Protein AF-0000000080250698 (afdb_homodimer)

InterPro domains:
  IPR013587 Nitrate/nitrite sensing protein [PF08376] (139-347)

Organism: Ramazzottius varieornatus (NCBI:txid947166)

Sequence (798 aa):
MVRGHASPRGQSTAQSSLSVGHATAREFLQLVQDSPSIRKKRFLKLVLVLCVPMTVLFFQCGLIMYTALNAKQIAKSTAAAVAASVQVGEVVTRLQRERGMTRCVPLLGCFISTRNIYHSSCCSLFLSSNNSNVTWNNLIKLRASTEQGISAVNLWPGKPDDVEWLSTSANFRNRLLRHRIDRKSNHTSIEEVVWYTRLIEGALKLMNRDVKLSGDIGGELWKNLFALELFTNTKEAFGIQRALGSAYFSKGYSTPDEHDMFFDVYVKSKTFFEICFDHSEDSRSLYKKILTGKENLTSLLFERMRPIILANVPQSADVARGLLWFGNMTTYMDSISALEGNLVTTVNGALHLQVRDFICVTLLITPQDNEIVLRFVSTFFLVFRSVQRKPSSLELWLCMVRGHASPRGQSTAQSSLSVGHATAREFLQLVQDSPSIRKKRFLKLVLVLCVPMTVLFFQCGLIMYTALNAKQIAKSTAAAVAASVQVGEVVTRLQRERGMTRCVPLLGCFISTRNIYHSSCCSLFLSSNNSNVTWNNLIKLRASTEQGISAVNLWPGKPDDVEWLSTSANFRNRLLRHRIDRKSNHTSIEEVVWYTRLIEGALKLMNRDVKLSGDIGGELWKNLFALELFTNTKEAFGIQRALGSAYFSKGYSTPDEHDMFFDVYVKSKTFFEICFDHSEDSRSLYKKILTGKENLTSLLFERMRPIILANVPQSADVARGLLWFGNMTTYMDSISALEGNLVTTVNGALHLQVRDFICVTLLITPQDNEIVLRFVSTFFLVFRSVQRKPSSLELWLC

Nearest PDB structures (foldseek):
  7jh5-assembly2_B  TM=2.246E-01  e=1.075E+00  synthetic construct
  7rtw-assembly1_B  TM=1.622E-01  e=1.470E+00  Mus musculus
  8to0-assembly1_Aa  TM=2.411E-01  e=9.612E+00  Mus musculus
  7jh5-assembly2_B  TM=3.428E-01  e=1.209E+00  synthetic construct
  7n6g-assembly1_3T  TM=1.867E-01  e=2.834E+00  Chlamydomonas reinhardtii

pLDDT: mean 70.34, std 22.22, range [22.53, 97.25]

Radius of gyration: 37.85 Å; Cα contacts (8 Å, |Δi|>4): 794; chains: 2; bounding box: 110×112×73 Å

Solvent-accessible surface area (backbone atoms only — not comparable to full-atom values): 41509 Å² total; per-residue (Å²): 138,85,82,79,80,80,78,84,74,80,73,62,74,68,57,58,65,54,48,55,53,49,50,54,50,50,55,53,54,53,19,46,78,35,57,74,70,44,29,52,52,41,48,50,50,50,49,50,61,55,44,49,56,49,50,49,49,50,51,47,51,49,50,52,48,51,53,50,52,49,49,43,51,49,50,50,52,48,44,52,28,47,52,25,24,53,35,44,48,49,28,44,54,34,45,55,52,34,47,60,43,54,50,45,44,65,40,51,62,65,64,68,76,80,86,73,90,70,86,40,30,72,17,58,73,61,41,54,90,90,30,50,64,54,52,50,54,49,42,52,52,34,50,50,50,28,52,50,32,55,67,63,38,81,57,64,68,41,42,85,88,42,62,69,50,54,25,39,62,64,40,35,49,49,52,53,51,49,57,72,59,52,69,82,62,77,58,49,56,65,52,48,50,51,51,48,48,53,54,45,52,55,50,54,63,42,38,43,47,55,42,64,68,60,38,73,47,52,30,56,62,46,45,47,54,48,38,42,50,34,51,54,51,26,46,52,25,46,51,52,39,33,54,51,49,21,46,24,32,26,60,12,48,58,56,71,66,55,43,50,49,40,52,44,31,52,43,44,30,51,47,33,50,52,55,36,40,73,65,28,61,66,58,38,54,54,49,48,51,51,49,71,34,89,62,30,58,41,53,51,50,47,65,60,49,47,57,54,59,73,65,55,63,75,48,75,58,31,31,70,59,8,36,50,48,32,52,37,44,50,55,50,47,49,55,52,48,52,51,43,50,52,42,51,51,51,51,53,52,53,48,54,50,55,55,49,51,46,51,49,50,52,61,55,50,51,60,52,52,50,50,46,51,46,50,47,51,50,52,51,47,51,54,48,51,49,60,66,67,51,46,62,58,23,8,42,64,34,40,137,83,82,78,80,81,76,85,75,80,75,63,72,67,59,57,66,55,49,56,56,49,52,54,47,50,52,53,55,52,19,49,76,34,56,74,67,44,28,53,52,41,47,50,49,50,49,49,60,56,44,50,56,48,50,50,48,48,50,49,50,51,48,50,48,49,52,49,53,50,49,45,52,49,51,50,52,48,44,51,28,46,51,24,24,53,35,44,47,48,26,42,52,34,46,54,53,35,47,60,44,55,48,43,45,66,37,52,62,66,65,69,77,81,87,72,90,72,82,42,27,71,15,57,76,61,41,52,89,90,31,50,62,54,53,51,51,49,41,52,51,34,50,50,50,28,51,52,33,56,68,64,39,82,56,64,67,40,42,86,87,42,62,69,49,55,26,39,61,65,38,35,51,50,52,54,52,50,56,72,60,52,71,81,63,77,57,50,54,66,52,49,49,52,51,46,48,52,54,43,53,55,50,55,63,42,38,44,46,54,43,63,69,61,35,72,49,52,30,55,61,46,46,47,54,48,40,42,52,32,51,53,51,27,45,52,26,46,52,52,38,30,55,52,48,20,46,23,32,28,60,11,48,58,54,72,66,55,43,51,50,40,51,44,31,53,43,42,31,52,48,33,51,52,55,35,38,73,68,27,61,66,58,39,54,53,49,49,51,51,48,72,36,88,62,31,57,41,54,51,50,48,65,61,49,48,58,55,59,72,66,56,64,76,50,74,57,31,29,69,59,9,36,50,46,33,51,36,45,48,55,50,47,48,54,53,48,51,51,44,51,52,41,50,50,51,52,54,49,52,48,53,49,54,54,48,52,46,51,49,51,51,60,55,50,51,59,52,51,50,50,46,50,46,51,49,50,50,51,49,48,51,54,47,51,50,58,66,66,48,43,64,56,20,9,42,62,33,40

Secondary structure (DSSP, 8-state):
---------TTTHHHHHHHHHHHHHHHHHHHHHS-HHHHHHHHHHHHHHHHHHHHHHHHHHHHHHHHHHHHHHHHHHHHHHHHHHHHHHHHHHHHHHHHHHHHHSHHHHTTTS-SS----TTTTTT-STT-HHHHHHHHHHHHHHHHHHHHH-SS----TTS-HHHHSHHHHHHHHHHHHH--S----HHHHHHHHHHHHHHHHHHTTHHHHHH----HHHHHHHHHHHHHHHHHHHHHHHHHHHHHHHHHS---HHHHHHHHHHHHHHHHHHHHHHHH-HHHHHHHHHHHHSTTHHHHHHHHHHHHHHHHT------HHHHHHHHHHHHHHHHHHHHHHHHHHHHHHHHHHHHHHHHHHHHHHHHHHHHHHHHHHHHHHHHHHHHHHS-HHHHHHHH-/---------GGGHHHHHHHHHHHHHHHHHHHHHS-HHHHHHHHHHHHHHHHHHHHHHHHHHHHHHHHHHHHHHHHHHHHHHHHHHHHHHHHHHHHHHHHHHHTTSHHHHTTTS-SS----TTTTTT-STT-HHHHHHHHHHHHHHHHHHHHH-SS----TTS-HHHHSHHHHHHHHHHHHH--S----HHHHHHHHHHHHHHHHHHTTHHHHHH----HHHHHHHHHHHHHHHHHHHHHHHHHHHHHHHHHS---HHHHHHHHHHHHHHHHHHHHHHHH-HHHHHHHHHHHHSTTHHHHHHHHHHHHHHHHT------HHHHHHHHHHHHHHHHHHHHHHHHHHHHHHHHHHHHHHHHHHHHHHHHHHHHHHHHHHHHHHHHHHHHHHS-HHHHHHHH-

Structure (mmCIF, N/CA/C/O backbone):
data_AF-0000000080250698-model_v1
#
loop_
_entity.id
_entity.type
_entity.pdbx_description
1 polymer 'Nitrate/nitrite sensing protein domain-containing protein'
#
loop_
_atom_site.group_PDB
_atom_site.id
_atom_site.type_symbol
_atom_site.label_atom_id
_atom_site.label_alt_id
_atom_site.label_comp_id
_atom_site.label_asym_id
_atom_site.label_entity_id
_atom_site.label_seq_id
_atom_site.pdbx_PDB_ins_code
_atom_site.Cartn_x
_atom_site.Cartn_y
_atom_site.Cartn_z
_atom_site.occupancy
_atom_site.B_iso_or_equiv
_atom_site.auth_seq_id
_atom_site.auth_comp_id
_atom_site.auth_asym_id
_atom_site.auth_atom_id
_atom_site.pdbx_PDB_model_num
ATOM 1 N N . MET A 1 1 ? 55 32.25 37.219 1 22.53 1 MET A N 1
ATOM 2 C CA . MET A 1 1 ? 53.656 31.875 37.625 1 22.53 1 MET A CA 1
ATOM 3 C C . MET A 1 1 ? 52.688 33 37.344 1 22.53 1 MET A C 1
ATOM 5 O O . MET A 1 1 ? 52.562 33.938 38.125 1 22.53 1 MET A O 1
ATOM 9 N N . VAL A 1 2 ? 52.531 33.438 36.094 1 27.39 2 VAL A N 1
ATOM 10 C CA . VAL A 1 2 ? 51.875 34.625 35.531 1 27.39 2 VAL A CA 1
ATOM 11 C C . VAL A 1 2 ? 50.344 34.469 35.594 1 27.39 2 VAL A C 1
ATOM 13 O O . VAL A 1 2 ? 49.812 33.469 35.062 1 27.39 2 VAL A O 1
ATOM 16 N N . ARG A 1 3 ? 49.625 35.031 36.656 1 28.41 3 ARG A N 1
ATOM 17 C CA . ARG A 1 3 ? 48.219 35.031 37.031 1 28.41 3 ARG A CA 1
ATOM 18 C C . ARG A 1 3 ? 47.406 35.844 36.031 1 28.41 3 ARG A C 1
ATOM 20 O O . ARG A 1 3 ? 47.625 37.031 35.844 1 28.41 3 ARG A O 1
ATOM 27 N N . GLY A 1 4 ? 47.125 35.281 34.844 1 26.22 4 GLY A N 1
ATOM 28 C CA . GLY A 1 4 ? 46.344 35.938 33.781 1 26.22 4 GLY A CA 1
ATOM 29 C C . GLY A 1 4 ? 44.906 36.219 34.188 1 26.22 4 GLY A C 1
ATOM 30 O O . GLY A 1 4 ? 44.188 35.312 34.594 1 26.22 4 GLY A O 1
ATOM 31 N N . HIS A 1 5 ? 44.562 37.406 34.781 1 27.92 5 HIS A N 1
ATOM 32 C CA . HIS A 1 5 ? 43.281 37.875 35.25 1 27.92 5 HIS A CA 1
ATOM 33 C C . HIS A 1 5 ? 42.312 38.031 34.094 1 27.92 5 HIS A C 1
ATOM 35 O O . HIS A 1 5 ? 42.594 38.75 33.125 1 27.92 5 HIS A O 1
ATOM 41 N N . ALA A 1 6 ? 41.469 37.031 33.688 1 33.88 6 ALA A N 1
ATOM 42 C CA . ALA A 1 6 ? 40.438 37.062 32.656 1 33.88 6 ALA A CA 1
ATOM 43 C C . ALA A 1 6 ? 39.312 38 33.031 1 33.88 6 ALA A C 1
ATOM 45 O O . ALA A 1 6 ? 38.75 37.906 34.125 1 33.88 6 ALA A O 1
ATOM 46 N N . SER A 1 7 ? 39.406 39.25 32.594 1 29.95 7 SER A N 1
ATOM 47 C CA . SER A 1 7 ? 38.375 40.25 32.781 1 29.95 7 SER A CA 1
ATOM 48 C C . SER A 1 7 ? 37.031 39.812 32.188 1 29.95 7 SER A C 1
ATOM 50 O O . SER A 1 7 ? 37 39.25 31.094 1 29.95 7 SER A O 1
ATOM 52 N N . PRO A 1 8 ? 36 39.531 33.031 1 31.31 8 PRO A N 1
ATOM 53 C CA . PRO A 1 8 ? 34.688 39.031 32.625 1 31.31 8 PRO A CA 1
ATOM 54 C C . PRO A 1 8 ? 33.906 40.062 31.797 1 31.31 8 PRO A C 1
ATOM 56 O O . PRO A 1 8 ? 33.656 41.188 32.281 1 31.31 8 PRO A O 1
ATOM 59 N N . ARG A 1 9 ? 34.031 40.219 30.453 1 33.66 9 ARG A N 1
ATOM 60 C CA . ARG A 1 9 ? 33.406 41.156 29.516 1 33.66 9 ARG A CA 1
ATOM 61 C C . ARG A 1 9 ? 31.922 40.906 29.375 1 33.66 9 ARG A C 1
ATOM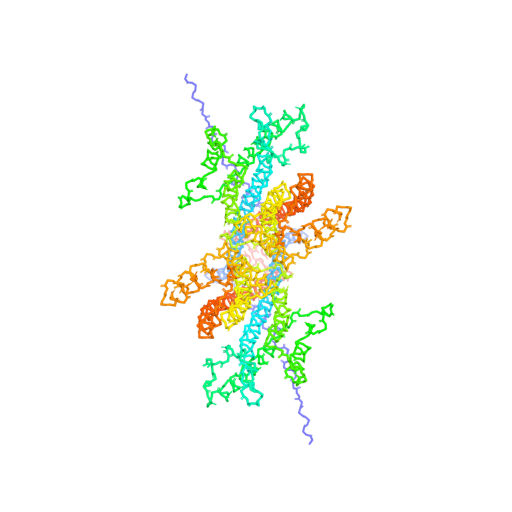 63 O O . ARG A 1 9 ? 31.25 41.531 28.562 1 33.66 9 ARG A O 1
ATOM 70 N N . GLY A 1 10 ? 31.359 39.906 30.094 1 29.58 10 GLY A N 1
ATOM 71 C CA . GLY A 1 10 ? 30.078 39.531 29.531 1 29.58 10 GLY A CA 1
ATOM 72 C C . GLY A 1 10 ? 28.969 40.5 29.859 1 29.58 10 GLY A C 1
ATOM 73 O O . GLY A 1 10 ? 27.797 40.219 29.625 1 29.58 10 GLY A O 1
ATOM 74 N N . GLN A 1 11 ? 29.203 41.719 30.609 1 27.41 11 GLN A N 1
ATOM 75 C CA . GLN A 1 11 ? 28.047 42.406 31.188 1 27.41 11 GLN A CA 1
ATOM 76 C C . GLN A 1 11 ? 27.406 43.344 30.172 1 27.41 11 GLN A C 1
ATOM 78 O O . GLN A 1 11 ? 26.438 44.031 30.484 1 27.41 11 GLN A O 1
ATOM 83 N N . SER A 1 12 ? 27.766 43.5 28.875 1 32.62 12 SER A N 1
ATOM 84 C CA . SER A 1 12 ? 27.438 44.688 28.109 1 32.62 12 SER A CA 1
ATOM 85 C C . SER A 1 12 ? 26.047 44.594 27.484 1 32.62 12 SER A C 1
ATOM 87 O O . SER A 1 12 ? 25.469 45.594 27.078 1 32.62 12 SER A O 1
ATOM 89 N N . THR A 1 13 ? 25.453 43.469 27.391 1 33.19 13 THR A N 1
ATOM 90 C CA . THR A 1 13 ? 24.328 43.438 26.453 1 33.19 13 THR A CA 1
ATOM 91 C C . THR A 1 13 ? 23.062 43.969 27.125 1 33.19 13 THR A C 1
ATOM 93 O O . THR A 1 13 ? 22.109 44.344 26.453 1 33.19 13 THR A O 1
ATOM 96 N N . ALA A 1 14 ? 22.953 44.062 28.453 1 37.16 14 ALA A N 1
ATOM 97 C CA . ALA A 1 14 ? 21.766 44.531 29.156 1 37.16 14 ALA A CA 1
ATOM 98 C C . ALA A 1 14 ? 21.625 46.031 29.094 1 37.16 14 ALA A C 1
ATOM 100 O O . ALA A 1 14 ? 20.516 46.562 29.109 1 37.16 14 ALA A O 1
ATOM 101 N N . GLN A 1 15 ? 22.797 46.781 28.891 1 35.12 15 GLN A N 1
ATOM 102 C CA . GLN A 1 15 ? 22.734 48.25 28.953 1 35.12 15 GLN A CA 1
ATOM 103 C C . GLN A 1 15 ? 22.078 48.844 27.719 1 35.12 15 GLN A C 1
ATOM 105 O O . GLN A 1 15 ? 21.375 49.844 27.797 1 35.12 15 GLN A O 1
ATOM 110 N N . SER A 1 16 ? 22.141 48.156 26.578 1 35.38 16 SER A N 1
ATOM 111 C CA . SER A 1 16 ? 21.672 48.75 25.328 1 35.38 16 SER A CA 1
ATOM 112 C C . SER A 1 16 ? 20.156 48.781 25.25 1 35.38 16 SER A C 1
ATOM 114 O O . SER A 1 16 ? 19.562 49.719 24.75 1 35.38 16 SER A O 1
ATOM 116 N N . SER A 1 17 ? 19.547 47.812 25.812 1 33.5 17 SER A N 1
ATOM 117 C CA . SER A 1 17 ? 18.094 47.781 25.688 1 33.5 17 SER A CA 1
ATOM 118 C C . SER A 1 17 ? 17.438 48.812 26.609 1 33.5 17 SER A C 1
ATOM 120 O O . SER A 1 17 ? 16.422 49.406 26.234 1 33.5 17 SER A O 1
ATOM 122 N N . LEU A 1 18 ? 18.109 49.188 27.703 1 35.09 18 LEU A N 1
ATOM 123 C CA . LEU A 1 18 ? 17.609 50.188 28.641 1 35.09 18 LEU A CA 1
ATOM 124 C C . LEU A 1 18 ? 17.812 51.594 28.078 1 35.09 18 LEU A C 1
ATOM 126 O O . LEU A 1 18 ? 16.984 52.469 28.312 1 35.09 18 LEU A O 1
ATOM 130 N N . SER A 1 19 ? 18.828 51.75 27.219 1 37.41 19 SER A N 1
ATOM 131 C CA . SER A 1 19 ? 19.125 53.062 26.672 1 37.41 19 SER A CA 1
ATOM 132 C C . SER A 1 19 ? 18.062 53.5 25.672 1 37.41 19 SER A C 1
ATOM 134 O O . SER A 1 19 ? 17.688 54.656 25.625 1 37.41 19 SER A O 1
ATOM 136 N N . VAL A 1 20 ? 17.531 52.562 24.953 1 38.94 20 VAL A N 1
ATOM 137 C CA . VAL A 1 20 ? 16.547 52.938 23.938 1 38.94 20 VAL A CA 1
ATOM 138 C C . VAL A 1 20 ? 15.242 53.312 24.609 1 38.94 20 VAL A C 1
ATOM 140 O O . VAL A 1 20 ? 14.586 54.281 24.188 1 38.94 20 VAL A O 1
ATOM 143 N N . GLY A 1 21 ? 14.969 52.75 25.703 1 35.12 21 GLY A N 1
ATOM 144 C CA . GLY A 1 21 ? 13.805 53.188 26.469 1 35.12 21 GLY A CA 1
ATOM 145 C C . GLY A 1 21 ? 13.945 54.562 27.078 1 35.12 21 GLY A C 1
ATOM 146 O O . GLY A 1 21 ? 12.992 55.344 27.062 1 35.12 21 GLY A O 1
ATOM 147 N N . HIS A 1 22 ? 15.117 54.875 27.531 1 39.66 22 HIS A N 1
ATOM 148 C CA . HIS A 1 22 ? 15.383 56.188 28.125 1 39.66 22 HIS A CA 1
ATOM 149 C C . HIS A 1 22 ? 15.352 57.281 27.062 1 39.66 22 HIS A C 1
ATOM 151 O O . HIS A 1 22 ? 14.836 58.375 27.328 1 39.66 22 HIS A O 1
ATOM 157 N N . ALA A 1 23 ? 15.938 56.969 25.906 1 41.38 23 ALA A N 1
ATOM 158 C CA . ALA A 1 23 ? 15.969 57.969 24.844 1 41.38 23 ALA A CA 1
ATOM 159 C C . ALA A 1 23 ? 14.562 58.312 24.375 1 41.38 23 ALA A C 1
ATOM 161 O O . ALA A 1 23 ? 14.234 59.5 24.172 1 41.38 23 ALA A O 1
ATOM 162 N N . THR A 1 24 ? 13.766 57.312 24.266 1 41.06 24 THR A N 1
ATOM 163 C CA . THR A 1 24 ? 12.406 57.562 23.797 1 41.06 24 THR A CA 1
ATOM 164 C C . THR A 1 24 ? 11.609 58.312 24.859 1 41.06 24 THR A C 1
ATOM 166 O O . THR A 1 24 ? 10.828 59.219 24.531 1 41.06 24 THR A O 1
ATOM 169 N N . ALA A 1 25 ? 11.984 58.062 26.062 1 38.12 25 ALA A N 1
ATOM 170 C CA . ALA A 1 25 ? 11.336 58.75 27.156 1 38.12 25 ALA A CA 1
ATOM 171 C C . ALA A 1 25 ? 11.789 60.219 27.203 1 38.12 25 ALA A C 1
ATOM 173 O O . ALA A 1 25 ? 10.969 61.125 27.406 1 38.12 25 ALA A O 1
ATOM 174 N N . ARG A 1 26 ? 13.07 60.5 27.062 1 43.19 26 ARG A N 1
ATOM 175 C CA . ARG A 1 26 ? 13.594 61.844 27.031 1 43.19 26 ARG A CA 1
ATOM 176 C C . ARG A 1 26 ? 13 62.656 25.859 1 43.19 26 ARG A C 1
ATOM 178 O O . ARG A 1 26 ? 12.664 63.812 26.016 1 43.19 26 ARG A O 1
ATOM 185 N N . GLU A 1 27 ? 12.977 62 24.734 1 42.25 27 GLU A N 1
ATOM 186 C CA . GLU A 1 27 ? 12.414 62.719 23.578 1 42.25 27 GLU A CA 1
ATOM 187 C C . GLU A 1 27 ? 10.93 63 23.766 1 42.25 27 GLU A C 1
ATOM 189 O O . GLU A 1 27 ? 10.453 64.062 23.391 1 42.25 27 GLU A O 1
ATOM 194 N N . PHE A 1 28 ? 10.32 62.125 24.484 1 38.91 28 PHE A N 1
ATOM 195 C CA . PHE A 1 28 ? 8.914 62.375 24.797 1 38.91 28 PHE A CA 1
ATOM 196 C C . PHE A 1 28 ? 8.781 63.531 25.766 1 38.91 28 PHE A C 1
ATOM 198 O O . PHE A 1 28 ? 7.887 64.375 25.609 1 38.91 28 PHE A O 1
ATOM 205 N N . LEU A 1 29 ? 9.727 63.656 26.703 1 37.91 29 LEU A N 1
ATOM 206 C CA . LEU A 1 29 ? 9.711 64.75 27.672 1 37.91 29 LEU A CA 1
ATOM 207 C C . LEU A 1 29 ? 10.008 66.062 27 1 37.91 29 LEU A C 1
ATOM 209 O O . LEU A 1 29 ? 9.453 67.125 27.391 1 37.91 29 LEU A O 1
ATOM 213 N N . GLN A 1 30 ? 10.922 66.062 26.141 1 43.88 30 GLN A N 1
ATOM 214 C CA . GLN A 1 30 ? 11.234 67.312 25.469 1 43.88 30 GLN A CA 1
ATOM 215 C C . GLN A 1 30 ? 10.062 67.75 24.609 1 43.88 30 GLN A C 1
ATOM 217 O O . GLN A 1 30 ? 9.984 68.938 24.234 1 43.88 30 GLN A O 1
ATOM 222 N N . LEU A 1 31 ? 9.133 66.938 24.438 1 41.66 31 LEU A N 1
ATOM 223 C CA . LEU A 1 31 ? 7.957 67.25 23.641 1 41.66 31 LEU A CA 1
ATOM 224 C C . LEU A 1 31 ? 7.086 68.312 24.359 1 41.66 31 LEU A C 1
ATOM 226 O O . LEU A 1 31 ? 6.477 69.188 23.719 1 41.66 31 LEU A O 1
ATOM 230 N N . VAL A 1 32 ? 7.012 68.25 25.766 1 37.41 32 VAL A N 1
ATOM 231 C CA . VAL A 1 32 ? 6.105 69.125 26.484 1 37.41 32 VAL A CA 1
ATOM 232 C C . VAL A 1 32 ? 6.625 70.562 26.422 1 37.41 32 VAL A C 1
ATOM 234 O O . VAL A 1 32 ? 5.84 71.5 26.422 1 37.41 32 VAL A O 1
ATOM 237 N N . GLN A 1 33 ? 7.828 70.688 26.531 1 41.44 33 GLN A N 1
ATOM 238 C CA . GLN A 1 33 ? 8.312 72.062 26.562 1 41.44 33 GLN A CA 1
ATOM 239 C C . GLN A 1 33 ? 8.375 72.625 25.141 1 41.44 33 GLN A C 1
ATOM 241 O O . GLN A 1 33 ? 8.703 73.812 24.969 1 41.44 33 GLN A O 1
ATOM 246 N N . ASP A 1 34 ? 8.273 71.688 24.234 1 44.12 34 ASP A N 1
ATOM 247 C CA . ASP A 1 34 ? 8.648 72.25 22.953 1 44.12 34 ASP A CA 1
ATOM 248 C C . ASP A 1 34 ? 7.469 73 22.297 1 44.12 34 ASP A C 1
ATOM 250 O O . ASP A 1 34 ? 6.316 72.75 22.672 1 44.12 34 ASP A O 1
ATOM 254 N N . SER A 1 35 ? 7.637 73.938 21.531 1 50.59 35 SER A N 1
ATOM 255 C CA . SER A 1 35 ? 6.742 74.688 20.641 1 50.59 35 SER A CA 1
ATOM 256 C C . SER A 1 35 ? 5.727 73.75 19.984 1 50.59 35 SER A C 1
ATOM 258 O O . SER A 1 35 ? 5.953 72.562 19.859 1 50.59 35 SER A O 1
ATOM 260 N N . PRO A 1 36 ? 4.391 74.188 20 1 53.66 36 PRO A N 1
ATOM 261 C CA . PRO A 1 36 ? 3.303 73.438 19.422 1 53.66 36 PRO A CA 1
ATOM 262 C C . PRO A 1 36 ? 3.756 72.625 18.219 1 53.66 36 PRO A C 1
ATOM 264 O O . PRO A 1 36 ? 3.309 71.438 18.031 1 53.66 36 PRO A O 1
ATOM 267 N N . SER A 1 37 ? 4.57 73.062 17.438 1 55.53 37 SER A N 1
ATOM 268 C CA . SER A 1 37 ? 5.039 72.375 16.266 1 55.53 37 SER A CA 1
ATOM 269 C C . SER A 1 37 ? 5.863 71.125 16.656 1 55.53 37 SER A C 1
ATOM 271 O O . SER A 1 37 ? 5.742 70.062 16.047 1 55.53 37 SER A O 1
ATOM 273 N N . ILE A 1 38 ? 6.602 71.25 17.75 1 55.25 38 ILE A N 1
ATOM 274 C CA . ILE A 1 38 ? 7.492 70.188 18.203 1 55.25 38 ILE A CA 1
ATOM 275 C C . ILE A 1 38 ? 6.684 69.125 18.922 1 55.25 38 ILE A C 1
ATOM 277 O O . ILE A 1 38 ? 6.969 67.938 18.781 1 55.25 38 ILE A O 1
ATOM 281 N N . ARG A 1 39 ? 5.578 69.625 19.484 1 54.47 39 ARG A N 1
ATOM 282 C CA . ARG A 1 39 ? 4.695 68.688 20.156 1 54.47 39 ARG A CA 1
ATOM 283 C C . ARG A 1 39 ? 3.996 67.75 19.156 1 54.47 39 ARG A C 1
ATOM 285 O O . ARG A 1 39 ? 3.857 66.562 19.406 1 54.47 39 ARG A O 1
ATOM 292 N N . LYS A 1 40 ? 3.488 68.312 18.109 1 55.88 40 LYS A N 1
ATOM 293 C CA . LYS A 1 40 ? 2.842 67.562 17.062 1 55.88 40 LYS A CA 1
ATOM 294 C C . LYS A 1 40 ? 3.807 66.5 16.484 1 55.88 40 LYS A C 1
ATOM 296 O O . LYS A 1 40 ? 3.422 65.375 16.219 1 55.88 40 LYS A O 1
ATOM 301 N N . LYS A 1 41 ? 4.992 66.938 16.266 1 57.28 41 LYS A N 1
ATOM 302 C CA . LYS A 1 41 ? 5.984 66.062 15.695 1 57.28 41 LYS A CA 1
ATOM 303 C C . LYS A 1 41 ? 6.309 64.938 16.656 1 57.28 41 LYS A C 1
ATOM 305 O O . LYS A 1 41 ? 6.465 63.75 16.234 1 57.28 41 LYS A O 1
ATOM 310 N N . ARG A 1 42 ? 6.336 65.312 17.844 1 51.31 42 ARG A N 1
ATOM 311 C CA . ARG A 1 42 ? 6.66 64.25 18.828 1 51.31 42 ARG A CA 1
ATOM 312 C C . ARG A 1 42 ? 5.5 63.312 19 1 51.31 42 ARG A C 1
ATOM 314 O O . ARG A 1 42 ? 5.711 62.094 19.156 1 51.31 42 ARG A O 1
ATOM 321 N N . PHE A 1 43 ? 4.344 63.875 18.953 1 54.31 43 PHE A N 1
ATOM 322 C CA . PHE A 1 43 ? 3.154 63.031 19.016 1 54.31 43 PHE A CA 1
ATOM 323 C C . PHE A 1 43 ? 3.107 62.094 17.828 1 54.31 43 PHE A C 1
ATOM 325 O O . PHE A 1 43 ? 2.797 60.906 18 1 54.31 43 PHE A O 1
ATOM 332 N N . LEU A 1 44 ? 3.357 62.562 16.734 1 55.53 44 LEU A N 1
ATOM 333 C CA . LEU A 1 44 ? 3.361 61.75 15.539 1 55.53 44 LEU A CA 1
ATOM 334 C C . LEU A 1 44 ? 4.395 60.625 15.648 1 55.53 44 LEU A C 1
ATOM 336 O O . LEU A 1 44 ? 4.148 59.5 15.211 1 55.53 44 LEU A O 1
ATOM 340 N N . LYS A 1 45 ? 5.445 61.031 16.328 1 53.78 45 LYS A N 1
ATOM 341 C CA . LYS A 1 45 ? 6.488 60.031 16.516 1 53.78 45 LYS A CA 1
ATOM 342 C C . LYS A 1 45 ? 6.039 58.938 17.469 1 53.78 45 LYS A C 1
ATOM 344 O O . LYS A 1 45 ? 6.316 57.75 17.25 1 53.78 45 LYS A O 1
ATOM 349 N N . LEU A 1 46 ? 5.305 59.344 18.422 1 51.84 46 LEU A N 1
ATOM 350 C CA . LEU A 1 46 ? 4.816 58.406 19.391 1 51.84 46 LEU A CA 1
ATOM 351 C C . LEU A 1 46 ? 3.752 57.5 18.781 1 51.84 46 LEU A C 1
ATOM 353 O O . LEU A 1 46 ? 3.746 56.281 19.031 1 51.84 46 LEU A O 1
ATOM 357 N N . VAL A 1 47 ? 2.902 58.094 18.016 1 53.66 47 VAL A N 1
ATOM 358 C CA . VAL A 1 47 ? 1.847 57.344 17.359 1 53.66 47 VAL A CA 1
ATOM 359 C C . VAL A 1 47 ? 2.461 56.344 16.375 1 53.66 47 VAL A C 1
ATOM 361 O O . VAL A 1 47 ? 2.014 55.219 16.266 1 53.66 47 VAL A O 1
ATOM 364 N N . LEU A 1 48 ? 3.484 56.781 15.805 1 54.69 48 LEU A N 1
ATOM 365 C CA . LEU A 1 48 ? 4.133 55.938 14.828 1 54.69 48 LEU A CA 1
ATOM 366 C C . LEU A 1 48 ? 4.809 54.75 15.516 1 54.69 48 LEU A C 1
ATOM 368 O O . LEU A 1 48 ? 4.777 53.625 15 1 54.69 48 LEU A O 1
ATOM 372 N N . VAL A 1 49 ? 5.312 55.031 16.672 1 54 49 VAL A N 1
ATOM 373 C CA . VAL A 1 49 ? 6.004 54 17.406 1 54 49 VAL A CA 1
ATOM 374 C C . VAL A 1 49 ? 4.996 52.969 17.922 1 54 49 VAL A C 1
ATOM 376 O O . VAL A 1 49 ? 5.266 51.75 17.906 1 54 49 VAL A O 1
ATOM 379 N N . LEU A 1 50 ? 3.854 53.469 18.25 1 52.72 50 LEU A N 1
ATOM 380 C CA . LEU A 1 50 ? 2.834 52.562 18.766 1 52.72 50 LEU A CA 1
ATOM 381 C C . LEU A 1 50 ? 2.1 51.844 17.641 1 52.72 50 LEU A C 1
ATOM 383 O O . LEU A 1 50 ? 1.646 50.719 17.797 1 52.72 50 LEU A O 1
ATOM 387 N N . CYS A 1 51 ? 2.018 52.531 16.516 1 55.75 51 CYS A N 1
ATOM 388 C CA . CYS A 1 51 ? 1.242 52 15.398 1 55.75 51 CYS A CA 1
ATOM 389 C C . CYS A 1 51 ? 1.99 50.875 14.695 1 55.75 51 CYS A C 1
ATOM 391 O O . CYS A 1 51 ? 1.374 49.938 14.203 1 55.75 51 CYS A O 1
ATOM 393 N N . VAL A 1 52 ? 3.271 50.812 14.789 1 56.84 52 VAL A N 1
ATOM 394 C CA . VAL A 1 52 ? 4.039 49.844 14.031 1 56.84 52 VAL A CA 1
ATOM 395 C C . VAL A 1 52 ? 3.834 48.438 14.633 1 56.84 52 VAL A C 1
ATOM 397 O O . VAL A 1 52 ? 3.443 47.5 13.938 1 56.84 52 VAL A O 1
ATOM 400 N N . PRO A 1 53 ? 3.945 48.344 15.961 1 54.31 53 PRO A N 1
ATOM 401 C CA . PRO A 1 53 ? 3.701 47 16.516 1 54.31 53 PRO A CA 1
ATOM 402 C C . PRO A 1 53 ? 2.246 46.562 16.375 1 54.31 53 PRO A C 1
ATOM 404 O O . PRO A 1 53 ? 1.972 45.375 16.172 1 54.31 53 PRO A O 1
ATOM 407 N N . MET A 1 54 ? 1.424 47.562 16.344 1 55.97 54 MET A N 1
ATOM 408 C CA . MET A 1 54 ? 0.009 47.219 16.203 1 55.97 54 MET A CA 1
ATOM 409 C C . MET A 1 54 ? -0.304 46.75 14.789 1 55.97 54 MET A C 1
ATOM 411 O O . MET A 1 54 ? -1.088 45.812 14.609 1 55.97 54 MET A O 1
ATOM 415 N N . THR A 1 55 ? 0.281 47.344 13.828 1 57.97 55 THR A N 1
ATOM 416 C CA . THR A 1 55 ? 0.079 46.906 12.445 1 57.97 55 THR A CA 1
ATOM 417 C C . THR A 1 55 ? 0.685 45.531 12.211 1 57.97 55 THR A C 1
ATOM 419 O O . THR A 1 55 ? 0.092 44.688 11.516 1 57.97 55 THR A O 1
ATOM 422 N N . VAL A 1 56 ? 1.745 45.312 12.844 1 57.66 56 VAL A N 1
ATOM 423 C CA . VAL A 1 56 ? 2.385 44 12.719 1 57.66 56 VAL A CA 1
ATOM 424 C C . VAL A 1 56 ? 1.526 42.938 13.391 1 57.66 56 VAL A C 1
ATOM 426 O O . VAL A 1 56 ? 1.337 41.844 12.844 1 57.66 56 VAL A O 1
ATOM 429 N N . LEU A 1 57 ? 0.955 43.312 14.516 1 58.03 57 LEU A N 1
ATOM 430 C CA . LEU A 1 57 ? 0.089 42.375 15.227 1 58.03 57 LEU A CA 1
ATOM 431 C C . LEU A 1 57 ? -1.173 42.094 14.422 1 58.03 57 LEU A C 1
ATOM 433 O O . LEU A 1 57 ? -1.632 40.938 14.367 1 58.03 57 LEU A O 1
ATOM 437 N N . PHE A 1 58 ? -1.597 43.125 13.805 1 58.75 58 PHE A N 1
ATOM 438 C CA . PHE A 1 58 ? -2.785 42.969 12.969 1 58.75 58 PHE A CA 1
ATOM 439 C C . PHE A 1 58 ? -2.49 42.094 11.766 1 58.75 58 PHE A C 1
ATOM 441 O O . PHE A 1 58 ? -3.285 41.219 11.43 1 58.75 58 PHE A O 1
ATOM 448 N N . PHE A 1 59 ? -1.396 42.281 11.234 1 61.31 59 PHE A N 1
ATOM 449 C CA . PHE A 1 59 ? -1 41.5 10.078 1 61.31 59 PHE A CA 1
ATOM 450 C C . PHE A 1 59 ? -0.767 40.031 10.477 1 61.31 59 PHE A C 1
ATOM 452 O O . PHE A 1 59 ? -1.193 39.125 9.773 1 61.31 59 PHE A O 1
ATOM 459 N N . GLN A 1 60 ? -0.214 39.844 11.656 1 60.09 60 GLN A N 1
ATOM 460 C CA . GLN A 1 60 ? 0.022 38.469 12.141 1 60.09 60 GLN A CA 1
ATOM 461 C C . GLN A 1 60 ? -1.292 37.781 12.477 1 60.09 60 GLN A C 1
ATOM 463 O O . GLN A 1 60 ? -1.462 36.594 12.188 1 60.09 60 GLN A O 1
ATOM 468 N N . CYS A 1 61 ? -2.148 38.531 13.086 1 57.88 61 CYS A N 1
ATOM 469 C CA . CYS A 1 61 ? -3.457 37.969 13.383 1 57.88 61 CYS A CA 1
ATOM 470 C C . CYS A 1 61 ? -4.191 37.594 12.102 1 57.88 61 CYS A C 1
ATOM 472 O O . CYS A 1 61 ? -4.832 36.531 12.039 1 57.88 61 CYS A O 1
ATOM 474 N N . GLY A 1 62 ? -4.031 38.469 11.172 1 58.59 62 GLY A N 1
ATOM 475 C CA . GLY A 1 62 ? -4.641 38.188 9.891 1 58.59 62 GLY A CA 1
ATOM 476 C C . GLY A 1 62 ? -4.07 36.938 9.227 1 58.59 62 GLY A C 1
ATOM 477 O O . GLY A 1 62 ? -4.812 36.125 8.695 1 58.59 62 GLY A O 1
ATOM 478 N N . LEU A 1 63 ? -2.791 36.812 9.406 1 62.59 63 LEU A N 1
ATOM 479 C CA . LEU A 1 63 ? -2.131 35.656 8.805 1 62.59 63 LEU A CA 1
ATOM 480 C C . LEU A 1 63 ? -2.512 34.375 9.539 1 62.59 63 LEU A C 1
ATOM 482 O O . LEU A 1 63 ? -2.74 33.312 8.914 1 62.59 63 LEU A O 1
ATOM 486 N N . ILE A 1 64 ? -2.621 34.438 10.805 1 59.81 64 ILE A N 1
ATOM 487 C CA . ILE A 1 64 ? -3.008 33.281 11.609 1 59.81 64 ILE A CA 1
ATOM 488 C C . ILE A 1 64 ? -4.445 32.875 11.273 1 59.81 64 ILE A C 1
ATOM 490 O O . ILE A 1 64 ? -4.742 31.688 11.125 1 59.81 64 ILE A O 1
ATOM 494 N N . MET A 1 65 ? -5.207 33.906 11.102 1 60.38 65 MET A N 1
ATOM 495 C CA . MET A 1 65 ? -6.605 33.656 10.773 1 60.38 65 MET A CA 1
ATOM 496 C C . MET A 1 65 ? -6.727 33.031 9.391 1 60.38 65 MET A C 1
ATOM 498 O O . MET A 1 65 ? -7.512 32.094 9.188 1 60.38 65 MET A O 1
ATOM 502 N N . TYR A 1 66 ? -5.961 33.531 8.578 1 63.91 66 TYR A N 1
ATOM 503 C CA . TYR A 1 66 ? -5.977 33.031 7.219 1 63.91 66 TYR A CA 1
ATOM 504 C C . TYR A 1 66 ? -5.531 31.562 7.191 1 63.91 66 TYR A C 1
ATOM 506 O O . TYR A 1 66 ? -6.18 30.719 6.562 1 63.91 66 TYR A O 1
ATOM 514 N N . THR A 1 67 ? -4.504 31.25 7.859 1 63.59 67 THR A N 1
ATOM 515 C CA . THR A 1 67 ? -3.994 29.875 7.918 1 63.59 67 THR A CA 1
ATOM 516 C C . THR A 1 67 ? -4.988 28.969 8.625 1 63.59 67 THR A C 1
ATOM 518 O O . THR A 1 67 ? -5.176 27.812 8.219 1 63.59 67 THR A O 1
ATOM 521 N N . ALA A 1 68 ? -5.59 29.516 9.625 1 61.91 68 ALA A N 1
ATOM 522 C CA . ALA A 1 68 ? -6.562 28.734 10.367 1 61.91 68 ALA A CA 1
ATOM 523 C C . ALA A 1 68 ? -7.789 28.422 9.516 1 61.91 68 ALA A C 1
ATOM 525 O O . ALA A 1 68 ? -8.312 27.297 9.555 1 61.91 68 ALA A O 1
ATOM 526 N N . LEU A 1 69 ? -8.172 29.406 8.781 1 67.19 69 LEU A N 1
ATOM 527 C CA . LEU A 1 69 ? -9.344 29.219 7.926 1 67.19 69 LEU A CA 1
ATOM 528 C C . LEU A 1 69 ? -9.031 28.25 6.793 1 67.19 69 LEU A C 1
ATOM 530 O O . LEU A 1 69 ? -9.859 27.406 6.434 1 67.19 69 LEU A O 1
ATOM 534 N N . ASN A 1 70 ? -7.891 28.359 6.285 1 69.69 70 ASN A N 1
ATOM 535 C CA . ASN A 1 70 ? -7.473 27.438 5.238 1 69.69 70 ASN A CA 1
ATOM 536 C C . ASN A 1 70 ? -7.34 26.016 5.77 1 69.69 70 ASN A C 1
ATOM 538 O O . ASN A 1 70 ? -7.746 25.062 5.102 1 69.69 70 ASN A O 1
ATOM 542 N N . ALA A 1 71 ? -6.816 25.938 6.914 1 67.75 71 ALA A N 1
ATOM 543 C CA . ALA A 1 71 ? -6.684 24.625 7.551 1 67.75 71 ALA A CA 1
ATOM 544 C C . ALA A 1 71 ? -8.055 24 7.812 1 67.75 71 ALA A C 1
ATOM 546 O O . ALA A 1 71 ? -8.227 22.797 7.684 1 67.75 71 ALA A O 1
ATOM 547 N N . LYS A 1 72 ? -8.992 24.859 8.156 1 70.88 72 LYS A N 1
ATOM 548 C CA . LYS A 1 72 ? -10.352 24.391 8.391 1 70.88 72 LYS A CA 1
ATOM 549 C C . LYS A 1 72 ? -10.977 23.859 7.109 1 70.88 72 LYS A C 1
ATOM 551 O O . LYS A 1 72 ? -11.625 22.797 7.121 1 70.88 72 LYS A O 1
ATOM 556 N N . GLN A 1 73 ? -10.75 24.578 6.102 1 75.44 73 GLN A N 1
ATOM 557 C CA . GLN A 1 73 ? -11.305 24.156 4.824 1 75.44 73 GLN A CA 1
ATOM 558 C C . GLN A 1 73 ? -10.68 22.844 4.352 1 75.44 73 GLN A C 1
ATOM 560 O O . GLN A 1 73 ? -11.367 21.969 3.842 1 75.44 73 GLN A O 1
ATOM 565 N N . ILE A 1 74 ? -9.477 22.75 4.562 1 73.25 74 ILE A N 1
ATOM 566 C CA . ILE A 1 74 ? -8.758 21.547 4.184 1 73.25 74 ILE A CA 1
ATOM 567 C C . ILE A 1 74 ? -9.234 20.375 5.035 1 73.25 74 ILE A C 1
ATOM 569 O O . ILE A 1 74 ? -9.461 19.266 4.523 1 73.25 74 ILE A O 1
ATOM 573 N N . ALA A 1 75 ? -9.43 20.641 6.262 1 73.62 75 ALA A N 1
ATOM 574 C CA . ALA A 1 75 ? -9.891 19.594 7.168 1 73.62 75 ALA A CA 1
ATOM 575 C C . ALA A 1 75 ? -11.289 19.125 6.789 1 73.62 75 ALA A C 1
ATOM 577 O O . ALA A 1 75 ? -11.57 17.922 6.832 1 73.62 75 ALA A O 1
ATOM 578 N N . LYS A 1 76 ? -12.125 20.016 6.395 1 78.62 76 LYS A N 1
ATOM 579 C CA . LYS A 1 76 ? -13.484 19.656 6.004 1 78.62 76 LYS A CA 1
ATOM 580 C C . LYS A 1 76 ? -13.492 18.844 4.711 1 78.62 76 LYS A C 1
ATOM 582 O O . LYS A 1 76 ? -14.219 17.859 4.598 1 78.62 76 LYS A O 1
ATOM 587 N N . SER A 1 77 ? -12.75 19.328 3.828 1 81.81 77 SER A N 1
ATOM 588 C CA . SER A 1 77 ? -12.672 18.625 2.557 1 81.81 77 SER A CA 1
ATOM 589 C C . SER A 1 77 ? -12.078 17.219 2.738 1 81.81 77 SER A C 1
ATOM 591 O O . SER A 1 77 ? -12.539 16.266 2.113 1 81.81 77 SER A O 1
ATOM 593 N N . THR A 1 78 ? -11.133 17.156 3.562 1 80.38 78 THR A N 1
ATOM 594 C CA . THR A 1 78 ? -10.523 15.859 3.848 1 80.38 78 THR A CA 1
ATOM 595 C C . THR A 1 78 ? -11.508 14.938 4.555 1 80.38 78 THR A C 1
ATOM 597 O O . THR A 1 78 ? -11.594 13.75 4.242 1 80.38 78 THR A O 1
ATOM 600 N N . ALA A 1 79 ? -12.234 15.523 5.445 1 83.12 79 ALA A N 1
ATOM 601 C CA . ALA A 1 79 ? -13.227 14.734 6.168 1 83.12 79 ALA A CA 1
ATOM 602 C C . ALA A 1 79 ? -14.297 14.195 5.219 1 83.12 79 ALA A C 1
ATOM 604 O O . ALA A 1 79 ? -14.719 13.039 5.34 1 83.12 79 ALA A O 1
ATOM 605 N N . ALA A 1 80 ? -14.68 15 4.344 1 86 80 ALA A N 1
ATOM 606 C CA . ALA A 1 80 ? -15.68 14.578 3.371 1 86 80 ALA A CA 1
ATOM 607 C C . ALA A 1 80 ? -15.141 13.477 2.461 1 86 80 ALA A C 1
ATOM 609 O O . ALA A 1 80 ? -15.852 12.523 2.141 1 86 80 ALA A O 1
ATOM 610 N N . ALA A 1 81 ? -13.945 13.641 2.057 1 87.81 81 ALA A N 1
ATOM 611 C CA . ALA A 1 81 ? -13.312 12.648 1.197 1 87.81 81 ALA A CA 1
ATOM 612 C C . ALA A 1 81 ? -13.156 11.312 1.926 1 87.81 81 ALA A C 1
ATOM 614 O O . ALA A 1 81 ? -13.375 10.25 1.342 1 87.81 81 ALA A O 1
ATOM 615 N N . VAL A 1 82 ? -12.758 11.375 3.154 1 88.62 82 VAL A N 1
ATOM 616 C CA . VAL A 1 82 ? -12.586 10.164 3.955 1 88.62 82 VAL A CA 1
ATOM 617 C C . VAL A 1 82 ? -13.938 9.492 4.18 1 88.62 82 VAL A C 1
ATOM 619 O O . VAL A 1 82 ? -14.047 8.266 4.062 1 88.62 82 VAL A O 1
ATOM 622 N N . ALA A 1 83 ? -14.922 10.289 4.5 1 88.5 83 ALA A N 1
ATOM 623 C CA . ALA A 1 83 ? -16.266 9.742 4.688 1 88.5 83 ALA A CA 1
ATOM 624 C C . ALA A 1 83 ? -16.75 9.039 3.424 1 88.5 83 ALA A C 1
ATOM 626 O O . ALA A 1 83 ? -17.328 7.957 3.492 1 88.5 83 ALA A O 1
ATOM 627 N N . ALA A 1 84 ? -16.547 9.633 2.35 1 91.56 84 ALA A N 1
ATOM 628 C CA . ALA A 1 84 ? -16.922 9.031 1.07 1 91.56 84 ALA A CA 1
ATOM 629 C C . ALA A 1 84 ? -16.188 7.711 0.852 1 91.56 84 ALA A C 1
ATOM 631 O O . ALA A 1 84 ? -16.781 6.746 0.355 1 91.56 84 ALA A O 1
ATOM 632 N N . SER A 1 85 ? -14.945 7.684 1.145 1 92.25 85 SER A N 1
ATOM 633 C CA . SER A 1 85 ? -14.156 6.469 0.997 1 92.25 85 SER A CA 1
ATOM 634 C C . SER A 1 85 ? -14.719 5.332 1.839 1 92.25 85 SER A C 1
ATOM 636 O O . SER A 1 85 ? -14.852 4.203 1.361 1 92.25 85 SER A O 1
ATOM 638 N N . VAL A 1 86 ? -15.078 5.66 3.045 1 91.69 86 VAL A N 1
ATOM 639 C CA . VAL A 1 86 ? -15.633 4.66 3.951 1 91.69 86 VAL A CA 1
ATOM 640 C C . VAL A 1 86 ? -16.969 4.168 3.416 1 91.69 86 VAL A C 1
ATOM 642 O O . VAL A 1 86 ? -17.266 2.967 3.445 1 91.69 86 VAL A O 1
ATOM 645 N N . GLN A 1 87 ? -17.734 5.027 2.945 1 94 87 GLN A N 1
ATOM 646 C CA . GLN A 1 87 ? -19.047 4.664 2.412 1 94 87 GLN A CA 1
ATOM 647 C C . GLN A 1 87 ? -18.906 3.801 1.161 1 94 87 GLN A C 1
ATOM 649 O O . GLN A 1 87 ? -19.656 2.834 0.983 1 94 87 GLN A O 1
ATOM 654 N N . VAL A 1 88 ? -18.047 4.133 0.28 1 95.25 88 VAL A N 1
ATOM 655 C CA . VAL A 1 88 ? -17.797 3.311 -0.896 1 95.25 88 VAL A CA 1
ATOM 656 C C . VAL A 1 88 ? -17.297 1.93 -0.463 1 95.25 88 VAL A C 1
ATOM 658 O O . VAL A 1 88 ? -17.688 0.916 -1.052 1 95.25 88 VAL A O 1
ATOM 661 N N . GLY A 1 89 ? -16.391 1.915 0.548 1 93.75 89 GLY A N 1
ATOM 662 C CA . GLY A 1 89 ? -15.969 0.646 1.117 1 93.75 89 GLY A CA 1
ATOM 663 C C . GLY A 1 89 ? -17.125 -0.205 1.607 1 93.75 89 GLY A C 1
ATOM 664 O O . GLY A 1 89 ? -17.125 -1.427 1.44 1 93.75 89 GLY A O 1
ATOM 665 N N . GLU A 1 90 ? -18.078 0.422 2.178 1 92.81 90 GLU A N 1
ATOM 666 C CA . GLU A 1 90 ? -19.266 -0.289 2.639 1 92.81 90 GLU A CA 1
ATOM 667 C C . GLU A 1 90 ? -20.062 -0.869 1.467 1 92.81 90 GLU A C 1
ATOM 669 O O . GLU A 1 90 ? -20.594 -1.979 1.555 1 92.81 90 GLU A O 1
ATOM 674 N N . VAL A 1 91 ? -20.203 -0.132 0.437 1 96.06 91 VAL A N 1
ATOM 675 C CA . VAL A 1 91 ? -20.859 -0.627 -0.768 1 96.06 91 VAL A CA 1
ATOM 676 C C . VAL A 1 91 ? -20.141 -1.878 -1.271 1 96.06 91 VAL A C 1
ATOM 678 O O . VAL A 1 91 ? -20.781 -2.873 -1.616 1 96.06 91 VAL A O 1
ATOM 681 N N . VAL A 1 92 ? -18.812 -1.815 -1.322 1 95.56 92 VAL A N 1
ATOM 682 C CA . VAL A 1 92 ? -18 -2.945 -1.776 1 95.56 92 VAL A CA 1
ATOM 683 C C . VAL A 1 92 ? -18.281 -4.16 -0.894 1 95.56 92 VAL A C 1
ATOM 685 O O . VAL A 1 92 ? -18.5 -5.262 -1.398 1 95.56 92 VAL A O 1
ATOM 688 N N . THR A 1 93 ? -18.297 -3.967 0.379 1 92.19 93 THR A N 1
ATOM 689 C CA . THR A 1 93 ? -18.531 -5.055 1.321 1 92.19 93 THR A CA 1
ATOM 690 C C . THR A 1 93 ? -19.922 -5.668 1.091 1 92.19 93 THR A C 1
ATOM 692 O O . THR A 1 93 ? -20.062 -6.895 1.104 1 92.19 93 THR A O 1
ATOM 695 N N . ARG A 1 94 ? -20.875 -4.883 0.869 1 92.19 94 ARG A N 1
ATOM 696 C CA . ARG A 1 94 ? -22.219 -5.367 0.622 1 92.19 94 ARG A CA 1
ATOM 697 C C . ARG A 1 94 ? -22.312 -6.109 -0.708 1 92.19 94 ARG A C 1
ATOM 699 O O . ARG A 1 94 ? -22.984 -7.133 -0.813 1 92.19 94 ARG A O 1
ATOM 706 N N . LEU A 1 95 ? -21.625 -5.621 -1.707 1 94.88 95 LEU A N 1
ATOM 707 C CA . LEU A 1 95 ? -21.578 -6.301 -2.998 1 94.88 95 LEU A CA 1
ATOM 708 C C . LEU A 1 95 ? -20.875 -7.652 -2.871 1 94.88 95 LEU A C 1
ATOM 710 O O . LEU A 1 95 ? -21.297 -8.625 -3.516 1 94.88 95 LEU A O 1
ATOM 714 N N . GLN A 1 96 ? -19.844 -7.711 -2.076 1 91.31 96 GLN A N 1
ATOM 715 C CA . GLN A 1 96 ? -19.125 -8.961 -1.848 1 91.31 96 GLN A CA 1
ATOM 716 C C . GLN A 1 96 ? -20.047 -10.016 -1.231 1 91.31 96 GLN A C 1
ATOM 718 O O . GLN A 1 96 ? -20 -11.188 -1.602 1 91.31 96 GLN A O 1
ATOM 723 N N . ARG A 1 97 ? -20.875 -9.555 -0.35 1 88.5 97 ARG A N 1
ATOM 724 C CA . ARG A 1 97 ? -21.844 -10.461 0.27 1 88.5 97 ARG A CA 1
ATOM 725 C C . ARG A 1 97 ? -22.922 -10.883 -0.726 1 88.5 97 ARG A C 1
ATOM 727 O O . ARG A 1 97 ? -23.297 -12.055 -0.776 1 88.5 97 ARG A O 1
ATOM 734 N N . GLU A 1 98 ? -23.391 -9.938 -1.464 1 89.06 98 GLU A N 1
ATOM 735 C CA . GLU A 1 98 ? -24.391 -10.227 -2.482 1 89.06 98 GLU A CA 1
ATOM 736 C C . GLU A 1 98 ? -23.859 -11.219 -3.512 1 89.06 98 GLU A C 1
ATOM 738 O O . GLU A 1 98 ? -24.562 -12.156 -3.902 1 89.06 98 GLU A O 1
ATOM 743 N N . ARG A 1 99 ? -22.672 -11.039 -3.992 1 87.81 99 ARG A N 1
ATOM 744 C CA . ARG A 1 99 ? -22.047 -11.961 -4.941 1 87.81 99 ARG A CA 1
ATOM 745 C C . ARG A 1 99 ? -21.984 -13.375 -4.375 1 87.81 99 ARG A C 1
ATOM 747 O O . ARG A 1 99 ? -22.281 -14.336 -5.074 1 87.81 99 ARG A O 1
ATOM 754 N N . GLY A 1 100 ? -21.578 -13.477 -3.102 1 81.94 100 GLY A N 1
ATOM 755 C CA . GLY A 1 100 ? -21.5 -14.781 -2.463 1 81.94 100 GLY A CA 1
ATOM 756 C C . GLY A 1 100 ? -22.828 -15.516 -2.428 1 81.94 100 GLY A C 1
ATOM 757 O O . GLY A 1 100 ? -22.875 -16.734 -2.639 1 81.94 100 GLY A O 1
ATOM 758 N N . MET A 1 101 ? -23.906 -14.75 -2.256 1 79.44 101 MET A N 1
ATOM 759 C CA . MET A 1 101 ? -25.234 -15.344 -2.162 1 79.44 101 MET A CA 1
ATOM 760 C C . MET A 1 101 ? -25.781 -15.664 -3.547 1 79.44 101 MET A C 1
ATOM 762 O O . MET A 1 101 ? -26.516 -16.641 -3.717 1 79.44 101 MET A O 1
ATOM 766 N N . THR A 1 102 ? -25.5 -14.805 -4.535 1 77.38 102 THR A N 1
ATOM 767 C CA . THR A 1 102 ? -25.953 -15.023 -5.902 1 77.38 102 THR A CA 1
ATOM 768 C C . THR A 1 102 ? -25.406 -16.328 -6.453 1 77.38 102 THR A C 1
ATOM 770 O O . THR A 1 102 ? -26.078 -17.016 -7.242 1 77.38 102 THR A O 1
ATOM 773 N N . ARG A 1 103 ? -24.234 -16.719 -6.152 1 65.94 103 ARG A N 1
ATOM 774 C CA . ARG A 1 103 ? -23.625 -17.969 -6.574 1 65.94 103 ARG A CA 1
ATOM 775 C C . ARG A 1 103 ? -24.391 -19.156 -6.004 1 65.94 103 ARG A C 1
ATOM 777 O O . ARG A 1 103 ? -24.453 -20.219 -6.629 1 65.94 103 ARG A O 1
ATOM 784 N N . CYS A 1 104 ? -24.984 -18.812 -4.926 1 58.34 104 CYS A N 1
ATOM 785 C CA . CYS A 1 104 ? -25.641 -19.922 -4.227 1 58.34 104 CYS A CA 1
ATOM 786 C C . CYS A 1 104 ? -27.031 -20.172 -4.785 1 58.34 104 CYS A C 1
ATOM 788 O O . CYS A 1 104 ? -27.578 -21.266 -4.633 1 58.34 104 CYS A O 1
ATOM 790 N N . VAL A 1 105 ? -27.688 -19.188 -5.73 1 47.91 105 VAL A N 1
ATOM 791 C CA . VAL A 1 105 ? -29.078 -19.281 -6.188 1 47.91 105 VAL A CA 1
ATOM 792 C C . VAL A 1 105 ? -29.172 -20.312 -7.305 1 47.91 105 VAL A C 1
ATOM 794 O O . VAL A 1 105 ? -30.062 -21.172 -7.285 1 47.91 105 VAL A O 1
ATOM 797 N N . PRO A 1 106 ? -28.609 -20.062 -8.625 1 43.97 106 PRO A N 1
ATOM 798 C CA . PRO A 1 106 ? -28.828 -21.094 -9.648 1 43.97 106 PRO A CA 1
ATOM 799 C C . PRO A 1 106 ? -28.594 -22.5 -9.125 1 43.97 106 PRO A C 1
ATOM 801 O O . PRO A 1 106 ? -29.156 -23.469 -9.664 1 43.97 106 PRO A O 1
ATOM 804 N N . LEU A 1 107 ? -27.812 -22.656 -8.273 1 39.56 107 LEU A N 1
ATOM 805 C CA . LEU A 1 107 ? -27.625 -24 -7.742 1 39.56 107 LEU A CA 1
ATOM 806 C C . LEU A 1 107 ? -28.922 -24.547 -7.148 1 39.56 107 LEU A C 1
ATOM 808 O O . LEU A 1 107 ? -29.094 -25.766 -7.016 1 39.56 107 LEU A O 1
ATOM 812 N N . LEU A 1 108 ? -29.969 -23.609 -7.012 1 36.56 108 LEU A N 1
ATOM 813 C CA . LEU A 1 108 ? -31.297 -24.016 -6.539 1 36.56 108 LEU A CA 1
ATOM 814 C C . LEU A 1 108 ? -32.188 -24.438 -7.707 1 36.56 108 LEU A C 1
ATOM 816 O O . LEU A 1 108 ? -32.969 -25.375 -7.594 1 36.56 108 LEU A O 1
ATOM 820 N N . GLY A 1 109 ? -32.375 -23.75 -8.789 1 33.34 109 GLY A N 1
ATOM 821 C CA . GLY A 1 109 ? -33.25 -24.141 -9.867 1 33.34 109 GLY A CA 1
ATOM 822 C C . GLY A 1 109 ? -32.844 -25.422 -10.547 1 33.34 109 GLY A C 1
ATOM 823 O O . GLY A 1 109 ? -33.625 -26.016 -11.297 1 33.34 109 GLY A O 1
ATOM 824 N N . CYS A 1 110 ? -31.641 -25.719 -10.789 1 31.81 110 CYS A N 1
ATOM 825 C CA . CYS A 1 110 ? -31.359 -26.984 -11.445 1 31.81 110 CYS A CA 1
ATOM 826 C C . CYS A 1 110 ? -31.922 -28.156 -10.641 1 31.81 110 CYS A C 1
ATOM 828 O O . CYS A 1 110 ? -31.812 -29.312 -11.047 1 31.81 110 CYS A O 1
ATOM 830 N N . PHE A 1 111 ? -32.5 -28.031 -9.461 1 30.92 111 PHE A N 1
ATOM 831 C CA . PHE A 1 111 ? -33.188 -29.234 -8.992 1 30.92 111 PHE A CA 1
ATOM 832 C C . PHE A 1 111 ? -34.438 -29.516 -9.836 1 30.92 111 PHE A C 1
ATOM 834 O O . PHE A 1 111 ? -35.062 -30.547 -9.68 1 30.92 111 PHE A O 1
ATOM 841 N N . ILE A 1 112 ? -35.25 -28.609 -10.336 1 28.84 112 ILE A N 1
ATOM 842 C CA . ILE A 1 112 ? -36.5 -29.172 -10.844 1 28.84 112 ILE A CA 1
ATOM 843 C C . ILE A 1 112 ? -36.188 -30.047 -12.062 1 28.84 112 ILE A C 1
ATOM 845 O O . ILE A 1 112 ? -36.719 -31.156 -12.172 1 28.84 112 ILE A O 1
ATOM 849 N N . SER A 1 113 ? -36.219 -29.625 -13.367 1 26.97 113 SER A N 1
ATOM 850 C CA . SER A 1 113 ? -36.5 -30.547 -14.469 1 26.97 113 SER A CA 1
ATOM 851 C C . SER A 1 113 ? -35.312 -31.516 -14.68 1 26.97 113 SER A C 1
ATOM 853 O O . SER A 1 113 ? -35.531 -32.719 -14.844 1 26.97 113 SER A O 1
ATOM 855 N N . THR A 1 114 ? -34.312 -31.156 -15.625 1 27.52 114 THR A N 1
ATOM 856 C CA . THR A 1 114 ? -33.594 -32.219 -16.344 1 27.52 114 THR A CA 1
ATOM 857 C C . THR A 1 114 ? -32.688 -32.969 -15.375 1 27.52 114 THR A C 1
ATOM 859 O O . THR A 1 114 ? -32.219 -32.438 -14.383 1 27.52 114 THR A O 1
ATOM 862 N N . ARG A 1 115 ? -32.656 -34.469 -15.383 1 30 115 ARG A N 1
ATOM 863 C CA . ARG A 1 115 ? -31.969 -35.656 -14.867 1 30 115 ARG A CA 1
ATOM 864 C C . ARG A 1 115 ? -30.516 -35.344 -14.492 1 30 115 ARG A C 1
ATOM 866 O O . ARG A 1 115 ? -30.047 -35.719 -13.422 1 30 115 ARG A O 1
ATOM 873 N N . ASN A 1 116 ? -29.516 -35.375 -15.484 1 25.89 116 ASN A N 1
ATOM 874 C CA . ASN A 1 116 ? -28.094 -35.75 -15.367 1 25.89 116 ASN A CA 1
ATOM 875 C C . ASN A 1 116 ? -27.312 -34.688 -14.586 1 25.89 116 ASN A C 1
ATOM 877 O O . ASN A 1 116 ? -26.328 -35 -13.93 1 25.89 116 ASN A O 1
ATOM 881 N N . ILE A 1 117 ? -27.172 -33.469 -15.117 1 27.52 117 ILE A N 1
ATOM 882 C CA . ILE A 1 117 ? -25.875 -32.906 -14.805 1 27.52 117 ILE A CA 1
ATOM 883 C C . ILE A 1 117 ? -25.859 -32.406 -13.352 1 27.52 117 ILE A C 1
ATOM 885 O O . ILE A 1 117 ? -26.656 -31.562 -12.977 1 27.52 117 ILE A O 1
ATOM 889 N N . TYR A 1 118 ? -25.422 -33.156 -12.18 1 27.55 118 TYR A N 1
ATOM 890 C CA . TYR A 1 118 ? -24.844 -33.188 -10.844 1 27.55 118 TYR A CA 1
ATOM 891 C C . TYR A 1 118 ? -24.156 -31.859 -10.5 1 27.55 118 TYR A C 1
ATOM 893 O O . TYR A 1 118 ? -23.5 -31.75 -9.469 1 27.55 118 TYR A O 1
ATOM 901 N N . HIS A 1 119 ? -23.734 -31.094 -11.359 1 31.14 119 HIS A N 1
ATOM 902 C CA . HIS A 1 119 ? -22.609 -30.25 -10.93 1 31.14 119 HIS A CA 1
ATOM 903 C C . HIS A 1 119 ? -23.031 -29.281 -9.836 1 31.14 119 HIS A C 1
ATOM 905 O O . HIS A 1 119 ? -23.094 -28.078 -10.055 1 31.14 119 HIS A O 1
ATOM 911 N N . SER A 1 120 ? -24.094 -29.594 -9 1 32.66 120 SER A N 1
ATOM 912 C CA . SER A 1 120 ? -24.844 -28.844 -8 1 32.66 120 SER A CA 1
ATOM 913 C C . SER A 1 120 ? -23.984 -28.5 -6.789 1 32.66 120 SER A C 1
ATOM 915 O O . SER A 1 120 ? -24.5 -28.203 -5.715 1 32.66 120 SER A O 1
ATOM 917 N N . SER A 1 121 ? -22.781 -28.922 -6.625 1 30.92 121 SER A N 1
ATOM 918 C CA . SER A 1 121 ? -22.188 -29.094 -5.305 1 30.92 121 SER A CA 1
ATOM 919 C C . SER A 1 121 ? -22.391 -27.875 -4.43 1 30.92 121 SER A C 1
ATOM 921 O O . SER A 1 121 ? -22.297 -27.953 -3.203 1 30.92 121 SER A O 1
ATOM 923 N N . CYS A 1 122 ? -22.172 -26.812 -4.902 1 32.59 122 CYS A N 1
ATOM 924 C CA . CYS A 1 122 ? -22.188 -25.703 -3.949 1 32.59 122 CYS A CA 1
ATOM 925 C C . CYS A 1 122 ? -23.562 -25.547 -3.312 1 32.59 122 CYS A C 1
ATOM 927 O O . CYS A 1 122 ? -23.672 -25.078 -2.176 1 32.59 122 CYS A O 1
ATOM 929 N N . CYS A 1 123 ? -24.641 -25.844 -4.047 1 32.72 123 CYS A N 1
ATOM 930 C CA . CYS A 1 123 ? -26.047 -25.625 -3.691 1 32.72 123 CYS A CA 1
ATOM 931 C C . CYS A 1 123 ? -26.5 -26.594 -2.607 1 32.72 123 CYS A C 1
ATOM 933 O O . CYS A 1 123 ? -27.625 -26.5 -2.111 1 32.72 123 CYS A O 1
ATOM 935 N N . SER A 1 124 ? -26.062 -27.828 -2.559 1 32.19 124 SER A N 1
ATOM 936 C CA . SER A 1 124 ? -26.609 -28.781 -1.6 1 32.19 124 SER A CA 1
ATOM 937 C C . SER A 1 124 ? -26.625 -28.203 -0.19 1 32.19 124 SER A C 1
ATOM 939 O O . SER A 1 124 ? -27.406 -28.641 0.66 1 32.19 124 SER A O 1
ATOM 941 N N . LEU A 1 125 ? -25.578 -27.547 0.124 1 34.19 125 LEU A N 1
ATOM 942 C CA . LEU A 1 125 ? -25.562 -27.234 1.551 1 34.19 125 LEU A CA 1
ATOM 943 C C . LEU A 1 125 ? -26.766 -26.359 1.934 1 34.19 125 LEU A C 1
ATOM 945 O O . LEU A 1 125 ? -27.281 -26.469 3.047 1 34.19 125 LEU A O 1
ATOM 949 N N . PHE A 1 126 ? -26.984 -25.234 1.106 1 35.22 126 PHE A N 1
ATOM 950 C CA . PHE A 1 126 ? -28.156 -24.484 1.513 1 35.22 126 PHE A CA 1
ATOM 951 C C . PHE A 1 126 ? -29.438 -25.156 1.021 1 35.22 126 PHE A C 1
ATOM 953 O O . PHE A 1 126 ? -30.531 -24.672 1.265 1 35.22 126 PHE A O 1
ATOM 960 N N . LEU A 1 127 ? -29.375 -26.141 0.065 1 33.31 127 LEU A N 1
ATOM 961 C CA . LEU A 1 127 ? -30.562 -26.703 -0.552 1 33.31 127 LEU A CA 1
ATOM 962 C C . LEU A 1 127 ? -31.234 -27.719 0.381 1 33.31 127 LEU A C 1
ATOM 964 O O . LEU A 1 127 ? -31.953 -28.609 -0.073 1 33.31 127 LEU A O 1
ATOM 968 N N . SER A 1 128 ? -31.156 -27.938 1.449 1 32.38 128 SER A N 1
ATOM 969 C CA . SER A 1 128 ? -32.312 -28.781 1.816 1 32.38 128 SER A CA 1
ATOM 970 C C . SER A 1 128 ? -33.594 -28.266 1.167 1 32.38 128 SER A C 1
ATOM 972 O O . SER A 1 128 ? -33.719 -27.078 0.865 1 32.38 128 SER A O 1
ATOM 974 N N . SER A 1 129 ? -34.688 -29.094 0.592 1 38.34 129 SER A N 1
ATOM 975 C CA . SER A 1 129 ? -36 -28.938 -0.029 1 38.34 129 SER A CA 1
ATOM 976 C C . SER A 1 129 ? -36.625 -27.594 0.333 1 38.34 129 SER A C 1
ATOM 978 O O . SER A 1 129 ? -37.125 -26.875 -0.536 1 38.34 129 SER A O 1
ATOM 980 N N . ASN A 1 130 ? -37.031 -27.297 1.552 1 40.16 130 ASN A N 1
ATOM 981 C CA . ASN A 1 130 ? -37.781 -26.219 2.211 1 40.16 130 ASN A CA 1
ATOM 982 C C . ASN A 1 130 ? -36.969 -24.922 2.252 1 40.16 130 ASN A C 1
ATOM 984 O O . ASN A 1 130 ? -37.469 -23.891 2.701 1 40.16 130 ASN A O 1
ATOM 988 N N . ASN A 1 131 ? -35.531 -24.766 1.736 1 48 131 ASN A N 1
ATOM 989 C CA . ASN A 1 131 ? -34.469 -23.828 2.066 1 48 131 ASN A CA 1
ATOM 990 C C . ASN A 1 131 ? -34.156 -22.906 0.891 1 48 131 ASN A C 1
ATOM 992 O O . ASN A 1 131 ? -33.375 -21.969 1.024 1 48 131 ASN A O 1
ATOM 996 N N . SER A 1 132 ? -34.656 -23.172 -0.331 1 56 132 SER A N 1
ATOM 997 C CA . SER A 1 132 ? -34.5 -22.281 -1.479 1 56 132 SER A CA 1
ATOM 998 C C . SER A 1 132 ? -35.156 -20.922 -1.207 1 56 132 SER A C 1
ATOM 1000 O O . SER A 1 132 ? -34.594 -19.891 -1.544 1 56 132 SER A O 1
ATOM 1002 N N . ASN A 1 133 ? -36.344 -21.062 -0.553 1 60.22 133 ASN A N 1
ATOM 1003 C CA . ASN A 1 133 ? -37 -19.812 -0.261 1 60.22 133 ASN A CA 1
ATOM 1004 C C . ASN A 1 133 ? -36.188 -18.938 0.676 1 60.22 133 ASN A C 1
ATOM 1006 O O . ASN A 1 133 ? -36.156 -17.703 0.522 1 60.22 133 ASN A O 1
ATOM 1010 N N . VAL A 1 134 ? -35.531 -19.609 1.499 1 64.94 134 VAL A N 1
ATOM 1011 C CA . VAL A 1 134 ? -34.719 -18.859 2.467 1 64.94 134 VAL A CA 1
ATOM 1012 C C . VAL A 1 134 ? -33.562 -18.203 1.763 1 64.94 134 VAL A C 1
ATOM 1014 O O . VAL A 1 134 ? -33.219 -17.031 2.023 1 64.94 134 VAL A O 1
ATOM 1017 N N . THR A 1 135 ? -32.938 -18.922 0.808 1 69 135 THR A N 1
ATOM 1018 C CA . THR A 1 135 ? -31.781 -18.375 0.082 1 69 135 THR A CA 1
ATOM 1019 C C . THR A 1 135 ? -32.219 -17.203 -0.793 1 69 135 THR A C 1
ATOM 1021 O O . THR A 1 135 ? -31.5 -16.188 -0.874 1 69 135 THR A O 1
ATOM 1024 N N . TRP A 1 136 ? -33.344 -17.438 -1.381 1 75.12 136 TRP A N 1
ATOM 1025 C CA . TRP A 1 136 ? -33.844 -16.359 -2.229 1 75.12 136 TRP A CA 1
ATOM 1026 C C . TRP A 1 136 ? -34.188 -15.125 -1.398 1 75.12 136 TRP A C 1
ATOM 1028 O O . TRP A 1 136 ? -33.875 -14 -1.775 1 75.12 136 TRP A O 1
ATOM 1038 N N . ASN A 1 137 ? -34.844 -15.32 -0.295 1 77.56 137 ASN A N 1
ATOM 1039 C CA . ASN A 1 137 ? -35.188 -14.211 0.592 1 77.56 137 ASN A CA 1
ATOM 1040 C C . ASN A 1 137 ? -33.906 -13.523 1.118 1 77.56 137 ASN A C 1
ATOM 1042 O O . ASN A 1 137 ? -33.875 -12.297 1.247 1 77.56 137 ASN A O 1
ATOM 1046 N N . ASN A 1 138 ? -32.938 -14.273 1.382 1 78.69 138 ASN A N 1
ATOM 1047 C CA . ASN A 1 138 ? -31.672 -13.688 1.84 1 78.69 138 ASN A CA 1
ATOM 1048 C C . ASN A 1 138 ? -31 -12.859 0.745 1 78.69 138 ASN A C 1
ATOM 1050 O O . ASN A 1 138 ? -30.438 -11.805 1.02 1 78.69 138 ASN A O 1
ATOM 1054 N N . LEU A 1 139 ? -31.094 -13.367 -0.478 1 83.56 139 LEU A N 1
ATOM 1055 C CA . LEU A 1 139 ? -30.516 -12.625 -1.599 1 83.56 139 LEU A CA 1
ATOM 1056 C C . LEU A 1 139 ? -31.234 -11.289 -1.785 1 83.56 139 LEU A C 1
ATOM 1058 O O . LEU A 1 139 ? -30.578 -10.266 -2.012 1 83.56 139 LEU A O 1
ATOM 1062 N N . ILE A 1 140 ? -32.531 -11.352 -1.643 1 86.12 140 ILE A N 1
ATOM 1063 C CA . ILE A 1 140 ? -33.312 -10.133 -1.798 1 86.12 140 ILE A CA 1
ATOM 1064 C C . ILE A 1 140 ? -32.938 -9.133 -0.704 1 86.12 140 ILE A C 1
ATOM 1066 O O . ILE A 1 140 ? -32.812 -7.938 -0.965 1 86.12 140 ILE A O 1
ATOM 1070 N N . LYS A 1 141 ? -32.75 -9.633 0.452 1 87.62 141 LYS A N 1
ATOM 1071 C CA . LYS A 1 141 ? -32.344 -8.766 1.558 1 87.62 141 LYS A CA 1
ATOM 1072 C C . LYS A 1 141 ? -30.953 -8.164 1.304 1 87.62 141 LYS A C 1
ATOM 1074 O O . LYS A 1 141 ? -30.719 -6.992 1.6 1 87.62 141 LYS A O 1
ATOM 1079 N N . LEU A 1 142 ? -30.062 -8.93 0.799 1 89.62 142 LEU A N 1
ATOM 1080 C CA . LEU A 1 142 ? -28.719 -8.445 0.516 1 89.62 142 LEU A CA 1
ATOM 1081 C C . LEU A 1 142 ? -28.734 -7.426 -0.619 1 89.62 142 LEU A C 1
ATOM 1083 O O . LEU A 1 142 ? -28 -6.434 -0.579 1 89.62 142 LEU A O 1
ATOM 1087 N N . ARG A 1 143 ? -29.578 -7.68 -1.599 1 91.69 143 ARG A N 1
ATOM 1088 C CA . ARG A 1 143 ? -29.703 -6.73 -2.699 1 91.69 143 ARG A CA 1
ATOM 1089 C C . ARG A 1 143 ? -30.234 -5.391 -2.209 1 91.69 143 ARG A C 1
ATOM 1091 O O . ARG A 1 143 ? -29.75 -4.332 -2.631 1 91.69 143 ARG A O 1
ATOM 1098 N N . ALA A 1 144 ? -31.188 -5.441 -1.326 1 92.75 144 ALA A N 1
ATOM 1099 C CA . ALA A 1 144 ? -31.719 -4.219 -0.731 1 92.75 144 ALA A CA 1
ATOM 1100 C C . ALA A 1 144 ? -30.641 -3.494 0.078 1 92.75 144 ALA A C 1
ATOM 1102 O O . ALA A 1 144 ? -30.562 -2.264 0.054 1 92.75 144 ALA A O 1
ATOM 1103 N N . SER A 1 145 ? -29.922 -4.246 0.795 1 92.94 145 SER A N 1
ATOM 1104 C CA . SER A 1 145 ? -28.828 -3.676 1.572 1 92.94 145 SER A CA 1
ATOM 1105 C C . SER A 1 145 ? -27.812 -2.98 0.67 1 92.94 145 SER A C 1
ATOM 1107 O O . SER A 1 145 ? -27.312 -1.911 1.009 1 92.94 145 SER A O 1
ATOM 1109 N N . THR A 1 146 ? -27.469 -3.611 -0.423 1 95.81 146 THR A N 1
ATOM 1110 C CA . THR A 1 146 ? -26.547 -3.021 -1.387 1 95.81 146 THR A CA 1
ATOM 1111 C C . THR A 1 146 ? -27.109 -1.713 -1.938 1 95.81 146 THR A C 1
ATOM 1113 O O . THR A 1 146 ? -26.375 -0.724 -2.061 1 95.81 146 THR A O 1
ATOM 1116 N N . GLU A 1 147 ? -28.406 -1.718 -2.23 1 95.69 147 GLU A N 1
ATOM 1117 C CA . GLU A 1 147 ? -29.047 -0.496 -2.713 1 95.69 147 GLU A CA 1
ATOM 1118 C C . GLU A 1 147 ? -28.969 0.615 -1.669 1 95.69 147 GLU A C 1
ATOM 1120 O O . GLU A 1 147 ? -28.734 1.776 -2.008 1 95.69 147 GLU A O 1
ATOM 1125 N N . GLN A 1 148 ? -29.234 0.246 -0.491 1 94.62 148 GLN A N 1
ATOM 1126 C CA . GLN A 1 148 ? -29.125 1.215 0.595 1 94.62 148 GLN A CA 1
ATOM 1127 C C . GLN A 1 148 ? -27.703 1.76 0.714 1 94.62 148 GLN A C 1
ATOM 1129 O O . GLN A 1 148 ? -27.516 2.949 0.976 1 94.62 148 GLN A O 1
ATOM 1134 N N . GLY A 1 149 ? -26.75 0.911 0.587 1 95.44 149 GLY A N 1
ATOM 1135 C CA . GLY A 1 149 ? -25.359 1.338 0.633 1 95.44 149 GLY A CA 1
ATOM 1136 C C . GLY A 1 149 ? -25 2.326 -0.462 1 95.44 149 GLY A C 1
ATOM 1137 O O . GLY A 1 149 ? -24.328 3.328 -0.206 1 95.44 149 GLY A O 1
ATOM 1138 N N . ILE A 1 150 ? -25.438 2.064 -1.661 1 96.75 150 ILE A N 1
ATOM 1139 C CA . ILE A 1 150 ? -25.156 2.936 -2.795 1 96.75 150 ILE A CA 1
ATOM 1140 C C . ILE A 1 150 ? -25.812 4.301 -2.572 1 96.75 150 ILE A C 1
ATOM 1142 O O . ILE A 1 150 ? -25.188 5.336 -2.82 1 96.75 150 ILE A O 1
ATOM 1146 N N . SER A 1 151 ? -26.969 4.32 -2.002 1 94.06 151 SER A N 1
ATOM 1147 C CA . SER A 1 151 ? -27.719 5.559 -1.773 1 94.06 151 SER A CA 1
ATOM 1148 C C . SER A 1 151 ? -27.109 6.363 -0.628 1 94.06 151 SER A C 1
ATOM 1150 O O . SER A 1 151 ? -27.281 7.582 -0.562 1 94.06 151 SER A O 1
ATOM 1152 N N . ALA A 1 152 ? -26.422 5.715 0.226 1 92.69 152 ALA A N 1
ATOM 1153 C CA . ALA A 1 152 ? -25.859 6.359 1.412 1 92.69 152 ALA A CA 1
ATOM 1154 C C . ALA A 1 152 ? -24.578 7.117 1.074 1 92.69 152 ALA A C 1
ATOM 1156 O O . ALA A 1 152 ? -24.109 7.938 1.866 1 92.69 152 ALA A O 1
ATOM 1157 N N . VAL A 1 153 ? -24.047 6.848 -0.094 1 94.69 153 VAL A N 1
ATOM 1158 C CA . VAL A 1 153 ? -22.812 7.547 -0.469 1 94.69 153 VAL A CA 1
ATOM 1159 C C . VAL A 1 153 ? -23.141 9 -0.799 1 94.69 153 VAL A C 1
ATOM 1161 O O . VAL A 1 153 ? -23.828 9.289 -1.778 1 94.69 153 VAL A O 1
ATOM 1164 N N . ASN A 1 154 ? -22.656 9.875 -0.014 1 89.56 154 ASN A N 1
ATOM 1165 C CA . ASN A 1 154 ? -22.953 11.289 -0.183 1 89.56 154 ASN A CA 1
ATOM 1166 C C . ASN A 1 154 ? -22.172 11.891 -1.353 1 89.56 154 ASN A C 1
ATOM 1168 O O . ASN A 1 154 ? -22.734 12.633 -2.158 1 89.56 154 ASN A O 1
ATOM 1172 N N . LEU A 1 155 ? -20.922 11.594 -1.399 1 91 155 LEU A N 1
ATOM 1173 C CA . LEU A 1 155 ? -20.062 12.102 -2.463 1 91 155 LEU A CA 1
ATOM 1174 C C . LEU A 1 155 ? -19.406 10.945 -3.23 1 91 155 LEU A C 1
ATOM 1176 O O . LEU A 1 155 ? -18.375 10.43 -2.824 1 91 155 LEU A O 1
ATOM 1180 N N . TRP A 1 156 ? -20.031 10.578 -4.336 1 94.12 156 TRP A N 1
ATOM 1181 C CA . TRP A 1 156 ? -19.484 9.516 -5.172 1 94.12 156 TRP A CA 1
ATOM 1182 C C . TRP A 1 156 ? -18.203 9.969 -5.859 1 94.12 156 TRP A C 1
ATOM 1184 O O . TRP A 1 156 ? -18.172 11.008 -6.516 1 94.12 156 TRP A O 1
ATOM 1194 N N . PRO A 1 157 ? -17.172 9.234 -5.754 1 93.31 157 PRO A N 1
ATOM 1195 C CA . PRO A 1 157 ? -15.875 9.695 -6.246 1 93.31 157 PRO A CA 1
ATOM 1196 C C . PRO A 1 157 ? -15.734 9.562 -7.762 1 93.31 157 PRO A C 1
ATOM 1198 O O . PRO A 1 157 ? -14.727 9.992 -8.328 1 93.31 157 PRO A O 1
ATOM 1201 N N . GLY A 1 158 ? -16.641 9.031 -8.477 1 92.38 158 GLY A N 1
ATOM 1202 C CA . GLY A 1 158 ? -16.562 8.891 -9.922 1 92.38 158 GLY A CA 1
ATOM 1203 C C . GLY A 1 158 ? -16.422 10.211 -10.648 1 92.38 158 GLY A C 1
ATOM 1204 O O . GLY A 1 158 ? -16.859 11.25 -10.141 1 92.38 158 GLY A O 1
ATOM 1205 N N . LYS A 1 159 ? -15.727 10.055 -11.859 1 90.31 159 LYS A N 1
ATOM 1206 C CA . LYS A 1 159 ? -15.531 11.219 -12.719 1 90.31 159 LYS A CA 1
ATOM 1207 C C . LYS A 1 159 ? -16.125 10.984 -14.109 1 90.31 159 LYS A C 1
ATOM 1209 O O . LYS A 1 159 ? -16.359 9.844 -14.508 1 90.31 159 LYS A O 1
ATOM 1214 N N . PRO A 1 160 ? -16.312 12.055 -14.852 1 85.44 160 PRO A N 1
ATOM 1215 C CA . PRO A 1 160 ? -16.906 11.922 -16.188 1 85.44 160 PRO A CA 1
ATOM 1216 C C . PRO A 1 160 ? -16 11.156 -17.156 1 85.44 160 PRO A C 1
ATOM 1218 O O . PRO A 1 160 ? -16.484 10.523 -18.094 1 85.44 160 PRO A O 1
ATOM 1221 N N . ASP A 1 161 ? -14.75 11.164 -16.891 1 87.69 161 ASP A N 1
ATOM 1222 C CA . ASP A 1 161 ? -13.805 10.492 -17.781 1 87.69 161 ASP A CA 1
ATOM 1223 C C . ASP A 1 161 ? -13.727 9 -17.484 1 87.69 161 ASP A C 1
ATOM 1225 O O . ASP A 1 161 ? -13.133 8.234 -18.25 1 87.69 161 ASP A O 1
ATOM 1229 N N . ASP A 1 162 ? -14.336 8.641 -16.406 1 90.56 162 ASP A N 1
ATOM 1230 C CA . ASP A 1 162 ? -14.383 7.215 -16.078 1 90.56 162 ASP A CA 1
ATOM 1231 C C . ASP A 1 162 ? -15.352 6.473 -17.016 1 90.56 162 ASP A C 1
ATOM 1233 O O . ASP A 1 162 ? -16.062 7.098 -17.797 1 90.56 162 ASP A O 1
ATOM 1237 N N . VAL A 1 163 ? -15.25 5.129 -17 1 91.88 163 VAL A N 1
ATOM 1238 C CA . VAL A 1 163 ? -16.25 4.332 -17.703 1 91.88 163 VAL A CA 1
ATOM 1239 C C . VAL A 1 163 ? -17.656 4.742 -17.234 1 91.88 163 VAL A C 1
ATOM 1241 O O . VAL A 1 163 ? -17.859 5.039 -16.062 1 91.88 163 VAL A O 1
ATOM 1244 N N . GLU A 1 164 ? -18.609 4.684 -18.047 1 92.19 164 GLU A N 1
ATOM 1245 C CA . GLU A 1 164 ? -19.938 5.234 -17.844 1 92.19 164 GLU A CA 1
ATOM 1246 C C . GLU A 1 164 ? -20.562 4.707 -16.547 1 92.19 164 GLU A C 1
ATOM 1248 O O . GLU A 1 164 ? -21.109 5.477 -15.758 1 92.19 164 GLU A O 1
ATOM 1253 N N . TRP A 1 165 ? -20.453 3.502 -16.297 1 93.38 165 TRP A N 1
ATOM 1254 C CA . TRP A 1 165 ? -21.156 2.904 -15.172 1 93.38 165 TRP A CA 1
ATOM 1255 C C . TRP A 1 165 ? -20.484 3.248 -13.852 1 93.38 165 TRP A C 1
ATOM 1257 O O . TRP A 1 165 ? -21.047 3.027 -12.773 1 93.38 165 TRP A O 1
ATOM 1267 N N . LEU A 1 166 ? -19.297 3.861 -13.859 1 95.12 166 LEU A N 1
ATOM 1268 C CA . LEU A 1 166 ? -18.578 4.246 -12.656 1 95.12 166 LEU A CA 1
ATOM 1269 C C . LEU A 1 166 ? -18.656 5.754 -12.43 1 95.12 166 LEU A C 1
ATOM 1271 O O . LEU A 1 166 ? -18.25 6.25 -11.375 1 95.12 166 LEU A O 1
ATOM 1275 N N . SER A 1 167 ? -19.172 6.477 -13.359 1 95.12 167 SER A N 1
ATOM 1276 C CA . SER A 1 167 ? -19.094 7.934 -13.359 1 95.12 167 SER A CA 1
ATOM 1277 C C . SER A 1 167 ? -19.969 8.523 -12.258 1 95.12 167 SER A C 1
ATOM 1279 O O . SER A 1 167 ? -19.578 9.492 -11.602 1 95.12 167 SER A O 1
ATOM 1281 N N . THR A 1 168 ? -21.172 7.973 -12.094 1 94.75 168 THR A N 1
ATOM 1282 C CA . THR A 1 168 ? -22.094 8.43 -11.047 1 94.75 168 THR A CA 1
ATOM 1283 C C . THR A 1 168 ? -22.656 7.242 -10.273 1 94.75 168 THR A C 1
ATOM 1285 O O . THR A 1 168 ? -22.625 6.109 -10.75 1 94.75 168 THR A O 1
ATOM 1288 N N . SER A 1 169 ? -23.109 7.582 -9.07 1 95.69 169 SER A N 1
ATOM 1289 C CA . SER A 1 169 ? -23.719 6.531 -8.266 1 95.69 169 SER A CA 1
ATOM 1290 C C . SER A 1 169 ? -24.969 5.977 -8.945 1 95.69 169 SER A C 1
ATOM 1292 O O . SER A 1 169 ? -25.266 4.781 -8.844 1 95.69 169 SER A O 1
ATOM 1294 N N . ALA A 1 170 ? -25.641 6.816 -9.648 1 94.94 170 ALA A N 1
ATOM 1295 C CA . ALA A 1 170 ? -26.844 6.406 -10.367 1 94.94 170 ALA A CA 1
ATOM 1296 C C . ALA A 1 170 ? -26.516 5.434 -11.492 1 94.94 170 ALA A C 1
ATOM 1298 O O . ALA A 1 170 ? -27.203 4.434 -11.68 1 94.94 170 ALA A O 1
ATOM 1299 N N . ASN A 1 171 ? -25.516 5.746 -12.258 1 96.31 171 ASN A N 1
ATOM 1300 C CA . ASN A 1 171 ? -25.094 4.852 -13.328 1 96.31 171 ASN A CA 1
ATOM 1301 C C . ASN A 1 171 ? -24.641 3.5 -12.789 1 96.31 171 ASN A C 1
ATOM 1303 O O . ASN A 1 171 ? -24.922 2.459 -13.391 1 96.31 171 ASN A O 1
ATOM 1307 N N . PHE A 1 172 ? -23.953 3.588 -11.703 1 97.19 172 PHE A N 1
ATOM 1308 C CA . PHE A 1 172 ? -23.484 2.365 -11.055 1 97.19 172 PHE A CA 1
ATOM 1309 C C . PHE A 1 172 ? -24.672 1.505 -10.625 1 97.19 172 PHE A C 1
ATOM 1311 O O . PHE A 1 172 ? -24.703 0.3 -10.883 1 97.19 172 PHE A O 1
ATOM 1318 N N . ARG A 1 173 ? -25.641 2.098 -9.992 1 95.81 173 ARG A N 1
ATOM 1319 C CA . ARG A 1 173 ? -26.859 1.435 -9.547 1 95.81 173 ARG A CA 1
ATOM 1320 C C . ARG A 1 173 ? -27.625 0.848 -10.727 1 95.81 173 ARG A C 1
ATOM 1322 O O . ARG A 1 173 ? -28.109 -0.284 -10.664 1 95.81 173 ARG A O 1
ATOM 1329 N N . ASN A 1 174 ? -27.703 1.582 -11.742 1 94.88 174 ASN A N 1
ATOM 1330 C CA . ASN A 1 174 ? -28.422 1.137 -12.922 1 94.88 174 ASN A CA 1
ATOM 1331 C C . ASN A 1 174 ? -27.766 -0.087 -13.555 1 94.88 174 ASN A C 1
ATOM 1333 O O . ASN A 1 174 ? -28.469 -0.991 -14.031 1 94.88 174 ASN A O 1
ATOM 1337 N N . ARG A 1 175 ? -26.5 -0.082 -13.625 1 95 175 ARG A N 1
ATOM 1338 C CA . ARG A 1 175 ? -25.797 -1.238 -14.164 1 95 175 ARG A CA 1
ATOM 1339 C C . ARG A 1 175 ? -26.078 -2.488 -13.344 1 95 175 ARG A C 1
ATOM 1341 O O . ARG A 1 175 ? -26.297 -3.566 -13.898 1 95 175 ARG A O 1
ATOM 1348 N N . LEU A 1 176 ? -26.016 -2.336 -12.031 1 95.06 176 LEU A N 1
ATOM 1349 C CA . LEU A 1 176 ? -26.297 -3.447 -11.133 1 95.06 176 LEU A CA 1
ATOM 1350 C C . LEU A 1 176 ? -27.734 -3.938 -11.305 1 95.06 176 LEU A C 1
ATOM 1352 O O . LEU A 1 176 ? -27.969 -5.141 -11.43 1 95.06 176 LEU A O 1
ATOM 1356 N N . LEU A 1 177 ? -28.688 -3.041 -11.406 1 92.94 177 LEU A N 1
ATOM 1357 C CA . LEU A 1 177 ? -30.109 -3.379 -11.531 1 92.94 177 LEU A CA 1
ATOM 1358 C C . LEU A 1 177 ? -30.391 -4.059 -12.867 1 92.94 177 LEU A C 1
ATOM 1360 O O . LEU A 1 177 ? -31.141 -5.031 -12.93 1 92.94 177 LEU A O 1
ATOM 1364 N N . ARG A 1 178 ? -29.781 -3.613 -13.883 1 91.12 178 ARG A N 1
ATOM 1365 C CA . ARG A 1 178 ? -29.969 -4.211 -15.203 1 91.12 178 ARG A CA 1
ATOM 1366 C C . ARG A 1 178 ? -29.469 -5.652 -15.227 1 91.12 178 ARG A C 1
ATOM 1368 O O . ARG A 1 178 ? -30.109 -6.523 -15.82 1 91.12 178 ARG A O 1
ATOM 1375 N N . HIS A 1 179 ? -28.359 -5.832 -14.586 1 90.19 179 HIS A N 1
ATOM 1376 C CA . HIS A 1 179 ? -27.812 -7.184 -14.547 1 90.19 179 HIS A CA 1
ATOM 1377 C C . HIS A 1 179 ? -28.703 -8.125 -13.75 1 90.19 179 HIS A C 1
ATOM 1379 O O . HIS A 1 179 ? -28.859 -9.289 -14.109 1 90.19 179 HIS A O 1
ATOM 1385 N N . ARG A 1 180 ? -29.281 -7.617 -12.648 1 85.88 180 ARG A N 1
ATOM 1386 C CA . ARG A 1 180 ? -30.141 -8.422 -11.797 1 85.88 180 ARG A CA 1
ATOM 1387 C C . ARG A 1 180 ? -31.406 -8.859 -12.547 1 85.88 180 ARG A C 1
ATOM 1389 O O . ARG A 1 180 ? -31.906 -9.961 -12.32 1 85.88 180 ARG A O 1
ATOM 1396 N N . ILE A 1 181 ? -31.844 -8.016 -13.43 1 83.31 181 ILE A N 1
ATOM 1397 C CA . ILE A 1 181 ? -33.125 -8.25 -14.109 1 83.31 181 ILE A CA 1
ATOM 1398 C C . ILE A 1 181 ? -32.875 -9.078 -15.375 1 83.31 181 ILE A C 1
ATOM 1400 O O . ILE A 1 181 ? -33.75 -9.852 -15.797 1 83.31 181 ILE A O 1
ATOM 1404 N N . ASP A 1 182 ? -31.75 -8.789 -15.961 1 71.06 182 ASP A N 1
ATOM 1405 C CA . ASP A 1 182 ? -31.453 -9.492 -17.203 1 71.06 182 ASP A CA 1
ATOM 1406 C C . ASP A 1 182 ? -31.547 -11.008 -17.016 1 71.06 182 ASP A C 1
ATOM 1408 O O . ASP A 1 182 ? -30.734 -11.586 -16.281 1 71.06 182 ASP A O 1
ATOM 1412 N N . ARG A 1 183 ? -32.75 -11.617 -17.141 1 54.28 183 ARG A N 1
ATOM 1413 C CA . ARG A 1 183 ? -33.25 -12.984 -17.062 1 54.28 183 ARG A CA 1
ATOM 1414 C C . ARG A 1 183 ? -32.5 -13.891 -18.047 1 54.28 183 ARG A C 1
ATOM 1416 O O . ARG A 1 183 ? -32.406 -15.094 -17.828 1 54.28 183 ARG A O 1
ATOM 1423 N N . LYS A 1 184 ? -32.312 -13.344 -19.156 1 48.97 184 LYS A N 1
ATOM 1424 C CA . LYS A 1 184 ? -31.844 -14.156 -20.266 1 48.97 184 LYS A CA 1
ATOM 1425 C C . LYS A 1 184 ? -30.5 -14.797 -19.938 1 48.97 184 LYS A C 1
ATOM 1427 O O . LYS A 1 184 ? -30.078 -15.75 -20.594 1 48.97 184 LYS A O 1
ATOM 1432 N N . SER A 1 185 ? -29.766 -14.141 -18.906 1 48.84 185 SER A N 1
ATOM 1433 C CA . SER A 1 185 ? -28.375 -14.578 -18.922 1 48.84 185 SER A CA 1
ATOM 1434 C C . SER A 1 185 ? -28.172 -15.836 -18.094 1 48.84 185 SER A C 1
ATOM 1436 O O . SER A 1 185 ? -28.391 -15.828 -16.875 1 48.84 185 SER A O 1
ATOM 1438 N N . ASN A 1 186 ? -28.859 -16.812 -18.562 1 52.31 186 ASN A N 1
ATOM 1439 C CA . ASN A 1 186 ? -28.453 -18.125 -18.062 1 52.31 186 ASN A CA 1
ATOM 1440 C C . ASN A 1 186 ? -26.969 -18.156 -17.734 1 52.31 186 ASN A C 1
ATOM 1442 O O . ASN A 1 186 ? -26.234 -19.016 -18.25 1 52.31 186 ASN A O 1
ATOM 1446 N N . HIS A 1 187 ? -26.578 -17.234 -16.875 1 59.88 187 HIS A N 1
ATOM 1447 C CA . HIS A 1 187 ? -25.156 -17.234 -16.547 1 59.88 187 HIS A CA 1
ATOM 1448 C C . HIS A 1 187 ? -24.812 -18.406 -15.625 1 59.88 187 HIS A C 1
ATOM 1450 O O . HIS A 1 187 ? -25.609 -18.75 -14.734 1 59.88 187 HIS A O 1
ATOM 1456 N N . THR A 1 188 ? -23.828 -19.047 -16.047 1 64.31 188 THR A N 1
ATOM 1457 C CA . THR A 1 188 ? -23.281 -20.047 -15.141 1 64.31 188 THR A CA 1
ATOM 1458 C C . THR A 1 188 ? -22.828 -19.391 -13.836 1 64.31 188 THR A C 1
ATOM 1460 O O . THR A 1 188 ? -22.688 -18.172 -13.758 1 64.31 188 THR A O 1
ATOM 1463 N N . SER A 1 189 ? -22.781 -20.094 -12.812 1 68.56 189 SER A N 1
ATOM 1464 C CA . SER A 1 189 ? -22.359 -19.609 -11.5 1 68.56 189 SER A CA 1
ATOM 1465 C C . SER A 1 189 ? -21.016 -18.875 -11.586 1 68.56 189 SER A C 1
ATOM 1467 O O . SER A 1 189 ? -20.844 -17.828 -10.977 1 68.56 189 SER A O 1
ATOM 1469 N N . ILE A 1 190 ? -20.109 -19.406 -12.398 1 68.19 190 ILE A N 1
ATOM 1470 C CA . ILE A 1 190 ? -18.797 -18.812 -12.492 1 68.19 190 ILE A CA 1
ATOM 1471 C C . ILE A 1 190 ? -18.875 -17.484 -13.25 1 68.19 190 ILE A C 1
ATOM 1473 O O . ILE A 1 190 ? -18.156 -16.531 -12.922 1 68.19 190 ILE A O 1
ATOM 1477 N N . GLU A 1 191 ? -19.734 -17.438 -14.211 1 75.75 191 GLU A N 1
ATOM 1478 C CA . GLU A 1 191 ? -19.906 -16.203 -14.969 1 75.75 191 GLU A CA 1
ATOM 1479 C C . GLU A 1 191 ? -20.453 -15.086 -14.078 1 75.75 191 GLU A C 1
ATOM 1481 O O . GLU A 1 191 ? -20.062 -13.93 -14.227 1 75.75 191 GLU A O 1
ATOM 1486 N N . GLU A 1 192 ? -21.375 -15.469 -13.219 1 80.69 192 GLU A N 1
ATOM 1487 C CA . GLU A 1 192 ? -21.906 -14.5 -12.273 1 80.69 192 GLU A CA 1
ATOM 1488 C C . GLU A 1 192 ? -20.812 -13.977 -11.344 1 80.69 192 GLU A C 1
ATOM 1490 O O . GLU A 1 192 ? -20.75 -12.781 -11.055 1 80.69 192 GLU A O 1
ATOM 1495 N N . VAL A 1 193 ? -19.984 -14.875 -10.906 1 80.38 193 VAL A N 1
ATOM 1496 C CA . VAL A 1 193 ? -18.891 -14.492 -10.023 1 80.38 193 VAL A CA 1
ATOM 1497 C C . VAL A 1 193 ? -17.953 -13.523 -10.742 1 80.38 193 VAL A C 1
ATOM 1499 O O . VAL A 1 193 ? -17.547 -12.508 -10.172 1 80.38 193 VAL A O 1
ATOM 1502 N N . VAL A 1 194 ? -17.719 -13.82 -11.969 1 83.38 194 VAL A N 1
ATOM 1503 C CA . VAL A 1 194 ? -16.797 -12.992 -12.75 1 83.38 194 VAL A CA 1
ATOM 1504 C C . VAL A 1 194 ? -17.422 -11.609 -12.961 1 83.38 194 VAL A C 1
ATOM 1506 O O . VAL A 1 194 ? -16.719 -10.594 -12.867 1 83.38 194 VAL A O 1
ATOM 1509 N N . TRP A 1 195 ? -18.672 -11.617 -13.258 1 88.38 195 TRP A N 1
ATOM 1510 C CA . TRP A 1 195 ? -19.344 -10.344 -13.5 1 88.38 195 TRP A CA 1
ATOM 1511 C C . TRP A 1 195 ? -19.297 -9.469 -12.25 1 88.38 195 TRP A C 1
ATOM 1513 O O . TRP A 1 195 ? -18.906 -8.297 -12.32 1 88.38 195 TRP A O 1
ATOM 1523 N N . TYR A 1 196 ? -19.719 -9.961 -11.086 1 91.06 196 TYR A N 1
ATOM 1524 C CA . TYR A 1 196 ? -19.688 -9.211 -9.836 1 91.06 196 TYR A CA 1
ATOM 1525 C C . TYR A 1 196 ? -18.281 -8.781 -9.492 1 91.06 196 TYR A C 1
ATOM 1527 O O . TYR A 1 196 ? -18.062 -7.691 -8.953 1 91.06 196 TYR A O 1
ATOM 1535 N N . THR A 1 197 ? -17.344 -9.656 -9.758 1 91.25 197 THR A N 1
ATOM 1536 C CA . THR A 1 197 ? -15.953 -9.344 -9.477 1 91.25 197 THR A CA 1
ATOM 1537 C C . THR A 1 197 ? -15.508 -8.102 -10.234 1 91.25 197 THR A C 1
ATOM 1539 O O . THR A 1 197 ? -14.836 -7.23 -9.672 1 91.25 197 THR A O 1
ATOM 1542 N N . ARG A 1 198 ? -15.953 -8 -11.453 1 91.56 198 ARG A N 1
ATOM 1543 C CA . ARG A 1 198 ? -15.609 -6.832 -12.25 1 91.56 198 ARG A CA 1
ATOM 1544 C C . ARG A 1 198 ? -16.25 -5.57 -11.68 1 91.56 198 ARG A C 1
ATOM 1546 O O . ARG A 1 198 ? -15.609 -4.512 -11.633 1 91.56 198 ARG A O 1
ATOM 1553 N N . LEU A 1 199 ? -17.484 -5.699 -11.336 1 94.5 199 LEU A N 1
ATOM 1554 C CA . LEU A 1 199 ? -18.188 -4.574 -10.734 1 94.5 199 LEU A CA 1
ATOM 1555 C C . LEU A 1 199 ? -17.516 -4.137 -9.438 1 94.5 199 LEU A C 1
ATOM 1557 O O . LEU A 1 199 ? -17.328 -2.939 -9.211 1 94.5 199 LEU A O 1
ATOM 1561 N N . ILE A 1 200 ? -17.172 -5.066 -8.586 1 95.31 200 ILE A N 1
ATOM 1562 C CA . ILE A 1 200 ? -16.547 -4.816 -7.293 1 95.31 200 ILE A CA 1
ATOM 1563 C C . ILE A 1 200 ? -15.164 -4.191 -7.492 1 95.31 200 ILE A C 1
ATOM 1565 O O . ILE A 1 200 ? -14.797 -3.246 -6.789 1 95.31 200 ILE A O 1
ATOM 1569 N N . GLU A 1 201 ? -14.422 -4.672 -8.445 1 92.81 201 GLU A N 1
ATOM 1570 C CA . GLU A 1 201 ? -13.109 -4.109 -8.758 1 92.81 201 GLU A CA 1
ATOM 1571 C C . GLU A 1 201 ? -13.219 -2.641 -9.156 1 92.81 201 GLU A C 1
ATOM 1573 O O . GLU A 1 201 ? -12.367 -1.827 -8.797 1 92.81 201 GLU A O 1
ATOM 1578 N N . GLY A 1 202 ? -14.203 -2.346 -9.961 1 92.94 202 GLY A N 1
ATOM 1579 C CA . GLY A 1 202 ? -14.438 -0.956 -10.32 1 92.94 202 GLY A CA 1
ATOM 1580 C C . GLY A 1 202 ? -14.703 -0.069 -9.117 1 92.94 202 GLY A C 1
ATOM 1581 O O . GLY A 1 202 ? -14.156 1.031 -9.016 1 92.94 202 GLY A O 1
ATOM 1582 N N . ALA A 1 203 ? -15.578 -0.525 -8.211 1 94.75 203 ALA A N 1
ATOM 1583 C CA . ALA A 1 203 ? -15.883 0.238 -7.008 1 94.75 203 ALA A CA 1
ATOM 1584 C C . ALA A 1 203 ? -14.656 0.388 -6.121 1 94.75 203 ALA A C 1
ATOM 1586 O O . ALA A 1 203 ? -14.461 1.431 -5.488 1 94.75 203 ALA A O 1
ATOM 1587 N N . LEU A 1 204 ? -13.812 -0.63 -6.059 1 94.25 204 LEU A N 1
ATOM 1588 C CA . LEU A 1 204 ? -12.586 -0.597 -5.27 1 94.25 204 LEU A CA 1
ATOM 1589 C C . LEU A 1 204 ? -11.633 0.471 -5.797 1 94.25 204 LEU A C 1
ATOM 1591 O O . LEU A 1 204 ? -10.938 1.123 -5.016 1 94.25 204 LEU A O 1
ATOM 1595 N N . LYS A 1 205 ? -11.648 0.688 -7.062 1 89.81 205 LYS A N 1
ATOM 1596 C CA . LYS A 1 205 ? -10.797 1.711 -7.66 1 89.81 205 LYS A CA 1
ATOM 1597 C C . LYS A 1 205 ? -11.242 3.109 -7.25 1 89.81 205 LYS A C 1
ATOM 1599 O O . LYS A 1 205 ? -10.438 4.043 -7.215 1 89.81 205 LYS A O 1
ATOM 1604 N N . LEU A 1 206 ? -12.492 3.215 -6.953 1 92.69 206 LEU A N 1
ATOM 1605 C CA . LEU A 1 206 ? -13.023 4.512 -6.547 1 92.69 206 LEU A CA 1
ATOM 1606 C C . LEU A 1 206 ? -12.742 4.773 -5.07 1 92.69 206 LEU A C 1
ATOM 1608 O O . LEU A 1 206 ? -12.734 5.922 -4.629 1 92.69 206 LEU A O 1
ATOM 1612 N N . MET A 1 207 ? -12.531 3.652 -4.383 1 91.19 207 MET A N 1
ATOM 1613 C CA . MET A 1 207 ? -12.273 3.781 -2.949 1 91.19 207 MET A CA 1
ATOM 1614 C C . MET A 1 207 ? -11.016 4.609 -2.697 1 91.19 207 MET A C 1
ATOM 1616 O O . MET A 1 207 ? -9.984 4.391 -3.33 1 91.19 207 MET A O 1
ATOM 1620 N N . ASN A 1 208 ? -10.961 5.613 -1.89 1 86.25 208 ASN A N 1
ATOM 1621 C CA . ASN A 1 208 ? -9.883 6.488 -1.439 1 86.25 208 ASN A CA 1
ATOM 1622 C C . ASN A 1 208 ? -9.406 7.41 -2.557 1 86.25 208 ASN A C 1
ATOM 1624 O O . ASN A 1 208 ? -8.383 8.086 -2.42 1 86.25 208 ASN A O 1
ATOM 1628 N N . ARG A 1 209 ? -10.07 7.434 -3.709 1 87.69 209 ARG A N 1
ATOM 1629 C CA . ARG A 1 209 ? -9.617 8.25 -4.832 1 87.69 209 ARG A CA 1
ATOM 1630 C C . ARG A 1 209 ? -9.516 9.719 -4.434 1 87.69 209 ARG A C 1
ATOM 1632 O O . ARG A 1 209 ? -8.477 10.352 -4.641 1 87.69 209 ARG A O 1
ATOM 1639 N N . ASP A 1 210 ? -10.531 10.234 -3.738 1 84.44 210 ASP A N 1
ATOM 1640 C CA . ASP A 1 210 ? -10.547 11.648 -3.369 1 84.44 210 ASP A CA 1
ATOM 1641 C C . ASP A 1 210 ? -9.562 11.93 -2.234 1 84.44 210 ASP A C 1
ATOM 1643 O O . ASP A 1 210 ? -8.992 13.016 -2.154 1 84.44 210 ASP A O 1
ATOM 1647 N N . VAL A 1 211 ? -9.383 11 -1.415 1 83.75 211 VAL A N 1
ATOM 1648 C CA . VAL A 1 211 ? -8.445 11.156 -0.31 1 83.75 211 VAL A CA 1
ATOM 1649 C C . VAL A 1 211 ? -7.023 11.258 -0.853 1 83.75 211 VAL A C 1
ATOM 1651 O O . VAL A 1 211 ? -6.23 12.078 -0.39 1 83.75 211 VAL A O 1
ATOM 1654 N N . LYS A 1 212 ? -6.727 10.43 -1.824 1 77.94 212 LYS A N 1
ATOM 1655 C CA . LYS A 1 212 ? -5.406 10.398 -2.441 1 77.94 212 LYS A CA 1
ATOM 1656 C C . LYS A 1 212 ? -5.102 11.711 -3.156 1 77.94 212 LYS A C 1
ATOM 1658 O O . LYS A 1 212 ? -3.951 12.148 -3.201 1 77.94 212 LYS A O 1
ATOM 1663 N N . LEU A 1 213 ? -6.094 12.422 -3.541 1 71.06 213 LEU A N 1
ATOM 1664 C CA . LEU A 1 213 ? -5.934 13.68 -4.266 1 71.06 213 LEU A CA 1
ATOM 1665 C C . LEU A 1 213 ? -5.82 14.852 -3.303 1 71.06 213 LEU A C 1
ATOM 1667 O O . LEU A 1 213 ? -5.246 15.891 -3.643 1 71.06 213 LEU A O 1
ATOM 1671 N N . SER A 1 214 ? -6.402 14.758 -2.096 1 67.69 214 SER A N 1
ATOM 1672 C CA . SER A 1 214 ? -6.422 15.867 -1.138 1 67.69 214 SER A CA 1
ATOM 1673 C C . SER A 1 214 ? -5.051 16.062 -0.493 1 67.69 214 SER A C 1
ATOM 1675 O O . SER A 1 214 ? -4.695 17.172 -0.109 1 67.69 214 SER A O 1
ATOM 1677 N N . GLY A 1 215 ? -4.09 15.273 -0.604 1 60.31 215 GLY A N 1
ATOM 1678 C CA . GLY A 1 215 ? -2.705 15.359 -0.163 1 60.31 215 GLY A CA 1
ATOM 1679 C C . GLY A 1 215 ? -2.566 15.75 1.297 1 60.31 215 GLY A C 1
ATOM 1680 O O . GLY A 1 215 ? -1.465 15.719 1.851 1 60.31 215 GLY A O 1
ATOM 1681 N N . ASP A 1 216 ? -3.547 16.266 2.039 1 63.78 216 ASP A N 1
ATOM 1682 C CA . ASP A 1 216 ? -3.367 16.844 3.363 1 63.78 216 ASP A CA 1
ATOM 1683 C C . ASP A 1 216 ? -3.842 15.898 4.457 1 63.78 216 ASP A C 1
ATOM 1685 O O . ASP A 1 216 ? -4.031 16.297 5.605 1 63.78 216 ASP A O 1
ATOM 1689 N N . ILE A 1 217 ? -3.873 14.75 4.164 1 72.25 217 ILE A N 1
ATOM 1690 C CA . ILE A 1 217 ? -4.352 13.82 5.184 1 72.25 217 ILE A CA 1
ATOM 1691 C C . ILE A 1 217 ? -3.209 13.453 6.125 1 72.25 217 ILE A C 1
ATOM 1693 O O . ILE A 1 217 ? -2.064 13.305 5.691 1 72.25 217 ILE A O 1
ATOM 1697 N N . GLY A 1 218 ? -3.475 13.516 7.418 1 70.25 218 GLY A N 1
ATOM 1698 C CA . GLY A 1 218 ? -2.482 13.078 8.391 1 70.25 218 GLY A CA 1
ATOM 1699 C C . GLY A 1 218 ? -2.041 11.641 8.188 1 70.25 218 GLY A C 1
ATOM 1700 O O . GLY A 1 218 ? -2.816 10.812 7.707 1 70.25 218 GLY A O 1
ATOM 1701 N N . GLY A 1 219 ? -0.889 11.336 8.602 1 72.19 219 GLY A N 1
ATOM 1702 C CA . GLY A 1 219 ? -0.284 10.031 8.406 1 72.19 219 GLY A CA 1
ATOM 1703 C C . GLY A 1 219 ? -1.06 8.906 9.062 1 72.19 219 GLY A C 1
ATOM 1704 O O . GLY A 1 219 ? -1.252 7.844 8.461 1 72.19 219 GLY A O 1
ATOM 1705 N N . GLU A 1 220 ? -1.555 9.141 10.289 1 75.19 220 GLU A N 1
ATOM 1706 C CA . GLU A 1 220 ? -2.264 8.086 11.016 1 75.19 220 GLU A CA 1
ATOM 1707 C C . GLU A 1 220 ? -3.598 7.762 10.352 1 75.19 220 GLU A C 1
ATOM 1709 O O . GLU A 1 220 ? -3.971 6.594 10.234 1 75.19 220 GLU A O 1
ATOM 1714 N N . LEU A 1 221 ? -4.332 8.812 10.023 1 79.94 221 LEU A N 1
ATOM 1715 C CA . LEU A 1 221 ? -5.605 8.609 9.344 1 79.94 221 LEU A CA 1
ATOM 1716 C C . LEU A 1 221 ? -5.402 7.891 8.016 1 79.94 221 LEU A C 1
ATOM 1718 O O . LEU A 1 221 ? -6.168 6.988 7.668 1 79.94 221 LEU A O 1
ATOM 1722 N N . TRP A 1 222 ? -4.422 8.25 7.348 1 80.94 222 TRP A N 1
ATOM 1723 C CA . TRP A 1 222 ? -4.113 7.598 6.078 1 80.94 222 TRP A CA 1
ATOM 1724 C C . TRP A 1 222 ? -3.789 6.121 6.281 1 80.94 222 TRP A C 1
ATOM 1726 O O . TRP A 1 222 ? -4.242 5.266 5.52 1 80.94 222 TRP A O 1
ATOM 1736 N N . LYS A 1 223 ? -2.975 5.797 7.266 1 82.25 223 LYS A N 1
ATOM 1737 C CA . LYS A 1 223 ? -2.592 4.418 7.559 1 82.25 223 LYS A CA 1
ATOM 1738 C C . LYS A 1 223 ? -3.822 3.543 7.785 1 82.25 223 LYS A C 1
ATOM 1740 O O . LYS A 1 223 ? -3.893 2.42 7.285 1 82.25 223 LYS A O 1
ATOM 1745 N N . ASN A 1 224 ? -4.777 4.07 8.516 1 85.12 224 ASN A N 1
ATOM 1746 C CA . ASN A 1 224 ? -5.988 3.309 8.812 1 85.12 224 ASN A CA 1
ATOM 1747 C C . ASN A 1 224 ? -6.863 3.15 7.57 1 85.12 224 ASN A C 1
ATOM 1749 O O . ASN A 1 224 ? -7.449 2.09 7.352 1 85.12 224 ASN A O 1
ATOM 1753 N N . LEU A 1 225 ? -6.953 4.254 6.836 1 87.5 225 LEU A N 1
ATOM 1754 C CA . LEU A 1 225 ? -7.734 4.188 5.605 1 87.5 225 LEU A CA 1
ATOM 1755 C C . LEU A 1 225 ? -7.102 3.215 4.613 1 87.5 225 LEU A C 1
ATOM 1757 O O . LEU A 1 225 ? -7.812 2.482 3.92 1 87.5 225 LEU A O 1
ATOM 1761 N N . PHE A 1 226 ? -5.84 3.201 4.594 1 88.75 226 PHE A N 1
ATOM 1762 C CA . PHE A 1 226 ? -5.102 2.305 3.713 1 88.75 226 PHE A CA 1
ATOM 1763 C C . PHE A 1 226 ? -5.266 0.855 4.152 1 88.75 226 PHE A C 1
ATOM 1765 O O . PHE A 1 226 ? -5.445 -0.036 3.32 1 88.75 226 PHE A O 1
ATOM 1772 N N . ALA A 1 227 ? -5.125 0.619 5.359 1 91.31 227 ALA A N 1
ATOM 1773 C CA . ALA A 1 227 ? -5.363 -0.723 5.883 1 91.31 227 ALA A CA 1
ATOM 1774 C C . ALA A 1 227 ? -6.762 -1.212 5.523 1 91.31 227 ALA A C 1
ATOM 1776 O O . ALA A 1 227 ? -6.941 -2.369 5.133 1 91.31 227 ALA A O 1
ATOM 1777 N N . LEU A 1 228 ? -7.723 -0.303 5.711 1 92.06 228 LEU A N 1
ATOM 1778 C CA . LEU A 1 228 ? -9.094 -0.636 5.355 1 92.06 228 LEU A CA 1
ATOM 1779 C C . LEU A 1 228 ? -9.195 -1.04 3.887 1 92.06 228 LEU A C 1
ATOM 1781 O O . LEU A 1 228 ? -9.867 -2.02 3.551 1 92.06 228 LEU A O 1
ATOM 1785 N N . GLU A 1 229 ? -8.609 -0.342 3.025 1 93.62 229 GLU A N 1
ATOM 1786 C CA . GLU A 1 229 ? -8.602 -0.653 1.599 1 93.62 229 GLU A CA 1
ATOM 1787 C C . GLU A 1 229 ? -7.969 -2.016 1.335 1 93.62 229 GLU A C 1
ATOM 1789 O O . GLU A 1 229 ? -8.484 -2.801 0.535 1 93.62 229 GLU A O 1
ATOM 1794 N N . LEU A 1 230 ? -6.844 -2.316 1.974 1 94.06 230 LEU A N 1
ATOM 1795 C CA . LEU A 1 230 ? -6.145 -3.582 1.777 1 94.06 230 LEU A CA 1
ATOM 1796 C C . LEU A 1 230 ? -6.984 -4.75 2.279 1 94.06 230 LEU A C 1
ATOM 1798 O O . LEU A 1 230 ? -7.043 -5.801 1.636 1 94.06 230 LEU A O 1
ATOM 1802 N N . PHE A 1 231 ? -7.664 -4.57 3.4 1 93.69 231 PHE A N 1
ATOM 1803 C CA . PHE A 1 231 ? -8.539 -5.621 3.906 1 93.69 231 PHE A CA 1
ATOM 1804 C C . PHE A 1 231 ? -9.703 -5.863 2.955 1 93.69 231 PHE A C 1
ATOM 1806 O O . PHE A 1 231 ? -10.094 -7.008 2.723 1 93.69 231 PHE A O 1
ATOM 1813 N N . THR A 1 232 ? -10.242 -4.812 2.457 1 94.62 232 THR A N 1
ATOM 1814 C CA . THR A 1 232 ? -11.344 -4.938 1.512 1 94.62 232 THR A CA 1
ATOM 1815 C C . THR A 1 232 ? -10.898 -5.676 0.254 1 94.62 232 THR A C 1
ATOM 1817 O O . THR A 1 232 ? -11.617 -6.543 -0.254 1 94.62 232 THR A O 1
ATOM 1820 N N . ASN A 1 233 ? -9.719 -5.375 -0.252 1 95.12 233 ASN A N 1
ATOM 1821 C CA . ASN A 1 233 ? -9.141 -6.086 -1.391 1 95.12 233 ASN A CA 1
ATOM 1822 C C . ASN A 1 233 ? -8.867 -7.547 -1.058 1 95.12 233 ASN A C 1
ATOM 1824 O O . ASN A 1 233 ? -9.039 -8.422 -1.906 1 95.12 233 ASN A O 1
ATOM 1828 N N . THR A 1 234 ? -8.406 -7.746 0.135 1 94.75 234 THR A N 1
ATOM 1829 C CA . THR A 1 234 ? -8.148 -9.109 0.574 1 94.75 234 THR A CA 1
ATOM 1830 C C . THR A 1 234 ? -9.43 -9.93 0.585 1 94.75 234 THR A C 1
ATOM 1832 O O . THR A 1 234 ? -9.445 -11.086 0.149 1 94.75 234 THR A O 1
ATOM 1835 N N . LYS A 1 235 ? -10.484 -9.391 1.063 1 93 235 LYS A N 1
ATOM 1836 C CA . LYS A 1 235 ? -11.766 -10.086 1.087 1 93 235 LYS A CA 1
ATOM 1837 C C . LYS A 1 235 ? -12.25 -10.391 -0.328 1 93 235 LYS A C 1
ATOM 1839 O O . LYS A 1 235 ? -12.867 -11.43 -0.567 1 93 235 LYS A O 1
ATOM 1844 N N . GLU A 1 236 ? -11.961 -9.445 -1.219 1 93.62 236 GLU A N 1
ATOM 1845 C CA . GLU A 1 236 ? -12.289 -9.711 -2.615 1 93.62 236 GLU A CA 1
ATOM 1846 C C . GLU A 1 236 ? -11.539 -10.93 -3.143 1 93.62 236 GLU A C 1
ATOM 1848 O O . GLU A 1 236 ? -12.125 -11.797 -3.787 1 93.62 236 GLU A O 1
ATOM 1853 N N . ALA A 1 237 ? -10.281 -10.945 -2.852 1 94.06 237 ALA A N 1
ATOM 1854 C CA . ALA A 1 237 ? -9.477 -12.094 -3.256 1 94.06 237 ALA A CA 1
ATOM 1855 C C . ALA A 1 237 ? -9.977 -13.375 -2.602 1 94.06 237 ALA A C 1
ATOM 1857 O O . ALA A 1 237 ? -10.031 -14.43 -3.246 1 94.06 237 ALA A O 1
ATOM 1858 N N . PHE A 1 238 ? -10.383 -13.32 -1.374 1 92 238 PHE A N 1
ATOM 1859 C CA . PHE A 1 238 ? -10.906 -14.484 -0.662 1 92 238 PHE A CA 1
ATOM 1860 C C . PHE A 1 238 ? -12.234 -14.93 -1.266 1 92 238 PHE A C 1
ATOM 1862 O O . PHE A 1 238 ? -12.531 -16.125 -1.302 1 92 238 PHE A O 1
ATOM 1869 N N . GLY A 1 239 ? -13.031 -13.984 -1.64 1 88.69 239 GLY A N 1
ATOM 1870 C CA . GLY A 1 239 ? -14.281 -14.336 -2.291 1 88.69 239 GLY A CA 1
ATOM 1871 C C . GLY A 1 239 ? -14.086 -15.164 -3.547 1 88.69 239 GLY A C 1
ATOM 1872 O O . GLY A 1 239 ? -14.812 -16.125 -3.781 1 88.69 239 GLY A O 1
ATOM 1873 N N . ILE A 1 240 ? -13.141 -14.812 -4.301 1 89.94 240 ILE A N 1
ATOM 1874 C CA . ILE A 1 240 ? -12.836 -15.562 -5.52 1 89.94 240 ILE A CA 1
ATOM 1875 C C . ILE A 1 240 ? -12.258 -16.922 -5.152 1 89.94 240 ILE A C 1
ATOM 1877 O O . ILE A 1 240 ? -12.633 -17.938 -5.746 1 89.94 240 ILE A O 1
ATOM 1881 N N . GLN A 1 241 ? -11.383 -16.953 -4.145 1 92 241 GLN A N 1
ATOM 1882 C CA . GLN A 1 241 ? -10.852 -18.234 -3.662 1 92 241 GLN A CA 1
ATOM 1883 C C . GLN A 1 241 ? -11.977 -19.141 -3.182 1 92 241 GLN A C 1
ATOM 1885 O O . GLN A 1 241 ? -11.953 -20.359 -3.439 1 92 241 GLN A O 1
ATOM 1890 N N . ARG A 1 242 ? -12.844 -18.531 -2.48 1 87.94 242 ARG A N 1
ATOM 1891 C CA . ARG A 1 242 ? -13.969 -19.281 -1.934 1 87.94 242 ARG A CA 1
ATOM 1892 C C . ARG A 1 242 ? -14.773 -19.953 -3.043 1 87.94 242 ARG A C 1
ATOM 1894 O O . ARG A 1 242 ? -15.086 -21.141 -2.955 1 87.94 242 ARG A O 1
ATOM 1901 N N . ALA A 1 243 ? -15.055 -19.219 -4.113 1 84.44 243 ALA A N 1
ATOM 1902 C CA . ALA A 1 243 ? -15.836 -19.75 -5.234 1 84.44 243 ALA A CA 1
ATOM 1903 C C . ALA A 1 243 ? -15.07 -20.844 -5.977 1 84.44 243 ALA A C 1
ATOM 1905 O O . ALA A 1 243 ? -15.609 -21.906 -6.246 1 84.44 243 ALA A O 1
ATOM 1906 N N . LEU A 1 244 ? -13.836 -20.625 -6.246 1 87.56 244 LEU A N 1
ATOM 1907 C CA . LEU A 1 244 ? -13.039 -21.547 -7.055 1 87.56 244 LEU A CA 1
ATOM 1908 C C . LEU A 1 244 ? -12.688 -22.797 -6.258 1 87.56 244 LEU A C 1
ATOM 1910 O O . LEU A 1 244 ? -12.664 -23.906 -6.805 1 87.56 244 LEU A O 1
ATOM 1914 N N . GLY A 1 245 ? -12.352 -22.594 -4.957 1 90.06 245 GLY A N 1
ATOM 1915 C CA . GLY A 1 245 ? -12.062 -23.75 -4.121 1 90.06 245 GLY A CA 1
ATOM 1916 C C . GLY A 1 245 ? -13.258 -24.672 -3.947 1 90.06 245 GLY A C 1
ATOM 1917 O O . GLY A 1 245 ? -13.117 -25.891 -3.984 1 90.06 245 GLY A O 1
ATOM 1918 N N . SER A 1 246 ? -14.367 -24.062 -3.74 1 86.5 246 SER A N 1
ATOM 1919 C CA . SER A 1 246 ? -15.586 -24.844 -3.633 1 86.5 246 SER A CA 1
ATOM 1920 C C . SER A 1 246 ? -15.852 -25.625 -4.914 1 86.5 246 SER A C 1
ATOM 1922 O O . SER A 1 246 ? -16.25 -26.797 -4.863 1 86.5 246 SER A O 1
ATOM 1924 N N . ALA A 1 247 ? -15.648 -25 -6.066 1 82.81 247 ALA A N 1
ATOM 1925 C CA . ALA A 1 247 ? -15.836 -25.656 -7.352 1 82.81 247 ALA A CA 1
ATOM 1926 C C . ALA A 1 247 ? -14.844 -26.812 -7.527 1 82.81 247 ALA A C 1
ATOM 1928 O O . ALA A 1 247 ? -15.203 -27.875 -8.039 1 82.81 247 ALA A O 1
ATOM 1929 N N . TYR A 1 248 ? -13.672 -26.672 -7.109 1 88.88 248 TYR A N 1
ATOM 1930 C CA . TYR A 1 248 ? -12.641 -27.703 -7.219 1 88.88 248 TYR A CA 1
ATOM 1931 C C . TYR A 1 248 ? -13.055 -28.969 -6.461 1 88.88 248 TYR A C 1
ATOM 1933 O O . TYR A 1 248 ? -13.031 -30.062 -7.016 1 88.88 248 TYR A O 1
ATOM 1941 N N . PHE A 1 249 ? -13.398 -28.812 -5.211 1 89.38 249 PHE A N 1
ATOM 1942 C CA . PHE A 1 249 ? -13.75 -29.953 -4.391 1 89.38 249 PHE A CA 1
ATOM 1943 C C . PHE A 1 249 ? -15.039 -30.609 -4.891 1 89.38 249 PHE A C 1
ATOM 1945 O O . PHE A 1 249 ? -15.164 -31.828 -4.867 1 89.38 249 PHE A O 1
ATOM 1952 N N . SER A 1 250 ? -15.945 -29.797 -5.402 1 82.88 250 SER A N 1
ATOM 1953 C CA . SER A 1 250 ? -17.234 -30.328 -5.84 1 82.88 250 SER A CA 1
ATOM 1954 C C . SER A 1 250 ? -17.109 -31.094 -7.145 1 82.88 250 SER A C 1
ATOM 1956 O O . SER A 1 250 ? -17.812 -32.094 -7.355 1 82.88 250 SER A O 1
ATOM 1958 N N . LYS A 1 251 ? -16.25 -30.609 -8.039 1 83.81 251 LYS A N 1
ATOM 1959 C CA . LYS A 1 251 ? -16.047 -31.234 -9.336 1 83.81 251 LYS A CA 1
ATOM 1960 C C . LYS A 1 251 ? -14.953 -32.281 -9.273 1 83.81 251 LYS A C 1
ATOM 1962 O O . LYS A 1 251 ? -14.938 -33.25 -10.062 1 83.81 251 LYS A O 1
ATOM 1967 N N . GLY A 1 252 ? -14.023 -32.062 -8.422 1 89.94 252 GLY A N 1
ATOM 1968 C CA . GLY A 1 252 ? -12.883 -32.938 -8.281 1 89.94 252 GLY A CA 1
ATOM 1969 C C . GLY A 1 252 ? -11.664 -32.5 -9.062 1 89.94 252 GLY A C 1
ATOM 1970 O O . GLY A 1 252 ? -10.609 -33.125 -9.008 1 89.94 252 GLY A O 1
ATOM 1971 N N . TYR A 1 253 ? -11.82 -31.406 -9.82 1 89.31 253 TYR A N 1
ATOM 1972 C CA . TYR A 1 253 ? -10.688 -30.875 -10.562 1 89.31 253 TYR A CA 1
ATOM 1973 C C . TYR A 1 253 ? -10.906 -29.406 -10.914 1 89.31 253 TYR A C 1
ATOM 1975 O O . TYR A 1 253 ? -12.031 -28.906 -10.852 1 89.31 253 TYR A O 1
ATOM 1983 N N . SER A 1 254 ? -9.797 -28.734 -11.203 1 89.06 254 SER A N 1
ATOM 1984 C CA . SER A 1 254 ? -9.836 -27.375 -11.75 1 89.06 254 SER A CA 1
ATOM 1985 C C . SER A 1 254 ? -9.211 -27.328 -13.141 1 89.06 254 SER A C 1
ATOM 1987 O O . SER A 1 254 ? -8.211 -28 -13.406 1 89.06 254 SER A O 1
ATOM 1989 N N . THR A 1 255 ? -9.938 -26.625 -14.055 1 86.31 255 THR A N 1
ATOM 1990 C CA . THR A 1 255 ? -9.281 -26.359 -15.328 1 86.31 255 THR A CA 1
ATOM 1991 C C . THR A 1 255 ? -8 -25.562 -15.117 1 86.31 255 THR A C 1
ATOM 1993 O O . THR A 1 255 ? -7.812 -24.938 -14.07 1 86.31 255 THR A O 1
ATOM 1996 N N . PRO A 1 256 ? -7.094 -25.594 -16.047 1 86.25 256 PRO A N 1
ATOM 1997 C CA . PRO A 1 256 ? -5.867 -24.797 -15.906 1 86.25 256 PRO A CA 1
ATOM 1998 C C . PRO A 1 256 ? -6.141 -23.312 -15.648 1 86.25 256 PRO A C 1
ATOM 2000 O O . PRO A 1 256 ? -5.473 -22.703 -14.82 1 86.25 256 PRO A O 1
ATOM 2003 N N . ASP A 1 257 ? -7.156 -22.797 -16.266 1 84.12 257 ASP A N 1
ATOM 2004 C CA . ASP A 1 257 ? -7.5 -21.391 -16.078 1 84.12 257 ASP A CA 1
ATOM 2005 C C . ASP A 1 257 ? -8.016 -21.141 -14.664 1 84.12 257 ASP A C 1
ATOM 2007 O O . ASP A 1 257 ? -7.66 -20.141 -14.039 1 84.12 257 ASP A O 1
ATOM 2011 N N . GLU A 1 258 ? -8.859 -22.062 -14.211 1 85.62 258 GLU A N 1
ATOM 2012 C CA . GLU A 1 258 ? -9.383 -21.938 -12.852 1 85.62 258 GLU A CA 1
ATOM 2013 C C . GLU A 1 258 ? -8.273 -22.031 -11.812 1 85.62 258 GLU A C 1
ATOM 2015 O O . GLU A 1 258 ? -8.273 -21.312 -10.828 1 85.62 258 GLU A O 1
ATOM 2020 N N . HIS A 1 259 ? -7.43 -22.969 -12.07 1 90.94 259 HIS A N 1
ATOM 2021 C CA . HIS A 1 259 ? -6.301 -23.156 -11.164 1 90.94 259 HIS A CA 1
ATOM 2022 C C . HIS A 1 259 ? -5.418 -21.906 -11.125 1 90.94 259 HIS A C 1
ATOM 2024 O O . HIS A 1 259 ? -5.023 -21.453 -10.055 1 90.94 259 HIS A O 1
ATOM 2030 N N . ASP A 1 260 ? -5.09 -21.328 -12.281 1 88.62 260 ASP A N 1
ATOM 2031 C CA . ASP A 1 260 ? -4.277 -20.125 -12.352 1 88.62 260 ASP A CA 1
ATOM 2032 C C . ASP A 1 260 ? -4.957 -18.953 -11.641 1 88.62 260 ASP A C 1
ATOM 2034 O O . ASP A 1 260 ? -4.301 -18.172 -10.945 1 88.62 260 ASP A O 1
ATOM 2038 N N . MET A 1 261 ? -6.207 -18.906 -11.844 1 89.19 261 MET A N 1
ATOM 2039 C CA . MET A 1 261 ? -6.965 -17.844 -11.203 1 89.19 261 MET A CA 1
ATOM 2040 C C . MET A 1 261 ? -6.922 -17.984 -9.68 1 89.19 261 MET A C 1
ATOM 2042 O O . MET A 1 261 ? -6.754 -16.984 -8.969 1 89.19 261 MET A O 1
ATOM 2046 N N . PHE A 1 262 ? -7.105 -19.219 -9.195 1 91.56 262 PHE A N 1
ATOM 2047 C CA . PHE A 1 262 ? -7.035 -19.484 -7.766 1 91.56 262 PHE A CA 1
ATOM 2048 C C . PHE A 1 262 ? -5.668 -19.094 -7.211 1 91.56 262 PHE A C 1
ATOM 2050 O O . PHE A 1 262 ? -5.578 -18.422 -6.184 1 91.56 262 PHE A O 1
ATOM 2057 N N . PHE A 1 263 ? -4.684 -19.484 -7.949 1 92.69 263 PHE A N 1
ATOM 2058 C CA . PHE A 1 263 ? -3.32 -19.203 -7.523 1 92.69 263 PHE A CA 1
ATOM 2059 C C . PHE A 1 263 ? -3.059 -17.703 -7.516 1 92.69 263 PHE A C 1
ATOM 2061 O O . PHE A 1 263 ? -2.426 -17.172 -6.598 1 92.69 263 PHE A O 1
ATOM 2068 N N . ASP A 1 264 ? -3.539 -17.016 -8.461 1 92.62 264 ASP A N 1
ATOM 2069 C CA . ASP A 1 264 ? -3.379 -15.578 -8.586 1 92.62 264 ASP A CA 1
ATOM 2070 C C . ASP A 1 264 ? -3.971 -14.852 -7.375 1 92.62 264 ASP A C 1
ATOM 2072 O O . ASP A 1 264 ? -3.289 -14.055 -6.727 1 92.62 264 ASP A O 1
ATOM 2076 N N . VAL A 1 265 ? -5.16 -15.172 -7.059 1 94.31 265 VAL A N 1
ATOM 2077 C CA . VAL A 1 265 ? -5.84 -14.445 -5.992 1 94.31 265 VAL A CA 1
ATOM 2078 C C . VAL A 1 265 ? -5.301 -14.906 -4.637 1 94.31 265 VAL A C 1
ATOM 2080 O O . VAL A 1 265 ? -5.289 -14.133 -3.674 1 94.31 265 VAL A O 1
ATOM 2083 N N . TYR A 1 266 ? -4.859 -16.141 -4.566 1 94.12 266 TYR A N 1
ATOM 2084 C CA . TYR A 1 266 ? -4.195 -16.594 -3.35 1 94.12 266 TYR A CA 1
ATOM 2085 C C . TYR A 1 266 ? -2.969 -15.742 -3.045 1 94.12 266 TYR A C 1
ATOM 2087 O O . TYR A 1 266 ? -2.826 -15.219 -1.937 1 94.12 266 TYR A O 1
ATOM 2095 N N . VAL A 1 267 ? -2.121 -15.547 -4.039 1 94.88 267 VAL A N 1
ATOM 2096 C CA . VAL A 1 267 ? -0.892 -14.781 -3.861 1 94.88 267 VAL A CA 1
ATOM 2097 C C . VAL A 1 267 ? -1.229 -13.312 -3.605 1 94.88 267 VAL A C 1
ATOM 2099 O O . VAL A 1 267 ? -0.607 -12.672 -2.76 1 94.88 267 VAL A O 1
ATOM 2102 N N . LYS A 1 268 ? -2.195 -12.797 -4.309 1 94.44 268 LYS A N 1
ATOM 2103 C CA . LYS A 1 268 ? -2.631 -11.422 -4.098 1 94.44 268 LYS A CA 1
ATOM 2104 C C . LYS A 1 268 ? -3.061 -11.195 -2.652 1 94.44 268 LYS A C 1
ATOM 2106 O O . LYS A 1 268 ? -2.684 -10.195 -2.035 1 94.44 268 LYS A O 1
ATOM 2111 N N . SER A 1 269 ? -3.902 -12.117 -2.143 1 94.5 269 SER A N 1
ATOM 2112 C CA . SER A 1 269 ? -4.387 -11.969 -0.773 1 94.5 269 SER A CA 1
ATOM 2113 C C . SER A 1 269 ? -3.234 -11.961 0.225 1 94.5 269 SER A C 1
ATOM 2115 O O . SER A 1 269 ? -3.225 -11.164 1.167 1 94.5 269 SER A O 1
ATOM 2117 N N . LYS A 1 270 ? -2.254 -12.766 0.007 1 92.31 270 LYS A N 1
ATOM 2118 C CA . LYS A 1 270 ? -1.08 -12.812 0.874 1 92.31 270 LYS A CA 1
ATOM 2119 C C . LYS A 1 270 ? -0.284 -11.508 0.791 1 92.31 270 LYS A C 1
ATOM 2121 O O . LYS A 1 270 ? 0.21 -11.016 1.805 1 92.31 270 LYS A O 1
ATOM 2126 N N . THR A 1 271 ? -0.178 -11.055 -0.414 1 94.25 271 THR A N 1
ATOM 2127 C CA . THR A 1 271 ? 0.57 -9.828 -0.641 1 94.25 271 THR A CA 1
ATOM 2128 C C . THR A 1 271 ? -0.12 -8.641 0.03 1 94.25 271 THR A C 1
ATOM 2130 O O . THR A 1 271 ? 0.538 -7.801 0.645 1 94.25 271 THR A O 1
ATOM 2133 N N . PHE A 1 272 ? -1.452 -8.578 -0.073 1 95.06 272 PHE A N 1
ATOM 2134 C CA . PHE A 1 272 ? -2.205 -7.52 0.587 1 95.06 272 PHE A CA 1
ATOM 2135 C C . PHE A 1 272 ? -1.99 -7.562 2.096 1 95.06 272 PHE A C 1
ATOM 2137 O O . PHE A 1 272 ? -1.766 -6.523 2.725 1 95.06 272 PHE A O 1
ATOM 2144 N N . PHE A 1 273 ? -1.987 -8.734 2.668 1 91.56 273 PHE A N 1
ATOM 2145 C CA . PHE A 1 273 ? -1.76 -8.883 4.102 1 91.56 273 PHE A CA 1
ATOM 2146 C C . PHE A 1 273 ? -0.354 -8.43 4.477 1 91.56 273 PHE A C 1
ATOM 2148 O O . PHE A 1 273 ? -0.165 -7.75 5.484 1 91.56 273 PHE A O 1
ATOM 2155 N N . GLU A 1 274 ? 0.543 -8.812 3.674 1 89.75 274 GLU A N 1
ATOM 2156 C CA . GLU A 1 274 ? 1.93 -8.445 3.951 1 89.75 274 GLU A CA 1
ATOM 2157 C C . GLU A 1 274 ? 2.105 -6.93 3.977 1 89.75 274 GLU A C 1
ATOM 2159 O O . GLU A 1 274 ? 2.717 -6.387 4.898 1 89.75 274 GLU A O 1
ATOM 2164 N N . ILE A 1 275 ? 1.566 -6.309 2.994 1 90.81 275 ILE A N 1
ATOM 2165 C CA . ILE A 1 275 ? 1.675 -4.855 2.91 1 90.81 275 ILE A CA 1
ATOM 2166 C C . ILE A 1 275 ? 0.924 -4.215 4.074 1 90.81 275 ILE A C 1
ATOM 2168 O O . ILE A 1 275 ? 1.432 -3.293 4.719 1 90.81 275 ILE A O 1
ATOM 2172 N N . CYS A 1 276 ? -0.254 -4.707 4.363 1 91.62 276 CYS A N 1
ATOM 2173 C CA . CYS A 1 276 ? -1.073 -4.164 5.441 1 91.62 276 CYS A CA 1
ATOM 2174 C C . CYS A 1 276 ? -0.348 -4.258 6.781 1 91.62 276 CYS A C 1
ATOM 2176 O O . CYS A 1 276 ? -0.246 -3.268 7.508 1 91.62 276 CYS A O 1
ATOM 2178 N N . PHE A 1 277 ? 0.21 -5.352 7.066 1 88.19 277 PHE A N 1
ATOM 2179 C CA . PHE A 1 277 ? 0.812 -5.609 8.367 1 88.19 277 PHE A CA 1
ATOM 2180 C C . PHE A 1 277 ? 2.143 -4.879 8.5 1 88.19 277 PHE A C 1
ATOM 2182 O O . PHE A 1 277 ? 2.537 -4.496 9.609 1 88.19 277 PHE A O 1
ATOM 2189 N N . ASP A 1 278 ? 2.748 -4.641 7.414 1 84.56 278 ASP A N 1
ATOM 2190 C CA . ASP A 1 278 ? 3.996 -3.885 7.434 1 84.56 278 ASP A CA 1
ATOM 2191 C C . ASP A 1 278 ? 3.74 -2.412 7.746 1 84.56 278 ASP A C 1
ATOM 2193 O O . ASP A 1 278 ? 4.602 -1.731 8.312 1 84.56 278 ASP A O 1
ATOM 2197 N N . HIS A 1 279 ? 2.586 -1.952 7.434 1 83.44 279 HIS A N 1
ATOM 2198 C CA . HIS A 1 279 ? 2.314 -0.527 7.578 1 83.44 279 HIS A CA 1
ATOM 2199 C C . HIS A 1 279 ? 1.438 -0.254 8.797 1 83.44 279 HIS A C 1
ATOM 2201 O O . HIS A 1 279 ? 1.324 0.891 9.234 1 83.44 279 HIS A O 1
ATOM 2207 N N . SER A 1 280 ? 0.808 -1.256 9.273 1 82.25 280 SER A N 1
ATOM 2208 C CA . SER A 1 280 ? -0.071 -1.073 10.422 1 82.25 280 SER A CA 1
ATOM 2209 C C . SER A 1 280 ? 0.123 -2.184 11.445 1 82.25 280 SER A C 1
ATOM 2211 O O . SER A 1 280 ? -0.518 -3.234 11.367 1 82.25 280 SER A O 1
ATOM 2213 N N . GLU A 1 281 ? 0.836 -1.918 12.445 1 78.44 281 GLU A N 1
ATOM 2214 C CA . GLU A 1 281 ? 1.057 -2.9 13.5 1 78.44 281 GLU A CA 1
ATOM 2215 C C . GLU A 1 281 ? -0.239 -3.207 14.242 1 78.44 281 GLU A C 1
ATOM 2217 O O . GLU A 1 281 ? -0.449 -4.336 14.695 1 78.44 281 GLU A O 1
ATOM 2222 N N . ASP A 1 282 ? -1.123 -2.213 14.328 1 79.81 282 ASP A N 1
ATOM 2223 C CA . ASP A 1 282 ? -2.416 -2.404 14.977 1 79.81 282 ASP A CA 1
ATOM 2224 C C . ASP A 1 282 ? -3.256 -3.441 14.234 1 79.81 282 ASP A C 1
ATOM 2226 O O . ASP A 1 282 ? -3.9 -4.289 14.852 1 79.81 282 ASP A O 1
ATOM 2230 N N . SER A 1 283 ? -3.178 -3.309 12.93 1 85.88 283 SER A N 1
ATOM 2231 C CA . SER A 1 283 ? -3.924 -4.273 12.125 1 85.88 283 SER A CA 1
ATOM 2232 C C . SER A 1 283 ? -3.363 -5.68 12.297 1 85.88 283 SER A C 1
ATOM 2234 O O . SER A 1 283 ? -4.121 -6.652 12.336 1 85.88 283 SER A O 1
ATOM 2236 N N . ARG A 1 284 ? -2.057 -5.738 12.406 1 86.06 284 ARG A N 1
ATOM 2237 C CA . ARG A 1 284 ? -1.414 -7.031 12.617 1 86.06 284 ARG A CA 1
ATOM 2238 C C . ARG A 1 284 ? -1.847 -7.645 13.945 1 86.06 284 ARG A C 1
ATOM 2240 O O . ARG A 1 284 ? -2.164 -8.836 14.016 1 86.06 284 ARG A O 1
ATOM 2247 N N . SER A 1 285 ? -1.799 -6.816 14.945 1 85.12 285 SER A N 1
ATOM 2248 C CA . SER A 1 285 ? -2.158 -7.281 16.281 1 85.12 285 SER A CA 1
ATOM 2249 C C . SER A 1 285 ? -3.615 -7.727 16.344 1 85.12 285 SER A C 1
ATOM 2251 O O . SER A 1 285 ? -3.936 -8.75 16.953 1 85.12 285 SER A O 1
ATOM 2253 N N . LEU A 1 286 ? -4.438 -6.984 15.727 1 81.69 286 LEU A N 1
ATOM 2254 C CA . LEU A 1 286 ? -5.855 -7.328 15.703 1 81.69 286 LEU A CA 1
ATOM 2255 C C . LEU A 1 286 ? -6.086 -8.617 14.922 1 81.69 286 LEU A C 1
ATOM 2257 O O . LEU A 1 286 ? -6.91 -9.445 15.32 1 81.69 286 LEU A O 1
ATOM 2261 N N . TYR A 1 287 ? -5.402 -8.797 13.836 1 85.06 287 TYR A N 1
ATOM 2262 C CA . TYR A 1 287 ? -5.488 -10.008 13.023 1 85.06 287 TYR A CA 1
ATOM 2263 C C . TYR A 1 287 ? -5.02 -11.227 13.812 1 85.06 287 TYR A C 1
ATOM 2265 O O . TYR A 1 287 ? -5.645 -12.289 13.75 1 85.06 287 TYR A O 1
ATOM 2273 N N . LYS A 1 288 ? -3.928 -11.031 14.469 1 82.69 288 LYS A N 1
ATOM 2274 C CA . LYS A 1 288 ? -3.398 -12.117 15.289 1 82.69 288 LYS A CA 1
ATOM 2275 C C . LYS A 1 288 ? -4.395 -12.531 16.375 1 82.69 288 LYS A C 1
ATOM 2277 O O . LYS A 1 288 ? -4.516 -13.711 16.688 1 82.69 288 LYS A O 1
ATOM 2282 N N . LYS A 1 289 ? -5.062 -11.617 16.922 1 78.44 289 LYS A N 1
ATOM 2283 C CA . LYS A 1 289 ? -6.074 -11.891 17.938 1 78.44 289 LYS A CA 1
ATOM 2284 C C . LYS A 1 289 ? -7.227 -12.711 17.344 1 78.44 289 LYS A C 1
ATOM 2286 O O . LYS A 1 289 ? -7.773 -13.586 18.031 1 78.44 289 LYS A O 1
ATOM 2291 N N . ILE A 1 290 ? -7.508 -12.438 16.156 1 71.69 290 ILE A N 1
ATOM 2292 C CA . ILE A 1 290 ? -8.586 -13.148 15.484 1 71.69 290 ILE A CA 1
ATOM 2293 C C . ILE A 1 290 ? -8.164 -14.594 15.219 1 71.69 290 ILE A C 1
ATOM 2295 O O . ILE A 1 290 ? -8.961 -15.523 15.359 1 71.69 290 ILE A O 1
ATOM 2299 N N . LEU A 1 291 ? -6.91 -14.75 14.82 1 72 291 LEU A N 1
ATOM 2300 C CA . LEU A 1 291 ? -6.406 -16.094 14.523 1 72 291 LEU A CA 1
ATOM 2301 C C . LEU A 1 291 ? -6.273 -16.906 15.805 1 72 291 LEU A C 1
ATOM 2303 O O . LEU A 1 291 ? -6.453 -18.125 15.781 1 72 291 LEU A O 1
ATOM 2307 N N . THR A 1 292 ? -5.758 -16.312 16.812 1 65.62 292 THR A N 1
ATOM 2308 C CA . THR A 1 292 ? -5.562 -17.047 18.062 1 65.62 292 THR A CA 1
ATOM 2309 C C . THR A 1 292 ? -6.898 -17.312 18.75 1 65.62 292 THR A C 1
ATOM 2311 O O . THR A 1 292 ? -7.012 -18.234 19.547 1 65.62 292 THR A O 1
ATOM 2314 N N . GLY A 1 293 ? -7.793 -16.594 18.531 1 56.53 293 GLY A N 1
ATOM 2315 C CA . GLY A 1 293 ? -9.086 -16.844 19.156 1 56.53 293 GLY A CA 1
ATOM 2316 C C . GLY A 1 293 ? -9.82 -18.016 18.547 1 56.53 293 GLY A C 1
ATOM 2317 O O . GLY A 1 293 ? -9.289 -18.703 17.672 1 56.53 293 GLY A O 1
ATOM 2318 N N . LYS A 1 294 ? -10.938 -18.516 19.062 1 51.38 294 LYS A N 1
ATOM 2319 C CA . LYS A 1 294 ? -11.828 -19.641 18.797 1 51.38 294 LYS A CA 1
ATOM 2320 C C . LYS A 1 294 ? -11.938 -19.922 17.312 1 51.38 294 LYS A C 1
ATOM 2322 O O . LYS A 1 294 ? -12.055 -21.078 16.891 1 51.38 294 LYS A O 1
ATOM 2327 N N . GLU A 1 295 ? -11.953 -18.875 16.422 1 52.72 295 GLU A N 1
ATOM 2328 C CA . GLU A 1 295 ? -12.164 -19.016 14.977 1 52.72 295 GLU A CA 1
ATOM 2329 C C . GLU A 1 295 ? -10.93 -19.625 14.305 1 52.72 295 GLU A C 1
ATOM 2331 O O . GLU A 1 295 ? -10.859 -19.703 13.078 1 52.72 295 GLU A O 1
ATOM 2336 N N . ASN A 1 296 ? -9.969 -20.156 15.102 1 59.47 296 ASN A N 1
ATOM 2337 C CA . ASN A 1 296 ? -8.68 -20.734 14.75 1 59.47 296 ASN A CA 1
ATOM 2338 C C . ASN A 1 296 ? -8.836 -22.062 14.016 1 59.47 296 ASN A C 1
ATOM 2340 O O . ASN A 1 296 ? -8.023 -22.391 13.156 1 59.47 296 ASN A O 1
ATOM 2344 N N . LEU A 1 297 ? -10.023 -22.562 14.273 1 59.88 297 LEU A N 1
ATOM 2345 C CA . LEU A 1 297 ? -10.258 -23.797 13.531 1 59.88 297 LEU A CA 1
ATOM 2346 C C . LEU A 1 297 ? -10.438 -23.516 12.047 1 59.88 297 LEU A C 1
ATOM 2348 O O . LEU A 1 297 ? -9.969 -24.266 11.203 1 59.88 297 LEU A O 1
ATOM 2352 N N . THR A 1 298 ? -11.016 -22.406 11.875 1 66.69 298 THR A N 1
ATOM 2353 C CA . THR A 1 298 ? -11.266 -22 10.492 1 66.69 298 THR A CA 1
ATOM 2354 C C . THR A 1 298 ? -9.961 -21.734 9.758 1 66.69 298 THR A C 1
ATOM 2356 O O . THR A 1 298 ? -9.789 -22.141 8.609 1 66.69 298 THR A O 1
ATOM 2359 N N . SER A 1 299 ? -9.078 -21.203 10.469 1 70.5 299 SER A N 1
ATOM 2360 C CA . SER A 1 299 ? -7.793 -20.906 9.859 1 70.5 299 SER A CA 1
ATOM 2361 C C . SER A 1 299 ? -6.984 -22.172 9.609 1 70.5 299 SER A C 1
ATOM 2363 O O . SER A 1 299 ? -6.312 -22.297 8.586 1 70.5 299 SER A O 1
ATOM 2365 N N . LEU A 1 300 ? -7.125 -23.047 10.477 1 70.31 300 LEU A N 1
ATOM 2366 C CA . LEU A 1 300 ? -6.398 -24.312 10.336 1 70.31 300 LEU A CA 1
ATOM 2367 C C . LEU A 1 300 ? -6.934 -25.109 9.156 1 70.31 300 LEU A C 1
ATOM 2369 O O . LEU A 1 300 ? -6.16 -25.703 8.391 1 70.31 300 LEU A O 1
ATOM 2373 N N . LEU A 1 301 ? -8.227 -25.109 9.102 1 73.62 301 LEU A N 1
ATOM 2374 C CA . LEU A 1 301 ? -8.828 -25.859 8.008 1 73.62 301 LEU A CA 1
ATOM 2375 C C . LEU A 1 301 ? -8.477 -25.25 6.664 1 73.62 301 LEU A C 1
ATOM 2377 O O . LEU A 1 301 ? -8.211 -25.969 5.695 1 73.62 301 LEU A O 1
ATOM 2381 N N . PHE A 1 302 ? -8.469 -24 6.691 1 80.19 302 PHE A N 1
ATOM 2382 C CA . PHE A 1 302 ? -8.086 -23.266 5.488 1 80.19 302 PHE A CA 1
ATOM 2383 C C . PHE A 1 302 ? -6.652 -23.594 5.09 1 80.19 302 PHE A C 1
ATOM 2385 O O . PHE A 1 302 ? -6.371 -23.844 3.916 1 80.19 302 PHE A O 1
ATOM 2392 N N . GLU A 1 303 ? -5.793 -23.688 6.051 1 79 303 GLU A N 1
ATOM 2393 C CA . GLU A 1 303 ? -4.379 -23.922 5.781 1 79 303 GLU A CA 1
ATOM 2394 C C . GLU A 1 303 ? -4.141 -25.375 5.344 1 79 303 GLU A C 1
ATOM 2396 O O . GLU A 1 303 ? -3.17 -25.656 4.641 1 79 303 GLU A O 1
ATOM 2401 N N . ARG A 1 304 ? -5.117 -26.219 5.668 1 85.38 304 ARG A N 1
ATOM 2402 C CA . ARG A 1 304 ? -4.973 -27.625 5.297 1 85.38 304 ARG A CA 1
ATOM 2403 C C . ARG A 1 304 ? -5.566 -27.875 3.914 1 85.38 304 ARG A C 1
ATOM 2405 O O . ARG A 1 304 ? -5.059 -28.719 3.164 1 85.38 304 ARG A O 1
ATOM 2412 N N . MET A 1 305 ? -6.602 -27.172 3.639 1 91 305 MET A N 1
ATOM 2413 C CA . MET A 1 305 ? -7.336 -27.453 2.408 1 91 305 MET A CA 1
ATOM 2414 C C . MET A 1 305 ? -6.738 -26.688 1.232 1 91 305 MET A C 1
ATOM 2416 O O . MET A 1 305 ? -6.785 -27.156 0.095 1 91 305 MET A O 1
ATOM 2420 N N . ARG A 1 306 ? -6.172 -25.609 1.509 1 91.31 306 ARG A N 1
ATOM 2421 C CA . ARG A 1 306 ? -5.691 -24.719 0.45 1 91.31 306 ARG A CA 1
ATOM 2422 C C . ARG A 1 306 ? -4.59 -25.406 -0.364 1 91.31 306 ARG A C 1
ATOM 2424 O O . ARG A 1 306 ? -4.609 -25.359 -1.596 1 91.31 306 ARG A O 1
ATOM 2431 N N . PRO A 1 307 ? -3.65 -26.109 0.281 1 91.06 307 PRO A N 1
ATOM 2432 C CA . PRO A 1 307 ? -2.607 -26.766 -0.51 1 91.06 307 PRO A CA 1
ATOM 2433 C C . PRO A 1 307 ? -3.166 -27.812 -1.464 1 91.06 307 PRO A C 1
ATOM 2435 O O . PRO A 1 307 ? -2.596 -28.047 -2.533 1 91.06 307 PRO A O 1
ATOM 2438 N N . ILE A 1 308 ? -4.289 -28.422 -1.113 1 92.94 308 ILE A N 1
ATOM 2439 C CA . ILE A 1 308 ? -4.918 -29.422 -1.958 1 92.94 308 ILE A CA 1
ATOM 2440 C C . ILE A 1 308 ? -5.422 -28.781 -3.248 1 92.94 308 ILE A C 1
ATOM 2442 O O . ILE A 1 308 ? -5.238 -29.328 -4.336 1 92.94 308 ILE A O 1
ATOM 2446 N N . ILE A 1 309 ? -6.004 -27.641 -3.074 1 93.31 309 ILE A N 1
ATOM 2447 C CA . ILE A 1 309 ? -6.523 -26.906 -4.23 1 93.31 309 ILE A CA 1
ATOM 2448 C C . ILE A 1 309 ? -5.363 -26.438 -5.105 1 93.31 309 ILE A C 1
ATOM 2450 O O . ILE A 1 309 ? -5.418 -26.547 -6.332 1 93.31 309 ILE A O 1
ATOM 2454 N N . LEU A 1 310 ? -4.297 -25.984 -4.488 1 92.25 310 LEU A N 1
ATOM 2455 C CA . LEU A 1 310 ? -3.143 -25.453 -5.199 1 92.25 310 LEU A CA 1
ATOM 2456 C C . LEU A 1 310 ? -2.406 -26.547 -5.957 1 92.25 310 LEU A C 1
ATOM 2458 O O . LEU A 1 310 ? -1.857 -26.297 -7.035 1 92.25 310 LEU A O 1
ATOM 2462 N N . ALA A 1 311 ? -2.42 -27.703 -5.457 1 90.38 311 ALA A N 1
ATOM 2463 C CA . ALA A 1 311 ? -1.76 -28.828 -6.121 1 90.38 311 ALA A CA 1
ATOM 2464 C C . ALA A 1 311 ? -2.535 -29.266 -7.359 1 90.38 311 ALA A C 1
ATOM 2466 O O . ALA A 1 311 ? -1.949 -29.781 -8.32 1 90.38 311 ALA A O 1
ATOM 2467 N N . ASN A 1 312 ? -3.83 -29.062 -7.348 1 90.5 312 ASN A N 1
ATOM 2468 C CA . ASN A 1 312 ? -4.746 -29.359 -8.445 1 90.5 312 ASN A CA 1
ATOM 2469 C C . ASN A 1 312 ? -4.633 -30.797 -8.906 1 90.5 312 ASN A C 1
ATOM 2471 O O . ASN A 1 312 ? -4.656 -31.078 -10.102 1 90.5 312 ASN A O 1
ATOM 2475 N N . VAL A 1 313 ? -4.438 -31.75 -8.023 1 90.44 313 VAL A N 1
ATOM 2476 C CA . VAL A 1 313 ? -4.461 -33.188 -8.352 1 90.44 313 VAL A CA 1
ATOM 2477 C C . VAL A 1 313 ? -5.906 -33.656 -8.484 1 90.44 313 VAL A C 1
ATOM 2479 O O . VAL A 1 313 ? -6.723 -33.438 -7.582 1 90.44 313 VAL A O 1
ATOM 2482 N N . PRO A 1 314 ? -6.207 -34.188 -9.664 1 92.69 314 PRO A N 1
ATOM 2483 C CA . PRO A 1 314 ? -7.582 -34.656 -9.828 1 92.69 314 PRO A CA 1
ATOM 2484 C C . PRO A 1 314 ? -7.996 -35.656 -8.75 1 92.69 314 PRO A C 1
ATOM 2486 O O . PRO A 1 314 ? -7.188 -36.5 -8.336 1 92.69 314 PRO A O 1
ATOM 2489 N N . GLN A 1 315 ? -9.164 -35.469 -8.242 1 93.44 315 GLN A N 1
ATOM 2490 C CA . GLN A 1 315 ? -9.742 -36.344 -7.223 1 93.44 315 GLN A CA 1
ATOM 2491 C C . GLN A 1 315 ? -11.227 -36.594 -7.48 1 93.44 315 GLN A C 1
ATOM 2493 O O . GLN A 1 315 ? -11.789 -36.062 -8.445 1 93.44 315 GLN A O 1
ATOM 2498 N N . SER A 1 316 ? -11.805 -37.469 -6.715 1 93.38 316 SER A N 1
ATOM 2499 C CA . SER A 1 316 ? -13.242 -37.719 -6.844 1 93.38 316 SER A CA 1
ATOM 2500 C C . SER A 1 316 ? -14.062 -36.5 -6.43 1 93.38 316 SER A C 1
ATOM 2502 O O . SER A 1 316 ? -13.711 -35.812 -5.469 1 93.38 316 SER A O 1
ATOM 2504 N N . ALA A 1 317 ? -15.031 -36.25 -7.156 1 88 317 ALA A N 1
ATOM 2505 C CA . ALA A 1 317 ? -15.953 -35.188 -6.824 1 88 317 ALA A CA 1
ATOM 2506 C C . ALA A 1 317 ? -16.516 -35.344 -5.414 1 88 317 ALA A C 1
ATOM 2508 O O . ALA A 1 317 ? -16.938 -36.438 -5.035 1 88 317 ALA A O 1
ATOM 2509 N N . ASP A 1 318 ? -16.438 -34.312 -4.594 1 87.56 318 ASP A N 1
ATOM 2510 C CA . ASP A 1 318 ? -16.891 -34.312 -3.211 1 87.56 318 ASP A CA 1
ATOM 2511 C C . ASP A 1 318 ? -17.609 -33 -2.867 1 87.56 318 ASP A C 1
ATOM 2513 O O . ASP A 1 318 ? -16.969 -32.062 -2.402 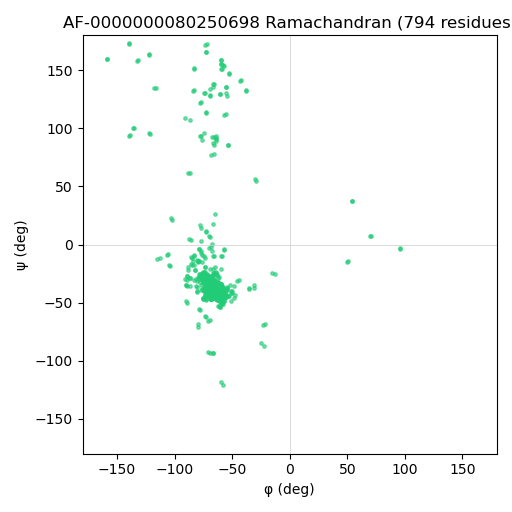1 87.56 318 ASP A O 1
ATOM 2517 N N . VAL A 1 319 ? -18.797 -33 -2.973 1 80.12 319 VAL A N 1
ATOM 2518 C CA . VAL A 1 319 ? -19.609 -31.797 -2.768 1 80.12 319 VAL A CA 1
ATOM 2519 C C . VAL A 1 319 ? -19.562 -31.391 -1.296 1 80.12 319 VAL A C 1
ATOM 2521 O O . VAL A 1 319 ? -19.547 -30.188 -0.975 1 80.12 319 VAL A O 1
ATOM 2524 N N . ALA A 1 320 ? -19.578 -32.312 -0.44 1 81.94 320 ALA A N 1
ATOM 2525 C CA . ALA A 1 320 ? -19.531 -32.031 0.991 1 81.94 320 ALA A CA 1
ATOM 2526 C C . ALA A 1 320 ? -18.25 -31.266 1.358 1 81.94 320 ALA A C 1
ATOM 2528 O O . ALA A 1 320 ? -18.281 -30.328 2.152 1 81.94 320 ALA A O 1
ATOM 2529 N N . ARG A 1 321 ? -17.188 -31.672 0.791 1 87.06 321 ARG A N 1
ATOM 2530 C CA . ARG A 1 321 ? -15.922 -30.984 1.037 1 87.06 321 ARG A CA 1
ATOM 2531 C C . ARG A 1 321 ? -15.93 -29.578 0.44 1 87.06 321 ARG A C 1
ATOM 2533 O O . ARG A 1 321 ? -15.32 -28.672 0.992 1 87.06 321 ARG A O 1
ATOM 2540 N N . GLY A 1 322 ? -16.516 -29.453 -0.736 1 86.62 322 GLY A N 1
ATOM 2541 C CA . GLY A 1 322 ? -16.672 -28.125 -1.322 1 86.62 322 GLY A CA 1
ATOM 2542 C C . GLY A 1 322 ? -17.453 -27.172 -0.438 1 86.62 322 GLY A C 1
ATOM 2543 O O . GLY A 1 322 ? -17.062 -26.016 -0.287 1 86.62 322 GLY A O 1
ATOM 2544 N N . LEU A 1 323 ? -18.422 -27.672 0.213 1 79.94 323 LEU A N 1
ATOM 2545 C CA . LEU A 1 323 ? -19.234 -26.875 1.112 1 79.94 323 LEU A CA 1
ATOM 2546 C C . LEU A 1 323 ? -18.484 -26.531 2.391 1 79.94 323 LEU A C 1
ATOM 2548 O O . LEU A 1 323 ? -18.641 -25.453 2.947 1 79.94 323 LEU A O 1
ATOM 2552 N N . LEU A 1 324 ? -17.812 -27.453 2.803 1 84.31 324 LEU A N 1
ATOM 2553 C CA . LEU A 1 324 ? -16.984 -27.219 3.979 1 84.31 324 LEU A CA 1
ATOM 2554 C C . LEU A 1 324 ? -15.992 -26.078 3.729 1 84.31 324 LEU A C 1
ATOM 2556 O O . LEU A 1 324 ? -15.82 -25.203 4.578 1 84.31 324 LEU A O 1
ATOM 2560 N N . TRP A 1 325 ? -15.375 -26.125 2.57 1 89.06 325 TRP A N 1
ATOM 2561 C CA . TRP A 1 325 ? -14.469 -25.047 2.184 1 89.06 325 TRP A CA 1
ATOM 2562 C C . TRP A 1 325 ? -15.203 -23.719 2.115 1 89.06 325 TRP A C 1
ATOM 2564 O O . TRP A 1 325 ? -14.734 -22.719 2.66 1 89.06 325 TRP A O 1
ATOM 2574 N N . PHE A 1 326 ? -16.266 -23.719 1.506 1 84.69 326 PHE A N 1
ATOM 2575 C CA . PHE A 1 326 ? -17.062 -22.516 1.339 1 84.69 326 PHE A CA 1
ATOM 2576 C C . PHE A 1 326 ? -17.438 -21.922 2.691 1 84.69 326 PHE A C 1
ATOM 2578 O O . PHE A 1 326 ? -17.281 -20.734 2.928 1 84.69 326 PHE A O 1
ATOM 2585 N N . GLY A 1 327 ? -17.969 -22.719 3.537 1 82.44 327 GLY A N 1
ATOM 2586 C CA . GLY A 1 327 ? -18.375 -22.281 4.863 1 82.44 327 GLY A CA 1
ATOM 2587 C C . GLY A 1 327 ? -17.234 -21.75 5.695 1 82.44 327 GLY A C 1
ATOM 2588 O O . GLY A 1 327 ? -17.359 -20.719 6.355 1 82.44 327 GLY A O 1
ATOM 2589 N N . ASN A 1 328 ? -16.203 -22.438 5.637 1 84.19 328 ASN A N 1
ATOM 2590 C CA . ASN A 1 328 ? -15.023 -22.016 6.391 1 84.19 328 ASN A CA 1
ATOM 2591 C C . ASN A 1 328 ? -14.492 -20.672 5.902 1 84.19 328 ASN A C 1
ATOM 2593 O O . ASN A 1 328 ? -14.117 -19.828 6.707 1 84.19 328 ASN A O 1
ATOM 2597 N N . MET A 1 329 ? -14.453 -20.547 4.574 1 86.5 329 MET A N 1
ATOM 2598 C CA . MET A 1 329 ? -13.977 -19.281 4.004 1 86.5 329 MET A CA 1
ATOM 2599 C C . MET A 1 329 ? -14.922 -18.141 4.344 1 86.5 329 MET A C 1
ATOM 2601 O O . MET A 1 329 ? -14.484 -17 4.543 1 86.5 329 MET A O 1
ATOM 2605 N N . THR A 1 330 ? -16.172 -18.422 4.41 1 83 330 THR A N 1
ATOM 2606 C CA . THR A 1 330 ? -17.156 -17.406 4.773 1 83 330 THR A CA 1
ATOM 2607 C C . THR A 1 330 ? -16.938 -16.922 6.207 1 83 330 THR A C 1
ATOM 2609 O O . THR A 1 330 ? -16.938 -15.727 6.473 1 83 330 THR A O 1
ATOM 2612 N N . THR A 1 331 ? -16.766 -17.844 7.039 1 83.56 331 THR A N 1
ATOM 2613 C CA . THR A 1 331 ? -16.516 -17.5 8.438 1 83.56 331 THR A CA 1
ATOM 2614 C C . THR A 1 331 ? -15.234 -16.688 8.578 1 83.56 331 THR A C 1
ATOM 2616 O O . THR A 1 331 ? -15.188 -15.727 9.352 1 83.56 331 THR A O 1
ATOM 2619 N N . TYR A 1 332 ? -14.25 -17.094 7.852 1 85 332 TYR A N 1
ATOM 2620 C CA . TYR A 1 332 ? -12.984 -16.359 7.879 1 85 332 TYR A CA 1
ATOM 2621 C C . TYR A 1 332 ? -13.156 -14.953 7.344 1 85 332 TYR A C 1
ATOM 2623 O O . TYR A 1 332 ? -12.625 -13.992 7.918 1 85 332 TYR A O 1
ATOM 2631 N N . MET A 1 333 ? -13.82 -14.789 6.277 1 86.12 333 MET A N 1
ATOM 2632 C CA . MET A 1 333 ? -14.094 -13.477 5.688 1 86.12 333 MET A CA 1
ATOM 2633 C C . MET A 1 333 ? -14.875 -12.594 6.656 1 86.12 333 MET A C 1
ATOM 2635 O O . MET A 1 333 ? -14.656 -11.383 6.711 1 86.12 333 MET A O 1
ATOM 2639 N N . ASP A 1 334 ? -15.727 -13.203 7.43 1 83.81 334 ASP A N 1
ATOM 2640 C CA . ASP A 1 334 ? -16.484 -12.461 8.43 1 83.81 334 ASP A CA 1
ATOM 2641 C C . ASP A 1 334 ? -15.562 -11.914 9.516 1 83.81 334 ASP A C 1
ATOM 2643 O O . ASP A 1 334 ? -15.789 -10.82 10.039 1 83.81 334 ASP A O 1
ATOM 2647 N N . SER A 1 335 ? -14.641 -12.703 9.82 1 84.19 335 SER A N 1
ATOM 2648 C CA . SER A 1 335 ? -13.672 -12.227 10.805 1 84.19 335 SER A CA 1
ATOM 2649 C C . SER A 1 335 ? -12.898 -11.023 10.281 1 84.19 335 SER A C 1
ATOM 2651 O O . SER A 1 335 ? -12.617 -10.086 11.039 1 84.19 335 SER A O 1
ATOM 2653 N N . ILE A 1 336 ? -12.562 -11.062 9 1 88.25 336 ILE A N 1
ATOM 2654 C CA . ILE A 1 336 ? -11.875 -9.93 8.398 1 88.25 336 ILE A CA 1
ATOM 2655 C C . ILE A 1 336 ? -12.805 -8.727 8.344 1 88.25 336 ILE A C 1
ATOM 2657 O O . ILE A 1 336 ? -12.375 -7.586 8.523 1 88.25 336 ILE A O 1
ATOM 2661 N N . SER A 1 337 ? -14.086 -8.961 8.133 1 87.94 337 SER A N 1
ATOM 2662 C CA . SER A 1 337 ? -15.086 -7.895 8.125 1 87.94 337 SER A CA 1
ATOM 2663 C C . SER A 1 337 ? -15.172 -7.207 9.484 1 87.94 337 SER A C 1
ATOM 2665 O O . SER A 1 337 ? -15.398 -6 9.562 1 87.94 337 SER A O 1
ATOM 2667 N N . ALA A 1 338 ? -15.039 -7.988 10.477 1 84.81 338 ALA A N 1
ATOM 2668 C CA . ALA A 1 338 ? -15.055 -7.41 11.82 1 84.81 338 ALA A CA 1
ATOM 2669 C C . ALA A 1 338 ? -13.859 -6.48 12.023 1 84.81 338 ALA A C 1
ATOM 2671 O O . ALA A 1 338 ? -13.984 -5.434 12.664 1 84.81 338 ALA A O 1
ATOM 2672 N N . LEU A 1 339 ? -12.766 -6.875 11.508 1 87 339 LEU A N 1
ATOM 2673 C CA . LEU A 1 339 ? -11.586 -6.02 11.562 1 87 339 LEU A CA 1
ATOM 2674 C C . LEU A 1 339 ? -11.812 -4.723 10.797 1 87 339 LEU A C 1
ATOM 2676 O O . LEU A 1 339 ? -11.438 -3.646 11.258 1 87 339 LEU A O 1
ATOM 2680 N N . GLU A 1 340 ? -12.414 -4.848 9.625 1 90.31 340 GLU A N 1
ATOM 2681 C CA . GLU A 1 340 ? -12.773 -3.674 8.836 1 90.31 340 GLU A CA 1
ATOM 2682 C C . GLU A 1 340 ? -13.688 -2.738 9.625 1 90.31 340 GLU A C 1
ATOM 2684 O O . GLU A 1 340 ? -13.523 -1.518 9.578 1 90.31 340 GLU A O 1
ATOM 2689 N N . GLY A 1 341 ? -14.633 -3.342 10.328 1 87.94 341 GLY A N 1
ATOM 2690 C CA . GLY A 1 341 ? -15.547 -2.545 11.141 1 87.94 341 GLY A CA 1
ATOM 2691 C C . GLY A 1 341 ? -14.836 -1.742 12.219 1 87.94 341 GLY A C 1
ATOM 2692 O O . GLY A 1 341 ? -15.164 -0.574 12.438 1 87.94 341 GLY A O 1
ATOM 2693 N N . ASN A 1 342 ? -13.883 -2.346 12.836 1 87.19 342 ASN A N 1
ATOM 2694 C CA . ASN A 1 342 ? -13.086 -1.652 13.844 1 87.19 342 ASN A CA 1
ATOM 2695 C C . ASN A 1 342 ? -12.305 -0.492 13.234 1 87.19 342 ASN A C 1
ATOM 2697 O O . ASN A 1 342 ? -12.195 0.577 13.836 1 87.19 342 ASN A O 1
ATOM 2701 N N . LEU A 1 343 ? -11.781 -0.738 12.07 1 89.56 343 LEU A N 1
ATOM 2702 C CA . LEU A 1 343 ? -11.023 0.307 11.398 1 89.56 343 LEU A CA 1
ATOM 2703 C C . LEU A 1 343 ? -11.93 1.462 10.984 1 89.56 343 LEU A C 1
ATOM 2705 O O . LEU A 1 343 ? -11.547 2.629 11.086 1 89.56 343 LEU A O 1
ATOM 2709 N N . VAL A 1 344 ? -13.109 1.125 10.531 1 90.06 344 VAL A N 1
ATOM 2710 C CA . VAL A 1 344 ? -14.086 2.148 10.156 1 90.06 344 VAL A CA 1
ATOM 2711 C C . VAL A 1 344 ? -14.414 3.016 11.367 1 90.06 344 VAL A C 1
ATOM 2713 O O . VAL A 1 344 ? -14.461 4.246 11.266 1 90.06 344 VAL A O 1
ATOM 2716 N N . THR A 1 345 ? -14.562 2.412 12.523 1 88.94 345 THR A N 1
ATOM 2717 C CA . THR A 1 345 ? -14.852 3.137 13.758 1 88.94 345 THR A CA 1
ATOM 2718 C C . THR A 1 345 ? -13.672 4.035 14.141 1 88.94 345 THR A C 1
ATOM 2720 O O . THR A 1 345 ? -13.875 5.176 14.555 1 88.94 345 THR A O 1
ATOM 2723 N N . THR A 1 346 ? -12.523 3.486 13.992 1 86.69 346 THR A N 1
ATOM 2724 C CA . THR A 1 346 ? -11.32 4.25 14.297 1 86.69 346 THR A CA 1
ATOM 2725 C C . THR A 1 346 ? -11.188 5.457 13.375 1 86.69 346 THR A C 1
ATOM 2727 O O . THR A 1 346 ? -10.883 6.562 13.828 1 86.69 346 THR A O 1
ATOM 2730 N N . VAL A 1 347 ? -11.398 5.281 12.062 1 87.5 347 VAL A N 1
ATOM 2731 C CA . VAL A 1 347 ? -11.305 6.348 11.07 1 87.5 347 VAL A CA 1
ATOM 2732 C C . VAL A 1 347 ? -12.367 7.406 11.344 1 87.5 347 VAL A C 1
ATOM 2734 O O . VAL A 1 347 ? -12.07 8.602 11.344 1 87.5 347 VAL A O 1
ATOM 2737 N N . ASN A 1 348 ? -13.562 6.984 11.641 1 84.31 348 ASN A N 1
ATOM 2738 C CA . ASN A 1 348 ? -14.648 7.914 11.93 1 84.31 348 ASN A CA 1
ATOM 2739 C C . ASN A 1 348 ? -14.391 8.695 13.219 1 84.31 348 ASN A C 1
ATOM 2741 O O . ASN A 1 348 ? -14.711 9.883 13.305 1 84.31 348 ASN A O 1
ATOM 2745 N N . GLY A 1 349 ? -13.844 8 14.195 1 82.88 349 GLY A N 1
ATOM 2746 C CA . GLY A 1 349 ? -13.477 8.68 15.43 1 82.88 349 GLY A CA 1
ATOM 2747 C C . GLY A 1 349 ? -12.422 9.75 15.227 1 82.88 349 GLY A C 1
ATOM 2748 O O . GLY A 1 349 ? -12.523 10.844 15.781 1 82.88 349 GLY A O 1
ATOM 2749 N N . ALA A 1 350 ? -11.445 9.414 14.445 1 77.94 350 ALA A N 1
ATOM 2750 C CA . ALA A 1 350 ? -10.375 10.367 14.148 1 77.94 350 ALA A CA 1
ATOM 2751 C C . ALA A 1 350 ? -10.906 11.57 13.375 1 77.94 350 ALA A C 1
ATOM 2753 O O . ALA A 1 350 ? -10.453 12.695 13.586 1 77.94 350 ALA A O 1
ATOM 2754 N N . LEU A 1 351 ? -11.82 11.367 12.5 1 76.88 351 LEU A N 1
ATOM 2755 C CA . LEU A 1 351 ? -12.438 12.438 11.727 1 76.88 351 LEU A CA 1
ATOM 2756 C C . LEU A 1 351 ? -13.211 13.383 12.641 1 76.88 351 LEU A C 1
ATOM 2758 O O . LEU A 1 351 ? -13.141 14.609 12.484 1 76.88 351 LEU A O 1
ATOM 2762 N N . HIS A 1 352 ? -13.859 12.875 13.578 1 75 352 HIS A N 1
ATOM 2763 C CA . HIS A 1 352 ? -14.641 13.68 14.508 1 75 352 HIS A CA 1
ATOM 2764 C C . HIS A 1 352 ? -13.742 14.531 15.398 1 75 352 HIS A C 1
ATOM 2766 O O . HI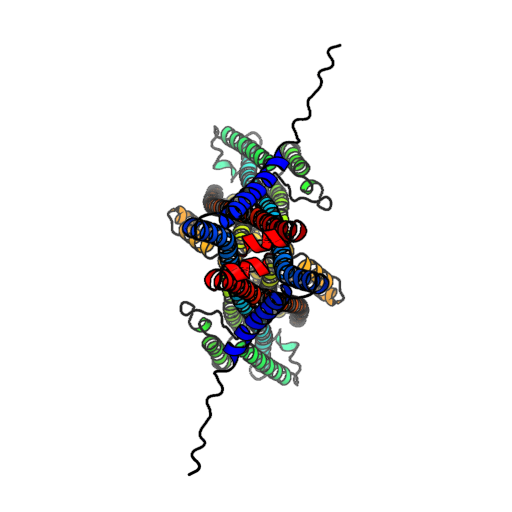S A 1 352 ? -14.062 15.688 15.68 1 75 352 HIS A O 1
ATOM 2772 N N . LEU A 1 353 ? -12.648 13.961 15.734 1 71.06 353 LEU A N 1
ATOM 2773 C CA . LEU A 1 353 ? -11.711 14.695 16.578 1 71.06 353 LEU A CA 1
ATOM 2774 C C . LEU A 1 353 ? -11.047 15.828 15.812 1 71.06 353 LEU A C 1
ATOM 2776 O O . LEU A 1 353 ? -10.859 16.922 16.344 1 71.06 353 LEU A O 1
ATOM 2780 N N . GLN A 1 354 ? -10.719 15.602 14.609 1 67.44 354 GLN A N 1
ATOM 2781 C CA . GLN A 1 354 ? -10.086 16.625 13.781 1 67.44 354 GLN A CA 1
ATOM 2782 C C . GLN A 1 354 ? -11.039 17.797 13.531 1 67.44 354 GLN A C 1
ATOM 2784 O O . GLN A 1 354 ? -10.633 18.953 13.586 1 67.44 354 GLN A O 1
ATOM 2789 N N . VAL A 1 355 ? -12.266 17.516 13.312 1 63.91 355 VAL A N 1
ATOM 2790 C CA . VAL A 1 355 ? -13.266 18.547 13.055 1 63.91 355 VAL A CA 1
ATOM 2791 C C . VAL A 1 355 ? -13.547 19.344 14.328 1 63.91 355 VAL A C 1
ATOM 2793 O O . VAL A 1 355 ? -13.672 20.562 14.297 1 63.91 355 VAL A O 1
ATOM 2796 N N . ARG A 1 356 ? -13.516 18.672 15.406 1 60.22 356 ARG A N 1
ATOM 2797 C CA . ARG A 1 356 ? -13.766 19.312 16.688 1 60.22 356 ARG A CA 1
ATOM 2798 C C . ARG A 1 356 ? -12.641 20.281 17.047 1 60.22 356 ARG A C 1
ATOM 2800 O O . ARG A 1 356 ? -12.891 21.406 17.5 1 60.22 356 ARG A O 1
ATOM 2807 N N . ASP A 1 357 ? -11.406 19.844 16.906 1 60.22 357 ASP A N 1
ATOM 2808 C CA . ASP A 1 357 ? -10.25 20.688 17.219 1 60.22 357 ASP A CA 1
ATOM 2809 C C . ASP A 1 357 ? -10.234 21.953 16.359 1 60.22 357 ASP A C 1
ATOM 2811 O O . ASP A 1 357 ? -9.898 23.031 16.859 1 60.22 357 ASP A O 1
ATOM 2815 N N . PHE A 1 358 ? -10.648 21.828 15.156 1 58.34 358 PHE A N 1
ATOM 2816 C CA . PHE A 1 358 ? -10.672 23 14.289 1 58.34 358 PHE A CA 1
ATOM 2817 C C . PHE A 1 358 ? -11.734 23.984 14.75 1 58.34 358 PHE A C 1
ATOM 2819 O O . PHE A 1 358 ? -11.516 25.203 14.719 1 58.34 358 PHE A O 1
ATOM 2826 N N . ILE A 1 359 ? -12.805 23.484 15.219 1 53.09 359 ILE A N 1
ATOM 2827 C CA . ILE A 1 359 ? -13.883 24.344 15.711 1 53.09 359 ILE A CA 1
ATOM 2828 C C . ILE A 1 359 ? -13.422 25.094 16.953 1 53.09 359 ILE A C 1
ATOM 2830 O O . ILE A 1 359 ? -13.672 26.297 17.094 1 53.09 359 ILE A O 1
ATOM 2834 N N . CYS A 1 360 ? -12.625 24.391 17.672 1 52 360 CYS A N 1
ATOM 2835 C CA . CYS A 1 360 ? -12.164 25 18.922 1 52 360 CYS A CA 1
ATOM 2836 C C . CYS A 1 360 ? -11.141 26.094 18.641 1 52 360 CYS A C 1
ATOM 2838 O O . CYS A 1 360 ? -11.211 27.172 19.234 1 52 360 CYS A O 1
ATOM 2840 N N . VAL A 1 361 ? -10.266 25.812 17.781 1 54.72 361 VAL A N 1
ATOM 2841 C CA . VAL A 1 361 ? -9.242 26.797 17.469 1 54.72 361 VAL A CA 1
ATOM 2842 C C . VAL A 1 361 ? -9.891 28.016 16.812 1 54.72 361 VAL A C 1
ATOM 2844 O O . VAL A 1 361 ? -9.523 29.156 17.125 1 54.72 361 VAL A O 1
ATOM 2847 N N . THR A 1 362 ? -10.867 27.781 15.945 1 54.12 362 THR A N 1
ATOM 2848 C CA . THR A 1 362 ? -11.547 28.891 15.281 1 54.12 362 THR A CA 1
ATOM 2849 C C . THR A 1 362 ? -12.367 29.703 16.281 1 54.12 362 THR A C 1
ATOM 2851 O O . THR A 1 362 ? -12.422 30.938 16.188 1 54.12 362 THR A O 1
ATOM 2854 N N . LEU A 1 363 ? -12.938 29.047 17.234 1 50.81 363 LEU A N 1
ATOM 2855 C CA . LEU A 1 363 ? -13.727 29.734 18.25 1 50.81 363 LEU A CA 1
ATOM 2856 C C . LEU A 1 363 ? -12.836 30.547 19.188 1 50.81 363 LEU A C 1
ATOM 2858 O O . LEU A 1 363 ? -13.242 31.594 19.688 1 50.81 363 LEU A O 1
ATOM 2862 N N . LEU A 1 364 ? -11.633 30.031 19.344 1 49.25 364 LEU A N 1
ATOM 2863 C CA . LEU A 1 364 ? -10.711 30.719 20.234 1 49.25 364 LEU A CA 1
ATOM 2864 C C . LEU A 1 364 ? -10.055 31.906 19.531 1 49.25 364 LEU A C 1
ATOM 2866 O O . LEU A 1 364 ? -9.844 32.969 20.141 1 49.25 364 LEU A O 1
ATOM 2870 N N . ILE A 1 365 ? -9.688 31.75 18.312 1 49.91 365 ILE A N 1
ATOM 2871 C CA . ILE A 1 365 ? -8.922 32.781 17.625 1 49.91 365 ILE A CA 1
ATOM 2872 C C . ILE A 1 365 ? -9.844 33.938 17.219 1 49.91 365 ILE A C 1
ATOM 2874 O O . ILE A 1 365 ? -9.477 35.094 17.328 1 49.91 365 ILE A O 1
ATOM 2878 N N . THR A 1 366 ? -11.109 33.719 16.766 1 51.16 366 THR A N 1
ATOM 2879 C CA . THR A 1 366 ? -11.875 34.781 16.109 1 51.16 366 THR A CA 1
ATOM 2880 C C . THR A 1 366 ? -12.336 35.812 17.125 1 51.16 366 THR A C 1
ATOM 2882 O O . THR A 1 366 ? -12.164 37.031 16.922 1 51.16 366 THR A O 1
ATOM 2885 N N . PRO A 1 367 ? -13.094 35.531 18.078 1 45.97 367 PRO A N 1
ATOM 2886 C CA . PRO A 1 367 ? -13.625 36.625 18.875 1 45.97 367 PRO A CA 1
ATOM 2887 C C . PRO A 1 367 ? -12.555 37.344 19.703 1 45.97 367 PRO A C 1
ATOM 2889 O O . PRO A 1 367 ? -12.602 38.562 19.875 1 45.97 367 PRO A O 1
ATOM 2892 N N . GLN A 1 368 ? -11.648 36.656 20.125 1 46.28 368 GLN A N 1
ATOM 2893 C CA . GLN A 1 368 ? -10.664 37.219 21.031 1 46.28 368 GLN A CA 1
ATOM 2894 C C . GLN A 1 368 ? -9.695 38.125 20.281 1 46.28 368 GLN A C 1
ATOM 2896 O O . GLN A 1 368 ? -9.352 39.219 20.766 1 46.28 368 GLN A O 1
ATOM 2901 N N . ASP A 1 369 ? -9.328 37.75 19.109 1 49.38 369 ASP A N 1
ATOM 2902 C CA . ASP A 1 369 ? -8.414 38.594 18.344 1 49.38 369 ASP A CA 1
ATOM 2903 C C . ASP A 1 369 ? -9.102 39.875 17.891 1 49.38 369 ASP A C 1
ATOM 2905 O O . ASP A 1 369 ? -8.5 40.938 17.938 1 49.38 369 ASP A O 1
ATOM 2909 N N . ASN A 1 370 ? -10.383 39.688 17.562 1 49.84 370 ASN A N 1
ATOM 2910 C CA . ASN A 1 370 ? -11.133 40.875 17.156 1 49.84 370 ASN A CA 1
ATOM 2911 C C . ASN A 1 370 ? -11.305 41.844 18.328 1 49.84 370 ASN A C 1
ATOM 2913 O O . ASN A 1 370 ? -11.195 43.062 18.156 1 49.84 370 ASN A O 1
ATOM 2917 N N . GLU A 1 371 ? -11.594 41.281 19.422 1 49.84 371 GLU A N 1
ATOM 2918 C CA . GLU A 1 371 ? -11.781 42.156 20.578 1 49.84 371 GLU A CA 1
ATOM 2919 C C . GLU A 1 371 ? -10.477 42.844 20.984 1 49.84 371 GLU A C 1
ATOM 2921 O O . GLU A 1 371 ? -10.477 44 21.344 1 49.84 371 GLU A O 1
ATOM 2926 N N . ILE A 1 372 ? -9.484 42.156 20.766 1 49.62 372 ILE A N 1
ATOM 2927 C CA . ILE A 1 372 ? -8.188 42.719 21.125 1 49.62 372 ILE A CA 1
ATOM 2928 C C . ILE A 1 372 ? -7.816 43.812 20.156 1 49.62 372 ILE A C 1
ATOM 2930 O O . ILE A 1 372 ? -7.336 44.875 20.562 1 49.62 372 ILE A O 1
ATOM 2934 N N . VAL A 1 373 ? -8.086 43.562 18.906 1 50.12 373 VAL A N 1
ATOM 2935 C CA . VAL A 1 373 ? -7.801 44.594 17.906 1 50.12 373 VAL A CA 1
ATOM 2936 C C . VAL A 1 373 ? -8.688 45.812 18.141 1 50.12 373 VAL A C 1
ATOM 2938 O O . VAL A 1 373 ? -8.219 46.938 18.078 1 50.12 373 VAL A O 1
ATOM 2941 N N . LEU A 1 374 ? -9.891 45.469 18.484 1 47.19 374 LEU A N 1
ATOM 2942 C CA . LEU A 1 374 ? -10.812 46.594 18.688 1 47.19 374 LEU A CA 1
ATOM 2943 C C . LEU A 1 374 ? -10.43 47.406 19.938 1 47.19 374 LEU A C 1
ATOM 2945 O O . LEU A 1 374 ? -10.484 48.625 19.922 1 47.19 374 LEU A O 1
ATOM 2949 N N . ARG A 1 375 ? -10.094 46.688 20.875 1 48.06 375 ARG A N 1
ATOM 2950 C CA . ARG A 1 375 ? -9.719 47.375 22.094 1 48.06 375 ARG A CA 1
ATOM 2951 C C . ARG A 1 375 ? -8.438 48.188 21.906 1 48.06 375 ARG A C 1
ATOM 2953 O O . ARG A 1 375 ? -8.312 49.281 22.422 1 48.06 375 ARG A O 1
ATOM 2960 N N . PHE A 1 376 ? -7.707 47.594 21.047 1 48.84 376 PHE A N 1
ATOM 2961 C CA . PHE A 1 376 ? -6.469 48.312 20.766 1 48.84 376 PHE A CA 1
ATOM 2962 C C . PHE A 1 376 ? -6.75 49.594 19.938 1 48.84 376 PHE A C 1
ATOM 2964 O O . PHE A 1 376 ? -6.188 50.656 20.203 1 48.84 376 PHE A O 1
ATOM 2971 N N . VAL A 1 377 ? -7.609 49.406 19 1 47.84 377 VAL A N 1
ATOM 2972 C CA . VAL A 1 377 ? -7.961 50.562 18.141 1 47.84 377 VAL A CA 1
ATOM 2973 C C . VAL A 1 377 ? -8.68 51.625 18.969 1 47.84 377 VAL A C 1
ATOM 2975 O O . VAL A 1 377 ? -8.398 52.812 18.828 1 47.84 377 VAL A O 1
ATOM 2978 N N . SER A 1 378 ? -9.492 51.125 19.828 1 46.97 378 SER A N 1
ATOM 2979 C CA . SER A 1 378 ? -10.227 52.062 20.656 1 46.97 378 SER A CA 1
ATOM 2980 C C . SER A 1 378 ? -9.297 52.812 21.594 1 46.97 378 SER A C 1
ATOM 2982 O O . SER A 1 378 ? -9.453 54.031 21.797 1 46.97 378 SER A O 1
ATOM 2984 N N . THR A 1 379 ? -8.414 52.094 22.094 1 47.22 379 THR A N 1
ATOM 2985 C CA . THR A 1 379 ? -7.461 52.719 23 1 47.22 379 THR A CA 1
ATOM 2986 C C . THR A 1 379 ? -6.586 53.719 22.25 1 47.22 379 THR A C 1
ATOM 2988 O O . THR A 1 379 ? -6.305 54.812 22.75 1 47.22 379 THR A O 1
ATOM 2991 N N . PHE A 1 380 ? -6.293 53.375 21.078 1 47.88 380 PHE A N 1
ATOM 2992 C CA . PHE A 1 380 ? -5.492 54.25 20.25 1 47.88 380 PHE A CA 1
ATOM 2993 C C . PHE A 1 380 ? -6.266 55.531 19.906 1 47.88 380 PHE A C 1
ATOM 2995 O O . PHE A 1 380 ? -5.719 56.625 19.969 1 47.88 380 PHE A O 1
ATOM 3002 N N . PHE A 1 381 ? -7.469 55.406 19.609 1 47.72 381 PHE A N 1
ATOM 3003 C CA . PHE A 1 381 ? -8.289 56.531 19.25 1 47.72 381 PHE A CA 1
ATOM 3004 C C . PHE A 1 381 ? -8.508 57.438 20.453 1 47.72 381 PHE A C 1
ATOM 3006 O O . PHE A 1 381 ? -8.516 58.688 20.328 1 47.72 381 PHE A O 1
ATOM 3013 N N . LEU A 1 382 ? -8.625 56.875 21.578 1 45.62 382 LEU A N 1
ATOM 3014 C CA . LEU A 1 382 ? -8.828 57.656 22.781 1 45.62 382 LEU A CA 1
ATOM 3015 C C . LEU A 1 382 ? -7.586 58.469 23.125 1 45.62 382 LEU A C 1
ATOM 3017 O O . LEU A 1 382 ? -7.688 59.625 23.5 1 45.62 382 LEU A O 1
ATOM 3021 N N . VAL A 1 383 ? -6.629 57.75 22.812 1 46.62 383 VAL A N 1
ATOM 3022 C CA . VAL A 1 383 ? -5.379 58.469 23.062 1 46.62 383 VAL A CA 1
ATOM 3023 C C . VAL A 1 383 ? -5.223 59.594 22.047 1 46.62 383 VAL A C 1
ATOM 3025 O O . VAL A 1 383 ? -4.84 60.719 22.406 1 46.62 383 VAL A O 1
ATOM 3028 N N . PHE A 1 384 ? -5.734 59.406 20.891 1 47.75 384 PHE A N 1
ATOM 3029 C CA . PHE A 1 384 ? -5.625 60.406 19.812 1 47.75 384 PHE A CA 1
ATOM 3030 C C . PHE A 1 384 ? -6.555 61.562 20.047 1 47.75 384 PHE A C 1
ATOM 3032 O O . PHE A 1 384 ? -6.164 62.719 19.859 1 47.75 384 PHE A O 1
ATOM 3039 N N . ARG A 1 385 ? -7.703 61.312 20.375 1 46.31 385 ARG A N 1
ATOM 3040 C CA . ARG A 1 385 ? -8.688 62.375 20.594 1 46.31 385 ARG A CA 1
ATOM 3041 C C . ARG A 1 385 ? -8.312 63.219 21.797 1 46.31 385 ARG A C 1
ATOM 3043 O O . ARG A 1 385 ? -8.539 64.438 21.797 1 46.31 385 ARG A O 1
ATOM 3050 N N . SER A 1 386 ? -7.855 62.562 22.719 1 44.56 386 SER A N 1
ATOM 3051 C CA . SER A 1 386 ? -7.465 63.312 23.922 1 44.56 386 SER A CA 1
ATOM 3052 C C . SER A 1 386 ? -6.273 64.25 23.641 1 44.56 386 SER A C 1
ATOM 3054 O O . SER A 1 386 ? -6.16 65.312 24.234 1 44.56 386 SER A O 1
ATOM 3056 N N . VAL A 1 387 ? -5.543 63.781 22.641 1 45.84 387 VAL A N 1
ATOM 3057 C CA . VAL A 1 387 ? -4.402 64.625 22.25 1 45.84 387 VAL A CA 1
ATOM 3058 C C . VAL A 1 387 ? -4.883 65.812 21.453 1 45.84 387 VAL A C 1
ATOM 3060 O O . VAL A 1 387 ? -4.301 66.938 21.547 1 45.84 387 VAL A O 1
ATOM 3063 N N . GLN A 1 388 ? -5.93 65.75 20.719 1 43.88 388 GLN A N 1
ATOM 3064 C CA . GLN A 1 388 ? -6.418 66.812 19.875 1 43.88 388 GLN A CA 1
ATOM 3065 C C . GLN A 1 388 ? -7.168 67.875 20.688 1 43.88 388 GLN A C 1
ATOM 3067 O O . GLN A 1 388 ? -7.145 69.062 20.359 1 43.88 388 GLN A O 1
ATOM 3072 N N . ARG A 1 389 ? -8.156 67.562 21.438 1 45.03 389 ARG A N 1
ATOM 3073 C CA . ARG A 1 389 ? -8.961 68.625 22.047 1 45.03 389 ARG A CA 1
ATOM 3074 C C . ARG A 1 389 ? -8.102 69.5 22.938 1 45.03 389 ARG A C 1
ATOM 3076 O O . ARG A 1 389 ? -8.195 70.75 22.844 1 45.03 389 ARG A O 1
ATOM 3083 N N . LYS A 1 390 ? -8.07 69.812 24.203 1 43.66 390 LYS A N 1
ATOM 3084 C CA . LYS A 1 390 ? -7.316 70.75 25.031 1 43.66 390 LYS A CA 1
ATOM 3085 C C . LYS A 1 390 ? -6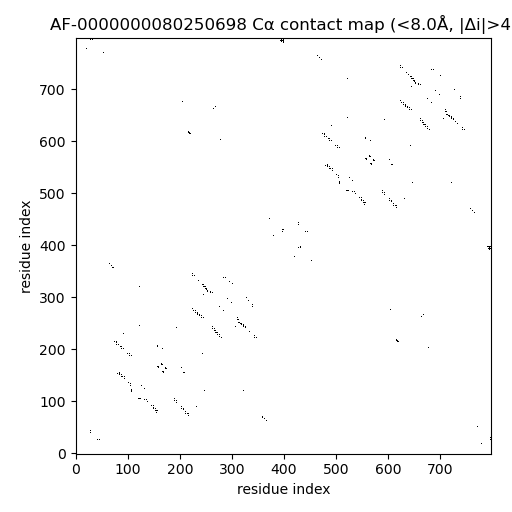.043 70.062 25.562 1 43.66 390 LYS A C 1
ATOM 3087 O O . LYS A 1 390 ? -6.102 69.062 26.312 1 43.66 390 LYS A O 1
ATOM 3092 N N . PRO A 1 391 ? -4.953 70.562 24.969 1 39.38 391 PRO A N 1
ATOM 3093 C CA . PRO A 1 391 ? -3.6 70.188 25.344 1 39.38 391 PRO A CA 1
ATOM 3094 C C . PRO A 1 391 ? -3.35 70.25 26.859 1 39.38 391 PRO A C 1
ATOM 3096 O O . PRO A 1 391 ? -2.551 69.5 27.391 1 39.38 391 PRO A O 1
ATOM 3099 N N . SER A 1 392 ? -3.996 71.25 27.5 1 37.56 392 SER A N 1
ATOM 3100 C CA . SER A 1 392 ? -3.934 71.562 28.938 1 37.56 392 SER A CA 1
ATOM 3101 C C . SER A 1 392 ? -4.539 70.438 29.75 1 37.56 392 SER A C 1
ATOM 3103 O O . SER A 1 392 ? -4.082 70.125 30.859 1 37.56 392 SER A O 1
ATOM 3105 N N . SER A 1 393 ? -5.605 69.938 29.375 1 32.44 393 SER A N 1
ATOM 3106 C CA . SER A 1 393 ? -6.344 68.875 30.094 1 32.44 393 SER A CA 1
ATOM 3107 C C . SER A 1 393 ? -5.672 67.5 29.953 1 32.44 393 SER A C 1
ATOM 3109 O O . SER A 1 393 ? -5.918 66.625 30.766 1 32.44 393 SER A O 1
ATOM 3111 N N . LEU A 1 394 ? -5.051 67.25 29 1 34.25 394 LEU A N 1
ATOM 3112 C CA . LEU A 1 394 ? -4.168 66.125 28.984 1 34.25 394 LEU A CA 1
ATOM 3113 C C . LEU A 1 394 ? -2.99 66.312 29.938 1 34.25 394 LEU A C 1
ATOM 3115 O O . LEU A 1 394 ? -2.418 65.312 30.438 1 34.25 394 LEU A O 1
ATOM 3119 N N . GLU A 1 395 ? -2.553 67.562 30.156 1 32.97 395 GLU A N 1
ATOM 3120 C CA . GLU A 1 395 ? -1.675 68 31.25 1 32.97 395 GLU A CA 1
ATOM 3121 C C . GLU A 1 395 ? -2.221 67.562 32.594 1 32.97 395 GLU A C 1
ATOM 3123 O O . GLU A 1 395 ? -1.456 67.125 33.469 1 32.97 395 GLU A O 1
ATOM 3128 N N . LEU A 1 396 ? -3.488 67.688 32.875 1 29.92 396 LEU A N 1
ATOM 3129 C CA . LEU A 1 396 ? -4.152 67.312 34.125 1 29.92 396 LEU A CA 1
ATOM 3130 C C . LEU A 1 396 ? -4.285 65.75 34.156 1 29.92 396 LEU A C 1
ATOM 3132 O O . LEU A 1 396 ? -4.285 65.188 35.25 1 29.92 396 LEU A O 1
ATOM 3136 N N . TRP A 1 397 ? -4.441 65.125 33.094 1 30.55 397 TRP A N 1
ATOM 3137 C CA . TRP A 1 397 ? -4.605 63.656 33.094 1 30.55 397 TRP A CA 1
ATOM 3138 C C . TRP A 1 397 ? -3.26 62.969 33.219 1 30.55 397 TRP A C 1
ATOM 3140 O O . TRP A 1 397 ? -3.168 61.875 33.812 1 30.55 397 TRP A O 1
ATOM 3150 N N . LEU A 1 398 ? -2.195 63.594 32.688 1 30.03 398 LEU A N 1
ATOM 3151 C CA . LEU A 1 398 ? -0.864 63.062 32.906 1 30.03 398 LEU A CA 1
ATOM 3152 C C . LEU A 1 398 ? -0.245 63.625 34.188 1 30.03 398 LEU A C 1
ATOM 3154 O O . LEU A 1 398 ? 0.827 63.219 34.625 1 30.03 398 LEU A O 1
ATOM 3158 N N . CYS A 1 399 ? -0.753 64.875 34.719 1 27.02 399 CYS A N 1
ATOM 3159 C CA . CYS A 1 399 ? -0.362 65.312 36.031 1 27.02 399 CYS A CA 1
ATOM 3160 C C . CYS A 1 399 ? -1.211 64.688 37.125 1 27.02 399 CYS A C 1
ATOM 3162 O O . CYS A 1 399 ? -2.428 64.562 36.969 1 27.02 399 CYS A O 1
ATOM 3164 N N . MET B 1 1 ? -57.594 45.469 5.664 1 23.58 1 MET B N 1
ATOM 3165 C CA . MET B 1 1 ? -56.438 45.719 4.832 1 23.58 1 MET B CA 1
ATOM 3166 C C . MET B 1 1 ? -55.312 46.312 5.656 1 23.58 1 MET B C 1
ATOM 3168 O O . MET B 1 1 ? -55.25 47.531 5.844 1 23.58 1 MET B O 1
ATOM 3172 N N . VAL B 1 2 ? -54.875 45.656 6.809 1 28.86 2 VAL B N 1
ATOM 3173 C CA . VAL B 1 2 ? -54.094 46.094 7.965 1 28.86 2 VAL B CA 1
ATOM 3174 C C . VAL B 1 2 ? -52.625 46.156 7.582 1 28.86 2 VAL B C 1
ATOM 3176 O O . VAL B 1 2 ? -52.031 45.156 7.148 1 28.86 2 VAL B O 1
ATOM 3179 N N . ARG B 1 3 ? -52.125 47.406 7.121 1 28.98 3 ARG B N 1
ATOM 3180 C CA . ARG B 1 3 ? -50.781 47.781 6.668 1 28.98 3 ARG B CA 1
ATOM 3181 C C . ARG B 1 3 ? -49.781 47.688 7.801 1 28.98 3 ARG B C 1
ATOM 3183 O O . ARG B 1 3 ? -49.906 48.375 8.82 1 28.98 3 ARG B O 1
ATOM 3190 N N . GLY B 1 4 ? -49.312 46.469 8.164 1 26.33 4 GLY B N 1
ATOM 3191 C CA . GLY B 1 4 ? -48.375 46.188 9.234 1 26.33 4 GLY B CA 1
ATOM 3192 C C . GLY B 1 4 ? -47.031 46.781 9.008 1 26.33 4 GLY B C 1
ATOM 3193 O O . GLY B 1 4 ? -46.375 46.531 7.98 1 26.33 4 GLY B O 1
ATOM 3194 N N . HIS B 1 5 ? -46.75 48.062 9.445 1 29.06 5 HIS B N 1
ATOM 3195 C CA . HIS B 1 5 ? -45.5 48.844 9.32 1 29.06 5 HIS B CA 1
ATOM 3196 C C . HIS B 1 5 ? -44.375 48.188 10.078 1 29.06 5 HIS B C 1
ATOM 3198 O O . HIS B 1 5 ? -44.469 47.906 11.281 1 29.06 5 HIS B O 1
ATOM 3204 N N . ALA B 1 6 ? -43.5 47.312 9.484 1 34.75 6 ALA B N 1
ATOM 3205 C CA . ALA B 1 6 ? -42.344 46.625 10.055 1 34.75 6 ALA B CA 1
ATOM 3206 C C . ALA B 1 6 ? -41.219 47.625 10.414 1 34.75 6 ALA B C 1
ATOM 3208 O O . ALA B 1 6 ? -40.812 48.438 9.578 1 34.75 6 ALA B O 1
ATOM 3209 N N . SER B 1 7 ? -41.219 48.094 11.648 1 30.72 7 SER B N 1
ATOM 3210 C CA . SER B 1 7 ? -40.188 48.969 12.195 1 30.72 7 SER B CA 1
ATOM 3211 C C . SER B 1 7 ? -38.781 48.375 12.078 1 30.72 7 SER B C 1
ATOM 3213 O O . SER B 1 7 ? -38.625 47.188 12.328 1 30.72 7 SER B O 1
ATOM 3215 N N . PRO B 1 8 ? -37.875 48.938 11.25 1 31.73 8 PRO B N 1
ATOM 3216 C CA . PRO B 1 8 ? -36.531 48.406 10.992 1 31.73 8 PRO B CA 1
ATOM 3217 C C . PRO B 1 8 ? -35.625 48.469 12.227 1 31.73 8 PRO B C 1
ATOM 3219 O O . PRO B 1 8 ? -35.406 49.562 12.781 1 31.73 8 PRO B O 1
ATOM 3222 N N . ARG B 1 9 ? -35.562 47.5 13.164 1 36.47 9 ARG B N 1
ATOM 3223 C CA . ARG B 1 9 ? -34.812 47.375 14.422 1 36.47 9 ARG B CA 1
ATOM 3224 C C . ARG B 1 9 ? -33.344 47.219 14.172 1 36.47 9 ARG B C 1
ATOM 3226 O O . ARG B 1 9 ? -32.562 46.969 15.102 1 36.47 9 ARG B O 1
ATOM 3233 N N . GLY B 1 10 ? -32.875 47.344 12.883 1 30.56 10 GLY B N 1
ATOM 3234 C CA . GLY B 1 10 ? -31.531 46.781 12.773 1 30.56 10 GLY B CA 1
ATOM 3235 C C . GLY B 1 10 ? -30.438 47.656 13.336 1 30.56 10 GLY B C 1
ATOM 3236 O O . GLY B 1 10 ? -29.25 47.344 13.219 1 30.56 10 GLY B O 1
ATOM 3237 N N . GLN B 1 11 ? -30.703 49 13.828 1 28.09 11 GLN B N 1
ATOM 3238 C CA . GLN B 1 11 ? -29.547 49.906 13.922 1 28.09 11 GLN B CA 1
ATOM 3239 C C . GLN B 1 11 ? -28.844 49.75 15.266 1 28.09 11 GLN B C 1
ATOM 3241 O O . GLN B 1 11 ? -27.906 50.469 15.562 1 28.09 11 GLN B O 1
ATOM 3246 N N . SER B 1 12 ? -29.141 48.844 16.219 1 32.56 12 SER B N 1
ATOM 3247 C CA . SER B 1 12 ? -28.766 49 17.609 1 32.56 12 SER B CA 1
ATOM 3248 C C . SER B 1 12 ? -27.344 48.531 17.875 1 32.56 12 SER B C 1
ATOM 3250 O O . SER B 1 12 ? -26.75 48.844 18.922 1 32.56 12 SER B O 1
ATOM 3252 N N . THR B 1 13 ? -26.734 47.812 16.984 1 33.84 13 THR B N 1
ATOM 3253 C CA . THR B 1 13 ? -25.562 47.094 17.516 1 33.84 13 THR B CA 1
ATOM 3254 C C . THR B 1 13 ? -24.328 48 17.484 1 33.84 13 THR B C 1
ATOM 3256 O O . THR B 1 13 ? -23.344 47.719 18.156 1 33.84 13 THR B O 1
ATOM 3259 N N . ALA B 1 14 ? -24.281 49.094 16.734 1 38.19 14 ALA B N 1
ATOM 3260 C CA . ALA B 1 14 ? -23.094 49.969 16.609 1 38.19 14 ALA B CA 1
ATOM 3261 C C . ALA B 1 14 ? -22.953 50.875 17.812 1 38.19 14 ALA B C 1
ATOM 3263 O O . ALA B 1 14 ? -21.844 51.219 18.219 1 38.19 14 ALA B O 1
ATOM 3264 N N . GLN B 1 15 ? -24.109 51.188 18.531 1 35.34 15 GLN B N 1
ATOM 3265 C CA . GLN B 1 15 ? -24.062 52.156 19.625 1 35.34 15 GLN B CA 1
ATOM 3266 C C . GLN B 1 15 ? -23.344 51.594 20.844 1 35.34 15 GLN B C 1
ATOM 3268 O O . GLN B 1 15 ? -22.672 52.312 21.578 1 35.34 15 GLN B O 1
ATOM 3273 N N . SER B 1 16 ? -23.359 50.25 21.016 1 35.31 16 SER B N 1
ATOM 3274 C CA . SER B 1 16 ? -22.875 49.688 22.266 1 35.31 16 SER B CA 1
ATOM 3275 C C . SER B 1 16 ? -21.359 49.656 22.297 1 35.31 16 SER B C 1
ATOM 3277 O O . SER B 1 16 ? -20.766 49.875 23.359 1 35.31 16 SER B O 1
ATOM 3279 N N . SER B 1 17 ? -20.734 49.562 21.188 1 33.75 17 SER B N 1
ATOM 3280 C CA . SER B 1 17 ? -19.281 49.469 21.203 1 33.75 17 SER B CA 1
ATOM 3281 C C . SER B 1 17 ? -18.656 50.844 21.453 1 33.75 17 SER B C 1
ATOM 3283 O O . SER B 1 17 ? -17.641 50.969 22.156 1 33.75 17 SER B O 1
ATOM 3285 N N . LEU B 1 18 ? -19.344 51.938 21.062 1 34.06 18 LEU B N 1
ATOM 3286 C CA . LEU B 1 18 ? -18.875 53.312 21.266 1 34.06 18 LEU B CA 1
ATOM 3287 C C . LEU B 1 18 ? -19.078 53.75 22.719 1 34.06 18 LEU B C 1
ATOM 3289 O O . LEU B 1 18 ? -18.25 54.469 23.266 1 34.06 18 LEU B O 1
ATOM 3293 N N . SER B 1 19 ? -20.094 53.156 23.391 1 37.12 19 SER B N 1
ATOM 3294 C CA . SER B 1 19 ? -20.406 53.562 24.75 1 37.12 19 SER B CA 1
ATOM 3295 C C . SER B 1 19 ? -19.328 53.062 25.719 1 37.12 19 SER B C 1
ATOM 3297 O O . SER B 1 19 ? -18.969 53.781 26.672 1 37.12 19 SER B O 1
ATOM 3299 N N . VAL B 1 20 ? -18.766 51.938 25.453 1 38.53 20 VAL B N 1
ATOM 3300 C CA . VAL B 1 20 ? -17.766 51.375 26.375 1 38.53 20 VAL B CA 1
ATOM 3301 C C . VAL B 1 20 ? -16.469 52.156 26.266 1 38.53 20 VAL B C 1
ATOM 3303 O O . VAL B 1 20 ? -15.82 52.438 27.266 1 38.53 20 VAL B O 1
ATOM 3306 N N . GLY B 1 21 ? -16.234 52.719 25.141 1 34.72 21 GLY B N 1
ATOM 3307 C CA . GLY B 1 21 ? -15.07 53.562 24.984 1 34.72 21 GLY B CA 1
ATOM 3308 C C . GLY B 1 21 ? -15.219 54.906 25.688 1 34.72 21 GLY B C 1
ATOM 3309 O O . GLY B 1 21 ? -14.266 55.406 26.312 1 34.72 21 GLY B O 1
ATOM 3310 N N . HIS B 1 22 ? -16.406 55.469 25.688 1 39.22 22 HIS B N 1
ATOM 3311 C CA . HIS B 1 22 ? -16.688 56.75 26.328 1 39.22 22 HIS B CA 1
ATOM 3312 C C . HIS B 1 22 ? -16.641 56.594 27.859 1 39.22 22 HIS B C 1
ATOM 3314 O O . HIS B 1 22 ? -16.141 57.469 28.547 1 39.22 22 HIS B O 1
ATOM 3320 N N . ALA B 1 23 ? -17.234 55.469 28.328 1 40.22 23 ALA B N 1
ATOM 3321 C CA . ALA B 1 23 ? -17.266 55.281 29.781 1 40.22 23 ALA B CA 1
ATOM 3322 C C . ALA B 1 23 ? -15.844 55.125 30.328 1 40.22 23 ALA B C 1
ATOM 3324 O O . ALA B 1 23 ? -15.516 55.688 31.375 1 40.22 23 ALA B O 1
ATOM 3325 N N . THR B 1 24 ? -15.055 54.438 29.609 1 40.34 24 THR B N 1
ATOM 3326 C CA . THR B 1 24 ? -13.688 54.25 30.094 1 40.34 24 THR B CA 1
ATOM 3327 C C . THR B 1 24 ? -12.898 55.531 30.031 1 40.34 24 THR B C 1
ATOM 3329 O O . THR B 1 24 ? -12.125 55.844 30.938 1 40.34 24 THR B O 1
ATOM 3332 N N . ALA B 1 25 ? -13.266 56.312 29.062 1 37.78 25 ALA B N 1
ATOM 3333 C CA . ALA B 1 25 ? -12.617 57.625 28.938 1 37.78 25 ALA B CA 1
ATOM 3334 C C . ALA B 1 25 ? -13.078 58.562 30.047 1 37.78 25 ALA B C 1
ATOM 3336 O O . ALA B 1 25 ? -12.273 59.281 30.641 1 37.78 25 ALA B O 1
ATOM 3337 N N . ARG B 1 26 ? -14.383 58.625 30.359 1 42.88 26 ARG B N 1
ATOM 3338 C CA . ARG B 1 26 ? -14.914 59.438 31.438 1 42.88 26 ARG B CA 1
ATOM 3339 C C . ARG B 1 26 ? -14.32 59.031 32.781 1 42.88 26 ARG B C 1
ATOM 3341 O O . ARG B 1 26 ? -13.992 59.875 33.594 1 42.88 26 ARG B O 1
ATOM 3348 N N . GLU B 1 27 ? -14.258 57.75 33 1 41.84 27 GLU B N 1
ATOM 3349 C CA . GLU B 1 27 ? -13.688 57.281 34.25 1 41.84 27 GLU B CA 1
ATOM 3350 C C . GLU B 1 27 ? -12.211 57.625 34.375 1 41.84 27 GLU B C 1
ATOM 3352 O O . GLU B 1 27 ? -11.742 58 35.438 1 41.84 27 GLU B O 1
ATOM 3357 N N . PHE B 1 28 ? -11.602 57.656 33.219 1 38.59 28 PHE B N 1
ATOM 3358 C CA . PHE B 1 28 ? -10.203 58.062 33.219 1 38.59 28 PHE B CA 1
ATOM 3359 C C . PHE B 1 28 ? -10.086 59.562 33.562 1 38.59 28 PHE B C 1
ATOM 3361 O O . PHE B 1 28 ? -9.195 59.969 34.312 1 38.59 28 PHE B O 1
ATOM 3368 N N . LEU B 1 29 ? -11.023 60.344 33.062 1 37.94 29 LEU B N 1
ATOM 3369 C CA . LEU B 1 29 ? -11.031 61.781 33.312 1 37.94 29 LEU B CA 1
ATOM 3370 C C . LEU B 1 29 ? -11.352 62.094 34.75 1 37.94 29 LEU B C 1
ATOM 3372 O O . LEU B 1 29 ? -10.812 63.031 35.344 1 37.94 29 LEU B O 1
ATOM 3376 N N . GLN B 1 30 ? -12.273 61.375 35.281 1 43.5 30 GLN B N 1
ATOM 3377 C CA . GLN B 1 30 ? -12.602 61.625 36.688 1 43.5 30 GLN B CA 1
ATOM 3378 C C . GLN B 1 30 ? -11.438 61.25 37.594 1 43.5 30 GLN B C 1
ATOM 3380 O O . GLN B 1 30 ? -11.391 61.656 38.75 1 43.5 30 GLN B O 1
ATOM 3385 N N . LEU B 1 31 ? -10.492 60.625 37.062 1 41.47 31 LEU B N 1
ATOM 3386 C CA . LEU B 1 31 ? -9.32 60.219 37.812 1 41.47 31 LEU B CA 1
ATOM 3387 C C . LEU B 1 31 ? -8.477 61.406 38.188 1 41.47 31 LEU B C 1
ATOM 3389 O O . LEU B 1 31 ? -7.883 61.438 39.281 1 41.47 31 LEU B O 1
ATOM 3393 N N . VAL B 1 32 ? -8.414 62.469 37.281 1 37.34 32 VAL B N 1
ATOM 3394 C CA . VAL B 1 32 ? -7.531 63.594 37.562 1 37.34 32 VAL B CA 1
ATOM 3395 C C . VAL B 1 32 ? -8.086 64.438 38.75 1 37.34 32 VAL B C 1
ATOM 3397 O O . VAL B 1 32 ? -7.324 65.062 39.5 1 37.34 32 VAL B O 1
ATOM 3400 N N . GLN B 1 33 ? -9.305 64.625 38.719 1 41.47 33 GLN B N 1
ATOM 3401 C CA . GLN B 1 33 ? -9.82 65.438 39.781 1 41.47 33 GLN B CA 1
ATOM 3402 C C . GLN B 1 33 ? -9.914 64.688 41.125 1 41.47 33 GLN B C 1
ATOM 3404 O O . GLN B 1 33 ? -10.281 65.25 42.156 1 41.47 33 GLN B O 1
ATOM 3409 N N . ASP B 1 34 ? -9.805 63.406 40.938 1 43.91 34 ASP B N 1
ATOM 3410 C CA . ASP B 1 34 ? -10.203 62.719 42.156 1 43.91 34 ASP B CA 1
ATOM 3411 C C . ASP B 1 34 ? -9.039 62.656 43.156 1 43.91 34 ASP B C 1
ATOM 3413 O O . ASP B 1 34 ? -7.879 62.844 42.781 1 43.91 34 ASP B O 1
ATOM 3417 N N . SER B 1 35 ? -9.234 62.625 44.375 1 50.31 35 SER B N 1
ATOM 3418 C CA . SER B 1 35 ? -8.352 62.406 45.531 1 50.31 35 SER B CA 1
ATOM 3419 C C . SER B 1 35 ? -7.309 61.344 45.219 1 50.31 35 SER B C 1
ATOM 3421 O O . SER B 1 35 ? -7.504 60.5 44.344 1 50.31 35 SER B O 1
ATOM 3423 N N . PRO B 1 36 ? -5.973 61.688 45.562 1 53.78 36 PRO B N 1
ATOM 3424 C CA . PRO B 1 36 ? -4.867 60.75 45.312 1 53.78 36 PRO B CA 1
ATOM 3425 C C . PRO B 1 36 ? -5.297 59.281 45.406 1 53.78 36 PRO B C 1
ATOM 3427 O O . PRO B 1 36 ? -4.828 58.469 44.625 1 53.78 36 PRO B O 1
ATOM 3430 N N . SER B 1 37 ? -6.133 58.938 46.188 1 55.69 37 SER B N 1
ATOM 3431 C CA . SER B 1 37 ? -6.578 57.562 46.344 1 55.69 37 SER B CA 1
ATOM 3432 C C . SER B 1 37 ? -7.375 57.125 45.125 1 55.69 37 SER B C 1
ATOM 3434 O O . SER B 1 37 ? -7.23 56 44.656 1 55.69 37 SER B O 1
ATOM 3436 N N . ILE B 1 38 ? -8.109 58.062 44.562 1 54.97 38 ILE B N 1
ATOM 3437 C CA . ILE B 1 38 ? -8.984 57.75 43.438 1 54.97 38 ILE B CA 1
ATOM 3438 C C . ILE B 1 38 ? -8.156 57.656 42.156 1 54.97 38 ILE B C 1
ATOM 3440 O O . ILE B 1 38 ? -8.422 56.812 41.281 1 54.97 38 ILE B O 1
ATOM 3444 N N . ARG B 1 39 ? -7.082 58.438 42.188 1 54.66 39 ARG B N 1
ATOM 3445 C CA . ARG B 1 39 ? -6.184 58.406 41.031 1 54.66 39 ARG B CA 1
ATOM 3446 C C . ARG B 1 39 ? -5.457 57.062 40.938 1 54.66 39 ARG B C 1
ATOM 3448 O O . ARG B 1 39 ? -5.293 56.531 39.844 1 54.66 39 ARG B O 1
ATOM 3455 N N . LYS B 1 40 ? -4.938 56.594 42.062 1 55.72 40 LYS B N 1
ATOM 3456 C CA . LYS B 1 40 ? -4.27 55.312 42.094 1 55.72 40 LYS B CA 1
ATOM 3457 C C . LYS B 1 40 ? -5.207 54.188 41.625 1 55.72 40 LYS B C 1
ATOM 3459 O O . LYS B 1 40 ? -4.797 53.312 40.875 1 55.72 40 LYS B O 1
ATOM 3464 N N . LYS B 1 41 ? -6.41 54.312 42.062 1 57.31 41 LYS B N 1
ATOM 3465 C CA . LYS B 1 41 ? -7.379 53.281 41.719 1 57.31 41 LYS B CA 1
ATOM 3466 C C . LYS B 1 41 ? -7.688 53.312 40.219 1 57.31 41 LYS B C 1
ATOM 3468 O O . LYS B 1 41 ? -7.812 52.25 39.562 1 57.31 41 LYS B O 1
ATOM 3473 N N . ARG B 1 42 ? -7.738 54.469 39.781 1 51.34 42 ARG B N 1
ATOM 3474 C CA . ARG B 1 42 ? -8.047 54.625 38.375 1 51.34 42 ARG B CA 1
ATOM 3475 C C . ARG B 1 42 ? -6.867 54.188 37.5 1 51.34 42 ARG B C 1
ATOM 3477 O O . ARG B 1 42 ? -7.055 53.562 36.469 1 51.34 42 ARG B O 1
ATOM 3484 N N . PHE B 1 43 ? -5.719 54.5 37.969 1 54.16 43 PHE B N 1
ATOM 3485 C CA . PHE B 1 43 ? -4.512 54.062 37.312 1 54.16 43 PHE B CA 1
ATOM 3486 C C . PHE B 1 43 ? -4.434 52.531 37.281 1 54.16 43 PHE B C 1
ATOM 3488 O O . PHE B 1 43 ? -4.098 51.938 36.25 1 54.16 43 PHE B O 1
ATOM 3495 N N . LEU B 1 44 ? -4.695 52 38.344 1 55.34 44 LEU B N 1
ATOM 3496 C CA . LEU B 1 44 ? -4.668 50.531 38.438 1 55.34 44 LEU B CA 1
ATOM 3497 C C . LEU B 1 44 ? -5.676 49.906 37.469 1 55.34 44 LEU B C 1
ATOM 3499 O O . LEU B 1 44 ? -5.398 48.875 36.875 1 55.34 44 LEU B O 1
ATOM 3503 N N . LYS B 1 45 ? -6.742 50.656 37.344 1 53.81 45 LYS B N 1
ATOM 3504 C CA . LYS B 1 45 ? -7.766 50.156 36.438 1 53.81 45 LYS B CA 1
ATOM 3505 C C . LYS B 1 45 ? -7.297 50.25 35 1 53.81 45 LYS B C 1
ATOM 3507 O O . LYS B 1 45 ? -7.543 49.312 34.188 1 53.81 45 LYS B O 1
ATOM 3512 N N . LEU B 1 46 ? -6.582 51.281 34.75 1 51.66 46 LEU B N 1
ATOM 3513 C CA . LEU B 1 46 ? -6.078 51.469 33.375 1 51.66 46 LEU B CA 1
ATOM 3514 C C . LEU B 1 46 ? -4.988 50.438 33.062 1 51.66 46 LEU B C 1
ATOM 3516 O O . LEU B 1 46 ? -4.949 49.875 31.969 1 51.66 46 LEU B O 1
ATOM 3520 N N . VAL B 1 47 ? -4.141 50.25 34.062 1 53.69 47 VAL B N 1
ATOM 3521 C CA . VAL B 1 47 ? -3.062 49.28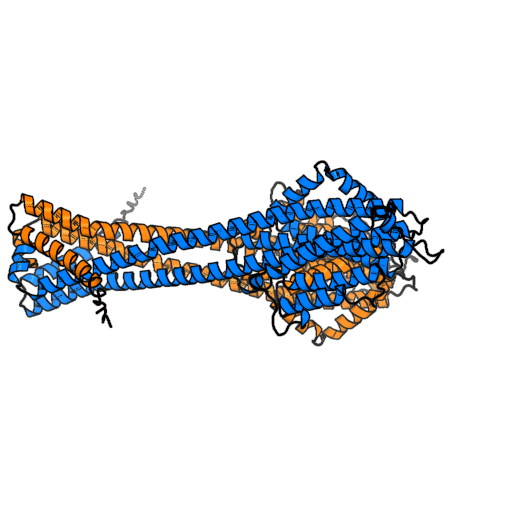1 33.875 1 53.69 47 VAL B CA 1
ATOM 3522 C C . VAL B 1 47 ? -3.648 47.875 33.688 1 53.69 47 VAL B C 1
ATOM 3524 O O . VAL B 1 47 ? -3.17 47.094 32.875 1 53.69 47 VAL B O 1
ATOM 3527 N N . LEU B 1 48 ? -4.676 47.688 34.375 1 54.66 48 LEU B N 1
ATOM 3528 C CA . LEU B 1 48 ? -5.293 46.375 34.312 1 54.66 48 LEU B CA 1
ATOM 3529 C C . LEU B 1 48 ? -5.945 46.156 32.938 1 54.66 48 LEU B C 1
ATOM 3531 O O . LEU B 1 48 ? -5.883 45.062 32.375 1 54.66 48 LEU B O 1
ATOM 3535 N N . VAL B 1 49 ? -6.477 47.25 32.438 1 54.09 49 VAL B N 1
ATOM 3536 C CA . VAL B 1 49 ? -7.152 47.156 31.156 1 54.09 49 VAL B CA 1
ATOM 3537 C C . VAL B 1 49 ? -6.121 46.938 30.047 1 54.09 49 VAL B C 1
ATOM 3539 O O . VAL B 1 49 ? -6.355 46.188 29.109 1 54.09 49 VAL B O 1
ATOM 3542 N N . LEU B 1 50 ? -4.992 47.531 30.25 1 52.69 50 LEU B N 1
ATOM 3543 C CA . LEU B 1 50 ? -3.953 47.406 29.219 1 52.69 50 LEU B CA 1
ATOM 3544 C C . LEU B 1 50 ? -3.189 46.094 29.391 1 52.69 50 LEU B C 1
ATOM 3546 O O . LEU B 1 50 ? -2.713 45.531 28.406 1 52.69 50 LEU B O 1
ATOM 3550 N N . CYS B 1 51 ? -3.104 45.656 30.625 1 55.75 51 CYS B N 1
ATOM 3551 C CA . CYS B 1 51 ? -2.301 44.5 30.922 1 55.75 51 CYS B CA 1
ATOM 3552 C C . CYS B 1 51 ? -3.012 43.219 30.453 1 55.75 51 CYS B C 1
ATOM 3554 O O . CYS B 1 51 ? -2.365 42.25 30.031 1 55.75 51 CYS B O 1
ATOM 3556 N N . VAL B 1 52 ? -4.293 43.219 30.328 1 56.62 52 VAL B N 1
ATOM 3557 C CA . VAL B 1 52 ? -5.027 42 30.016 1 56.62 52 VAL B CA 1
ATOM 3558 C C . VAL B 1 52 ? -4.793 41.625 28.562 1 56.62 52 VAL B C 1
ATOM 3560 O O . VAL B 1 52 ? -4.371 40.5 28.266 1 56.62 52 VAL B O 1
ATOM 3563 N N . PRO B 1 53 ? -4.93 42.594 27.641 1 54.22 53 PRO B N 1
ATOM 3564 C CA . PRO B 1 53 ? -4.656 42.188 26.25 1 54.22 53 PRO B CA 1
ATOM 3565 C C . PRO B 1 53 ? -3.188 41.844 26.016 1 54.22 53 PRO B C 1
ATOM 3567 O O . PRO B 1 53 ? -2.879 40.969 25.219 1 54.22 53 PRO B O 1
ATOM 3570 N N . MET B 1 54 ? -2.387 42.469 26.828 1 55.81 54 MET B N 1
ATOM 3571 C CA . MET B 1 54 ? -0.962 42.188 26.672 1 55.81 54 MET B CA 1
ATOM 3572 C C . MET B 1 54 ? -0.617 40.781 27.172 1 55.81 54 MET B C 1
ATOM 3574 O O . MET B 1 54 ? 0.193 40.094 26.562 1 55.81 54 MET B O 1
ATOM 3578 N N . THR B 1 55 ? -1.21 40.406 28.234 1 57.84 55 THR B N 1
ATOM 3579 C CA . THR B 1 55 ? -0.982 39.062 28.781 1 57.84 55 THR B CA 1
ATOM 3580 C C . THR B 1 55 ? -1.548 38 27.844 1 57.84 55 THR B C 1
ATOM 3582 O O . THR B 1 55 ? -0.926 36.969 27.625 1 57.84 55 THR B O 1
ATOM 3585 N N . VAL B 1 56 ? -2.611 38.344 27.25 1 57.5 56 VAL B N 1
ATOM 3586 C CA . VAL B 1 56 ? -3.215 37.406 26.297 1 57.5 56 VAL B CA 1
ATOM 3587 C C . VAL B 1 56 ? -2.338 37.281 25.062 1 57.5 56 VAL B C 1
ATOM 3589 O O . VAL B 1 56 ? -2.109 36.188 24.562 1 57.5 56 VAL B O 1
ATOM 3592 N N . LEU B 1 57 ? -1.802 38.406 24.656 1 57.94 57 LEU B N 1
ATOM 3593 C CA . LEU B 1 57 ? -0.921 38.406 23.5 1 57.94 57 LEU B CA 1
ATOM 3594 C C . LEU B 1 57 ? 0.358 37.625 23.781 1 57.94 57 LEU B C 1
ATOM 3596 O O . LEU B 1 57 ? 0.85 36.875 22.938 1 57.94 57 LEU B O 1
ATOM 3600 N N . PHE B 1 58 ? 0.763 37.812 24.984 1 58.78 58 PHE B N 1
ATOM 3601 C CA . PHE B 1 58 ? 1.964 37.094 25.406 1 58.78 58 PHE B CA 1
ATOM 3602 C C . PHE B 1 58 ? 1.707 35.594 25.469 1 58.78 58 PHE B C 1
ATOM 3604 O O . PHE B 1 58 ? 2.527 34.812 25 1 58.78 58 PHE B O 1
ATOM 3611 N N . PHE B 1 59 ? 0.62 35.281 25.938 1 61.16 59 PHE B N 1
ATOM 3612 C CA . PHE B 1 59 ? 0.261 33.875 26.031 1 61.16 59 PHE B CA 1
ATOM 3613 C C . PHE B 1 59 ? 0.056 33.25 24.641 1 61.16 59 PHE B C 1
ATOM 3615 O O . PHE B 1 59 ? 0.509 32.156 24.375 1 61.16 59 PHE B O 1
ATOM 3622 N N . GLN B 1 60 ? -0.509 34.031 23.75 1 60 60 GLN B N 1
ATOM 3623 C CA . GLN B 1 60 ? -0.717 33.562 22.375 1 60 60 GLN B CA 1
ATOM 3624 C C . GLN B 1 60 ? 0.61 33.406 21.641 1 60 60 GLN B C 1
ATOM 3626 O O . GLN B 1 60 ? 0.811 32.469 20.891 1 60 60 GLN B O 1
ATOM 3631 N N . CYS B 1 61 ? 1.436 34.406 21.859 1 58 61 CYS B N 1
ATOM 3632 C CA . CYS B 1 61 ? 2.754 34.281 21.25 1 58 61 CYS B CA 1
ATOM 3633 C C . CYS B 1 61 ? 3.508 33.062 21.766 1 58 61 CYS B C 1
ATOM 3635 O O . CYS B 1 61 ? 4.176 32.375 21 1 58 61 CYS B O 1
ATOM 3637 N N . GLY B 1 62 ? 3.332 32.906 23.031 1 58.72 62 GLY B N 1
ATOM 3638 C CA . GLY B 1 62 ? 3.959 31.719 23.625 1 58.72 62 GLY B CA 1
ATOM 3639 C C . GLY B 1 62 ? 3.426 30.422 23.062 1 58.72 62 GLY B C 1
ATOM 3640 O O . GLY B 1 62 ? 4.195 29.5 22.766 1 58.72 62 GLY B O 1
ATOM 3641 N N . LEU B 1 63 ? 2.152 30.438 22.828 1 62.25 63 LEU B N 1
ATOM 3642 C CA . LEU B 1 63 ? 1.529 29.234 22.281 1 62.25 63 LEU B CA 1
ATOM 3643 C C . LEU B 1 63 ? 1.938 29.016 20.828 1 62.25 63 LEU B C 1
ATOM 3645 O O . LEU B 1 63 ? 2.197 27.891 20.422 1 62.25 63 LEU B O 1
ATOM 3649 N N . ILE B 1 64 ? 2.027 30.047 20.094 1 59.88 64 ILE B N 1
ATOM 3650 C CA . ILE B 1 64 ? 2.438 29.953 18.688 1 59.88 64 ILE B CA 1
ATOM 3651 C C . ILE B 1 64 ? 3.885 29.484 18.609 1 59.88 64 ILE B C 1
ATOM 3653 O O . ILE B 1 64 ? 4.219 28.625 17.781 1 59.88 64 ILE B O 1
ATOM 3657 N N . MET B 1 65 ? 4.629 30.016 19.547 1 60.41 65 MET B N 1
ATOM 3658 C CA . MET B 1 65 ? 6.035 29.625 19.562 1 60.41 65 MET B CA 1
ATOM 3659 C C . MET B 1 65 ? 6.191 28.156 19.938 1 60.41 65 MET B C 1
ATOM 3661 O O . MET B 1 65 ? 7 27.438 19.344 1 60.41 65 MET B O 1
ATOM 3665 N N . TYR B 1 66 ? 5.406 27.828 20.844 1 64.12 66 TYR B N 1
ATOM 3666 C CA . TYR B 1 66 ? 5.449 26.438 21.281 1 64.12 66 TYR B CA 1
ATOM 3667 C C . TYR B 1 66 ? 5.039 25.484 20.156 1 64.12 66 TYR B C 1
ATOM 3669 O O . TYR B 1 66 ? 5.715 24.484 19.906 1 64.12 66 TYR B O 1
ATOM 3677 N N . THR B 1 67 ? 4.023 25.781 19.484 1 63.38 67 THR B N 1
ATOM 3678 C CA . THR B 1 67 ? 3.549 24.969 18.391 1 63.38 67 THR B CA 1
ATOM 3679 C C . THR B 1 67 ? 4.555 24.969 17.234 1 63.38 67 THR B C 1
ATOM 3681 O O . THR B 1 67 ? 4.777 23.938 16.594 1 63.38 67 THR B O 1
ATOM 3684 N N . ALA B 1 68 ? 5.129 26.125 17.047 1 61.81 68 ALA B N 1
ATOM 3685 C CA . ALA B 1 68 ? 6.113 26.234 15.977 1 61.81 68 ALA B CA 1
ATOM 3686 C C . ALA B 1 68 ? 7.355 25.406 16.281 1 61.81 68 ALA B C 1
ATOM 3688 O O . ALA B 1 68 ? 7.902 24.734 15.391 1 61.81 68 ALA B O 1
ATOM 3689 N N . LEU B 1 69 ? 7.727 25.453 17.516 1 67.12 69 LEU B N 1
ATOM 3690 C CA . LEU B 1 69 ? 8.906 24.688 17.922 1 67.12 69 LEU B CA 1
ATOM 3691 C C . LEU B 1 69 ? 8.625 23.188 17.859 1 67.12 69 LEU B C 1
ATOM 3693 O O . LEU B 1 69 ? 9.484 22.406 17.453 1 67.12 69 LEU B O 1
ATOM 3697 N N . ASN B 1 70 ? 7.5 22.844 18.266 1 69.62 70 ASN B N 1
ATOM 3698 C CA . ASN B 1 70 ? 7.117 21.438 18.188 1 69.62 70 ASN B CA 1
ATOM 3699 C C . ASN B 1 70 ? 7.012 20.969 16.75 1 69.62 70 ASN B C 1
ATOM 3701 O O . ASN B 1 70 ? 7.449 19.859 16.422 1 69.62 70 ASN B O 1
ATOM 3705 N N . ALA B 1 71 ? 6.473 21.797 15.969 1 67.69 71 ALA B N 1
ATOM 3706 C CA . ALA B 1 71 ? 6.367 21.469 14.547 1 67.69 71 ALA B CA 1
ATOM 3707 C C . ALA B 1 71 ? 7.746 21.328 13.914 1 67.69 71 ALA B C 1
ATOM 3709 O O . ALA B 1 71 ? 7.949 20.469 13.047 1 67.69 71 ALA B O 1
ATOM 3710 N N . LYS B 1 72 ? 8.656 22.156 14.367 1 70.88 72 LYS B N 1
ATOM 3711 C CA . LYS B 1 72 ? 10.023 22.078 13.867 1 70.88 72 LYS B CA 1
ATOM 3712 C C . LYS B 1 72 ? 10.68 20.75 14.258 1 70.88 72 LYS B C 1
ATOM 3714 O O . LYS B 1 72 ? 11.352 20.125 13.445 1 70.88 72 LYS B O 1
ATOM 3719 N N . GLN B 1 73 ? 10.445 20.422 15.461 1 75.44 73 GLN B N 1
ATOM 3720 C CA . GLN B 1 73 ? 11.031 19.172 15.93 1 75.44 73 GLN B CA 1
ATOM 3721 C C . GLN B 1 73 ? 10.438 17.969 15.203 1 75.44 73 GLN B C 1
ATOM 3723 O O . GLN B 1 73 ? 11.164 17.031 14.844 1 75.44 73 GLN B O 1
ATOM 3728 N N . ILE B 1 74 ? 9.242 18.047 14.977 1 73.31 74 ILE B N 1
ATOM 3729 C CA . ILE B 1 74 ? 8.562 16.984 14.258 1 73.31 74 ILE B CA 1
ATOM 3730 C C . ILE B 1 74 ? 9.062 16.922 12.82 1 73.31 74 ILE B C 1
ATOM 3732 O O . ILE B 1 74 ? 9.32 15.844 12.281 1 73.31 74 ILE B O 1
ATOM 3736 N N . ALA B 1 75 ? 9.219 18.062 12.258 1 73.69 75 ALA B N 1
ATOM 3737 C CA . ALA B 1 75 ? 9.695 18.125 10.883 1 73.69 75 ALA B CA 1
ATOM 3738 C C . ALA B 1 75 ? 11.109 17.562 10.758 1 73.69 75 ALA B C 1
ATOM 3740 O O . ALA B 1 75 ? 11.43 16.859 9.805 1 73.69 75 ALA B O 1
ATOM 3741 N N . LYS B 1 76 ? 11.93 17.828 11.719 1 78.62 76 LYS B N 1
ATOM 3742 C CA . LYS B 1 76 ? 13.305 17.344 11.703 1 78.62 76 LYS B CA 1
ATOM 3743 C C . LYS B 1 76 ? 13.352 15.82 11.875 1 78.62 76 LYS B C 1
ATOM 3745 O O . LYS B 1 76 ? 14.102 15.133 11.188 1 78.62 76 LYS B O 1
ATOM 3750 N N . SER B 1 77 ? 12.609 15.414 12.805 1 81.81 77 SER B N 1
ATOM 3751 C CA . SER B 1 77 ? 12.555 13.977 13.047 1 81.81 77 SER B CA 1
ATOM 3752 C C . SER B 1 77 ? 12 13.234 11.836 1 81.81 77 SER B C 1
ATOM 3754 O O . SER B 1 77 ? 12.492 12.156 11.484 1 81.81 77 SER B O 1
ATOM 3756 N N . THR B 1 78 ? 11.039 13.812 11.25 1 80.44 78 THR B N 1
ATOM 3757 C CA . THR B 1 78 ? 10.461 13.211 10.055 1 80.44 78 THR B CA 1
ATOM 3758 C C . THR B 1 78 ? 11.461 13.211 8.906 1 80.44 78 THR B C 1
ATOM 3760 O O . THR B 1 78 ? 11.586 12.227 8.172 1 80.44 78 THR B O 1
ATOM 3763 N N . ALA B 1 79 ? 12.164 14.289 8.812 1 83.12 79 ALA B N 1
ATOM 3764 C CA . ALA B 1 79 ? 13.172 14.383 7.762 1 83.12 79 ALA B CA 1
ATOM 3765 C C . ALA B 1 79 ? 14.258 13.336 7.945 1 83.12 79 ALA B C 1
ATOM 3767 O O . ALA B 1 79 ? 14.711 12.719 6.977 1 83.12 79 ALA B O 1
ATOM 3768 N N . ALA B 1 80 ? 14.633 13.172 9.133 1 85.94 80 ALA B N 1
ATOM 3769 C CA . ALA B 1 80 ? 15.664 12.172 9.422 1 85.94 80 ALA B CA 1
ATOM 3770 C C . ALA B 1 80 ? 15.156 10.766 9.133 1 85.94 80 ALA B C 1
ATOM 3772 O O . ALA B 1 80 ? 15.898 9.93 8.594 1 85.94 80 ALA B O 1
ATOM 3773 N N . ALA B 1 81 ? 13.977 10.523 9.492 1 87.94 81 ALA B N 1
ATOM 3774 C CA . ALA B 1 81 ? 13.375 9.211 9.242 1 87.94 81 ALA B CA 1
ATOM 3775 C C . ALA B 1 81 ? 13.25 8.945 7.746 1 87.94 81 ALA B C 1
ATOM 3777 O O . ALA B 1 81 ? 13.5 7.832 7.285 1 87.94 81 ALA B O 1
ATOM 3778 N N . VAL B 1 82 ? 12.836 9.938 7.012 1 88.69 82 VAL B N 1
ATOM 3779 C CA . VAL B 1 82 ? 12.68 9.797 5.57 1 88.69 82 VAL B CA 1
ATOM 3780 C C . VAL B 1 82 ? 14.047 9.586 4.918 1 88.69 82 VAL B C 1
ATOM 3782 O O . VAL B 1 82 ? 14.195 8.734 4.043 1 88.69 82 VAL B O 1
ATOM 3785 N N . ALA B 1 83 ? 15.008 10.359 5.359 1 88.56 83 ALA B N 1
ATOM 3786 C CA . ALA B 1 83 ? 16.359 10.195 4.828 1 88.56 83 ALA B CA 1
ATOM 3787 C C . ALA B 1 83 ? 16.891 8.781 5.082 1 88.56 83 ALA B C 1
ATOM 3789 O O . ALA B 1 83 ? 17.5 8.172 4.203 1 88.56 83 ALA B O 1
ATOM 3790 N N . ALA B 1 84 ? 16.672 8.305 6.223 1 91.62 84 ALA B N 1
ATOM 3791 C CA . ALA B 1 84 ? 17.078 6.945 6.562 1 91.62 84 ALA B CA 1
ATOM 3792 C C . ALA B 1 84 ? 16.391 5.926 5.656 1 91.62 84 ALA B C 1
ATOM 3794 O O . ALA B 1 84 ? 17.016 4.953 5.223 1 91.62 84 ALA B O 1
ATOM 3795 N N . SER B 1 85 ? 15.148 6.113 5.43 1 92.44 85 SER B N 1
ATOM 3796 C CA . SER B 1 85 ? 14.391 5.215 4.566 1 92.44 85 SER B CA 1
ATOM 3797 C C . SER B 1 85 ? 14.977 5.18 3.156 1 92.44 85 SER B C 1
ATOM 3799 O O . SER B 1 85 ? 15.133 4.105 2.574 1 92.44 85 SER B O 1
ATOM 3801 N N . VAL B 1 86 ? 15.305 6.336 2.66 1 91.81 86 VAL B N 1
ATOM 3802 C CA . VAL B 1 86 ? 15.875 6.434 1.32 1 91.81 86 VAL B CA 1
ATOM 3803 C C . VAL B 1 86 ? 17.234 5.742 1.287 1 91.81 86 VAL B C 1
ATOM 3805 O O . VAL B 1 86 ? 17.547 5.023 0.335 1 91.81 86 VAL B O 1
ATOM 3808 N N . GLN B 1 87 ? 17.984 5.934 2.264 1 94.12 87 GLN B N 1
ATOM 3809 C CA . GLN B 1 87 ? 19.312 5.324 2.328 1 94.12 87 GLN B CA 1
ATOM 3810 C C . GLN B 1 87 ? 19.203 3.807 2.436 1 94.12 87 GLN B C 1
ATOM 3812 O O . GLN B 1 87 ? 19.984 3.084 1.803 1 94.12 87 GLN B O 1
ATOM 3817 N N . VAL B 1 88 ? 18.344 3.307 3.234 1 95.38 88 VAL B N 1
ATOM 3818 C CA . VAL B 1 88 ? 18.125 1.866 3.324 1 95.38 88 VAL B CA 1
ATOM 3819 C C . VAL B 1 88 ? 17.672 1.328 1.971 1 95.38 88 VAL B C 1
ATOM 3821 O O . VAL B 1 88 ? 18.094 0.244 1.554 1 95.38 88 VAL B O 1
ATOM 3824 N N . GLY B 1 89 ? 16.75 2.086 1.324 1 93.94 89 GLY B N 1
ATOM 3825 C CA . GLY B 1 89 ? 16.359 1.725 -0.027 1 93.94 89 GLY B CA 1
ATOM 3826 C C . GLY B 1 89 ? 17.531 1.607 -0.982 1 93.94 89 GLY B C 1
ATOM 3827 O O . GLY B 1 89 ? 17.547 0.715 -1.833 1 93.94 89 GLY B O 1
ATOM 3828 N N . GLU B 1 90 ? 18.453 2.469 -0.849 1 93 90 GLU B N 1
ATOM 3829 C CA . GLU B 1 90 ? 19.656 2.418 -1.678 1 93 90 GLU B CA 1
ATOM 3830 C C . GLU B 1 90 ? 20.469 1.162 -1.387 1 93 90 GLU B C 1
ATOM 3832 O O . GLU B 1 90 ? 21.031 0.553 -2.301 1 93 90 GLU B O 1
ATOM 3837 N N . VAL B 1 91 ? 20.609 0.828 -0.164 1 96.12 91 VAL B N 1
ATOM 3838 C CA . VAL B 1 91 ? 21.297 -0.404 0.211 1 96.12 91 VAL B CA 1
ATOM 3839 C C . VAL B 1 91 ? 20.609 -1.598 -0.46 1 96.12 91 VAL B C 1
ATOM 3841 O O . VAL B 1 91 ? 21.281 -2.473 -1.011 1 96.12 91 VAL B O 1
ATOM 3844 N N . VAL B 1 92 ? 19.281 -1.633 -0.391 1 95.69 92 VAL B N 1
ATOM 3845 C CA . VAL B 1 92 ? 18.516 -2.715 -0.999 1 95.69 92 VAL B CA 1
ATOM 3846 C C . VAL B 1 92 ? 18.812 -2.779 -2.496 1 95.69 92 VAL B C 1
ATOM 3848 O O . VAL B 1 92 ? 19.078 -3.855 -3.037 1 95.69 92 VAL B O 1
ATOM 3851 N N . THR B 1 93 ? 18.797 -1.667 -3.145 1 92.38 93 THR B N 1
ATOM 3852 C CA . THR B 1 93 ? 19.062 -1.604 -4.578 1 92.38 93 THR B CA 1
ATOM 3853 C C . THR B 1 93 ? 20.453 -2.135 -4.898 1 92.38 93 THR B C 1
ATOM 3855 O O . THR B 1 93 ? 20.641 -2.883 -5.859 1 92.38 93 THR B O 1
ATOM 3858 N N . ARG B 1 94 ? 21.406 -1.791 -4.137 1 92.38 94 ARG B N 1
ATOM 3859 C CA . ARG B 1 94 ? 22.766 -2.254 -4.344 1 92.38 94 ARG B CA 1
ATOM 3860 C C . ARG B 1 94 ? 22.891 -3.754 -4.09 1 92.38 94 ARG B C 1
ATOM 3862 O O . ARG B 1 94 ? 23.594 -4.457 -4.816 1 92.38 94 ARG B O 1
ATOM 3869 N N . LEU B 1 95 ? 22.203 -4.246 -3.096 1 95 95 LEU B N 1
ATOM 3870 C CA . LEU B 1 95 ? 22.188 -5.676 -2.82 1 95 95 LEU B CA 1
ATOM 3871 C C . LEU B 1 95 ? 21.531 -6.441 -3.965 1 95 95 LEU B C 1
ATOM 3873 O O . LEU B 1 95 ? 21.969 -7.539 -4.316 1 95 95 LEU B O 1
ATOM 3877 N N . GLN B 1 96 ? 20.469 -5.883 -4.512 1 91.5 96 GLN B N 1
ATOM 3878 C CA . GLN B 1 96 ? 19.797 -6.504 -5.641 1 91.5 96 GLN B CA 1
ATOM 3879 C C . GLN B 1 96 ? 20.734 -6.652 -6.836 1 91.5 96 GLN B C 1
ATOM 3881 O O . GLN B 1 96 ? 20.719 -7.676 -7.523 1 91.5 96 GLN B O 1
ATOM 3886 N N . ARG B 1 97 ? 21.547 -5.656 -7.023 1 88.69 97 ARG B N 1
ATOM 3887 C CA . ARG B 1 97 ? 22.516 -5.707 -8.109 1 88.69 97 ARG B CA 1
ATOM 3888 C C . ARG B 1 97 ? 23.609 -6.727 -7.805 1 88.69 97 ARG B C 1
ATOM 3890 O O . ARG B 1 97 ? 24.016 -7.484 -8.688 1 88.69 97 ARG B O 1
ATOM 3897 N N . GLU B 1 98 ? 24.078 -6.695 -6.594 1 89.19 98 GLU B N 1
ATOM 3898 C CA . GLU B 1 98 ? 25.094 -7.648 -6.18 1 89.19 98 GLU B CA 1
ATOM 3899 C C . GLU B 1 98 ? 24.609 -9.086 -6.316 1 89.19 98 GLU B C 1
ATOM 3901 O O . GLU B 1 98 ? 25.328 -9.953 -6.797 1 89.19 98 GLU B O 1
ATOM 3906 N N . ARG B 1 99 ? 23.422 -9.383 -5.883 1 87.94 99 ARG B N 1
ATOM 3907 C CA . ARG B 1 99 ? 22.828 -10.711 -6.016 1 87.94 99 ARG B CA 1
ATOM 3908 C C . ARG B 1 99 ? 22.797 -11.156 -7.473 1 87.94 99 ARG B C 1
ATOM 3910 O O . ARG B 1 99 ? 23.125 -12.297 -7.789 1 87.94 99 ARG B O 1
ATOM 3917 N N . GLY B 1 100 ? 22.375 -10.242 -8.359 1 82.19 100 GLY B N 1
ATOM 3918 C CA . GLY B 1 100 ? 22.312 -10.562 -9.773 1 82.19 100 GLY B CA 1
ATOM 3919 C C . GLY B 1 100 ? 23.656 -10.961 -10.359 1 82.19 100 GLY B C 1
ATOM 3920 O O . GLY B 1 100 ? 23.734 -11.875 -11.18 1 82.19 100 GLY B O 1
ATOM 3921 N N . MET B 1 101 ? 24.719 -10.312 -9.844 1 79.38 101 MET B N 1
ATOM 3922 C CA . MET B 1 101 ? 26.062 -10.578 -10.359 1 79.38 101 MET B CA 1
ATOM 3923 C C . MET B 1 101 ? 26.641 -11.852 -9.734 1 79.38 101 MET B C 1
ATOM 3925 O O . MET B 1 101 ? 27.391 -12.57 -10.383 1 79.38 101 MET B O 1
ATOM 3929 N N . THR B 1 102 ? 26.328 -12.094 -8.461 1 77.5 102 THR B N 1
ATOM 3930 C CA . THR B 1 102 ? 26.812 -13.289 -7.773 1 77.5 102 THR B CA 1
ATOM 3931 C C . THR B 1 102 ? 26.297 -14.547 -8.461 1 77.5 102 THR B C 1
ATOM 3933 O O . THR B 1 102 ? 27 -15.57 -8.492 1 77.5 102 THR B O 1
ATOM 3936 N N . ARG B 1 103 ? 25.125 -14.57 -8.961 1 65.94 103 ARG B N 1
ATOM 3937 C CA . ARG B 1 103 ? 24.562 -15.703 -9.688 1 65.94 103 ARG B CA 1
ATOM 3938 C C . ARG B 1 103 ? 25.359 -15.984 -10.969 1 65.94 103 ARG B C 1
ATOM 3940 O O . ARG B 1 103 ? 25.438 -17.125 -11.406 1 65.94 103 ARG B O 1
ATOM 3947 N N . CYS B 1 104 ? 25.938 -14.922 -11.375 1 58.34 104 CYS B N 1
ATOM 3948 C CA . CYS B 1 104 ? 26.594 -15.047 -12.664 1 58.34 104 CYS B CA 1
ATOM 3949 C C . CYS B 1 104 ? 28.016 -15.602 -12.5 1 58.34 104 CYS B C 1
ATOM 3951 O O . CYS B 1 104 ? 28.578 -16.156 -13.445 1 58.34 104 CYS B O 1
ATOM 3953 N N . VAL B 1 105 ? 28.641 -15.703 -11.141 1 47.59 105 VAL B N 1
ATOM 3954 C CA . VAL B 1 105 ? 30.031 -16.078 -10.914 1 47.59 105 VAL B CA 1
ATOM 3955 C C . VAL B 1 105 ? 30.172 -17.594 -11.023 1 47.59 105 VAL B C 1
ATOM 3957 O O . VAL B 1 105 ? 31.078 -18.094 -11.703 1 47.59 105 VAL B O 1
ATOM 3960 N N . PRO B 1 106 ? 29.594 -18.484 -10.055 1 44.16 106 PRO B N 1
ATOM 3961 C CA . PRO B 1 106 ? 29.844 -19.922 -10.219 1 44.16 106 PRO B CA 1
ATOM 3962 C C . PRO B 1 106 ? 29.641 -20.391 -11.664 1 44.16 106 PRO B C 1
ATOM 3964 O O . PRO B 1 106 ? 30.219 -21.406 -12.07 1 44.16 106 PRO B O 1
ATOM 3967 N N . LEU B 1 107 ? 28.844 -19.844 -12.305 1 39.53 107 LEU B N 1
ATOM 3968 C CA . LEU B 1 107 ? 28.688 -20.25 -13.695 1 39.53 107 LEU B CA 1
ATOM 3969 C C . LEU B 1 107 ? 29.984 -20.078 -14.477 1 39.53 107 LEU B C 1
ATOM 3971 O O . LEU B 1 107 ? 30.188 -20.734 -15.5 1 39.53 107 LEU B O 1
ATOM 3975 N N . LEU B 1 108 ? 31 -19.375 -13.805 1 36.62 108 LEU B N 1
ATOM 3976 C CA . LEU B 1 108 ? 32.312 -19.219 -14.414 1 36.62 108 LEU B CA 1
ATOM 3977 C C . LEU B 1 108 ? 33.25 -20.375 -14.016 1 36.62 108 LEU B C 1
ATOM 3979 O O . LEU B 1 108 ? 34.062 -20.828 -14.828 1 36.62 108 LEU B O 1
ATOM 3983 N N . GLY B 1 109 ? 33.438 -20.797 -12.797 1 33.28 109 GLY B N 1
ATOM 3984 C CA . GLY B 1 109 ? 34.344 -21.875 -12.438 1 33.28 109 GLY B CA 1
ATOM 3985 C C . GLY B 1 109 ? 33.969 -23.203 -13.055 1 33.28 109 GLY B C 1
ATOM 3986 O O . GLY B 1 109 ? 34.781 -24.141 -13.07 1 33.28 109 GLY B O 1
ATOM 3987 N N . CYS B 1 110 ? 32.812 -23.609 -13.141 1 31.73 110 CYS B N 1
ATOM 3988 C CA . CYS B 1 110 ? 32.562 -24.906 -13.742 1 31.73 110 CYS B CA 1
ATOM 3989 C C . CYS B 1 110 ? 33.125 -24.969 -15.156 1 31.73 110 CYS B C 1
ATOM 3991 O O . CYS B 1 110 ? 33.031 -26.016 -15.82 1 31.73 110 CYS B O 1
ATOM 3993 N N . PHE B 1 111 ? 33.688 -23.938 -15.773 1 30.88 111 PHE B N 1
ATOM 3994 C CA . PHE B 1 111 ? 34.375 -24.281 -17.016 1 30.88 111 PHE B CA 1
ATOM 3995 C C . PHE B 1 111 ? 35.625 -25.094 -16.75 1 30.88 111 PHE B C 1
ATOM 3997 O O . PHE B 1 111 ? 36.281 -25.578 -17.672 1 30.88 111 PHE B O 1
ATOM 4004 N N . ILE B 1 112 ? 36.438 -24.922 -15.734 1 28.58 112 ILE B N 1
ATOM 4005 C CA . ILE B 1 112 ? 37.719 -25.625 -15.867 1 28.58 112 ILE B CA 1
ATOM 4006 C C . ILE B 1 112 ? 37.469 -27.141 -15.82 1 28.58 112 ILE B C 1
ATOM 4008 O O . ILE B 1 112 ? 38 -27.891 -16.625 1 28.58 112 ILE B O 1
ATOM 4012 N N . SER B 1 113 ? 37.531 -27.906 -14.695 1 26.73 113 SER B N 1
ATOM 4013 C CA . SER B 1 113 ? 37.844 -29.328 -14.727 1 26.73 113 SER B CA 1
ATOM 4014 C C . SER B 1 113 ? 36.719 -30.125 -15.359 1 26.73 113 SER B C 1
ATOM 4016 O O . SER B 1 113 ? 36.938 -31 -16.203 1 26.73 113 SER B O 1
ATOM 4018 N N . THR B 1 114 ? 35.719 -30.688 -14.508 1 27.16 114 THR B N 1
ATOM 4019 C CA . THR B 1 114 ? 35.031 -31.906 -14.906 1 27.16 114 THR B CA 1
ATOM 4020 C C . THR B 1 114 ? 34.156 -31.672 -16.125 1 27.16 114 THR B C 1
ATOM 4022 O O . THR B 1 114 ? 33.656 -30.562 -16.328 1 27.16 114 THR B O 1
ATOM 4025 N N . ARG B 1 115 ? 34.125 -32.625 -17.281 1 29.67 115 ARG B N 1
ATOM 4026 C CA . ARG B 1 115 ? 33.406 -33 -18.5 1 29.67 115 ARG B CA 1
ATOM 4027 C C . ARG B 1 115 ? 31.969 -32.531 -18.484 1 29.67 115 ARG B C 1
ATOM 4029 O O . ARG B 1 115 ? 31.5 -31.953 -19.469 1 29.67 115 ARG B O 1
ATOM 4036 N N . ASN B 1 116 ? 30.969 -33.344 -17.906 1 25.78 116 ASN B N 1
ATOM 4037 C CA . ASN B 1 116 ? 29.547 -33.5 -18.25 1 25.78 116 ASN B CA 1
ATOM 4038 C C . ASN B 1 116 ? 28.75 -32.25 -17.906 1 25.78 116 ASN B C 1
ATOM 4040 O O . ASN B 1 116 ? 27.734 -31.969 -18.547 1 25.78 116 ASN B O 1
ATOM 4044 N N . ILE B 1 117 ? 28.625 -31.891 -16.625 1 27.73 117 ILE B N 1
ATOM 4045 C CA . ILE B 1 117 ? 27.328 -31.281 -16.375 1 27.73 117 ILE B CA 1
ATOM 4046 C C . ILE B 1 117 ? 27.312 -29.859 -16.922 1 27.73 117 ILE B C 1
ATOM 4048 O O . ILE B 1 117 ? 28.125 -29.016 -16.484 1 27.73 117 ILE B O 1
ATOM 4052 N N . TYR B 1 118 ? 26.922 -29.422 -18.25 1 27.86 118 TYR B N 1
ATOM 4053 C CA . TYR B 1 118 ? 26.344 -28.406 -19.141 1 27.86 118 TYR B CA 1
ATOM 4054 C C . TYR B 1 118 ? 25.641 -27.328 -18.344 1 27.86 118 TYR B C 1
ATOM 4056 O O . TYR B 1 118 ? 25.016 -26.438 -18.922 1 27.86 118 TYR B O 1
ATOM 4064 N N . HIS B 1 119 ? 25.188 -27.516 -17.219 1 30.75 119 HIS B N 1
ATOM 4065 C CA . HIS B 1 119 ? 24.047 -26.703 -16.828 1 30.75 119 HIS B CA 1
ATOM 4066 C C . HIS B 1 119 ? 24.422 -25.234 -16.703 1 30.75 119 HIS B C 1
ATOM 4068 O O . HIS B 1 119 ? 23.797 -24.484 -15.961 1 30.75 119 HIS B O 1
ATOM 4074 N N . SER B 1 120 ? 25.578 -24.781 -17.281 1 32.69 120 SER B N 1
ATOM 4075 C CA . SER B 1 120 ? 26.188 -23.469 -17.062 1 32.69 120 SER B CA 1
ATOM 4076 C C . SER B 1 120 ? 25.359 -22.359 -17.703 1 32.69 120 SER B C 1
ATOM 4078 O O . SER B 1 120 ? 25.906 -21.438 -18.312 1 32.69 120 SER B O 1
ATOM 4080 N N . SER B 1 121 ? 24.219 -22.516 -18.234 1 30.84 121 SER B N 1
ATOM 4081 C CA . SER B 1 121 ? 23.625 -21.625 -19.234 1 30.84 121 SER B CA 1
ATOM 4082 C C . SER B 1 121 ? 23.75 -20.172 -18.828 1 30.84 121 SER B C 1
ATOM 4084 O O . SER B 1 121 ? 23.625 -19.266 -19.656 1 30.84 121 SER B O 1
ATOM 4086 N N . CYS B 1 122 ? 23.531 -19.859 -17.703 1 32.53 122 CYS B N 1
ATOM 4087 C CA . CYS B 1 122 ? 23.484 -18.422 -17.438 1 32.53 122 CYS B CA 1
ATOM 4088 C C . CYS B 1 122 ? 24.828 -17.766 -17.719 1 32.53 122 CYS B C 1
ATOM 4090 O O . CYS B 1 122 ? 24.891 -16.594 -18.078 1 32.53 122 CYS B O 1
ATOM 4092 N N . CYS B 1 123 ? 25.953 -18.5 -17.484 1 32.59 123 CYS B N 1
ATOM 4093 C CA . CYS B 1 123 ? 27.328 -18.016 -17.531 1 32.59 123 CYS B CA 1
ATOM 4094 C C . CYS B 1 123 ? 27.766 -17.734 -18.969 1 32.59 123 CYS B C 1
ATOM 4096 O O . CYS B 1 123 ? 28.875 -17.266 -19.203 1 32.59 123 CYS B O 1
ATOM 4098 N N . SER B 1 124 ? 27.344 -18.469 -19.969 1 32.06 124 SER B N 1
ATOM 4099 C CA . SER B 1 124 ? 27.891 -18.281 -21.297 1 32.06 124 SER B CA 1
ATOM 4100 C C . SER B 1 124 ? 27.844 -16.812 -21.703 1 32.06 124 SER B C 1
ATOM 4102 O O . SER B 1 124 ? 28.609 -16.375 -22.578 1 32.06 124 SER B O 1
ATOM 4104 N N . LEU B 1 125 ? 26.766 -16.203 -21.391 1 34 125 LEU B N 1
ATOM 4105 C CA . LEU B 1 125 ? 26.688 -14.891 -22.031 1 34 125 LEU B CA 1
ATOM 4106 C C . LEU B 1 125 ? 27.844 -14 -21.562 1 34 125 LEU B C 1
ATOM 4108 O O . LEU B 1 125 ? 28.312 -13.148 -22.312 1 34 125 LEU B O 1
ATOM 4112 N N . PHE B 1 126 ? 28.062 -13.969 -20.141 1 35.12 126 PHE B N 1
ATOM 4113 C CA . PHE B 1 126 ? 29.234 -13.164 -19.781 1 35.12 126 PHE B CA 1
ATOM 4114 C C . PHE B 1 126 ? 30.516 -13.945 -20 1 35.12 126 PHE B C 1
ATOM 4116 O O . PHE B 1 126 ? 31.609 -13.43 -19.75 1 35.12 126 PHE B O 1
ATOM 4123 N N . LEU B 1 127 ? 30.516 -15.305 -20.172 1 33.09 127 LEU B N 1
ATOM 4124 C CA . LEU B 1 127 ? 31.703 -16.141 -20.219 1 33.09 127 LEU B CA 1
ATOM 4125 C C . LEU B 1 127 ? 32.406 -16.016 -21.578 1 33.09 127 LEU B C 1
ATOM 4127 O O . LEU B 1 127 ? 33.125 -16.922 -21.984 1 33.09 127 LEU B O 1
ATOM 4131 N N . SER B 1 128 ? 32.344 -15.328 -22.422 1 32.28 128 SER B N 1
ATOM 4132 C CA . SER B 1 128 ? 33.5 -15.555 -23.281 1 32.28 128 SER B CA 1
ATOM 4133 C C . SER B 1 128 ? 34.781 -15.75 -22.453 1 32.28 128 SER B C 1
ATOM 4135 O O . SER B 1 128 ? 34.875 -15.234 -21.344 1 32.28 128 SER B O 1
ATOM 4137 N N . SER B 1 129 ? 35.906 -16.703 -22.719 1 38.19 129 SER B N 1
ATOM 4138 C CA . SER B 1 129 ? 37.188 -17.078 -22.172 1 38.19 129 SER B CA 1
ATOM 4139 C C . SER B 1 129 ? 37.781 -15.953 -21.328 1 38.19 129 SER B C 1
ATOM 4141 O O . SER B 1 129 ? 38.281 -16.203 -20.234 1 38.19 129 SER B O 1
ATOM 4143 N N . ASN B 1 130 ? 38.219 -14.828 -21.859 1 40.19 130 ASN B N 1
ATOM 4144 C CA . ASN B 1 130 ? 38.969 -13.648 -21.422 1 40.19 130 ASN B CA 1
ATOM 4145 C C . ASN B 1 130 ? 38.125 -12.812 -20.438 1 40.19 130 ASN B C 1
ATOM 4147 O O . ASN B 1 130 ? 38.625 -11.82 -19.891 1 40.19 130 ASN B O 1
ATOM 4151 N N . ASN B 1 131 ? 36.688 -13.125 -20 1 48.03 131 ASN B N 1
ATOM 4152 C CA . ASN B 1 131 ? 35.594 -12.281 -19.5 1 48.03 131 ASN B CA 1
ATOM 4153 C C . ASN B 1 131 ? 35.25 -12.641 -18.062 1 48.03 131 ASN B C 1
ATOM 4155 O O . ASN B 1 131 ? 34.406 -11.977 -17.438 1 48.03 131 ASN B O 1
ATOM 4159 N N . SER B 1 132 ? 35.719 -13.75 -17.5 1 55.81 132 SER B N 1
ATOM 4160 C CA . SER B 1 132 ? 35.562 -14.094 -16.094 1 55.81 132 SER B CA 1
ATOM 4161 C C . SER B 1 132 ? 36.156 -13.023 -15.188 1 55.81 132 SER B C 1
ATOM 4163 O O . SER B 1 132 ? 35.562 -12.656 -14.172 1 55.81 132 SER B O 1
ATOM 4165 N N . ASN B 1 133 ? 37.312 -12.57 -15.68 1 60.38 133 ASN B N 1
ATOM 4166 C CA . ASN B 1 133 ? 37.969 -11.547 -14.875 1 60.38 133 ASN B CA 1
ATOM 4167 C C . ASN B 1 133 ? 37.094 -10.281 -14.781 1 60.38 133 ASN B C 1
ATOM 4169 O O . ASN B 1 133 ? 37.031 -9.648 -13.727 1 60.38 133 ASN B O 1
ATOM 4173 N N . VAL B 1 134 ? 36.438 -10.094 -15.852 1 64.88 134 VAL B N 1
ATOM 4174 C CA . VAL B 1 134 ? 35.625 -8.891 -15.883 1 64.88 134 VAL B CA 1
ATOM 4175 C C . VAL B 1 134 ? 34.438 -9.062 -14.945 1 64.88 134 VAL B C 1
ATOM 4177 O O . VAL B 1 134 ? 34.062 -8.141 -14.195 1 64.88 134 VAL B O 1
ATOM 4180 N N . THR B 1 135 ? 33.812 -10.273 -14.906 1 68.81 135 THR B N 1
ATOM 4181 C CA . THR B 1 135 ? 32.688 -10.531 -14.047 1 68.81 135 THR B CA 1
ATOM 4182 C C . THR B 1 135 ? 33.062 -10.477 -12.578 1 68.81 135 THR B C 1
ATOM 4184 O O . THR B 1 135 ? 32.344 -9.93 -11.75 1 68.81 135 THR B O 1
ATOM 4187 N N . TRP B 1 136 ? 34.219 -11.047 -12.375 1 74.94 136 TRP B N 1
ATOM 4188 C CA . TRP B 1 136 ? 34.688 -11.023 -11 1 74.94 136 TRP B CA 1
ATOM 4189 C C . TRP B 1 136 ? 35 -9.602 -10.547 1 74.94 136 TRP B C 1
ATOM 4191 O O . TRP B 1 136 ? 34.656 -9.203 -9.438 1 74.94 136 TRP B O 1
ATOM 4201 N N . ASN B 1 137 ? 35.656 -8.836 -11.383 1 77.56 137 ASN B N 1
ATOM 4202 C CA . ASN B 1 137 ? 35.938 -7.445 -11.062 1 77.56 137 ASN B CA 1
ATOM 4203 C C . ASN B 1 137 ? 34.656 -6.637 -10.867 1 77.56 137 ASN B C 1
ATOM 4205 O O . ASN B 1 137 ? 34.594 -5.773 -9.984 1 77.56 137 ASN B O 1
ATOM 4209 N N . ASN B 1 138 ? 33.688 -6.918 -11.625 1 78.75 138 ASN B N 1
ATOM 4210 C CA . ASN B 1 138 ? 32.406 -6.23 -11.477 1 78.75 138 ASN B CA 1
ATOM 4211 C C . ASN B 1 138 ? 31.734 -6.59 -10.156 1 78.75 138 ASN B C 1
ATOM 4213 O O . ASN B 1 138 ? 31.125 -5.734 -9.516 1 78.75 138 ASN B O 1
ATOM 4217 N N . LEU B 1 139 ? 31.844 -7.867 -9.797 1 83.62 139 LEU B N 1
ATOM 4218 C CA . LEU B 1 139 ? 31.266 -8.297 -8.523 1 83.62 139 LEU B CA 1
ATOM 4219 C C . LEU B 1 139 ? 31.938 -7.59 -7.355 1 83.62 139 LEU B C 1
ATOM 4221 O O . LEU B 1 139 ? 31.266 -7.148 -6.418 1 83.62 139 LEU B O 1
ATOM 4225 N N . ILE B 1 140 ? 33.219 -7.48 -7.465 1 86.12 140 ILE B N 1
ATOM 4226 C CA . ILE B 1 140 ? 33.969 -6.82 -6.406 1 86.12 140 ILE B CA 1
ATOM 4227 C C . ILE B 1 140 ? 33.562 -5.352 -6.312 1 86.12 140 ILE B C 1
ATOM 4229 O O . ILE B 1 140 ? 33.406 -4.812 -5.219 1 86.12 140 ILE B O 1
ATOM 4233 N N . LYS B 1 141 ? 33.375 -4.758 -7.422 1 87.62 141 LYS B N 1
ATOM 4234 C CA . LYS B 1 141 ? 32.938 -3.369 -7.445 1 87.62 141 LYS B CA 1
ATOM 4235 C C . LYS B 1 141 ? 31.547 -3.229 -6.832 1 87.62 141 LYS B C 1
ATOM 4237 O O . LYS B 1 141 ? 31.281 -2.271 -6.102 1 87.62 141 LYS B O 1
ATOM 4242 N N . LEU B 1 142 ? 30.688 -4.125 -7.129 1 89.75 142 LEU B N 1
ATOM 4243 C CA . LEU B 1 142 ? 29.328 -4.082 -6.59 1 89.75 142 LEU B CA 1
ATOM 4244 C C . LEU B 1 142 ? 29.344 -4.328 -5.086 1 89.75 142 LEU B C 1
ATOM 4246 O O . LEU B 1 142 ? 28.578 -3.699 -4.348 1 89.75 142 LEU B O 1
ATOM 4250 N N . ARG B 1 143 ? 30.203 -5.234 -4.668 1 91.75 143 ARG B N 1
ATOM 4251 C CA . ARG B 1 143 ? 30.312 -5.5 -3.234 1 91.75 143 ARG B CA 1
ATOM 4252 C C . ARG B 1 143 ? 30.797 -4.262 -2.488 1 91.75 143 ARG B C 1
ATOM 4254 O O . ARG B 1 143 ? 30.312 -3.943 -1.407 1 91.75 143 ARG B O 1
ATOM 4261 N N . ALA B 1 144 ? 31.75 -3.576 -3.066 1 92.75 144 ALA B N 1
ATOM 4262 C CA . ALA B 1 144 ? 32.25 -2.334 -2.477 1 92.75 144 ALA B CA 1
ATOM 4263 C C . ALA B 1 144 ? 31.141 -1.278 -2.428 1 92.75 144 ALA B C 1
ATOM 4265 O O . ALA B 1 144 ? 31.031 -0.531 -1.453 1 92.75 144 ALA B O 1
ATOM 4266 N N . SER B 1 145 ? 30.438 -1.202 -3.477 1 92.94 145 SER B N 1
ATOM 4267 C CA . SER B 1 145 ? 29.312 -0.269 -3.529 1 92.94 145 SER B CA 1
ATOM 4268 C C . SER B 1 145 ? 28.297 -0.568 -2.436 1 92.94 145 SER B C 1
ATOM 4270 O O . SER B 1 145 ? 27.75 0.35 -1.817 1 92.94 145 SER B O 1
ATOM 4272 N N . THR B 1 146 ? 27.969 -1.827 -2.25 1 95.94 146 THR B N 1
ATOM 4273 C CA . THR B 1 146 ? 27.047 -2.236 -1.199 1 95.94 146 THR B CA 1
ATOM 4274 C C . THR B 1 146 ? 27.578 -1.836 0.174 1 95.94 146 THR B C 1
ATOM 4276 O O . THR B 1 146 ? 26.828 -1.333 1.015 1 95.94 146 THR B O 1
ATOM 4279 N N . GLU B 1 147 ? 28.875 -2.029 0.37 1 95.81 147 GLU B N 1
ATOM 4280 C CA . GLU B 1 147 ? 29.5 -1.629 1.634 1 95.81 147 GLU B CA 1
ATOM 4281 C C . GLU B 1 147 ? 29.375 -0.122 1.849 1 95.81 147 GLU B C 1
ATOM 4283 O O . GLU B 1 147 ? 29.125 0.332 2.965 1 95.81 147 GLU B O 1
ATOM 4288 N N . GLN B 1 148 ? 29.641 0.575 0.834 1 94.69 148 GLN B N 1
ATOM 4289 C CA . GLN B 1 148 ? 29.5 2.025 0.91 1 94.69 148 GLN B CA 1
ATOM 4290 C C . GLN B 1 148 ? 28.062 2.422 1.244 1 94.69 148 GLN B C 1
ATOM 4292 O O . GLN B 1 148 ? 27.828 3.361 2.01 1 94.69 148 GLN B O 1
ATOM 4297 N N . GLY B 1 149 ? 27.125 1.757 0.641 1 95.38 149 GLY B N 1
ATOM 4298 C CA . GLY B 1 149 ? 25.719 2.023 0.93 1 95.38 149 GLY B CA 1
ATOM 4299 C C . GLY B 1 149 ? 25.359 1.774 2.381 1 95.38 149 GLY B C 1
ATOM 4300 O O . GLY B 1 149 ? 24.656 2.58 2.996 1 95.38 149 GLY B O 1
ATOM 4301 N N . ILE B 1 150 ? 25.812 0.686 2.93 1 96.81 150 ILE B N 1
ATOM 4302 C CA . ILE B 1 150 ? 25.516 0.336 4.316 1 96.81 150 ILE B CA 1
ATOM 4303 C C . ILE B 1 150 ? 26.141 1.378 5.25 1 96.81 150 ILE B C 1
ATOM 4305 O O . ILE B 1 150 ? 25.484 1.813 6.207 1 96.81 150 ILE B O 1
ATOM 4309 N N . SER B 1 151 ? 27.297 1.865 4.934 1 94.12 151 SER B N 1
ATOM 4310 C CA . SER B 1 151 ? 28 2.834 5.77 1 94.12 151 SER B CA 1
ATOM 4311 C C . SER B 1 151 ? 27.359 4.215 5.676 1 94.12 151 SER B C 1
ATOM 4313 O O . SER B 1 151 ? 27.5 5.031 6.586 1 94.12 151 SER B O 1
ATOM 4315 N N . ALA B 1 152 ? 26.672 4.477 4.625 1 92.69 152 ALA B N 1
ATOM 4316 C CA . ALA B 1 152 ? 26.094 5.793 4.383 1 92.69 152 ALA B CA 1
ATOM 4317 C C . ALA B 1 152 ? 24.797 5.965 5.168 1 92.69 152 ALA B C 1
ATOM 4319 O O . ALA B 1 152 ? 24.281 7.086 5.309 1 92.69 152 ALA B O 1
ATOM 4320 N N . VAL B 1 153 ? 24.281 4.855 5.684 1 94.62 153 VAL B N 1
ATOM 4321 C CA . VAL B 1 153 ? 23.047 4.969 6.445 1 94.62 153 VAL B CA 1
ATOM 4322 C C . VAL B 1 153 ? 23.312 5.629 7.793 1 94.62 153 VAL B C 1
ATOM 4324 O O . VAL B 1 153 ? 24.016 5.062 8.633 1 94.62 153 VAL B O 1
ATOM 4327 N N . ASN B 1 154 ? 22.797 6.777 7.965 1 89.5 154 ASN B N 1
ATOM 4328 C CA . ASN B 1 154 ? 23.047 7.543 9.18 1 89.5 154 ASN B CA 1
ATOM 4329 C C . ASN B 1 154 ? 22.281 6.98 10.367 1 89.5 154 ASN B C 1
ATOM 4331 O O . ASN B 1 154 ? 22.828 6.836 11.461 1 89.5 154 ASN B O 1
ATOM 4335 N N . LEU B 1 155 ? 21.031 6.715 10.156 1 90.94 155 LEU B N 1
ATOM 4336 C CA . LEU B 1 155 ? 20.172 6.176 11.195 1 90.94 155 LEU B CA 1
ATOM 4337 C C . LEU B 1 155 ? 19.578 4.844 10.766 1 90.94 155 LEU B C 1
ATOM 4339 O O . LEU B 1 155 ? 18.531 4.809 10.109 1 90.94 155 LEU B O 1
ATOM 4343 N N . TRP B 1 156 ? 20.219 3.766 11.172 1 94.12 156 TRP B N 1
ATOM 4344 C CA . TRP B 1 156 ? 19.719 2.434 10.859 1 94.12 156 TRP B CA 1
ATOM 4345 C C . TRP B 1 156 ? 18.438 2.146 11.625 1 94.12 156 TRP B C 1
ATOM 4347 O O . TRP B 1 156 ? 18.391 2.277 12.844 1 94.12 156 TRP B O 1
ATOM 4357 N N . PRO B 1 157 ? 17.422 1.748 10.984 1 93.38 157 PRO B N 1
ATOM 4358 C CA . PRO B 1 157 ? 16.109 1.619 11.641 1 93.38 157 PRO B CA 1
ATOM 4359 C C . PRO B 1 157 ? 15.992 0.35 12.477 1 93.38 157 PRO B C 1
ATOM 4361 O O . PRO B 1 157 ? 14.984 0.145 13.156 1 93.38 157 PRO B O 1
ATOM 4364 N N . GLY B 1 158 ? 16.906 -0.507 12.516 1 92.44 158 GLY B N 1
ATOM 4365 C CA . GLY B 1 158 ? 16.859 -1.73 13.305 1 92.44 158 GLY B CA 1
ATOM 4366 C C . GLY B 1 158 ? 16.688 -1.479 14.789 1 92.44 158 GLY B C 1
ATOM 4367 O O . GLY B 1 158 ? 17.078 -0.425 15.297 1 92.44 158 GLY B O 1
ATOM 4368 N N . LYS B 1 159 ? 16.016 -2.547 15.422 1 90.38 159 LYS B N 1
ATOM 4369 C CA . LYS B 1 159 ? 15.789 -2.502 16.859 1 90.38 159 LYS B CA 1
ATOM 4370 C C . LYS B 1 159 ? 16.406 -3.713 17.547 1 90.38 159 LYS B C 1
ATOM 4372 O O . LYS B 1 159 ? 16.688 -4.727 16.906 1 90.38 159 LYS B O 1
ATOM 4377 N N . PRO B 1 160 ? 16.562 -3.625 18.859 1 85.56 160 PRO B N 1
ATOM 4378 C CA . PRO B 1 160 ? 17.172 -4.738 19.594 1 85.56 160 PRO B CA 1
ATOM 4379 C C . PRO B 1 160 ? 16.312 -5.992 19.578 1 85.56 160 PRO B C 1
ATOM 4381 O O . PRO B 1 160 ? 16.828 -7.109 19.672 1 85.56 160 PRO B O 1
ATOM 4384 N N . ASP B 1 161 ? 15.062 -5.824 19.406 1 87.75 161 ASP B N 1
ATOM 4385 C CA . ASP B 1 161 ? 14.156 -6.965 19.422 1 87.75 161 ASP B CA 1
ATOM 4386 C C . ASP B 1 161 ? 14.109 -7.66 18.062 1 87.75 161 ASP B C 1
ATOM 4388 O O . ASP B 1 161 ? 13.555 -8.75 17.938 1 87.75 161 ASP B O 1
ATOM 4392 N N . ASP B 1 162 ? 14.719 -7.023 17.125 1 90.56 162 ASP B N 1
ATOM 4393 C CA . ASP B 1 162 ? 14.805 -7.652 15.812 1 90.56 162 ASP B CA 1
ATOM 4394 C C . ASP B 1 162 ? 15.797 -8.812 15.82 1 90.56 162 ASP B C 1
ATOM 4396 O O . ASP B 1 162 ? 16.516 -9.016 16.797 1 90.56 162 ASP B O 1
ATOM 4400 N N . VAL B 1 163 ? 15.742 -9.656 14.758 1 91.94 163 VAL B N 1
ATOM 4401 C CA . VAL B 1 163 ? 16.781 -10.672 14.586 1 91.94 163 VAL B CA 1
ATOM 4402 C C . VAL B 1 163 ? 18.156 -10.016 14.641 1 91.94 163 VAL B C 1
ATOM 4404 O O . VAL B 1 163 ? 18.344 -8.906 14.148 1 91.94 163 VAL B O 1
ATOM 4407 N N . GLU B 1 164 ? 19.109 -10.656 15.125 1 92.25 164 GLU B N 1
ATOM 4408 C CA . GLU B 1 164 ? 20.438 -10.117 15.438 1 92.25 164 GLU B CA 1
ATOM 4409 C C . GLU B 1 164 ? 21.047 -9.422 14.227 1 92.25 164 GLU B C 1
ATOM 4411 O O . GLU B 1 164 ? 21.562 -8.305 14.344 1 92.25 164 GLU B O 1
ATOM 4416 N N . TRP B 1 165 ? 20.969 -9.977 13.133 1 93.31 165 TRP B N 1
ATOM 4417 C CA . TRP B 1 165 ? 21.688 -9.453 11.977 1 93.31 165 TRP B CA 1
ATOM 4418 C C . TRP B 1 165 ? 20.984 -8.227 11.406 1 93.31 165 TRP B C 1
ATOM 4420 O O . TRP B 1 165 ? 21.547 -7.512 10.578 1 93.31 165 TRP B O 1
ATOM 4430 N N . LEU B 1 166 ? 19.797 -7.875 11.883 1 95.12 166 LEU B N 1
ATOM 4431 C CA . LEU B 1 166 ? 19.047 -6.715 11.414 1 95.12 166 LEU B CA 1
ATOM 4432 C C . LEU B 1 166 ? 19.078 -5.594 12.453 1 95.12 166 LEU B C 1
ATOM 4434 O O . LEU B 1 166 ? 18.656 -4.469 12.172 1 95.12 166 LEU B O 1
ATOM 4438 N N . SER B 1 167 ? 19.562 -5.859 13.602 1 95.12 167 SER B N 1
ATOM 4439 C CA . SER B 1 167 ? 19.453 -4.945 14.734 1 95.12 167 SER B CA 1
ATOM 4440 C C . SER B 1 167 ? 20.312 -3.695 14.523 1 95.12 167 SER B C 1
ATOM 4442 O O . SER B 1 167 ? 19.875 -2.588 14.859 1 95.12 167 SER B O 1
ATOM 4444 N N . THR B 1 168 ? 21.531 -3.871 14 1 94.81 168 THR B N 1
ATOM 4445 C CA . THR B 1 168 ? 22.422 -2.75 13.719 1 94.81 168 THR B CA 1
ATOM 4446 C C . THR B 1 168 ? 23.016 -2.869 12.312 1 94.81 168 THR B C 1
ATOM 4448 O O . THR B 1 168 ? 23.031 -3.955 11.734 1 94.81 168 THR B O 1
ATOM 4451 N N . SER B 1 169 ? 23.422 -1.712 11.836 1 95.69 169 SER B N 1
ATOM 4452 C CA . SER B 1 169 ? 24.047 -1.727 10.516 1 95.69 169 SER B CA 1
ATOM 4453 C C . SER B 1 169 ? 25.312 -2.568 10.523 1 95.69 169 SER B C 1
ATOM 4455 O O . SER B 1 169 ? 25.641 -3.221 9.531 1 95.69 169 SER B O 1
ATOM 4457 N N . ALA B 1 170 ? 25.984 -2.574 11.633 1 95 170 ALA B N 1
ATOM 4458 C CA . ALA B 1 170 ? 27.203 -3.352 11.773 1 95 170 ALA B CA 1
ATOM 4459 C C . ALA B 1 170 ? 26.922 -4.848 11.711 1 95 170 ALA B C 1
ATOM 4461 O O . ALA B 1 170 ? 27.641 -5.602 11.055 1 95 170 ALA B O 1
ATOM 4462 N N . ASN B 1 171 ? 25.922 -5.289 12.422 1 96.31 171 ASN B N 1
ATOM 4463 C CA . ASN B 1 171 ? 25.547 -6.699 12.383 1 96.31 171 ASN B CA 1
ATOM 4464 C C . ASN B 1 171 ? 25.125 -7.133 10.984 1 96.31 171 ASN B C 1
ATOM 4466 O O . ASN B 1 171 ? 25.438 -8.242 10.555 1 96.31 171 ASN B O 1
ATOM 4470 N N . PHE B 1 172 ? 24.406 -6.25 10.375 1 97.25 172 PHE B N 1
ATOM 4471 C CA . PHE B 1 172 ? 23.969 -6.516 9.008 1 97.25 172 PHE B CA 1
ATOM 4472 C C . PHE B 1 172 ? 25.172 -6.684 8.086 1 97.25 172 PHE B C 1
ATOM 4474 O O . PHE B 1 172 ? 25.234 -7.637 7.305 1 97.25 172 PHE B O 1
ATOM 4481 N N . ARG B 1 173 ? 26.109 -5.781 8.156 1 95.81 173 ARG B N 1
ATOM 4482 C CA . ARG B 1 173 ? 27.344 -5.816 7.379 1 95.81 173 ARG B CA 1
ATOM 4483 C C . ARG B 1 173 ? 28.141 -7.082 7.668 1 95.81 173 ARG B C 1
ATOM 4485 O O . ARG B 1 173 ? 28.656 -7.723 6.746 1 95.81 173 ARG B O 1
ATOM 4492 N N . ASN B 1 174 ? 28.203 -7.414 8.867 1 94.88 174 ASN B N 1
ATOM 4493 C CA . ASN B 1 174 ? 28.969 -8.594 9.266 1 94.88 174 ASN B CA 1
ATOM 4494 C C . ASN B 1 174 ? 28.359 -9.875 8.703 1 94.88 174 ASN B C 1
ATOM 4496 O O . ASN B 1 174 ? 29.078 -10.789 8.305 1 94.88 174 ASN B O 1
ATOM 4500 N N . ARG B 1 175 ? 27.094 -9.961 8.734 1 95 175 ARG B N 1
ATOM 4501 C CA . ARG B 1 175 ? 26.422 -11.125 8.164 1 95 175 ARG B CA 1
ATOM 4502 C C . ARG B 1 175 ? 26.734 -11.258 6.676 1 95 175 ARG B C 1
ATOM 4504 O O . ARG B 1 175 ? 26.984 -12.352 6.184 1 95 175 ARG B O 1
ATOM 4511 N N . LEU B 1 176 ? 26.641 -10.148 5.98 1 95 176 LEU B N 1
ATOM 4512 C CA . LEU B 1 176 ? 26.938 -10.133 4.551 1 95 176 LEU B CA 1
ATOM 4513 C C . LEU B 1 176 ? 28.391 -10.531 4.293 1 95 176 LEU B C 1
ATOM 4515 O O . LEU B 1 176 ? 28.656 -11.375 3.434 1 95 176 LEU B O 1
ATOM 4519 N N . LEU B 1 177 ? 29.328 -10.008 5.062 1 92.94 177 LEU B N 1
ATOM 4520 C CA . LEU B 1 177 ? 30.75 -10.273 4.891 1 92.94 177 LEU B CA 1
ATOM 4521 C C . LEU B 1 177 ? 31.078 -11.734 5.195 1 92.94 177 LEU B C 1
ATOM 4523 O O . LEU B 1 177 ? 31.859 -12.367 4.48 1 92.94 177 LEU B O 1
ATOM 4527 N N . ARG B 1 178 ? 30.453 -12.281 6.18 1 90.94 178 ARG B N 1
ATOM 4528 C CA . ARG B 1 178 ? 30.688 -13.68 6.539 1 90.94 178 ARG B CA 1
ATOM 4529 C C . ARG B 1 178 ? 30.219 -14.609 5.422 1 90.94 178 ARG B C 1
ATOM 4531 O O . ARG B 1 178 ? 30.891 -15.602 5.121 1 90.94 178 ARG B O 1
ATOM 4538 N N . HIS B 1 179 ? 29.109 -14.258 4.859 1 90.06 179 HIS B N 1
ATOM 4539 C CA . HIS B 1 179 ? 28.594 -15.086 3.779 1 90.06 179 HIS B CA 1
ATOM 4540 C C . HIS B 1 179 ? 29.5 -15.023 2.553 1 90.06 179 HIS B C 1
ATOM 4542 O O . HIS B 1 179 ? 29.688 -16.031 1.871 1 90.06 179 HIS B O 1
ATOM 4548 N N . ARG B 1 180 ? 30.047 -13.844 2.27 1 85.81 180 ARG B N 1
ATOM 4549 C CA . ARG B 1 180 ? 30.922 -13.664 1.116 1 85.81 180 ARG B CA 1
ATOM 4550 C C . ARG B 1 180 ? 32.188 -14.492 1.257 1 85.81 180 ARG B C 1
ATOM 4552 O O . ARG B 1 180 ? 32.719 -14.984 0.264 1 85.81 180 ARG B O 1
ATOM 4559 N N . ILE B 1 181 ? 32.656 -14.609 2.469 1 83.25 181 ILE B N 1
ATOM 4560 C CA . ILE B 1 181 ? 33.938 -15.266 2.719 1 83.25 181 ILE B CA 1
ATOM 4561 C C . ILE B 1 181 ? 33.719 -16.766 2.859 1 83.25 181 ILE B C 1
ATOM 4563 O O . ILE B 1 181 ? 34.625 -17.562 2.531 1 83.25 181 ILE B O 1
ATOM 4567 N N . ASP B 1 182 ? 32.594 -17.094 3.451 1 71.94 182 ASP B N 1
ATOM 4568 C CA . ASP B 1 182 ? 32.344 -18.516 3.686 1 71.94 182 ASP B CA 1
ATOM 4569 C C . ASP B 1 182 ? 32.469 -19.312 2.391 1 71.94 182 ASP B C 1
ATOM 4571 O O . ASP B 1 182 ? 31.688 -19.125 1.467 1 71.94 182 ASP B O 1
ATOM 4575 N N . ARG B 1 183 ? 33.719 -19.766 1.977 1 55.5 183 ARG B N 1
ATOM 4576 C CA . ARG B 1 183 ? 34.25 -20.562 0.871 1 55.5 183 ARG B CA 1
ATOM 4577 C C . ARG B 1 183 ? 33.531 -21.922 0.788 1 55.5 183 ARG B C 1
ATOM 4579 O O . ARG B 1 183 ? 33.469 -22.516 -0.286 1 55.5 183 ARG B O 1
ATOM 4586 N N . LYS B 1 184 ? 33.281 -22.406 1.903 1 48.88 184 LYS B N 1
ATOM 4587 C CA . LYS B 1 184 ? 32.844 -23.797 1.96 1 48.88 184 LYS B CA 1
ATOM 4588 C C . LYS B 1 184 ? 31.484 -23.969 1.257 1 48.88 184 LYS B C 1
ATOM 4590 O O . LYS B 1 184 ? 31.094 -25.094 0.92 1 48.88 184 LYS B O 1
ATOM 4595 N N . SER B 1 185 ? 30.766 -22.812 1.094 1 49.19 185 SER B N 1
ATOM 4596 C CA . SER B 1 185 ? 29.375 -23.125 0.763 1 49.19 185 SER B CA 1
ATOM 4597 C C . SER B 1 185 ? 29.188 -23.266 -0.743 1 49.19 185 SER B C 1
ATOM 4599 O O . SER B 1 185 ? 29.375 -22.297 -1.49 1 49.19 185 SER B O 1
ATOM 4601 N N . ASN B 1 186 ? 29.891 -24.234 -1.227 1 52.69 186 ASN B N 1
ATOM 4602 C CA . ASN B 1 186 ? 29.5 -24.688 -2.559 1 52.69 186 ASN B CA 1
ATOM 4603 C C . ASN B 1 186 ? 28.016 -24.469 -2.809 1 52.69 186 ASN B C 1
ATOM 4605 O O . ASN B 1 186 ? 27.297 -25.406 -3.162 1 52.69 186 ASN B O 1
ATOM 4609 N N . HIS B 1 187 ? 27.594 -23.234 -2.625 1 59.94 187 HIS B N 1
ATOM 4610 C CA . HIS B 1 187 ? 26.172 -23.016 -2.861 1 59.94 187 HIS B CA 1
ATOM 4611 C C . HIS B 1 187 ? 25.859 -23.031 -4.352 1 59.94 187 HIS B C 1
ATOM 4613 O O . HIS B 1 187 ? 26.641 -22.531 -5.16 1 59.94 187 HIS B O 1
ATOM 4619 N N . THR B 1 188 ? 24.875 -23.797 -4.586 1 64.62 188 THR B N 1
ATOM 4620 C CA . THR B 1 188 ? 24.359 -23.719 -5.941 1 64.62 188 THR B CA 1
ATOM 4621 C C . THR B 1 188 ? 23.875 -22.297 -6.258 1 64.62 188 THR B C 1
ATOM 4623 O O . THR B 1 188 ? 23.703 -21.484 -5.352 1 64.62 188 THR B O 1
ATOM 4626 N N . SER B 1 189 ? 23.844 -21.938 -7.434 1 68.94 189 SER B N 1
ATOM 4627 C CA . SER B 1 189 ? 23.391 -20.625 -7.891 1 68.94 189 SER B CA 1
ATOM 4628 C C . SER B 1 189 ? 22.031 -20.266 -7.281 1 68.94 189 SER B C 1
ATOM 4630 O O . SER B 1 189 ? 21.828 -19.125 -6.828 1 68.94 189 SER B O 1
ATOM 4632 N N . ILE B 1 190 ? 21.156 -21.25 -7.203 1 68.56 190 ILE B N 1
ATOM 4633 C CA . ILE B 1 190 ? 19.812 -20.969 -6.691 1 68.56 190 ILE B CA 1
ATOM 4634 C C . ILE B 1 190 ? 19.875 -20.734 -5.184 1 68.56 190 ILE B C 1
ATOM 4636 O O . ILE B 1 190 ? 19.141 -19.906 -4.648 1 68.56 190 ILE B O 1
ATOM 4640 N N . GLU B 1 191 ? 20.75 -21.438 -4.527 1 76.19 191 GLU B N 1
ATOM 4641 C CA . GLU B 1 191 ? 20.906 -21.25 -3.09 1 76.19 191 GLU B CA 1
ATOM 4642 C C . GLU B 1 191 ? 21.406 -19.859 -2.768 1 76.19 191 GLU B C 1
ATOM 4644 O O . GLU B 1 191 ? 21 -19.25 -1.771 1 76.19 191 GLU B O 1
ATOM 4649 N N . GLU B 1 192 ? 22.328 -19.406 -3.592 1 81.06 192 GLU B N 1
ATOM 4650 C CA . GLU B 1 192 ? 22.828 -18.047 -3.416 1 81.06 192 GLU B CA 1
ATOM 4651 C C . GLU B 1 192 ? 21.719 -17.016 -3.604 1 81.06 192 GLU B C 1
ATOM 4653 O O . GLU B 1 192 ? 21.625 -16.047 -2.852 1 81.06 192 GLU B O 1
ATOM 4658 N N . VAL B 1 193 ? 20.922 -17.25 -4.598 1 80.88 193 VAL B N 1
ATOM 4659 C CA . VAL B 1 193 ? 19.797 -16.344 -4.867 1 80.88 193 VAL B CA 1
ATOM 4660 C C . VAL B 1 193 ? 18.859 -16.328 -3.67 1 80.88 193 VAL B C 1
ATOM 4662 O O . VAL B 1 193 ? 18.406 -15.258 -3.242 1 80.88 193 VAL B O 1
ATOM 4665 N N . VAL B 1 194 ? 18.625 -17.469 -3.133 1 83.56 194 VAL B N 1
ATOM 4666 C CA . VAL B 1 194 ? 17.703 -17.578 -2.01 1 83.56 194 VAL B CA 1
ATOM 4667 C C . VAL B 1 194 ? 18.281 -16.875 -0.788 1 83.56 194 VAL B C 1
ATOM 4669 O O . VAL B 1 194 ? 17.562 -16.188 -0.063 1 83.56 194 VAL B O 1
ATOM 4672 N N . TRP B 1 195 ? 19.547 -17.094 -0.601 1 88.44 195 TRP B N 1
ATOM 4673 C CA . TRP B 1 195 ? 20.188 -16.469 0.55 1 88.44 195 TRP B CA 1
ATOM 4674 C C . TRP B 1 195 ? 20.094 -14.945 0.46 1 88.44 195 TRP B C 1
ATOM 4676 O O . TRP B 1 195 ? 19.688 -14.281 1.413 1 88.44 195 TRP B O 1
ATOM 4686 N N . TYR B 1 196 ? 20.531 -14.328 -0.644 1 91.19 196 TYR B N 1
ATOM 4687 C CA . TYR B 1 196 ? 20.469 -12.883 -0.836 1 91.19 196 TYR B CA 1
ATOM 4688 C C . TYR B 1 196 ? 19.031 -12.383 -0.733 1 91.19 196 TYR B C 1
ATOM 4690 O O . TYR B 1 196 ? 18.781 -11.281 -0.223 1 91.19 196 TYR B O 1
ATOM 4698 N N . THR B 1 197 ? 18.125 -13.164 -1.265 1 91.5 197 THR B N 1
ATOM 4699 C CA . THR B 1 197 ? 16.719 -12.773 -1.217 1 91.5 197 THR B CA 1
ATOM 4700 C C . THR B 1 197 ? 16.25 -12.602 0.226 1 91.5 197 THR B C 1
ATOM 4702 O O . THR B 1 197 ? 15.539 -11.641 0.546 1 91.5 197 THR B O 1
ATOM 4705 N N . ARG B 1 198 ? 16.719 -13.477 1.07 1 91.75 198 ARG B N 1
ATOM 4706 C CA . ARG B 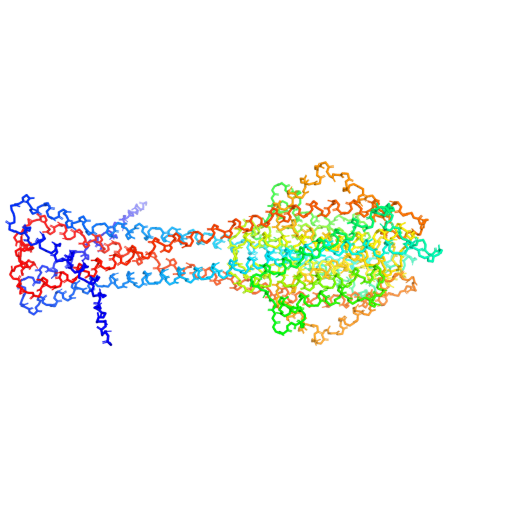1 198 ? 16.344 -13.375 2.479 1 91.75 198 ARG B CA 1
ATOM 4707 C C . ARG B 1 198 ? 16.938 -12.125 3.113 1 91.75 198 ARG B C 1
ATOM 4709 O O . ARG B 1 198 ? 16.281 -11.445 3.902 1 91.75 198 ARG B O 1
ATOM 4716 N N . LEU B 1 199 ? 18.172 -11.914 2.812 1 94.56 199 LEU B N 1
ATOM 4717 C CA . LEU B 1 199 ? 18.844 -10.727 3.326 1 94.56 199 LEU B CA 1
ATOM 4718 C C . LEU B 1 199 ? 18.156 -9.453 2.85 1 94.56 199 LEU B C 1
ATOM 4720 O O . LEU B 1 199 ? 17.922 -8.531 3.637 1 94.56 199 LEU B O 1
ATOM 4724 N N . ILE B 1 200 ? 17.812 -9.383 1.58 1 95.5 200 ILE B N 1
ATOM 4725 C CA . ILE B 1 200 ? 17.172 -8.234 0.958 1 95.5 200 ILE B CA 1
ATOM 4726 C C . ILE B 1 200 ? 15.781 -8.031 1.555 1 95.5 200 ILE B C 1
ATOM 4728 O O . ILE B 1 200 ? 15.383 -6.906 1.849 1 95.5 200 ILE B O 1
ATOM 4732 N N . GLU B 1 201 ? 15.055 -9.102 1.77 1 93 201 GLU B N 1
ATOM 4733 C CA . GLU B 1 201 ? 13.734 -9.023 2.389 1 93 201 GLU B CA 1
ATOM 4734 C C . GLU B 1 201 ? 13.812 -8.414 3.785 1 93 201 GLU B C 1
ATOM 4736 O O . GLU B 1 201 ? 12.938 -7.648 4.188 1 93 201 GLU B O 1
ATOM 4741 N N . GLY B 1 202 ? 14.797 -8.828 4.531 1 93 202 GLY B N 1
ATOM 4742 C CA . GLY B 1 202 ? 15 -8.234 5.84 1 93 202 GLY B CA 1
ATOM 4743 C C . GLY B 1 202 ? 15.227 -6.734 5.785 1 93 202 GLY B C 1
ATOM 4744 O O . GLY B 1 202 ? 14.648 -5.98 6.574 1 93 202 GLY B O 1
ATOM 4745 N N . ALA B 1 203 ? 16.109 -6.297 4.879 1 94.75 203 ALA B N 1
ATOM 4746 C CA . ALA B 1 203 ? 16.375 -4.871 4.723 1 94.75 203 ALA B CA 1
ATOM 4747 C C . ALA B 1 203 ? 15.133 -4.117 4.27 1 94.75 203 ALA B C 1
ATOM 4749 O O . ALA B 1 203 ? 14.898 -2.979 4.684 1 94.75 203 ALA B O 1
ATOM 4750 N N . LEU B 1 204 ? 14.32 -4.727 3.422 1 94.31 204 LEU B N 1
ATOM 4751 C CA . LEU B 1 204 ? 13.078 -4.125 2.939 1 94.31 204 LEU B CA 1
ATOM 4752 C C . LEU B 1 204 ? 12.102 -3.893 4.086 1 94.31 204 LEU B C 1
ATOM 4754 O O . LEU B 1 204 ? 11.375 -2.896 4.098 1 94.31 204 LEU B O 1
ATOM 4758 N N . LYS B 1 205 ? 12.125 -4.746 5.051 1 89.81 205 LYS B N 1
ATOM 4759 C CA . LYS B 1 205 ? 11.258 -4.594 6.215 1 89.81 205 LYS B CA 1
ATOM 4760 C C . LYS B 1 205 ? 11.664 -3.389 7.055 1 89.81 205 LYS B C 1
ATOM 4762 O O . LYS B 1 205 ? 10.836 -2.797 7.746 1 89.81 205 LYS B O 1
ATOM 4767 N N . LEU B 1 206 ? 12.898 -3.062 6.965 1 92.75 206 LEU B N 1
ATOM 4768 C CA . LEU B 1 206 ? 13.391 -1.92 7.727 1 92.75 206 LEU B CA 1
ATOM 4769 C C . LEU B 1 206 ? 13.094 -0.612 7 1 92.75 206 LEU B C 1
ATOM 4771 O O . LEU B 1 206 ? 13.047 0.451 7.625 1 92.75 206 LEU B O 1
ATOM 4775 N N . MET B 1 207 ? 12.906 -0.776 5.699 1 91.31 207 MET B N 1
ATOM 4776 C CA . MET B 1 207 ? 12.625 0.415 4.898 1 91.31 207 MET B CA 1
ATOM 4777 C C . MET B 1 207 ? 11.344 1.097 5.371 1 91.31 207 MET B C 1
ATOM 4779 O O . MET B 1 207 ? 10.32 0.438 5.574 1 91.31 207 MET B O 1
ATOM 4783 N N . ASN B 1 208 ? 11.242 2.342 5.645 1 86.44 208 ASN B N 1
ATOM 4784 C CA . ASN B 1 208 ? 10.141 3.213 6.035 1 86.44 208 ASN B CA 1
ATOM 4785 C C . ASN B 1 208 ? 9.648 2.904 7.449 1 86.44 208 ASN B C 1
ATOM 4787 O O . ASN B 1 208 ? 8.609 3.406 7.875 1 86.44 208 ASN B O 1
ATOM 4791 N N . ARG B 1 209 ? 10.328 2.039 8.195 1 87.69 209 ARG B N 1
ATOM 4792 C CA . ARG B 1 209 ? 9.875 1.661 9.523 1 87.69 209 ARG B CA 1
ATOM 4793 C C . ARG B 1 209 ? 9.727 2.887 10.422 1 87.69 209 ARG B C 1
ATOM 4795 O O . ARG B 1 209 ? 8.672 3.09 11.031 1 87.69 209 ARG B O 1
ATOM 4802 N N . ASP B 1 210 ? 10.711 3.771 10.391 1 84.5 210 ASP B N 1
ATOM 4803 C CA . ASP B 1 210 ? 10.688 4.941 11.266 1 84.5 210 ASP B CA 1
ATOM 4804 C C . ASP B 1 210 ? 9.68 5.977 10.766 1 84.5 210 ASP B C 1
ATOM 4806 O O . ASP B 1 210 ? 9.086 6.707 11.555 1 84.5 210 ASP B O 1
ATOM 4810 N N . VAL B 1 211 ? 9.516 6.035 9.531 1 83.75 211 VAL B N 1
ATOM 4811 C CA . VAL B 1 211 ? 8.555 6.969 8.953 1 83.75 211 VAL B CA 1
ATOM 4812 C C . VAL B 1 211 ? 7.141 6.566 9.344 1 83.75 211 VAL B C 1
ATOM 4814 O O . VAL B 1 211 ? 6.32 7.422 9.695 1 83.75 211 VAL B O 1
ATOM 4817 N N . LYS B 1 212 ? 6.883 5.281 9.297 1 77.94 212 LYS B N 1
ATOM 4818 C CA . LYS B 1 212 ? 5.57 4.746 9.641 1 77.94 212 LYS B CA 1
ATOM 4819 C C . LYS B 1 212 ? 5.238 4.992 11.109 1 77.94 212 LYS B C 1
ATOM 4821 O O . LYS B 1 212 ? 4.078 5.203 11.469 1 77.94 212 LYS B O 1
ATOM 4826 N N . LEU B 1 213 ? 6.223 5.16 11.922 1 70.62 213 LEU B N 1
ATOM 4827 C CA . LEU B 1 213 ? 6.043 5.367 13.352 1 70.62 213 LEU B CA 1
ATOM 4828 C C . LEU B 1 213 ? 5.883 6.852 13.672 1 70.62 213 LEU B C 1
ATOM 4830 O O . LEU B 1 213 ? 5.27 7.215 14.672 1 70.62 213 LEU B O 1
ATOM 4834 N N . SER B 1 214 ? 6.453 7.75 12.844 1 67.81 214 SER B N 1
ATOM 4835 C CA . SER B 1 214 ? 6.418 9.18 13.109 1 67.81 214 SER B CA 1
ATOM 4836 C C . SER B 1 214 ? 5.035 9.766 12.844 1 67.81 214 SER B C 1
ATOM 4838 O O . SER B 1 214 ? 4.629 10.734 13.484 1 67.81 214 SER B O 1
ATOM 4840 N N . GLY B 1 215 ? 4.102 9.172 12.258 1 60.28 215 GLY B N 1
ATOM 4841 C CA . GLY B 1 215 ? 2.711 9.531 12.023 1 60.28 215 GLY B CA 1
ATOM 4842 C C . GLY B 1 215 ? 2.545 10.922 11.438 1 60.28 215 GLY B C 1
ATOM 4843 O O . GLY B 1 215 ? 1.437 11.32 11.078 1 60.28 215 GLY B O 1
ATOM 4844 N N . ASP B 1 216 ? 3.498 11.844 11.406 1 63.78 216 ASP B N 1
ATOM 4845 C CA . ASP B 1 216 ? 3.299 13.242 11.047 1 63.78 216 ASP B CA 1
ATOM 4846 C C . ASP B 1 216 ? 3.775 13.516 9.625 1 63.78 216 ASP B C 1
ATOM 4848 O O . ASP B 1 216 ? 3.926 14.672 9.227 1 63.78 216 ASP B O 1
ATOM 4852 N N . ILE B 1 217 ? 3.85 12.578 8.914 1 72.25 217 ILE B N 1
ATOM 4853 C CA . ILE B 1 217 ? 4.336 12.805 7.555 1 72.25 217 ILE B CA 1
ATOM 4854 C C . ILE B 1 217 ? 3.189 13.281 6.668 1 72.25 217 ILE B C 1
ATOM 4856 O O . ILE B 1 217 ? 2.055 12.82 6.809 1 72.25 217 ILE B O 1
ATOM 4860 N N . GLY B 1 218 ? 3.441 14.336 5.906 1 70.5 218 GLY B N 1
ATOM 4861 C CA . GLY B 1 218 ? 2.447 14.797 4.953 1 70.5 218 GLY B CA 1
ATOM 4862 C C . GLY B 1 218 ? 2.045 13.734 3.945 1 70.5 218 GLY B C 1
ATOM 4863 O O . GLY B 1 218 ? 2.846 12.859 3.605 1 70.5 218 GLY B O 1
ATOM 4864 N N . GLY B 1 219 ? 0.896 13.852 3.438 1 72.25 219 GLY B N 1
ATOM 4865 C CA . GLY B 1 219 ? 0.325 12.867 2.533 1 72.25 219 GLY B CA 1
ATOM 4866 C C . GLY B 1 219 ? 1.124 12.695 1.254 1 72.25 219 GLY B C 1
ATOM 4867 O O . GLY B 1 219 ? 1.346 11.57 0.799 1 72.25 219 GLY B O 1
ATOM 4868 N N . GLU B 1 220 ? 1.595 13.812 0.66 1 75.25 220 GLU B N 1
ATOM 4869 C CA . GLU B 1 220 ? 2.32 13.734 -0.604 1 75.25 220 GLU B CA 1
ATOM 4870 C C . GLU B 1 220 ? 3.672 13.047 -0.425 1 75.25 220 GLU B C 1
ATOM 4872 O O . GLU B 1 220 ? 4.078 12.242 -1.264 1 75.25 220 GLU B O 1
ATOM 4877 N N . LEU B 1 221 ? 4.395 13.469 0.615 1 80.06 221 LEU B N 1
ATOM 4878 C CA . LEU B 1 221 ? 5.68 12.844 0.896 1 80.06 221 LEU B CA 1
ATOM 4879 C C . LEU B 1 221 ? 5.512 11.352 1.166 1 80.06 221 LEU B C 1
ATOM 4881 O O . LEU B 1 221 ? 6.305 10.539 0.691 1 80.06 221 LEU B O 1
ATOM 4885 N N . TRP B 1 222 ? 4.523 11.039 1.849 1 80.94 222 TRP B N 1
ATOM 4886 C CA . TRP B 1 222 ? 4.25 9.633 2.133 1 80.94 222 TRP B CA 1
ATOM 4887 C C . TRP B 1 222 ? 3.961 8.859 0.847 1 80.94 222 TRP B C 1
ATOM 4889 O O . TRP B 1 222 ? 4.445 7.742 0.664 1 80.94 222 TRP B O 1
ATOM 4899 N N . LYS B 1 223 ? 3.145 9.406 -0.031 1 82.31 223 LYS B N 1
ATOM 4900 C CA . LYS B 1 223 ? 2.793 8.766 -1.294 1 82.31 223 LYS B CA 1
ATOM 4901 C C . LYS B 1 223 ? 4.043 8.43 -2.105 1 82.31 223 LYS B C 1
ATOM 4903 O O . LYS B 1 223 ? 4.148 7.336 -2.666 1 82.31 223 LYS B O 1
ATOM 4908 N N . ASN B 1 224 ? 4.98 9.359 -2.145 1 85.19 224 ASN B N 1
ATOM 4909 C CA . ASN B 1 224 ? 6.207 9.141 -2.908 1 85.19 224 ASN B CA 1
ATOM 4910 C C . ASN B 1 224 ? 7.102 8.094 -2.246 1 85.19 224 ASN B C 1
ATOM 4912 O O . ASN B 1 224 ? 7.715 7.273 -2.932 1 85.19 224 ASN B O 1
ATOM 4916 N N . LEU B 1 225 ? 7.172 8.211 -0.926 1 87.62 225 LEU B N 1
ATOM 4917 C CA . LEU B 1 225 ? 7.969 7.23 -0.201 1 87.62 225 LEU B CA 1
ATOM 4918 C C . LEU B 1 225 ? 7.375 5.832 -0.346 1 87.62 225 LEU B C 1
ATOM 4920 O O . LEU B 1 225 ? 8.109 4.852 -0.476 1 87.62 225 LEU B O 1
ATOM 4924 N N . PHE B 1 226 ? 6.117 5.777 -0.356 1 88.75 226 PHE B N 1
ATOM 4925 C CA . PHE B 1 226 ? 5.414 4.512 -0.512 1 88.75 226 PHE B CA 1
ATOM 4926 C C . PHE B 1 226 ? 5.609 3.951 -1.916 1 88.75 226 PHE B C 1
ATOM 4928 O O . PHE B 1 226 ? 5.824 2.75 -2.086 1 88.75 226 PHE B O 1
ATOM 4935 N N . ALA B 1 227 ? 5.449 4.738 -2.857 1 91.31 227 ALA B N 1
ATOM 4936 C CA . ALA B 1 227 ? 5.715 4.316 -4.23 1 91.31 227 ALA B CA 1
ATOM 4937 C C . ALA B 1 227 ? 7.133 3.766 -4.371 1 91.31 227 ALA B C 1
ATOM 4939 O O . ALA B 1 227 ? 7.348 2.744 -5.027 1 91.31 227 ALA B O 1
ATOM 4940 N N . LEU B 1 228 ? 8.062 4.508 -3.77 1 92.19 228 LEU B N 1
ATOM 4941 C CA . LEU B 1 228 ? 9.453 4.059 -3.787 1 92.19 228 LEU B CA 1
ATOM 4942 C C . LEU B 1 228 ? 9.578 2.664 -3.186 1 92.19 228 LEU B C 1
ATOM 4944 O O . LEU B 1 228 ? 10.281 1.808 -3.732 1 92.19 228 LEU B O 1
ATOM 4948 N N . GLU B 1 229 ? 8.984 2.41 -2.105 1 93.69 229 GLU B N 1
ATOM 4949 C CA . GLU B 1 229 ? 9.008 1.103 -1.456 1 93.69 229 GLU B CA 1
ATOM 4950 C C . GLU B 1 229 ? 8.414 0.028 -2.359 1 93.69 229 GLU B C 1
ATOM 4952 O O . GLU B 1 229 ? 8.953 -1.073 -2.465 1 93.69 229 GLU B O 1
ATOM 4957 N N . LEU B 1 230 ? 7.289 0.31 -3 1 94.12 230 LEU B N 1
ATOM 4958 C CA . LEU B 1 230 ? 6.629 -0.654 -3.871 1 94.12 230 LEU B CA 1
ATOM 4959 C C . LEU B 1 230 ? 7.492 -0.971 -5.086 1 94.12 230 LEU B C 1
ATOM 4961 O O . LEU B 1 230 ? 7.582 -2.127 -5.504 1 94.12 230 LEU B O 1
ATOM 4965 N N . PHE B 1 231 ? 8.148 0.035 -5.645 1 93.69 231 PHE B N 1
ATOM 4966 C CA . PHE B 1 231 ? 9.047 -0.206 -6.773 1 93.69 231 PHE B CA 1
ATOM 4967 C C . PHE B 1 231 ? 10.227 -1.068 -6.352 1 93.69 231 PHE B C 1
ATOM 4969 O O . PHE B 1 231 ? 10.656 -1.951 -7.098 1 93.69 231 PHE B O 1
ATOM 4976 N N . THR B 1 232 ? 10.75 -0.784 -5.211 1 94.75 232 THR B N 1
ATOM 4977 C CA . THR B 1 232 ? 11.867 -1.573 -4.707 1 94.75 232 THR B CA 1
ATOM 4978 C C . THR B 1 232 ? 11.453 -3.027 -4.504 1 94.75 232 THR B C 1
ATOM 4980 O O . THR B 1 232 ? 12.203 -3.945 -4.852 1 94.75 232 THR B O 1
ATOM 4983 N N . ASN B 1 233 ? 10.273 -3.262 -3.963 1 95.25 233 ASN B N 1
ATOM 4984 C CA . ASN B 1 233 ? 9.727 -4.609 -3.814 1 95.25 233 ASN B CA 1
ATOM 4985 C C . ASN B 1 233 ? 9.492 -5.27 -5.168 1 95.25 233 ASN B C 1
ATOM 4987 O O . ASN B 1 233 ? 9.695 -6.477 -5.32 1 95.25 233 ASN B O 1
ATOM 4991 N N . THR B 1 234 ? 9.016 -4.477 -6.074 1 94.81 234 THR B N 1
ATOM 4992 C CA . THR B 1 234 ? 8.789 -4.996 -7.418 1 94.81 234 THR B CA 1
ATOM 4993 C C . THR B 1 234 ? 10.094 -5.465 -8.047 1 94.81 234 THR B C 1
ATOM 4995 O O . THR B 1 234 ? 10.141 -6.527 -8.672 1 94.81 234 THR B O 1
ATOM 4998 N N . LYS B 1 235 ? 11.125 -4.719 -7.906 1 93.06 235 LYS B N 1
ATOM 4999 C CA . LYS B 1 235 ? 12.422 -5.098 -8.453 1 93.06 235 LYS B CA 1
ATOM 5000 C C . LYS B 1 235 ? 12.938 -6.379 -7.801 1 93.06 235 LYS B C 1
ATOM 5002 O O . LYS B 1 235 ? 13.586 -7.199 -8.453 1 93.06 235 LYS B O 1
ATOM 5007 N N . GLU B 1 236 ? 12.633 -6.504 -6.504 1 93.81 236 GLU B N 1
ATOM 5008 C CA . GLU B 1 236 ? 12.992 -7.75 -5.832 1 93.81 236 GLU B CA 1
ATOM 5009 C C . GLU B 1 236 ? 12.273 -8.938 -6.465 1 93.81 236 GLU B C 1
ATOM 5011 O O . GLU B 1 236 ? 12.898 -9.969 -6.734 1 93.81 236 GLU B O 1
ATOM 5016 N N . ALA B 1 237 ? 11.023 -8.758 -6.676 1 94.25 237 ALA B N 1
ATOM 5017 C CA . ALA B 1 237 ? 10.25 -9.812 -7.324 1 94.25 237 ALA B CA 1
ATOM 5018 C C . ALA B 1 237 ? 10.773 -10.094 -8.727 1 94.25 237 ALA B C 1
ATOM 5020 O O . ALA B 1 237 ? 10.867 -11.25 -9.148 1 94.25 237 ALA B O 1
ATOM 5021 N N . PHE B 1 238 ? 11.164 -9.094 -9.445 1 92.25 238 PHE B N 1
ATOM 5022 C CA . PHE B 1 238 ? 11.703 -9.242 -10.797 1 92.25 238 PHE B CA 1
ATOM 5023 C C . PHE B 1 238 ? 13.047 -9.961 -10.758 1 92.25 238 PHE B C 1
ATOM 5025 O O . PHE B 1 238 ? 13.375 -10.727 -11.664 1 92.25 238 PHE B O 1
ATOM 5032 N N . GLY B 1 239 ? 13.828 -9.633 -9.773 1 89.06 239 GLY B N 1
ATOM 5033 C CA . GLY B 1 239 ? 15.102 -10.328 -9.633 1 89.06 239 GLY B CA 1
ATOM 5034 C C . GLY B 1 239 ? 14.945 -11.828 -9.492 1 89.06 239 GLY B C 1
ATOM 5035 O O . GLY B 1 239 ? 15.695 -12.602 -10.094 1 89.06 239 GLY B O 1
ATOM 5036 N N . ILE B 1 240 ? 14 -12.227 -8.75 1 90.25 240 ILE B N 1
ATOM 5037 C CA . ILE B 1 240 ? 13.734 -13.648 -8.578 1 90.25 240 ILE B CA 1
ATOM 5038 C C . ILE B 1 240 ? 13.188 -14.234 -9.883 1 90.25 240 ILE B C 1
ATOM 5040 O O . ILE B 1 240 ? 13.594 -15.32 -10.297 1 90.25 240 ILE B O 1
ATOM 5044 N N . GLN B 1 241 ? 12.305 -13.492 -10.547 1 92.19 241 GLN B N 1
ATOM 5045 C CA . GLN B 1 241 ? 11.805 -13.93 -11.844 1 92.19 241 GLN B CA 1
ATOM 5046 C C . GLN B 1 241 ? 12.945 -14.094 -12.852 1 92.19 241 GLN B C 1
ATOM 5048 O O . GLN B 1 241 ? 12.953 -15.047 -13.633 1 92.19 241 GLN B O 1
ATOM 5053 N N . ARG B 1 242 ? 13.773 -13.141 -12.789 1 88.12 242 ARG B N 1
ATOM 5054 C CA . ARG B 1 242 ? 14.914 -13.148 -13.703 1 88.12 242 ARG B CA 1
ATOM 5055 C C . ARG B 1 242 ? 15.75 -14.414 -13.523 1 88.12 242 ARG B C 1
ATOM 5057 O O . ARG B 1 242 ? 16.094 -15.078 -14.5 1 88.12 242 ARG B O 1
ATOM 5064 N N . ALA B 1 243 ? 16.031 -14.781 -12.281 1 84.62 243 ALA B N 1
ATOM 5065 C CA . ALA B 1 243 ? 16.844 -15.961 -11.977 1 84.62 243 ALA B CA 1
ATOM 5066 C C . ALA B 1 243 ? 16.125 -17.25 -12.375 1 84.62 243 ALA B C 1
ATOM 5068 O O . ALA B 1 243 ? 16.703 -18.109 -13.031 1 84.62 243 ALA B O 1
ATOM 5069 N N . LEU B 1 244 ? 14.883 -17.359 -12.055 1 87.88 244 LEU B N 1
ATOM 5070 C CA . LEU B 1 244 ? 14.125 -18.578 -12.281 1 87.88 244 LEU B CA 1
ATOM 5071 C C . LEU B 1 244 ? 13.789 -18.75 -13.758 1 87.88 244 LEU B C 1
ATOM 5073 O O . LEU B 1 244 ? 13.812 -19.875 -14.281 1 87.88 244 LEU B O 1
ATOM 5077 N N . GLY B 1 245 ? 13.43 -17.609 -14.414 1 90.25 245 GLY B N 1
ATOM 5078 C CA . GLY B 1 245 ? 13.164 -17.688 -15.844 1 90.25 245 GLY B CA 1
ATOM 5079 C C . GLY B 1 245 ? 14.383 -18.094 -16.656 1 90.25 245 GLY B C 1
ATOM 5080 O O . GLY B 1 245 ? 14.273 -18.891 -17.594 1 90.25 245 GLY B O 1
ATOM 5081 N N . SER B 1 246 ? 15.469 -17.531 -16.297 1 86.69 246 SER B N 1
ATOM 5082 C CA . SER B 1 246 ? 16.719 -17.906 -16.953 1 86.69 246 SER B CA 1
ATOM 5083 C C . SER B 1 246 ? 17.016 -19.391 -16.766 1 86.69 246 SER B C 1
ATOM 5085 O O . SER B 1 246 ? 17.438 -20.062 -17.688 1 86.69 246 SER B O 1
ATOM 5087 N N . ALA B 1 247 ? 16.797 -19.891 -15.539 1 83.25 247 ALA B N 1
ATOM 5088 C CA . ALA B 1 247 ? 17.031 -21.312 -15.25 1 83.25 247 ALA B CA 1
ATOM 5089 C C . ALA B 1 247 ? 16.078 -22.188 -16.047 1 83.25 247 ALA B C 1
ATOM 5091 O O . ALA B 1 247 ? 16.469 -23.25 -16.547 1 83.25 247 ALA B O 1
ATOM 5092 N N . TYR B 1 248 ? 14.891 -21.812 -16.234 1 89.12 248 TYR B N 1
ATOM 5093 C CA . TYR B 1 248 ? 13.898 -22.578 -16.984 1 89.12 248 TYR B CA 1
ATOM 5094 C C . TYR B 1 248 ? 14.328 -22.766 -18.438 1 89.12 248 TYR B C 1
ATOM 5096 O O . TYR B 1 248 ? 14.352 -23.891 -18.938 1 89.12 248 TYR B O 1
ATOM 5104 N N . PHE B 1 249 ? 14.648 -21.688 -19.094 1 89.44 249 PHE B N 1
ATOM 5105 C CA . PHE B 1 249 ? 15.023 -21.766 -20.5 1 89.44 249 PHE B CA 1
ATOM 5106 C C . PHE B 1 249 ? 16.328 -22.531 -20.672 1 89.44 249 PHE B C 1
ATOM 5108 O O . PHE B 1 249 ? 16.5 -23.281 -21.625 1 89.44 249 PHE B O 1
ATOM 5115 N N . SER B 1 250 ? 17.234 -22.391 -19.703 1 83.12 250 SER B N 1
ATOM 5116 C CA . SER B 1 250 ? 18.547 -23.031 -19.812 1 83.12 250 SER B CA 1
ATOM 5117 C C . SER B 1 250 ? 18.453 -24.531 -19.609 1 83.12 250 SER B C 1
ATOM 5119 O O . SER B 1 250 ? 19.188 -25.297 -20.219 1 83.12 250 SER B O 1
ATOM 5121 N N . LYS B 1 251 ? 17.578 -24.938 -18.688 1 84.19 251 LYS B N 1
ATOM 5122 C CA . LYS B 1 251 ? 17.422 -26.359 -18.359 1 84.19 251 LYS B CA 1
ATOM 5123 C C . LYS B 1 251 ? 16.344 -27 -19.234 1 84.19 251 LYS B C 1
ATOM 5125 O O . LYS B 1 251 ? 16.375 -28.203 -19.484 1 84.19 251 LYS B O 1
ATOM 5130 N N . GLY B 1 252 ? 15.398 -26.203 -19.609 1 90.19 252 GLY B N 1
ATOM 5131 C CA . GLY B 1 252 ? 14.281 -26.688 -20.406 1 90.19 252 GLY B CA 1
ATOM 5132 C C . GLY B 1 252 ? 13.062 -27.047 -19.562 1 90.19 252 GLY B C 1
ATOM 5133 O O . GLY B 1 252 ? 12.023 -27.422 -20.109 1 90.19 252 GLY B O 1
ATOM 5134 N N . TYR B 1 253 ? 13.203 -26.953 -18.25 1 89.62 253 TYR B N 1
ATOM 5135 C CA . TYR B 1 253 ? 12.062 -27.219 -17.375 1 89.62 253 TYR B CA 1
ATOM 5136 C C . TYR B 1 253 ? 12.25 -26.578 -16.016 1 89.62 253 TYR B C 1
ATOM 5138 O O . TYR B 1 253 ? 13.359 -26.188 -15.648 1 89.62 253 TYR B O 1
ATOM 5146 N N . SER B 1 254 ? 11.125 -26.406 -15.32 1 89.5 254 SER B N 1
ATOM 5147 C CA . SER B 1 254 ? 11.125 -25.984 -13.922 1 89.5 254 SER B CA 1
ATOM 5148 C C . SER B 1 254 ? 10.531 -27.062 -13.023 1 89.5 254 SER B C 1
ATOM 5150 O O . SER B 1 254 ? 9.547 -27.703 -13.391 1 89.5 254 SER B O 1
ATOM 5152 N N . THR B 1 255 ? 11.242 -27.312 -11.883 1 86.81 255 THR B N 1
ATOM 5153 C CA . THR B 1 255 ? 10.602 -28.141 -10.883 1 86.81 255 THR B CA 1
ATOM 5154 C C . THR B 1 255 ? 9.289 -27.516 -10.406 1 86.81 255 THR B C 1
ATOM 5156 O O . THR B 1 255 ? 9.07 -26.312 -10.586 1 86.81 255 THR B O 1
ATOM 5159 N N . PRO B 1 256 ? 8.398 -28.281 -9.859 1 86.56 256 PRO B N 1
ATOM 5160 C CA . PRO B 1 256 ? 7.148 -27.719 -9.344 1 86.56 256 PRO B CA 1
ATOM 5161 C C . PRO B 1 256 ? 7.379 -26.594 -8.352 1 86.56 256 PRO B C 1
ATOM 5163 O O . PRO B 1 256 ? 6.684 -25.578 -8.391 1 86.56 256 PRO B O 1
ATOM 5166 N N . ASP B 1 257 ? 8.383 -26.719 -7.547 1 84.56 257 ASP B N 1
ATOM 5167 C CA . ASP B 1 257 ? 8.688 -25.672 -6.562 1 84.56 257 ASP B CA 1
ATOM 5168 C C . ASP B 1 257 ? 9.18 -24.406 -7.242 1 84.56 257 ASP B C 1
ATOM 5170 O O . ASP B 1 257 ? 8.789 -23.297 -6.855 1 84.56 257 ASP B O 1
ATOM 5174 N N . GLU B 1 258 ? 10.047 -24.594 -8.242 1 86.06 258 GLU B N 1
ATOM 5175 C CA . GLU B 1 258 ? 10.555 -23.453 -8.984 1 86.06 258 GLU B CA 1
ATOM 5176 C C . GLU B 1 258 ? 9.43 -22.734 -9.727 1 86.06 258 GLU B C 1
ATOM 5178 O O . GLU B 1 258 ? 9.398 -21.5 -9.781 1 86.06 258 GLU B O 1
ATOM 5183 N N . HIS B 1 259 ? 8.609 -23.531 -10.32 1 91.19 259 HIS B N 1
ATOM 5184 C CA . HIS B 1 259 ? 7.477 -22.969 -11.039 1 91.19 259 HIS B CA 1
ATOM 5185 C C . HIS B 1 259 ? 6.559 -22.188 -10.109 1 91.19 259 HIS B C 1
ATOM 5187 O O . HIS B 1 259 ? 6.137 -21.078 -10.43 1 91.19 259 HIS B O 1
ATOM 5193 N N . ASP B 1 260 ? 6.234 -22.734 -8.93 1 88.88 260 ASP B N 1
ATOM 5194 C CA . ASP B 1 260 ? 5.387 -22.062 -7.953 1 88.88 260 ASP B CA 1
ATOM 5195 C C . ASP B 1 260 ? 6.027 -20.75 -7.484 1 88.88 260 ASP B C 1
ATOM 5197 O O . ASP B 1 260 ? 5.344 -19.75 -7.324 1 88.88 260 ASP B O 1
ATOM 5201 N N . MET B 1 261 ? 7.273 -20.859 -7.301 1 89.56 261 MET B N 1
ATOM 5202 C CA . MET B 1 261 ? 7.996 -19.672 -6.863 1 89.56 261 MET B CA 1
ATOM 5203 C C . MET B 1 261 ? 7.934 -18.578 -7.926 1 89.56 261 MET B C 1
ATOM 5205 O O . MET B 1 261 ? 7.73 -17.406 -7.602 1 89.56 261 MET B O 1
ATOM 5209 N N . PHE B 1 262 ? 8.148 -18.969 -9.195 1 91.88 262 PHE B N 1
ATOM 5210 C CA . PHE B 1 262 ? 8.062 -18.016 -10.297 1 91.88 262 PHE B CA 1
ATOM 5211 C C . PHE B 1 262 ? 6.684 -17.375 -10.352 1 91.88 262 PHE B C 1
ATOM 5213 O O . PHE B 1 262 ? 6.559 -16.156 -10.477 1 91.88 262 PHE B O 1
ATOM 5220 N N . PHE B 1 263 ? 5.723 -18.234 -10.219 1 92.75 263 PHE B N 1
ATOM 5221 C CA . PHE B 1 263 ? 4.344 -17.75 -10.281 1 92.75 263 PHE B CA 1
ATOM 5222 C C . PHE B 1 263 ? 4.039 -16.812 -9.117 1 92.75 263 PHE B C 1
ATOM 5224 O O . PHE B 1 263 ? 3.383 -15.789 -9.297 1 92.75 263 PHE B O 1
ATOM 5231 N N . ASP B 1 264 ? 4.516 -17.109 -7.984 1 92.81 264 ASP B N 1
ATOM 5232 C CA . ASP B 1 264 ? 4.316 -16.312 -6.781 1 92.81 264 ASP B CA 1
ATOM 5233 C C . ASP B 1 264 ? 4.871 -14.898 -6.969 1 92.81 264 ASP B C 1
ATOM 5235 O O . ASP B 1 264 ? 4.164 -13.906 -6.762 1 92.81 264 ASP B O 1
ATOM 5239 N N . VAL B 1 265 ? 6.062 -14.812 -7.402 1 94.56 265 VAL B N 1
ATOM 5240 C CA . VAL B 1 265 ? 6.707 -13.508 -7.5 1 94.56 265 VAL B CA 1
ATOM 5241 C C . VAL B 1 265 ? 6.164 -12.758 -8.711 1 94.56 265 VAL B C 1
ATOM 5243 O O . VAL B 1 265 ? 6.121 -11.523 -8.711 1 94.56 265 VAL B O 1
ATOM 5246 N N . TYR B 1 266 ? 5.762 -13.484 -9.727 1 94.25 266 TYR B N 1
ATOM 5247 C CA . TYR B 1 266 ? 5.094 -12.844 -10.852 1 94.25 266 TYR B CA 1
ATOM 5248 C C . TYR B 1 266 ? 3.84 -12.109 -10.391 1 94.25 266 TYR B C 1
ATOM 5250 O O . TYR B 1 266 ? 3.664 -10.922 -10.688 1 94.25 266 TYR B O 1
ATOM 5258 N N . VAL B 1 267 ? 3.004 -12.789 -9.625 1 94.88 267 VAL B N 1
ATOM 5259 C CA . VAL B 1 267 ? 1.753 -12.203 -9.156 1 94.88 267 VAL B CA 1
ATOM 5260 C C . VAL B 1 267 ? 2.047 -11.07 -8.172 1 94.88 267 VAL B C 1
ATOM 5262 O O . VAL B 1 267 ? 1.395 -10.031 -8.203 1 94.88 267 VAL B O 1
ATOM 5265 N N . LYS B 1 268 ? 3.006 -11.273 -7.312 1 94.5 268 LYS B N 1
ATOM 5266 C CA . LYS B 1 268 ? 3.4 -10.234 -6.363 1 94.5 268 LYS B CA 1
ATOM 5267 C C . LYS B 1 268 ? 3.801 -8.953 -7.086 1 94.5 268 LYS B C 1
ATOM 5269 O O . LYS B 1 268 ? 3.387 -7.859 -6.695 1 94.5 268 LYS B O 1
ATOM 5274 N N . SER B 1 269 ? 4.664 -9.109 -8.117 1 94.56 269 SER B N 1
ATOM 5275 C CA . SER B 1 269 ? 5.125 -7.93 -8.852 1 94.56 269 SER B CA 1
ATOM 5276 C C . SER B 1 269 ? 3.959 -7.184 -9.484 1 94.56 269 SER B C 1
ATOM 5278 O O . SER B 1 269 ? 3.912 -5.953 -9.461 1 94.56 269 SER B O 1
ATOM 5280 N N . LYS B 1 270 ? 2.998 -7.879 -9.992 1 92.31 270 LYS B N 1
ATOM 5281 C CA . LYS B 1 270 ? 1.813 -7.262 -10.586 1 92.31 270 LYS B CA 1
ATOM 5282 C C . LYS B 1 270 ? 0.983 -6.539 -9.531 1 92.31 270 LYS B C 1
ATOM 5284 O O . LYS B 1 270 ? 0.464 -5.449 -9.781 1 92.31 270 LYS B O 1
ATOM 5289 N N . THR B 1 271 ? 0.885 -7.191 -8.422 1 94.25 271 THR B N 1
ATOM 5290 C CA . THR B 1 271 ? 0.108 -6.621 -7.328 1 94.25 271 THR B CA 1
ATOM 5291 C C . THR B 1 271 ? 0.758 -5.336 -6.816 1 94.25 271 THR B C 1
ATOM 5293 O O . THR B 1 271 ? 0.07 -4.348 -6.555 1 94.25 271 THR B O 1
ATOM 5296 N N . PHE B 1 272 ? 2.086 -5.344 -6.684 1 95.12 272 PHE B N 1
ATOM 5297 C CA . PHE B 1 272 ? 2.801 -4.148 -6.258 1 95.12 272 PHE B CA 1
ATOM 5298 C C . PHE B 1 272 ? 2.57 -3.002 -7.234 1 95.12 272 PHE B C 1
ATOM 5300 O O . PHE B 1 272 ? 2.311 -1.869 -6.824 1 95.12 272 PHE B O 1
ATOM 5307 N N . PHE B 1 273 ? 2.594 -3.289 -8.516 1 91.56 273 PHE B N 1
ATOM 5308 C CA . PHE B 1 273 ? 2.352 -2.271 -9.531 1 91.56 273 PHE B CA 1
ATOM 5309 C C . PHE B 1 273 ? 0.929 -1.732 -9.43 1 91.56 273 PHE B C 1
ATOM 5311 O O . PHE B 1 273 ? 0.709 -0.524 -9.539 1 91.56 273 PHE B O 1
ATOM 5318 N N . GLU B 1 274 ? 0.054 -2.619 -9.234 1 89.75 274 GLU B N 1
ATOM 5319 C CA . GLU B 1 274 ? -1.345 -2.211 -9.141 1 89.75 274 GLU B CA 1
ATOM 5320 C C . GLU B 1 274 ? -1.562 -1.249 -7.973 1 89.75 274 GLU B C 1
ATOM 5322 O O . GLU B 1 274 ? -2.197 -0.205 -8.133 1 89.75 274 GLU B O 1
ATOM 5327 N N . ILE B 1 275 ? -1.033 -1.609 -6.867 1 90.81 275 ILE B N 1
ATOM 5328 C CA . ILE B 1 275 ? -1.181 -0.77 -5.684 1 90.81 275 ILE B CA 1
ATOM 5329 C C . ILE B 1 275 ? -0.459 0.559 -5.902 1 90.81 275 ILE B C 1
ATOM 5331 O O . ILE B 1 275 ? -0.999 1.624 -5.59 1 90.81 275 ILE B O 1
ATOM 5335 N N . CYS B 1 276 ? 0.729 0.516 -6.445 1 91.75 276 CYS B N 1
ATOM 5336 C CA . CYS B 1 276 ? 1.521 1.718 -6.684 1 91.75 276 CYS B CA 1
ATOM 5337 C C . CYS B 1 276 ? 0.785 2.682 -7.605 1 91.75 276 CYS B C 1
ATOM 5339 O O . CYS B 1 276 ? 0.651 3.867 -7.297 1 91.75 276 CYS B O 1
ATOM 5341 N N . PHE B 1 277 ? 0.25 2.203 -8.656 1 88.19 277 PHE B N 1
ATOM 5342 C CA . PHE B 1 277 ? -0.36 3.043 -9.68 1 88.19 277 PHE B CA 1
ATOM 5343 C C . PHE B 1 277 ? -1.711 3.572 -9.211 1 88.19 277 PHE B C 1
ATOM 5345 O O . PHE B 1 277 ? -2.131 4.656 -9.617 1 88.19 277 PHE B O 1
ATOM 5352 N N . ASP B 1 278 ? -2.303 2.848 -8.344 1 84.5 278 ASP B N 1
ATOM 5353 C CA . ASP B 1 278 ? -3.568 3.311 -7.781 1 84.5 278 ASP B CA 1
ATOM 5354 C C . ASP B 1 278 ? -3.352 4.48 -6.828 1 84.5 278 ASP B C 1
ATOM 5356 O O . ASP B 1 278 ? -4.234 5.324 -6.66 1 84.5 278 ASP B O 1
ATOM 5360 N N . HIS B 1 279 ? -2.217 4.555 -6.258 1 83.44 279 HIS B N 1
ATOM 5361 C CA . HIS B 1 279 ? -1.982 5.562 -5.23 1 83.44 279 HIS B CA 1
ATOM 5362 C C . HIS B 1 279 ? -1.134 6.711 -5.77 1 83.44 279 HIS B C 1
ATOM 5364 O O . HIS B 1 279 ? -1.056 7.773 -5.148 1 83.44 279 HIS B O 1
ATOM 5370 N N . SER B 1 280 ? -0.482 6.473 -6.836 1 82.25 280 SER B N 1
ATOM 5371 C CA . SER B 1 280 ? 0.375 7.508 -7.402 1 82.25 280 SER B CA 1
ATOM 5372 C C . SER B 1 280 ? 0.197 7.609 -8.914 1 82.25 280 SER B C 1
ATOM 5374 O O . SER B 1 280 ? 0.865 6.902 -9.672 1 82.25 280 SER B O 1
ATOM 5376 N N . GLU B 1 281 ? -0.53 8.531 -9.344 1 78.5 281 GLU B N 1
ATOM 5377 C CA . GLU B 1 281 ? -0.738 8.734 -10.773 1 78.5 281 GLU B CA 1
ATOM 5378 C C . GLU B 1 281 ? 0.556 9.156 -11.469 1 78.5 281 GLU B C 1
ATOM 5380 O O . GLU B 1 281 ? 0.789 8.812 -12.625 1 78.5 281 GLU B O 1
ATOM 5385 N N . ASP B 1 282 ? 1.419 9.859 -10.727 1 79.62 282 ASP B N 1
ATOM 5386 C CA . ASP B 1 282 ? 2.709 10.281 -11.266 1 79.62 282 ASP B CA 1
ATOM 5387 C C . ASP B 1 282 ? 3.582 9.07 -11.602 1 79.62 282 ASP B C 1
ATOM 5389 O O . ASP B 1 282 ? 4.242 9.047 -12.641 1 79.62 282 ASP B O 1
ATOM 5393 N N . SER B 1 283 ? 3.521 8.141 -10.688 1 85.88 283 SER B N 1
ATOM 5394 C CA . SER B 1 283 ? 4.301 6.934 -10.922 1 85.88 283 SER B CA 1
ATOM 5395 C C . SER B 1 283 ? 3.773 6.168 -12.133 1 85.88 283 SER B C 1
ATOM 5397 O O . SER B 1 283 ? 4.555 5.613 -12.914 1 85.88 283 SER B O 1
ATOM 5399 N N . ARG B 1 284 ? 2.469 6.184 -12.266 1 86 284 ARG B N 1
ATOM 5400 C CA . ARG B 1 284 ? 1.856 5.523 -13.414 1 86 284 ARG B CA 1
ATOM 5401 C C . ARG B 1 284 ? 2.285 6.188 -14.719 1 86 284 ARG B C 1
ATOM 5403 O O . ARG B 1 284 ? 2.633 5.504 -15.688 1 86 284 ARG B O 1
ATOM 5410 N N . SER B 1 285 ? 2.199 7.484 -14.711 1 84.88 285 SER B N 1
ATOM 5411 C CA . SER B 1 285 ? 2.553 8.25 -15.898 1 84.88 285 SER B CA 1
ATOM 5412 C C . SER B 1 285 ? 4.02 8.047 -16.266 1 84.88 285 SER B C 1
ATOM 5414 O O . SER B 1 285 ? 4.355 7.895 -17.453 1 84.88 285 SER B O 1
ATOM 5416 N N . LEU B 1 286 ? 4.824 8.062 -15.297 1 81.56 286 LEU B N 1
ATOM 5417 C CA . LEU B 1 286 ? 6.25 7.863 -15.539 1 81.56 286 LEU B CA 1
ATOM 5418 C C . LEU B 1 286 ? 6.523 6.453 -16.047 1 81.56 286 LEU B C 1
ATOM 5420 O O . LEU B 1 286 ? 7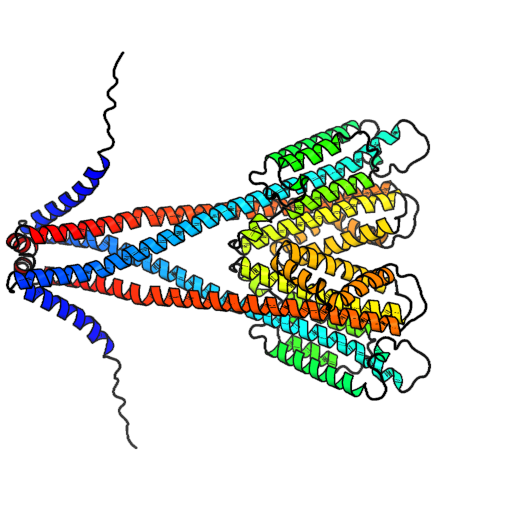.363 6.262 -16.938 1 81.56 286 LEU B O 1
ATOM 5424 N N . TYR B 1 287 ? 5.867 5.465 -15.508 1 84.94 287 TYR B N 1
ATOM 5425 C CA . TYR B 1 287 ? 5.996 4.078 -15.938 1 84.94 287 TYR B CA 1
ATOM 5426 C C . TYR B 1 287 ? 5.551 3.912 -17.391 1 84.94 287 TYR B C 1
ATOM 5428 O O . TYR B 1 287 ? 6.203 3.219 -18.172 1 84.94 287 TYR B O 1
ATOM 5436 N N . LYS B 1 288 ? 4.449 4.523 -17.672 1 82.62 288 LYS B N 1
ATOM 5437 C CA . LYS B 1 288 ? 3.941 4.461 -19.031 1 82.62 288 LYS B CA 1
ATOM 5438 C C . LYS B 1 288 ? 4.93 5.074 -20.016 1 82.62 288 LYS B C 1
ATOM 5440 O O . LYS B 1 288 ? 5.082 4.59 -21.141 1 82.62 288 LYS B O 1
ATOM 5445 N N . LYS B 1 289 ? 5.551 6.094 -19.641 1 78.44 289 LYS B N 1
ATOM 5446 C CA . LYS B 1 289 ? 6.559 6.742 -20.484 1 78.44 289 LYS B CA 1
ATOM 5447 C C . LYS B 1 289 ? 7.742 5.812 -20.734 1 78.44 289 LYS B C 1
ATOM 5449 O O . LYS B 1 289 ? 8.305 5.805 -21.828 1 78.44 289 LYS B O 1
ATOM 5454 N N . ILE B 1 290 ? 8.031 5.066 -19.766 1 71.88 290 ILE B N 1
ATOM 5455 C CA . ILE B 1 290 ? 9.148 4.125 -19.891 1 71.88 290 ILE B CA 1
ATOM 5456 C C . ILE B 1 290 ? 8.766 2.998 -20.844 1 71.88 290 ILE B C 1
ATOM 5458 O O . ILE B 1 290 ? 9.594 2.555 -21.641 1 71.88 290 ILE B O 1
ATOM 5462 N N . LEU B 1 291 ? 7.535 2.564 -20.719 1 71.75 291 LEU B N 1
ATOM 5463 C CA . LEU B 1 291 ? 7.082 1.477 -21.578 1 71.75 291 LEU B CA 1
ATOM 5464 C C . LEU B 1 291 ? 6.945 1.946 -23.016 1 71.75 291 LEU B C 1
ATOM 5466 O O . LEU B 1 291 ? 7.168 1.171 -23.953 1 71.75 291 LEU B O 1
ATOM 5470 N N . THR B 1 292 ? 6.383 3.082 -23.203 1 65.62 292 THR B N 1
ATOM 5471 C CA . THR B 1 292 ? 6.18 3.59 -24.562 1 65.62 292 THR B CA 1
ATOM 5472 C C . THR B 1 292 ? 7.508 3.998 -25.188 1 65.62 292 THR B C 1
ATOM 5474 O O . THR B 1 292 ? 7.633 4.051 -26.422 1 65.62 292 THR B O 1
ATOM 5477 N N . GLY B 1 293 ? 8.383 4.328 -24.484 1 56.38 293 GLY B N 1
ATOM 5478 C CA . GLY B 1 293 ? 9.656 4.703 -25.062 1 56.38 293 GLY B CA 1
ATOM 5479 C C . GLY B 1 293 ? 10.438 3.518 -25.609 1 56.38 293 GLY B C 1
ATOM 5480 O O . GLY B 1 293 ? 9.938 2.387 -25.594 1 56.38 293 GLY B O 1
ATOM 5481 N N . LYS B 1 294 ? 11.555 3.652 -26.312 1 51 294 LYS B N 1
ATOM 5482 C CA . LYS B 1 294 ? 12.477 2.777 -27.031 1 51 294 LYS B CA 1
ATOM 5483 C C . LYS B 1 294 ? 12.625 1.432 -26.328 1 51 294 LYS B C 1
ATOM 5485 O O . LYS B 1 294 ? 12.781 0.396 -26.969 1 51 294 LYS B O 1
ATOM 5490 N N . GLU B 1 295 ? 12.648 1.363 -24.969 1 52.53 295 GLU B N 1
ATOM 5491 C CA . GLU B 1 295 ? 12.898 0.143 -24.203 1 52.53 295 GLU B CA 1
ATOM 5492 C C . GLU B 1 295 ? 11.695 -0.794 -24.266 1 52.53 295 GLU B C 1
ATOM 5494 O O . GLU B 1 295 ? 11.648 -1.796 -23.547 1 52.53 295 GLU B O 1
ATOM 5499 N N . ASN B 1 296 ? 10.711 -0.526 -25.141 1 59.25 296 ASN B N 1
ATOM 5500 C CA . ASN B 1 296 ? 9.438 -1.2 -25.375 1 59.25 296 ASN B CA 1
ATOM 5501 C C . ASN B 1 296 ? 9.641 -2.604 -25.938 1 59.25 296 ASN B C 1
ATOM 5503 O O . ASN B 1 296 ? 8.844 -3.506 -25.672 1 59.25 296 ASN B O 1
ATOM 5507 N N . LEU B 1 297 ? 10.82 -2.686 -26.484 1 59.53 297 LEU B N 1
ATOM 5508 C CA . LEU B 1 297 ? 11.102 -4.027 -26.984 1 59.53 297 LEU B CA 1
ATOM 5509 C C . LEU B 1 297 ? 11.289 -5.008 -25.828 1 59.53 297 LEU B C 1
ATOM 5511 O O . LEU B 1 297 ? 10.844 -6.152 -25.891 1 59.53 297 LEU B O 1
ATOM 5515 N N . THR B 1 298 ? 11.852 -4.434 -24.844 1 66.06 298 THR B N 1
ATOM 5516 C CA . THR B 1 298 ? 12.117 -5.254 -23.672 1 66.06 298 THR B CA 1
ATOM 5517 C C . THR B 1 298 ? 10.812 -5.691 -23.016 1 66.06 298 THR B C 1
ATOM 5519 O O . THR B 1 298 ? 10.664 -6.852 -22.625 1 66.06 298 THR B O 1
ATOM 5522 N N . SER B 1 299 ? 9.906 -4.832 -23.062 1 69.62 299 SER B N 1
ATOM 5523 C CA . SER B 1 299 ? 8.617 -5.156 -22.453 1 69.62 299 SER B CA 1
ATOM 5524 C C . SER B 1 299 ? 7.844 -6.168 -23.297 1 69.62 299 SER B C 1
ATOM 5526 O O . SER B 1 299 ? 7.191 -7.062 -22.766 1 69.62 299 SER B O 1
ATOM 5528 N N . LEU B 1 300 ? 7.988 -6.027 -24.516 1 69.62 300 LEU B N 1
ATOM 5529 C CA . LEU B 1 300 ? 7.301 -6.945 -25.406 1 69.62 300 LEU B CA 1
ATOM 5530 C C . LEU B 1 300 ? 7.879 -8.352 -25.297 1 69.62 300 LEU B C 1
ATOM 5532 O O . LEU B 1 300 ? 7.133 -9.336 -25.281 1 69.62 300 LEU B O 1
ATOM 5536 N N . LEU B 1 301 ? 9.172 -8.352 -25.234 1 72.75 301 LEU B N 1
ATOM 5537 C CA . LEU B 1 301 ? 9.812 -9.656 -25.141 1 72.75 301 LEU B CA 1
ATOM 5538 C C . LEU B 1 301 ? 9.461 -10.336 -23.812 1 72.75 301 LEU B C 1
ATOM 5540 O O . LEU B 1 301 ? 9.227 -11.547 -23.781 1 72.75 301 LEU B O 1
ATOM 5544 N N . PHE B 1 302 ? 9.422 -9.539 -22.859 1 79.88 302 PHE B N 1
ATOM 5545 C CA . PHE B 1 302 ? 9.039 -10.031 -21.531 1 79.88 302 PHE B CA 1
ATOM 5546 C C . PHE B 1 302 ? 7.613 -10.586 -21.562 1 79.88 302 PHE B C 1
ATOM 5548 O O . PHE B 1 302 ? 7.355 -11.664 -21.031 1 79.88 302 PHE B O 1
ATOM 5555 N N . GLU B 1 303 ? 6.754 -9.914 -22.25 1 78.81 303 GLU B N 1
ATOM 5556 C CA . GLU B 1 303 ? 5.352 -10.312 -22.281 1 78.81 303 GLU B CA 1
ATOM 5557 C C . GLU B 1 303 ? 5.152 -11.562 -23.141 1 78.81 303 GLU B C 1
ATOM 5559 O O . GLU B 1 303 ? 4.199 -12.312 -22.938 1 78.81 303 GLU B O 1
ATOM 5564 N N . ARG B 1 304 ? 6.145 -11.805 -23.984 1 85 304 ARG B N 1
ATOM 5565 C CA . ARG B 1 304 ? 6.043 -12.977 -24.859 1 85 304 ARG B CA 1
ATOM 5566 C C . ARG B 1 304 ? 6.66 -14.203 -24.188 1 85 304 ARG B C 1
ATOM 5568 O O . ARG B 1 304 ? 6.184 -15.32 -24.375 1 85 304 ARG B O 1
ATOM 5575 N N . MET B 1 305 ? 7.691 -13.953 -23.453 1 90.88 305 MET B N 1
ATOM 5576 C CA . MET B 1 305 ? 8.445 -15.062 -22.891 1 90.88 305 MET B CA 1
ATOM 5577 C C . MET B 1 305 ? 7.844 -15.516 -21.562 1 90.88 305 MET B C 1
ATOM 5579 O O . MET B 1 305 ? 7.906 -16.703 -21.219 1 90.88 305 MET B O 1
ATOM 5583 N N . ARG B 1 306 ? 7.246 -14.641 -20.906 1 91.25 306 ARG B N 1
ATOM 5584 C CA . ARG B 1 306 ? 6.75 -14.93 -19.562 1 91.25 306 ARG B CA 1
ATOM 5585 C C . ARG B 1 306 ? 5.68 -16.016 -19.594 1 91.25 306 ARG B C 1
ATOM 5587 O O . ARG B 1 306 ? 5.715 -16.953 -18.797 1 91.25 306 ARG B O 1
ATOM 5594 N N . PRO B 1 307 ? 4.754 -15.969 -20.547 1 91.12 307 PRO B N 1
ATOM 5595 C CA . PRO B 1 307 ? 3.738 -17.031 -20.578 1 91.12 307 PRO B CA 1
ATOM 5596 C C . PRO B 1 307 ? 4.336 -18.422 -20.797 1 91.12 307 PRO B C 1
ATOM 5598 O O . PRO B 1 307 ? 3.787 -19.406 -20.312 1 91.12 307 PRO B O 1
ATOM 5601 N N . ILE B 1 308 ? 5.469 -18.484 -21.469 1 92.88 308 ILE B N 1
ATOM 5602 C CA . ILE B 1 308 ? 6.129 -19.766 -21.719 1 92.88 308 ILE B CA 1
ATOM 5603 C C . ILE B 1 308 ? 6.633 -20.359 -20.406 1 92.88 308 ILE B C 1
ATOM 5605 O O . ILE B 1 308 ? 6.477 -21.547 -20.156 1 92.88 308 ILE B O 1
ATOM 5609 N N . ILE B 1 309 ? 7.191 -19.484 -19.609 1 93.44 309 ILE B N 1
ATOM 5610 C CA . ILE B 1 309 ? 7.703 -19.922 -18.312 1 93.44 309 ILE B CA 1
ATOM 5611 C C . ILE B 1 309 ? 6.543 -20.328 -17.422 1 93.44 309 ILE B C 1
ATOM 5613 O O . ILE B 1 309 ? 6.621 -21.359 -16.719 1 93.44 309 ILE B O 1
ATOM 5617 N N . LEU B 1 310 ? 5.457 -19.609 -17.469 1 92.19 310 LEU B N 1
ATOM 5618 C CA . LEU B 1 310 ? 4.297 -19.844 -16.609 1 92.19 310 LEU B CA 1
ATOM 5619 C C . LEU B 1 310 ? 3.6 -21.156 -17 1 92.19 310 LEU B C 1
ATOM 5621 O O . LEU B 1 310 ? 3.061 -21.844 -16.141 1 92.19 310 LEU B O 1
ATOM 5625 N N . ALA B 1 311 ? 3.639 -21.484 -18.234 1 90.44 311 ALA B N 1
ATOM 5626 C CA . ALA B 1 311 ? 3.016 -22.719 -18.688 1 90.44 311 ALA B CA 1
ATOM 5627 C C . ALA B 1 311 ? 3.816 -23.938 -18.25 1 90.44 311 ALA B C 1
ATOM 5629 O O . ALA B 1 311 ? 3.258 -25.016 -18.047 1 90.44 311 ALA B O 1
ATOM 5630 N N . ASN B 1 312 ? 5.102 -23.781 -18.078 1 90.69 312 ASN B N 1
ATOM 5631 C CA . ASN B 1 312 ? 6.043 -24.781 -17.609 1 90.69 312 ASN B CA 1
ATOM 5632 C C . ASN B 1 312 ? 5.973 -26.062 -18.453 1 90.69 312 ASN B C 1
ATOM 5634 O O . ASN B 1 312 ? 6.02 -27.172 -17.906 1 90.69 312 ASN B O 1
ATOM 5638 N N . VAL B 1 313 ? 5.777 -25.969 -19.734 1 90.5 313 VAL B N 1
ATOM 5639 C CA . VAL B 1 313 ? 5.844 -27.125 -20.641 1 90.5 313 VAL B CA 1
ATOM 5640 C C . VAL B 1 313 ? 7.301 -27.484 -20.906 1 90.5 313 VAL B C 1
ATOM 5642 O O . VAL B 1 313 ? 8.102 -26.625 -21.297 1 90.5 313 VAL B O 1
ATOM 5645 N N . PRO B 1 314 ? 7.633 -28.734 -20.594 1 92.81 314 PRO B N 1
ATOM 5646 C CA . PRO B 1 314 ? 9.023 -29.125 -20.844 1 92.81 314 PRO B CA 1
ATOM 5647 C C . PRO B 1 314 ? 9.445 -28.891 -22.281 1 92.81 314 PRO B C 1
ATOM 5649 O O . PRO B 1 314 ? 8.656 -29.109 -23.203 1 92.81 314 PRO B O 1
ATOM 5652 N N . GLN B 1 315 ? 10.625 -28.328 -22.422 1 93.56 315 GLN B N 1
ATOM 5653 C CA . GLN B 1 315 ? 11.211 -28.062 -23.734 1 93.56 315 GLN B CA 1
ATOM 5654 C C . GLN B 1 315 ? 12.703 -28.375 -23.75 1 93.56 315 GLN B C 1
ATOM 5656 O O . GLN B 1 315 ? 13.266 -28.781 -22.734 1 93.56 315 GLN B O 1
ATOM 5661 N N . SER B 1 316 ? 13.297 -28.312 -24.906 1 93.5 316 SER B N 1
ATOM 5662 C CA . SER B 1 316 ? 14.742 -28.531 -25.016 1 93.5 316 SER B CA 1
ATOM 5663 C C . SER B 1 316 ? 15.523 -27.422 -24.312 1 93.5 316 SER B C 1
ATOM 5665 O O . SER B 1 316 ? 15.141 -26.25 -24.375 1 93.5 316 SER B O 1
ATOM 5667 N N . ALA B 1 317 ? 16.5 -27.812 -23.656 1 88.44 317 ALA B N 1
ATOM 5668 C CA . ALA B 1 317 ? 17.375 -26.844 -23.016 1 88.44 317 ALA B CA 1
ATOM 5669 C C . ALA B 1 317 ? 17.922 -25.844 -24.016 1 88.44 317 ALA B C 1
ATOM 5671 O O . ALA B 1 317 ? 18.375 -26.219 -25.109 1 88.44 317 ALA B O 1
ATOM 5672 N N . ASP B 1 318 ? 17.828 -24.562 -23.734 1 87.69 318 ASP B N 1
ATOM 5673 C CA . ASP B 1 318 ? 18.266 -23.469 -24.594 1 87.69 318 ASP B CA 1
ATOM 5674 C C . ASP B 1 318 ? 18.938 -22.359 -23.781 1 87.69 318 ASP B C 1
ATOM 5676 O O . ASP B 1 318 ? 18.281 -21.422 -23.344 1 87.69 318 ASP B O 1
ATOM 5680 N N . VAL B 1 319 ? 20.141 -22.406 -23.672 1 80.44 319 VAL B N 1
ATOM 5681 C CA . VAL B 1 319 ? 20.906 -21.469 -22.859 1 80.44 319 VAL B CA 1
ATOM 5682 C C . VAL B 1 319 ? 20.828 -20.078 -23.453 1 80.44 319 VAL B C 1
ATOM 5684 O O . VAL B 1 319 ? 20.781 -19.078 -22.734 1 80.44 319 VAL B O 1
ATOM 5687 N N . ALA B 1 320 ? 20.859 -19.984 -24.719 1 82.19 320 ALA B N 1
ATOM 5688 C CA . ALA B 1 320 ? 20.781 -18.688 -25.391 1 82.19 320 ALA B CA 1
ATOM 5689 C C . ALA B 1 320 ? 19.484 -17.969 -25.047 1 82.19 320 ALA B C 1
ATOM 5691 O O . ALA B 1 320 ? 19.484 -16.75 -24.812 1 82.19 320 ALA B O 1
ATOM 5692 N N . ARG B 1 321 ? 18.438 -18.688 -25.016 1 87.12 321 ARG B N 1
ATOM 5693 C CA . ARG B 1 321 ? 17.156 -18.109 -24.656 1 87.12 321 ARG B CA 1
ATOM 5694 C C . ARG B 1 321 ? 17.125 -17.688 -23.188 1 87.12 321 ARG B C 1
ATOM 5696 O O . ARG B 1 321 ? 16.484 -16.703 -22.828 1 87.12 321 ARG B O 1
ATOM 5703 N N . GLY B 1 322 ? 17.719 -18.516 -22.344 1 86.88 322 GLY B N 1
ATOM 5704 C CA . GLY B 1 322 ? 17.844 -18.141 -20.953 1 86.88 322 GLY B CA 1
ATOM 5705 C C . GLY B 1 322 ? 18.594 -16.828 -20.75 1 86.88 322 GLY B C 1
ATOM 5706 O O . GLY B 1 322 ? 18.172 -15.992 -19.938 1 86.88 322 GLY B O 1
ATOM 5707 N N . LEU B 1 323 ? 19.562 -16.609 -21.531 1 79.94 323 LEU B N 1
ATOM 5708 C CA . LEU B 1 323 ? 20.359 -15.383 -21.453 1 79.94 323 LEU B CA 1
ATOM 5709 C C . LEU B 1 323 ? 19.562 -14.203 -22 1 79.94 323 LEU B C 1
ATOM 5711 O O . LEU B 1 323 ? 19.703 -13.078 -21.516 1 79.94 323 LEU B O 1
ATOM 5715 N N . LEU B 1 324 ? 18.906 -14.477 -23 1 84.31 324 LEU B N 1
ATOM 5716 C CA . LEU B 1 324 ? 18.062 -13.43 -23.562 1 84.31 324 LEU B CA 1
ATOM 5717 C C . LEU B 1 324 ? 17.047 -12.945 -22.531 1 84.31 324 LEU B C 1
ATOM 5719 O O . LEU B 1 324 ? 16.844 -11.734 -22.375 1 84.31 324 LEU B O 1
ATOM 5723 N N . TRP B 1 325 ? 16.453 -13.883 -21.828 1 89.12 325 TRP B N 1
ATOM 5724 C CA . TRP B 1 325 ? 15.516 -13.539 -20.766 1 89.12 325 TRP B CA 1
ATOM 5725 C C . TRP B 1 325 ? 16.219 -12.734 -19.672 1 89.12 325 TRP B C 1
ATOM 5727 O O . TRP B 1 325 ? 15.711 -11.695 -19.234 1 89.12 325 TRP B O 1
ATOM 5737 N N . PHE B 1 326 ? 17.281 -13.18 -19.281 1 84.69 326 PHE B N 1
ATOM 5738 C CA . PHE B 1 326 ? 18.047 -12.531 -18.219 1 84.69 326 PHE B CA 1
ATOM 5739 C C . PHE B 1 326 ? 18.391 -11.094 -18.609 1 84.69 326 PHE B C 1
ATOM 5741 O O . PHE B 1 326 ? 18.188 -10.172 -17.828 1 84.69 326 PHE B O 1
ATOM 5748 N N . GLY B 1 327 ? 18.938 -10.914 -19.766 1 82.5 327 GLY B N 1
ATOM 5749 C CA . GLY B 1 327 ? 19.312 -9.594 -20.234 1 82.5 327 GLY B CA 1
ATOM 5750 C C . GLY B 1 327 ? 18.125 -8.648 -20.359 1 82.5 327 GLY B C 1
ATOM 5751 O O . GLY B 1 327 ? 18.219 -7.484 -19.969 1 82.5 327 GLY B O 1
ATOM 5752 N N . ASN B 1 328 ? 17.125 -9.164 -20.891 1 84.12 328 ASN B N 1
ATOM 5753 C CA . ASN B 1 328 ? 15.922 -8.344 -21.047 1 84.12 328 ASN B CA 1
ATOM 5754 C C . ASN B 1 328 ? 15.367 -7.902 -19.688 1 84.12 328 ASN B C 1
ATOM 5756 O O . ASN B 1 328 ? 14.953 -6.754 -19.531 1 84.12 328 ASN B O 1
ATOM 5760 N N . MET B 1 329 ? 15.352 -8.859 -18.75 1 86.62 329 MET B N 1
ATOM 5761 C CA . MET B 1 329 ? 14.844 -8.531 -17.422 1 86.62 329 MET B CA 1
ATOM 5762 C C . MET B 1 329 ? 15.75 -7.52 -16.719 1 86.62 329 MET B C 1
ATOM 5764 O O . MET B 1 329 ? 15.281 -6.668 -15.977 1 86.62 329 MET B O 1
ATOM 5768 N N . THR B 1 330 ? 17 -7.609 -16.969 1 83.12 330 THR B N 1
ATOM 5769 C CA . THR B 1 330 ? 17.953 -6.66 -16.406 1 83.12 330 THR B CA 1
ATOM 5770 C C . THR B 1 330 ? 17.703 -5.254 -16.922 1 83.12 330 THR B C 1
ATOM 5772 O O . THR B 1 330 ? 17.672 -4.293 -16.156 1 83.12 330 THR B O 1
ATOM 5775 N N . THR B 1 331 ? 17.531 -5.18 -18.172 1 83.69 331 THR B N 1
ATOM 5776 C CA . THR B 1 331 ? 17.266 -3.881 -18.781 1 83.69 331 THR B CA 1
ATOM 5777 C C . THR B 1 331 ? 15.961 -3.297 -18.25 1 83.69 331 THR B C 1
ATOM 5779 O O . THR B 1 331 ? 15.875 -2.096 -17.984 1 83.69 331 THR B O 1
ATOM 5782 N N . TYR B 1 332 ? 15 -4.145 -18.109 1 85.06 332 TYR B N 1
ATOM 5783 C CA . TYR B 1 332 ? 13.719 -3.703 -17.578 1 85.06 332 TYR B CA 1
ATOM 5784 C C . TYR B 1 332 ? 13.859 -3.23 -16.141 1 85.06 332 TYR B C 1
ATOM 5786 O O . TYR B 1 332 ? 13.297 -2.201 -15.758 1 85.06 332 TYR B O 1
ATOM 5794 N N . MET B 1 333 ? 14.531 -3.939 -15.336 1 86.44 333 MET B N 1
ATOM 5795 C CA . MET B 1 333 ? 14.773 -3.574 -13.945 1 86.44 333 MET B CA 1
ATOM 5796 C C . MET B 1 333 ? 15.523 -2.246 -13.852 1 86.44 333 MET B C 1
ATOM 5798 O O . MET B 1 333 ? 15.273 -1.451 -12.945 1 86.44 333 MET B O 1
ATOM 5802 N N . ASP B 1 334 ? 16.375 -2.006 -14.797 1 84 334 ASP B N 1
ATOM 5803 C CA . ASP B 1 334 ? 17.094 -0.738 -14.836 1 84 334 ASP B CA 1
ATOM 5804 C C . ASP B 1 334 ? 16.141 0.429 -15.102 1 84 334 ASP B C 1
ATOM 5806 O O . ASP B 1 334 ? 16.344 1.526 -14.578 1 84 334 ASP B O 1
ATOM 5810 N N . SER B 1 335 ? 15.242 0.149 -15.93 1 84.19 335 SER B N 1
ATOM 5811 C CA . SER B 1 335 ? 14.25 1.185 -16.188 1 84.19 335 SER B CA 1
ATOM 5812 C C . SER B 1 335 ? 13.453 1.51 -14.922 1 84.19 335 SER B C 1
ATOM 5814 O O . SER B 1 335 ? 13.141 2.674 -14.664 1 84.19 335 SER B O 1
ATOM 5816 N N . ILE B 1 336 ? 13.148 0.471 -14.156 1 88.25 336 ILE B N 1
ATOM 5817 C CA . ILE B 1 336 ? 12.438 0.69 -12.906 1 88.25 336 ILE B CA 1
ATOM 5818 C C . ILE B 1 336 ? 13.336 1.427 -11.914 1 88.25 336 ILE B C 1
ATOM 5820 O O . ILE B 1 336 ? 12.867 2.27 -11.148 1 88.25 336 ILE B O 1
ATOM 5824 N N . SER B 1 337 ? 14.625 1.146 -11.953 1 88.12 337 SER B N 1
ATOM 5825 C CA . SER B 1 337 ? 15.594 1.834 -11.102 1 88.12 337 SER B CA 1
ATOM 5826 C C . SER B 1 337 ? 15.641 3.326 -11.414 1 88.12 337 SER B C 1
ATOM 5828 O O . SER B 1 337 ? 15.836 4.148 -10.516 1 88.12 337 SER B O 1
ATOM 5830 N N . ALA B 1 338 ? 15.516 3.621 -12.656 1 84.94 338 ALA B N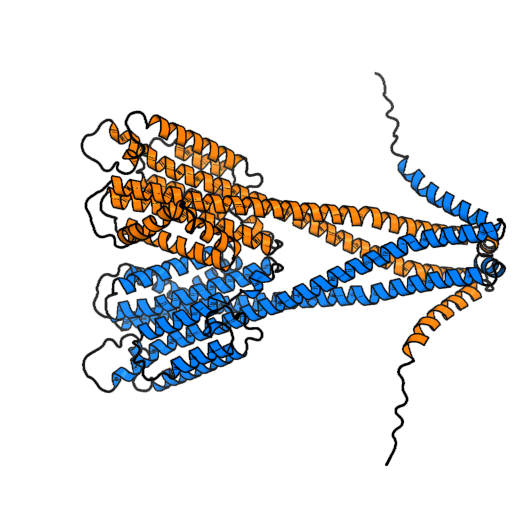 1
ATOM 5831 C CA . ALA B 1 338 ? 15.492 5.027 -13.047 1 84.94 338 ALA B CA 1
ATOM 5832 C C . ALA B 1 338 ? 14.273 5.738 -12.461 1 84.94 338 ALA B C 1
ATOM 5834 O O . ALA B 1 338 ? 14.359 6.895 -12.039 1 84.94 338 ALA B O 1
ATOM 5835 N N . LEU B 1 339 ? 13.195 5.047 -12.445 1 87.06 339 LEU B N 1
ATOM 5836 C CA . LEU B 1 339 ? 11.992 5.59 -11.828 1 87.06 339 LEU B CA 1
ATOM 5837 C C . LEU B 1 339 ? 12.203 5.805 -10.328 1 87.06 339 LEU B C 1
ATOM 5839 O O . LEU B 1 339 ? 11.789 6.832 -9.781 1 87.06 339 LEU B O 1
ATOM 5843 N N . GLU B 1 340 ? 12.828 4.836 -9.688 1 90.62 340 GLU B N 1
ATOM 5844 C CA . GLU B 1 340 ? 13.164 4.961 -8.273 1 90.62 340 GLU B CA 1
ATOM 5845 C C . GLU B 1 340 ? 14.047 6.184 -8.031 1 90.62 340 GLU B C 1
ATOM 5847 O O . GLU B 1 340 ? 13.852 6.91 -7.051 1 90.62 340 GLU B O 1
ATOM 5852 N N . GLY B 1 341 ? 15 6.391 -8.93 1 88.12 341 GLY B N 1
ATOM 5853 C CA . GLY B 1 341 ? 15.875 7.543 -8.805 1 88.12 341 GLY B CA 1
ATOM 5854 C C . GLY B 1 341 ? 15.133 8.867 -8.859 1 88.12 341 GLY B C 1
ATOM 5855 O O . GLY B 1 341 ? 15.422 9.781 -8.086 1 88.12 341 GLY B O 1
ATOM 5856 N N . ASN B 1 342 ? 14.188 8.945 -9.734 1 87.38 342 ASN B N 1
ATOM 5857 C CA . ASN B 1 342 ? 13.359 10.148 -9.828 1 87.38 342 ASN B CA 1
ATOM 5858 C C . ASN B 1 342 ? 12.555 10.375 -8.547 1 87.38 342 ASN B C 1
ATOM 5860 O O . ASN B 1 342 ? 12.414 11.508 -8.094 1 87.38 342 ASN B O 1
ATOM 5864 N N . LEU B 1 343 ? 12.062 9.297 -8.023 1 89.75 343 LEU B N 1
ATOM 5865 C CA . LEU B 1 343 ? 11.289 9.406 -6.789 1 89.75 343 LEU B CA 1
ATOM 5866 C C . LEU B 1 343 ? 12.172 9.828 -5.621 1 89.75 343 LEU B C 1
ATOM 5868 O O . LEU B 1 343 ? 11.75 10.625 -4.781 1 89.75 343 LEU B O 1
ATOM 5872 N N . VAL B 1 344 ? 13.367 9.297 -5.582 1 90.12 344 VAL B N 1
ATOM 5873 C CA . VAL B 1 344 ? 14.312 9.672 -4.535 1 90.12 344 VAL B CA 1
ATOM 5874 C C . VAL B 1 344 ? 14.609 11.172 -4.617 1 90.12 344 VAL B C 1
ATOM 5876 O O . VAL B 1 344 ? 14.625 11.859 -3.594 1 90.12 344 VAL B O 1
ATOM 5879 N N . THR B 1 345 ? 14.742 11.695 -5.812 1 89.06 345 THR B N 1
ATOM 5880 C CA . THR B 1 345 ? 14.992 13.117 -6.016 1 89.06 345 THR B CA 1
ATOM 5881 C C . THR B 1 345 ? 13.797 13.953 -5.57 1 89.06 345 THR B C 1
ATOM 5883 O O . THR B 1 345 ? 13.961 14.992 -4.938 1 89.06 345 THR B O 1
ATOM 5886 N N . THR B 1 346 ? 12.664 13.453 -5.914 1 86.69 346 THR B N 1
ATOM 5887 C CA . THR B 1 346 ? 11.438 14.141 -5.527 1 86.69 346 THR B CA 1
ATOM 5888 C C . THR B 1 346 ? 11.289 14.18 -4.008 1 86.69 346 THR B C 1
ATOM 5890 O O . THR B 1 346 ? 10.945 15.211 -3.434 1 86.69 346 THR B O 1
ATOM 5893 N N . VAL B 1 347 ? 11.523 13.055 -3.32 1 87.62 347 VAL B N 1
ATOM 5894 C CA . VAL B 1 347 ? 11.414 12.938 -1.87 1 87.62 347 VAL B CA 1
ATOM 5895 C C . VAL B 1 347 ? 12.445 13.844 -1.2 1 87.62 347 VAL B C 1
ATOM 5897 O O . VAL B 1 347 ? 12.125 14.586 -0.271 1 87.62 347 VAL B O 1
ATOM 5900 N N . ASN B 1 348 ? 13.656 13.844 -1.712 1 84.44 348 ASN B N 1
ATOM 5901 C CA . ASN B 1 348 ? 14.711 14.68 -1.153 1 84.44 348 ASN B CA 1
ATOM 5902 C C . ASN B 1 348 ? 14.414 16.156 -1.356 1 84.44 348 ASN B C 1
ATOM 5904 O O . ASN B 1 348 ? 14.703 16.984 -0.481 1 84.44 348 ASN B O 1
ATOM 5908 N N . GLY B 1 349 ? 13.875 16.484 -2.51 1 83 349 GLY B N 1
ATOM 5909 C CA . GLY B 1 349 ? 13.477 17.859 -2.758 1 83 349 GLY B CA 1
ATOM 5910 C C . GLY B 1 349 ? 12.391 18.344 -1.813 1 83 349 GLY B C 1
ATOM 5911 O O . GLY B 1 349 ? 12.461 19.469 -1.306 1 83 349 GLY B O 1
ATOM 5912 N N . ALA B 1 350 ? 11.438 17.5 -1.589 1 78.06 350 ALA B N 1
ATOM 5913 C CA . ALA B 1 350 ? 10.344 17.828 -0.677 1 78.06 350 ALA B CA 1
ATOM 5914 C C . ALA B 1 350 ? 10.859 18 0.751 1 78.06 350 ALA B C 1
ATOM 5916 O O . ALA B 1 350 ? 10.375 18.859 1.494 1 78.06 350 ALA B O 1
ATOM 5917 N N . LEU B 1 351 ? 11.797 17.203 1.158 1 76.94 351 LEU B N 1
ATOM 5918 C CA . LEU B 1 351 ? 12.391 17.297 2.486 1 76.94 351 LEU B CA 1
ATOM 5919 C C . LEU B 1 351 ? 13.133 18.625 2.66 1 76.94 351 LEU B C 1
ATOM 5921 O O . LEU B 1 351 ? 13.031 19.266 3.707 1 76.94 351 LEU B O 1
ATOM 5925 N N . HIS B 1 352 ? 13.773 19.047 1.668 1 75.12 352 HIS B N 1
ATOM 5926 C CA . HIS B 1 352 ? 14.523 20.281 1.724 1 75.12 352 HIS B CA 1
ATOM 5927 C C . HIS B 1 352 ? 13.594 21.484 1.824 1 75.12 352 HIS B C 1
ATOM 5929 O O . HIS B 1 352 ? 13.875 22.438 2.553 1 75.12 352 HIS B O 1
ATOM 5935 N N . LEU B 1 353 ? 12.508 21.375 1.161 1 71.12 353 LEU B N 1
ATOM 5936 C CA . LEU B 1 353 ? 11.547 22.469 1.188 1 71.12 353 LEU B CA 1
ATOM 5937 C C . LEU B 1 353 ? 10.867 22.562 2.551 1 71.12 353 LEU B C 1
ATOM 5939 O O . LEU B 1 353 ? 10.633 23.656 3.061 1 71.12 353 LEU B O 1
ATOM 5943 N N . GLN B 1 354 ? 10.57 21.484 3.125 1 67.44 354 GLN B N 1
ATOM 5944 C CA . GLN B 1 354 ? 9.922 21.453 4.434 1 67.44 354 GLN B CA 1
ATOM 5945 C C . GLN B 1 354 ? 10.852 22.016 5.512 1 67.44 354 GLN B C 1
ATOM 5947 O O . GLN B 1 354 ? 10.414 22.766 6.383 1 67.44 354 GLN B O 1
ATOM 5952 N N . VAL B 1 355 ? 12.086 21.719 5.445 1 63.97 355 VAL B N 1
ATOM 5953 C CA . VAL B 1 355 ? 13.062 22.188 6.422 1 63.97 355 VAL B CA 1
ATOM 5954 C C . VAL B 1 355 ? 13.297 23.688 6.238 1 63.97 355 VAL B C 1
ATOM 5956 O O . VAL B 1 355 ? 13.391 24.438 7.215 1 63.97 355 VAL B O 1
ATOM 5959 N N . ARG B 1 356 ? 13.258 24.109 5.051 1 59.97 356 ARG B N 1
ATOM 5960 C CA . ARG B 1 356 ? 13.477 25.516 4.754 1 59.97 356 ARG B CA 1
ATOM 5961 C C . ARG B 1 356 ? 12.32 26.375 5.27 1 59.97 356 ARG B C 1
ATOM 5963 O O . ARG B 1 356 ? 12.539 27.422 5.855 1 59.97 356 ARG B O 1
ATOM 5970 N N . ASP B 1 357 ? 11.094 25.938 5.012 1 60 357 ASP B N 1
ATOM 5971 C CA . ASP B 1 357 ? 9.914 26.672 5.449 1 60 357 ASP B CA 1
ATOM 5972 C C . ASP B 1 357 ? 9.875 26.797 6.969 1 60 357 ASP B C 1
ATOM 5974 O O . ASP B 1 357 ? 9.5 27.844 7.5 1 60 357 ASP B O 1
ATOM 5978 N N . PHE B 1 358 ? 10.305 25.797 7.633 1 58.25 358 PHE B N 1
ATOM 5979 C CA . PHE B 1 358 ? 10.312 25.859 9.094 1 58.25 358 PHE B CA 1
ATOM 5980 C C . PHE B 1 358 ? 11.344 26.875 9.578 1 58.25 358 PHE B C 1
ATOM 5982 O O . PHE B 1 358 ? 11.102 27.609 10.539 1 58.25 358 PHE B O 1
ATOM 5989 N N . ILE B 1 359 ? 12.43 26.953 8.922 1 52.62 359 ILE B N 1
ATOM 5990 C CA . ILE B 1 359 ? 13.477 27.906 9.289 1 52.62 359 ILE B CA 1
ATOM 5991 C C . ILE B 1 359 ? 12.969 29.344 9.086 1 52.62 359 ILE B C 1
ATOM 5993 O O . ILE B 1 359 ? 13.18 30.203 9.938 1 52.62 359 ILE B O 1
ATOM 5997 N N . CYS B 1 360 ? 12.18 29.438 8.086 1 51.53 360 CYS B N 1
ATOM 5998 C CA . CYS B 1 360 ? 11.68 30.766 7.773 1 51.53 360 CYS B CA 1
ATOM 5999 C C . CYS B 1 360 ? 10.633 31.219 8.789 1 51.53 360 CYS B C 1
ATOM 6001 O O . CYS B 1 360 ? 10.656 32.344 9.258 1 51.53 360 CYS B O 1
ATOM 6003 N N . VAL B 1 361 ? 9.773 30.328 9.102 1 54.09 361 VAL B N 1
ATOM 6004 C CA . VAL B 1 361 ? 8.727 30.672 10.055 1 54.09 361 VAL B CA 1
ATOM 6005 C C . VAL B 1 361 ? 9.352 30.953 11.422 1 54.09 361 VAL B C 1
ATOM 6007 O O . VAL B 1 361 ? 8.953 31.891 12.117 1 54.09 361 VAL B O 1
ATOM 6010 N N . THR B 1 362 ? 10.344 30.156 11.797 1 53.59 362 THR B N 1
ATOM 6011 C CA . THR B 1 362 ? 11 30.344 13.086 1 53.59 362 THR B CA 1
ATOM 6012 C C . THR B 1 362 ? 11.789 31.656 13.102 1 53.59 362 THR B C 1
ATOM 6014 O O . THR B 1 362 ? 11.805 32.344 14.117 1 53.59 362 THR B O 1
ATOM 6017 N N . LEU B 1 363 ? 12.359 32 12 1 50.25 363 LEU B N 1
ATOM 6018 C CA . LEU B 1 363 ? 13.117 33.25 11.914 1 50.25 363 LEU B CA 1
ATOM 6019 C C . LEU B 1 363 ? 12.188 34.438 11.945 1 50.25 363 LEU B C 1
ATOM 6021 O O . LEU B 1 363 ? 12.562 35.5 12.445 1 50.25 363 LEU B O 1
ATOM 6025 N N . LEU B 1 364 ? 11 34.219 11.43 1 48.72 364 LEU B N 1
ATOM 6026 C CA . LEU B 1 364 ? 10.047 35.312 11.391 1 48.72 364 LEU B CA 1
ATOM 6027 C C . LEU B 1 364 ? 9.367 35.5 12.75 1 48.72 364 LEU B C 1
ATOM 6029 O O . LEU B 1 364 ? 9.117 36.625 13.18 1 48.72 364 LEU B O 1
ATOM 6033 N N . ILE B 1 365 ? 9.039 34.438 13.398 1 49.59 365 ILE B N 1
ATOM 6034 C CA . ILE B 1 365 ? 8.258 34.5 14.633 1 49.59 365 ILE B CA 1
ATOM 6035 C C . ILE B 1 365 ? 9.164 34.938 15.789 1 49.59 365 ILE B C 1
ATOM 6037 O O . ILE B 1 365 ? 8.758 35.75 16.625 1 49.59 365 ILE B O 1
ATOM 6041 N N . THR B 1 366 ? 10.445 34.5 15.914 1 50.38 366 THR B N 1
ATOM 6042 C CA . THR B 1 366 ? 11.203 34.688 17.156 1 50.38 366 THR B CA 1
ATOM 6043 C C . THR B 1 366 ? 11.602 36.156 17.328 1 50.38 366 THR B C 1
ATOM 6045 O O . THR B 1 366 ? 11.406 36.719 18.406 1 50.38 366 THR B O 1
ATOM 6048 N N . PRO B 1 367 ? 12.359 36.719 16.5 1 45.59 367 PRO B N 1
ATOM 6049 C CA . PRO B 1 367 ? 12.852 38.062 16.859 1 45.59 367 PRO B CA 1
ATOM 6050 C C . PRO B 1 367 ? 11.742 39.094 16.906 1 45.59 367 PRO B C 1
ATOM 6052 O O . PRO B 1 367 ? 11.766 40 17.766 1 45.59 367 PRO B O 1
ATOM 6055 N N . GLN B 1 368 ? 10.844 38.969 16.109 1 45.97 368 GLN B N 1
ATOM 6056 C CA . GLN B 1 368 ? 9.828 40 16 1 45.97 368 GLN B CA 1
ATOM 6057 C C . GLN B 1 368 ? 8.859 39.969 17.172 1 45.97 368 GLN B C 1
ATOM 6059 O O . GLN B 1 368 ? 8.484 41 17.719 1 45.97 368 GLN B O 1
ATOM 6064 N N . ASP B 1 369 ? 8.523 38.781 17.609 1 49.22 369 ASP B N 1
ATOM 6065 C CA . ASP B 1 369 ? 7.605 38.688 18.75 1 49.22 369 ASP B CA 1
ATOM 6066 C C . ASP B 1 369 ? 8.273 39.156 20.031 1 49.22 369 ASP B C 1
ATOM 6068 O O . ASP B 1 369 ? 7.652 39.844 20.859 1 49.22 369 ASP B O 1
ATOM 6072 N N . ASN B 1 370 ? 9.57 38.812 20.094 1 49.38 370 ASN B N 1
ATOM 6073 C CA . ASN B 1 370 ? 10.305 39.25 21.281 1 49.38 370 ASN B CA 1
ATOM 6074 C C . ASN B 1 370 ? 10.438 40.781 21.312 1 49.38 370 ASN B C 1
ATOM 6076 O O . ASN B 1 370 ? 10.297 41.406 22.359 1 49.38 370 ASN B O 1
ATOM 6080 N N . GLU B 1 371 ? 10.703 41.281 20.188 1 49.59 371 GLU B N 1
ATOM 6081 C CA . GLU B 1 371 ? 10.867 42.719 20.141 1 49.59 371 GLU B CA 1
ATOM 6082 C C . GLU B 1 371 ? 9.547 43.438 20.422 1 49.59 371 GLU B C 1
ATOM 6084 O O . GLU B 1 371 ? 9.516 44.469 21.109 1 49.59 371 GLU B O 1
ATOM 6089 N N . ILE B 1 372 ? 8.562 42.812 20.016 1 49.44 372 ILE B N 1
ATOM 6090 C CA . ILE B 1 372 ? 7.25 43.406 20.219 1 49.44 372 ILE B CA 1
ATOM 6091 C C . ILE B 1 372 ? 6.867 43.344 21.688 1 49.44 372 ILE B C 1
ATOM 6093 O O . ILE B 1 372 ? 6.363 44.312 22.266 1 49.44 372 ILE B O 1
ATOM 6097 N N . VAL B 1 373 ? 7.164 42.219 22.281 1 49.88 373 VAL B N 1
ATOM 6098 C CA . VAL B 1 373 ? 6.875 42.062 23.703 1 49.88 373 VAL B CA 1
ATOM 6099 C C . VAL B 1 373 ? 7.738 43.031 24.5 1 49.88 373 VAL B C 1
ATOM 6101 O O . VAL B 1 373 ? 7.246 43.688 25.422 1 49.88 373 VAL B O 1
ATOM 6104 N N . LEU B 1 374 ? 8.938 43.125 24.047 1 46.78 374 LEU B N 1
ATOM 6105 C CA . LEU B 1 374 ? 9.836 44 24.797 1 46.78 374 LEU B CA 1
ATOM 6106 C C . LEU B 1 374 ? 9.414 45.469 24.641 1 46.78 374 LEU B C 1
ATOM 6108 O O . LEU B 1 374 ? 9.445 46.219 25.609 1 46.78 374 LEU B O 1
ATOM 6112 N N . ARG B 1 375 ? 9.094 45.75 23.5 1 47.72 375 ARG B N 1
ATOM 6113 C CA . ARG B 1 375 ? 8.688 47.125 23.266 1 47.72 375 ARG B CA 1
ATOM 6114 C C . ARG B 1 375 ? 7.395 47.438 24.016 1 47.72 375 ARG B C 1
ATOM 6116 O O . ARG B 1 375 ? 7.242 48.531 24.562 1 47.72 375 ARG B O 1
ATOM 6123 N N . PHE B 1 376 ? 6.676 46.406 24.094 1 48.81 376 PHE B N 1
ATOM 6124 C CA . PHE B 1 376 ? 5.43 46.594 24.828 1 48.81 376 PHE B CA 1
ATOM 6125 C C . PHE B 1 376 ? 5.695 46.75 26.312 1 48.81 376 PHE B C 1
ATOM 6127 O O . PHE B 1 376 ? 5.113 47.594 26.969 1 48.81 376 PHE B O 1
ATOM 6134 N N . VAL B 1 377 ? 6.578 45.938 26.781 1 47.59 377 VAL B N 1
ATOM 6135 C CA . VAL B 1 377 ? 6.918 45.969 28.203 1 47.59 377 VAL B CA 1
ATOM 6136 C C . VAL B 1 377 ? 7.605 47.281 28.531 1 47.59 377 VAL B C 1
ATOM 6138 O O . VAL B 1 377 ? 7.309 47.938 29.547 1 47.59 377 VAL B O 1
ATOM 6141 N N . SER B 1 378 ? 8.422 47.656 27.625 1 46.91 378 SER B N 1
ATOM 6142 C CA . SER B 1 378 ? 9.141 48.906 27.859 1 46.91 378 SER B CA 1
ATOM 6143 C C . SER B 1 378 ? 8.188 50.125 27.844 1 46.91 378 SER B C 1
ATOM 6145 O O . SER B 1 378 ? 8.312 51.031 28.656 1 46.91 378 SER B O 1
ATOM 6147 N N . THR B 1 379 ? 7.312 50.031 26.938 1 47.16 379 THR B N 1
ATOM 6148 C CA . THR B 1 379 ? 6.34 51.125 26.875 1 47.16 379 THR B CA 1
ATOM 6149 C C . THR B 1 379 ? 5.453 51.125 28.109 1 47.16 379 THR B C 1
ATOM 6151 O O . THR B 1 379 ? 5.148 52.219 28.641 1 47.16 379 THR B O 1
ATOM 6154 N N . PHE B 1 380 ? 5.184 50 28.562 1 47.84 380 PHE B N 1
ATOM 6155 C CA . PHE B 1 380 ? 4.375 49.875 29.766 1 47.84 380 PHE B CA 1
ATOM 6156 C C . PHE B 1 380 ? 5.129 50.406 30.969 1 47.84 380 PHE B C 1
ATOM 6158 O O . PHE B 1 380 ? 4.562 51.156 31.797 1 47.84 380 PHE B O 1
ATOM 6165 N N . PHE B 1 381 ? 6.328 50.125 31.062 1 47.62 381 PHE B N 1
ATOM 6166 C CA . PHE B 1 381 ? 7.133 50.562 32.188 1 47.62 381 PHE B CA 1
ATOM 6167 C C . PHE B 1 381 ? 7.324 52.094 32.156 1 47.62 381 PHE B C 1
ATOM 6169 O O . PHE B 1 381 ? 7.312 52.75 33.188 1 47.62 381 PHE B O 1
ATOM 6176 N N . LEU B 1 382 ? 7.457 52.594 31.016 1 45.66 382 LEU B N 1
ATOM 6177 C CA . LEU B 1 382 ? 7.633 54.031 30.875 1 45.66 382 LEU B CA 1
ATOM 6178 C C . LEU B 1 382 ? 6.375 54.781 31.297 1 45.66 382 LEU B C 1
ATOM 6180 O O . LEU B 1 382 ? 6.449 55.812 31.984 1 45.66 382 LEU B O 1
ATOM 6184 N N . VAL B 1 383 ? 5.43 54.094 30.922 1 46.62 383 VAL B N 1
ATOM 6185 C CA . VAL B 1 383 ? 4.172 54.688 31.312 1 46.62 383 VAL B CA 1
ATOM 6186 C C . VAL B 1 383 ? 3.998 54.594 32.844 1 46.62 383 VAL B C 1
ATOM 6188 O O . VAL B 1 383 ? 3.588 55.562 33.469 1 46.62 383 VAL B O 1
ATOM 6191 N N . PHE B 1 384 ? 4.531 53.562 33.438 1 47.75 384 PHE B N 1
ATOM 6192 C CA . PHE B 1 384 ? 4.41 53.344 34.844 1 47.75 384 PHE B CA 1
ATOM 6193 C C . PHE B 1 384 ? 5.316 54.281 35.656 1 47.75 384 PHE B C 1
ATOM 6195 O O . PHE B 1 384 ? 4.906 54.844 36.656 1 47.75 384 PHE B O 1
ATOM 6202 N N . ARG B 1 385 ? 6.469 54.375 35.25 1 45.94 385 ARG B N 1
ATOM 6203 C CA . ARG B 1 385 ? 7.43 55.219 35.969 1 45.94 385 ARG B CA 1
ATOM 6204 C C . ARG B 1 385 ? 7.027 56.688 35.875 1 45.94 385 ARG B C 1
ATOM 6206 O O . ARG B 1 385 ? 7.23 57.438 36.844 1 45.94 385 ARG B O 1
ATOM 6213 N N . SER B 1 386 ? 6.594 57 34.781 1 44.72 386 SER B N 1
ATOM 6214 C CA . SER B 1 386 ? 6.184 58.375 34.625 1 44.72 386 SER B CA 1
ATOM 6215 C C . SER B 1 386 ? 4.977 58.719 35.5 1 44.72 386 SER B C 1
ATOM 6217 O O . SER B 1 386 ? 4.84 59.844 35.969 1 44.72 386 SER B O 1
ATOM 6219 N N . VAL B 1 387 ? 4.27 57.625 35.781 1 45.97 387 VAL B N 1
ATOM 6220 C CA . VAL B 1 387 ? 3.113 57.812 36.656 1 45.97 387 VAL B CA 1
ATOM 6221 C C . VAL B 1 387 ? 3.576 57.938 38.094 1 45.97 387 VAL B C 1
ATOM 6223 O O . VAL B 1 387 ? 2.973 58.688 38.906 1 45.97 387 VAL B O 1
ATOM 6226 N N . GLN B 1 388 ? 4.633 57.312 38.531 1 43.97 388 GLN B N 1
ATOM 6227 C CA . GLN B 1 388 ? 5.105 57.312 39.906 1 43.97 388 GLN B CA 1
ATOM 6228 C C . GLN B 1 388 ? 5.836 58.625 40.219 1 43.97 388 GLN B C 1
ATOM 6230 O O . GLN B 1 388 ? 5.789 59.094 41.375 1 43.97 388 GLN B O 1
ATOM 6235 N N . ARG B 1 389 ? 6.836 59.031 39.531 1 45.12 389 ARG B N 1
ATOM 6236 C CA . ARG B 1 389 ? 7.617 60.188 40 1 45.12 389 ARG B CA 1
ATOM 6237 C C . ARG B 1 389 ? 6.734 61.406 40.156 1 45.12 389 ARG B C 1
ATOM 6239 O O . ARG B 1 389 ? 6.785 62.094 41.188 1 45.12 389 ARG B O 1
ATOM 6246 N N . LYS B 1 390 ? 6.754 62.562 39.625 1 43.53 390 LYS B N 1
ATOM 6247 C CA . LYS B 1 390 ? 5.984 63.781 39.812 1 43.53 390 LYS B CA 1
ATOM 6248 C C . LYS B 1 390 ? 4.711 63.781 38.969 1 43.53 390 LYS B C 1
ATOM 6250 O O . LYS B 1 390 ? 4.777 63.781 37.75 1 43.53 390 LYS B O 1
ATOM 6255 N N . PRO B 1 391 ? 3.645 63.594 39.75 1 39.44 391 PRO B N 1
ATOM 6256 C CA . PRO B 1 391 ? 2.291 63.594 39.188 1 39.44 391 PRO B CA 1
ATOM 6257 C C . PRO B 1 391 ? 2.016 64.812 38.344 1 39.44 391 PRO B C 1
ATOM 6259 O O . PRO B 1 391 ? 1.22 64.812 37.406 1 39.44 391 PRO B O 1
ATOM 6262 N N . SER B 1 392 ? 2.629 66 38.781 1 37.41 392 SER B N 1
ATOM 6263 C CA . SER B 1 392 ? 2.551 67.312 38.125 1 37.41 392 SER B CA 1
ATOM 6264 C C . SER B 1 392 ? 3.184 67.25 36.75 1 37.41 392 SER B C 1
ATOM 6266 O O . SER B 1 392 ? 2.732 67.938 35.844 1 37.41 392 SER B O 1
ATOM 6268 N N . SER B 1 393 ? 4.281 66.625 36.625 1 32.44 393 SER B N 1
ATOM 6269 C CA . SER B 1 393 ? 5.035 66.625 35.375 1 32.44 393 SER B CA 1
ATOM 6270 C C . SER B 1 393 ? 4.402 65.625 34.375 1 32.44 393 SER B C 1
ATOM 6272 O O . SER B 1 393 ? 4.66 65.75 33.156 1 32.44 393 SER B O 1
ATOM 6274 N N . LEU B 1 394 ? 3.799 64.75 34.75 1 34.34 394 LEU B N 1
ATOM 6275 C CA . LEU B 1 394 ? 2.939 63.969 33.812 1 34.34 394 LEU B CA 1
ATOM 6276 C C . LEU B 1 394 ? 1.758 64.812 33.375 1 34.34 394 LEU B C 1
ATOM 6278 O O . LEU B 1 394 ? 1.198 64.625 32.312 1 34.34 394 LEU B O 1
ATOM 6282 N N . GLU B 1 395 ? 1.297 65.75 34.25 1 32.84 395 GLU B N 1
ATOM 6283 C CA . GLU B 1 395 ? 0.411 66.875 33.875 1 32.84 395 GLU B CA 1
ATOM 6284 C C . GLU B 1 395 ? 0.963 67.625 32.688 1 32.84 395 GLU B C 1
ATOM 6286 O O . GLU B 1 395 ? 0.205 68.062 31.812 1 32.84 395 GLU B O 1
ATOM 6291 N N . LEU B 1 396 ? 2.229 68 32.656 1 29.81 396 LEU B N 1
ATOM 6292 C CA . LEU B 1 396 ? 2.896 68.688 31.594 1 29.81 396 LEU B CA 1
ATOM 6293 C C . LEU B 1 396 ? 3.055 67.812 30.359 1 29.81 396 LEU B C 1
ATOM 6295 O O . LEU B 1 396 ? 3.061 68.25 29.234 1 29.81 396 LEU B O 1
ATOM 6299 N N . TRP B 1 397 ? 3.25 66.562 30.516 1 30.66 397 TRP B N 1
ATOM 6300 C CA . TRP B 1 397 ? 3.439 65.625 29.375 1 30.66 397 TRP B CA 1
ATOM 6301 C C . TRP B 1 397 ? 2.104 65.312 28.719 1 30.66 397 TRP B C 1
ATOM 6303 O O . TRP B 1 397 ? 2.027 65.125 27.516 1 30.66 397 TRP B O 1
ATOM 6313 N N . LEU B 1 398 ? 1.039 65.25 29.562 1 29.95 398 LEU B N 1
ATOM 6314 C CA . LEU B 1 398 ? -0.281 65.062 28.953 1 29.95 398 LEU B CA 1
ATOM 6315 C C . LEU B 1 398 ? -0.904 66.438 28.609 1 29.95 398 LEU B C 1
ATOM 6317 O O . LEU B 1 398 ? -1.966 66.5 27.984 1 29.95 398 LEU B O 1
ATOM 6321 N N . CYS B 1 399 ? -0.421 67.562 29.234 1 27.25 399 CYS B N 1
ATOM 6322 C CA . CYS B 1 399 ? -0.804 68.875 28.766 1 27.25 399 CYS B CA 1
ATOM 6323 C C . CYS B 1 399 ? 0.077 69.312 27.594 1 27.25 399 CYS B C 1
ATOM 6325 O O . CYS B 1 399 ? 1.294 69.125 27.641 1 27.25 399 CYS B O 1
#

Foldseek 3Di:
DDPPPPDPPPPPPVVVVVVVVVVLVVLQVVLVPDDPVSVVVNVVVVLVVLVVVLVVLVVVLVVVLVVLVVLLVLLVLLLLLLVLLLLLLQLLVLLLVLLLLVLQQVLAVVPPDDPDDQLSLQNVVQDDPVRNVVSVVVSVVSLVVSVVSLVPRPDQQAPPPDDQCRRHSVSVNVVVVCVVPVVPCPDHSVRSSVVSLVSSVSSLVRRCPSNVVSVPDDPVLVLLSLLLSLLSLLLSLLSLLLVLLLSCQQAQFDDPVSLVSNVVSVVSSVVSVVVSCVSDVPLVVLVVVLCPDPLVVLVVVCVVSSVVSNVGDGDDRDSPVSNVSNVSSVSVSVSSVVSSVVSSVVSNVVSVVSSVVSVVVSVVSPPVSVVVSVVVVVVSVVVVVVCPDDVVVVVVVVD/DDPPPPDPPPPPPVVVVVVVVVVLVVLQVVLVPDDPVSVVVNVVVVLVVLVVVLVVLVVVLVVVLVVLVVLLVLLVLLLLLLVLLLLLLQLLVLLLVLLLLVLQQVLAVVPPDDPDDQLSLQNVVQDDPVRNVVSVVVSVVSLVVSVVSLVPRPDQQAPPPDDQCRRHSVSVNVVVVCVVPVVPCPDHSVRSSVVSLVSSVSSLVRRCPSNVVSVPDDPVLVLLSLLLSLLSLLLSLLSLLLVLLLSCQQAQFDDPVSLVSNVVSVVSSVVSVVVSCVSDVPLVVLVVVLCPDPLVVLVVVCVVSVVVSNVGDGDDRDSPVSNVSNVSSVVVSVSSVVSSVVSSVVSNVVSVVSSVVSVVVSVVSPPVSVVVSVVVVVVSVVVVVVCPDDVVVVVVVVD